Protein AF-0000000086528193 (afdb_homodimer)

Solvent-accessible surface area (backbone atoms only — not comparable to full-atom values): 53414 Å² total; per-residue (Å²): 109,70,63,57,49,51,51,51,50,57,32,63,36,64,75,67,48,91,95,41,69,65,44,85,82,47,48,53,66,41,48,42,52,74,50,74,65,59,60,66,56,52,51,40,44,51,51,52,45,49,46,26,49,51,44,26,72,72,64,67,44,66,67,31,51,53,44,34,52,50,52,52,50,41,45,52,50,52,52,48,51,39,49,53,50,52,56,36,41,74,71,69,49,80,58,42,68,64,52,46,65,60,44,49,60,51,51,39,48,45,27,30,51,52,9,46,49,34,13,52,31,52,51,40,87,51,59,58,52,22,32,47,32,44,30,52,49,33,42,39,42,45,49,42,24,60,62,33,10,63,28,47,50,40,22,50,49,27,41,48,42,21,49,49,38,34,48,51,21,26,64,68,25,85,54,89,60,35,56,70,50,45,64,57,51,54,51,45,53,54,49,44,50,52,50,15,52,51,49,27,45,53,52,52,48,31,54,50,37,50,50,50,39,52,51,51,51,51,52,50,49,55,58,40,51,72,34,90,49,16,39,34,29,26,40,79,82,40,25,21,74,44,64,26,56,34,32,19,62,75,61,71,41,63,53,76,70,46,47,77,28,44,48,35,61,54,50,13,54,48,40,26,90,45,98,80,37,66,48,11,58,50,44,20,50,51,43,51,50,53,70,71,42,84,63,87,64,62,47,79,42,71,39,87,87,68,46,32,35,38,36,39,74,43,81,42,96,88,53,29,33,40,35,39,37,38,80,43,41,65,58,50,50,49,51,49,47,49,52,42,62,71,30,26,30,87,82,57,61,31,32,14,52,66,40,44,52,54,51,44,48,52,56,59,68,71,52,76,81,64,97,67,66,22,45,32,34,36,29,34,37,51,41,64,49,67,57,46,26,66,73,65,28,58,68,50,37,50,51,48,49,34,50,47,46,52,49,48,61,70,68,44,64,91,88,53,48,57,25,40,66,38,90,62,33,34,39,35,42,40,76,65,38,48,74,68,58,48,50,54,48,51,53,48,46,36,57,62,61,36,44,75,43,76,44,96,89,70,52,74,48,69,39,41,31,23,28,1,29,17,68,50,81,73,76,66,51,63,63,52,38,53,45,38,2,45,53,13,21,54,50,16,48,73,74,67,42,60,37,70,30,68,49,58,96,65,88,76,74,80,75,78,81,72,83,127,109,71,62,57,50,50,50,51,49,55,32,63,35,65,74,67,46,92,94,43,69,64,44,84,80,47,48,54,66,41,49,43,51,74,49,72,67,59,60,65,56,52,52,40,45,51,51,52,45,48,47,28,49,51,45,26,73,73,65,66,44,68,67,32,50,51,44,35,52,49,53,52,49,42,46,51,50,53,53,49,52,36,48,52,49,53,57,36,39,73,71,68,49,79,57,42,66,65,52,45,64,60,44,49,60,50,51,38,48,44,27,30,49,52,9,48,49,34,13,52,30,51,50,40,87,51,59,59,52,22,31,45,34,43,30,51,48,34,43,39,42,46,48,42,25,62,63,33,10,61,28,45,49,38,23,51,48,27,40,48,43,21,50,49,39,36,48,52,22,26,63,67,26,87,54,87,60,35,54,70,50,43,63,56,51,55,52,45,54,54,48,46,50,52,50,16,52,50,49,28,44,52,51,53,49,31,54,50,37,48,50,50,40,53,51,50,50,52,52,50,50,57,58,40,51,72,34,91,49,16,38,35,30,25,41,79,82,40,24,20,74,44,64,25,56,35,32,19,62,74,61,71,39,63,52,76,69,46,46,76,28,43,48,36,62,54,51,13,55,50,40,26,88,45,98,81,37,66,48,10,59,50,44,20,52,51,43,50,51,53,70,70,44,83,64,87,66,64,45,80,43,71,38,86,86,69,47,32,34,37,38,39,73,43,83,41,95,88,52,30,34,40,33,38,36,37,80,43,41,64,59,52,48,49,50,50,49,49,50,42,61,70,33,25,31,88,81,58,62,30,31,14,52,65,38,43,51,54,50,43,47,53,56,59,68,70,52,77,82,63,98,69,66,23,46,33,32,34,28,34,37,50,40,64,49,67,58,46,26,66,72,63,29,57,68,49,38,48,50,49,50,35,49,46,46,52,50,49,60,70,69,44,63,91,89,55,47,56,24,40,66,38,89,63,33,35,38,36,41,41,76,64,37,49,74,67,58,48,50,54,50,51,52,48,48,37,57,62,60,37,44,73,42,77,43,96,89,70,50,73,45,68,38,41,32,21,28,2,29,18,68,48,81,74,77,65,50,61,62,52,39,51,44,39,2,44,53,13,21,54,51,16,47,72,74,67,43,61,36,72,28,68,48,59,95,65,89,76,77,80,78,78,79,72,85,125

Sequence (1032 aa):
MAVRASLLHSVLATPPSGNHRVTAALRPSMLVTLFEDVRPMALSGLASGFVAAVALIRLQQLWCLAWLVADVGLLIARLSIARAYTVQRNAGDDRAEYWAMRYAPVSLVACFVLGLGVMGCVQAVDVELGTLSVMVAGGVFGGIASRNSALPRLAMMQVTLGVLPIGVGALLAHRSGAWLLLPPLAIYLAAMRTVVQRHYRVLVALIAARQRNAELVARFDAALTYMPHGLCMIDGERRVIVANRRTAQLFGSPREIMLDTPLPAVVAALGANDATDPGGAILATQCELWLTCDEPAPLDVVLADGRQLELTRHRVPDGNAVIIVEDVTARRQTEQHIRHLARHDALTGLPNRHELHAELKRMLARRPRAPGPALAVMYLDLDGFKAINDRFGHQAGDDVLTQVAVRLGKTLPSGELAARIGGDEFVVAIDDTTMHACSLLAARIIRQISAPYTLSIGETVSLGISIGIALDDGHGSPDELIRQADSALYEAKSAGKGIYRFYSSGSSRVTPVIASMAVRASLLHSVLATPPSGNHRVTAALRPSMLVTLFEDVRPMALSGLASGFVAAVALIRLQQLWCLAWLVADVGLLIARLSIARAYTVQRNAGDDRAEYWAMRYAPVSLVACFVLGLGVMGCVQAVDVELGTLSVMVAGGVFGGIASRNSALPRLAMMQVTLGVLPIGVGALLAHRSGAWLLLPPLAIYLAAMRTVVQRHYRVLVALIAARQRNAELVARFDAALTYMPHGLCMIDGERRVIVANRRTAQLFGSPREIMLDTPLPAVVAALGANDATDPGGAILATQCELWLTCDEPAPLDVVLADGRQLELTRHRVPDGNAVIIVEDVTARRQTEQHIRHLARHDALTGLPNRHELHAELKRMLARRPRAPGPALAVMYLDLDGFKAINDRFGHQAGDDVLTQVAVRLGKTLPSGELAARIGGDEFVVAIDDTTMHACSLLAARIIRQISAPYTLSIGETVSLGISIGIALDDGHGSPDELIRQADSALYEAKSAGKGIYRFYSSGSSRVTPVIAS

Secondary structure (DSSP, 8-state):
-HHHHHHHHHHT----BTTB---TTTHHHHHTHHHH--HHHHHHHHHHHHHHHHHHHHH--HHHHHHHHHHHHHHHHHHHHHHHHHHHHHTT---HHHHHHHHHHHHHHHHHHHHHHHHHHHHSS-HHHHHHHHHHHHHHHHHHHHHTTTSHHHHHHHHHHHHHHHHHHHHH-SSTTGGGGHHHHHHHHHHHHHHHHHHHHHHHHHHHHHHHHHHHHHHHHHHHHT-SSEEEEE-TT-BEEEE-HHHHHHHTS-HHHHTTSBHHHHHHHHH-SSTT-HHHHHHHHHHHHHHH--S-PPEEEE-TTS-EEEEEEEE-TTS-EEEEEEE-HHHHHHHHHHHHHHHB-TTT-SB-HHHHHHHHHHHHHHS---SSPEEEEEEEEEETHHHHHHHH-HHHHHHHHHHHHHHHHHHSPTT-EEEEEETTEEEEEEEEE-HHHHHHHHHHHHHHHTS-EE-TTS-EE--EEEEEEEE--S---HHHHHHHHHHHHHHHHHTTSS-EEE--SSS---------/-HHHHHHHHHHT----BTTB---TTTHHHHHTHHHH--HHHHHHHHHHHHHHHHHHHHH--HHHHHHHHHHHHHHHHHHHHHHHHHHHHHTT---HHHHHHHHHHHHHHHHHHHHHHHHHHHHSS-HHHHHHHHHHHHHHHHHHHHHTTTSHHHHHHHHHHHHHHHHHHHHH-SSTTGGGGHHHHHHHHHHHHHHHHHHHHHHHHHHHHHHHHHHHHHHHHHHHHT-SSEEEEE-TT-BEEEE-HHHHHHHTS-HHHHTTSBHHHHHHHHH-SSTT-HHHHHHHHHHHHHHH--S-PPEEEE-TTS-EEEEEEEE-TTS-EEEEEEE-HHHHHHHHHHHHHHHB-TTT-SB-HHHHHHHHHHHHHHS---SSPEEEEEEEEEETHHHHHHHH-HHHHHHHHHHHHHHHHHHSPTT-EEEEEETTEEEEEEEEE-HHHHHHHHHHHHHHHTS-EE-TTS-EE--EEEEEEEE--S---HHHHHHHHHHHHHHHHHTTSS-EEE--SSS---------

Radius of gyration: 49.93 Å; Cα contacts (8 Å, |Δi|>4): 1621; chains: 2; bounding box: 71×151×100 Å

Organism: NCBI:txid488447

Foldseek 3Di:
DVVLVVVLCVLLDQDDFDPFDCDPVNSLVLLLLLQPDCVLVVVLLVLLLVLLVVCCVVVVDDVSVVLNVLSVVLSVVLNVLSVVQVVVVVVVDSPSVVSSSVNLVSLLVNLLSLLQVLLVQLQDPDVVSNVSSVVSNLVSLLSLLQSSLSRLSSSLSSSCSNLVSNQVSLVPRPDPCSNVVNVVSVVSSVVSSVNSSVNNNVVSVVSVVVVVVVVVVVVVLVVLAPDCWWKFKAALVQATADTHPNNCVVQVHDPVVRHRDHPLQSQLSQAPPDPPDCRSVVSSVVVVVVVVDPDQAWDWDAGPVGWIKTWTWDADPNNMIMIIIDTCRVVVVVVVVVVQVVQADPLQSAGEPVVVQVVQQVLLVPDDLDDAFWKKKKKKFKACLVVQCVVPNVLQSSQLQNVLSVQVCVLDPPPWHWYDHDDRMIMTIDHGHDPVRVQVSQLSSQVRSQDWDQTPVGDIDGIGMEMFMETDNRDDRPVRNNVQSVVQRVVRVVVPGSYYGYRDPDPDDPDDPPDD/DVVLVVVLCVQLDQCDFDPFDCDPVNSLVLLLLLQPDCPLVVVLLVLLLVLLVVCCVPVVDPVSVVLNVLSVVLSVVLNVLSVVQVVVVVVVDNPSVVSSSVNLVSLLVNLLSLLQVLLVQLQDPDVVSNVSSVVSNLVSLLSLLQSSLSR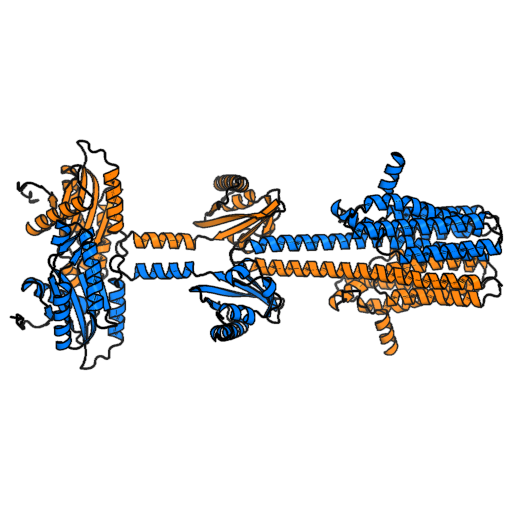LSSSLSSSCSNLVSNQVSLVPRPDPCSNVVNVVSVVSSVVSSVNSSVNNNVVSVVSVVVVVVVVVVVVVLVVLAPDCWWKFKAALVQATADTHPNNCVVQVHDPVVRHRDHPLQSQLSQAPPDPPDCRSVVSSVVVVVVVVDPDQAWDWDAGPVGWIKTWTWDADPNNMIMIIIDGCRVVVVVVVVVVQVVQADPLQSAGEPVVLQVVQQVLLVPDDLDDAFWKKKKKKFKACLVVQCVVPNVLQSSQLQNVLSVQVCVLDPPPWHWYDHDDRMIMTIDHGHDPVRVQVSQLSSQVRSQDWDQTPVGDIDGIGMEMFMETDNRDDRPVRNVVQSVVQRVVRVVVPGSYYGYRDPDPDDPDDPPPD

Nearest PDB structures (foldseek):
  7e6g-assembly1_B  TM=8.911E-01  e=1.759E-10  Pseudomonas aeruginosa
  3tvk-assembly1_A  TM=9.354E-01  e=8.241E-10  Escherichia coli K-12
  4h54-assembly1_A  TM=8.762E-01  e=2.330E-10  Escherichia coli K-12
  4zmm-assembly1_B  TM=8.679E-01  e=6.224E-10  Pseudomonas aeruginosa PAO1
  4h54-assembly1_B  TM=6.374E-01  e=1.041E-09  Escherichia coli K-12

InterPro domains:
  IPR000160 GGDEF domain [PF00990] (342-497)
  IPR000160 GGDEF domain [PS50887] (373-505)
  IPR000160 GGDEF domain [SM00267] (331-503)
  IPR000160 GGDEF domain [TIGR00254] (339-500)
  IPR000160 GGDEF domain [cd01949] (343-501)
  IPR029787 Nucleotide cyclase [SSF55073] (347-505)
  IPR035965 PAS domain superfamily [SSF55785] (208-329)
  IPR043128 Reverse transcriptase/Diguanylate cyclase domain [G3DSA:3.30.70.270] (334-505)
  IPR052155 Bacterial biofilm regulation/maintenance [PTHR44757] (161-506)

pLDDT: mean 85.88, std 11.32, range [27.41, 97.31]

Structure (mmCIF, N/CA/C/O backbone):
data_AF-0000000086528193-model_v1
#
loop_
_entity.id
_entity.type
_entity.pdbx_description
1 polymer 'Diguanylate cyclase'
#
loop_
_atom_site.group_PDB
_atom_site.id
_atom_site.type_symbol
_atom_site.label_atom_id
_atom_site.label_alt_id
_atom_site.label_comp_id
_atom_site.label_asym_id
_atom_site.label_entity_id
_atom_site.label_seq_id
_atom_site.pdbx_PDB_ins_code
_atom_site.Cartn_x
_atom_site.Cartn_y
_atom_site.Cartn_z
_atom_site.occupancy
_atom_site.B_iso_or_equiv
_atom_site.auth_seq_id
_atom_site.auth_comp_id
_atom_site.auth_asym_id
_atom_site.auth_atom_id
_atom_site.pdbx_PDB_model_num
ATOM 1 N N . MET A 1 1 ? 35.938 -32.125 -21.859 1 44.03 1 MET A N 1
ATOM 2 C CA . MET A 1 1 ? 35.375 -31.609 -20.609 1 44.03 1 MET A CA 1
ATOM 3 C C . MET A 1 1 ? 34.594 -30.328 -20.844 1 44.03 1 MET A C 1
ATOM 5 O O . MET A 1 1 ? 33.5 -30.156 -20.297 1 44.03 1 MET A O 1
ATOM 9 N N . ALA A 1 2 ? 35.25 -29.406 -21.641 1 53.34 2 ALA A N 1
ATOM 10 C CA . ALA A 1 2 ? 34.594 -28.125 -21.953 1 53.34 2 ALA A CA 1
ATOM 11 C C . ALA A 1 2 ? 33.344 -28.344 -22.812 1 53.34 2 ALA A C 1
ATOM 13 O O . ALA A 1 2 ? 32.344 -27.688 -22.594 1 53.34 2 ALA A O 1
ATOM 14 N N . VAL A 1 3 ? 33.375 -29.141 -23.656 1 47.75 3 VAL A N 1
ATOM 15 C CA . VAL A 1 3 ? 32.25 -29.438 -24.562 1 47.75 3 VAL A CA 1
ATOM 16 C C . VAL A 1 3 ? 31.125 -30.078 -23.781 1 47.75 3 VAL A C 1
ATOM 18 O O . VAL A 1 3 ? 29.953 -29.75 -23.984 1 47.75 3 VAL A O 1
ATOM 21 N N . ARG A 1 4 ? 31.469 -31.062 -23.016 1 54.28 4 ARG A N 1
ATOM 22 C CA . ARG A 1 4 ? 30.484 -31.719 -22.172 1 54.28 4 ARG A CA 1
ATOM 23 C C . ARG A 1 4 ? 29.766 -30.703 -21.281 1 54.28 4 ARG A C 1
ATOM 25 O O . ARG A 1 4 ? 28.547 -30.766 -21.109 1 54.28 4 ARG A O 1
ATOM 32 N N . ALA A 1 5 ? 30.578 -29.922 -20.844 1 59.88 5 ALA A N 1
ATOM 33 C CA . ALA A 1 5 ? 30.031 -28.891 -19.969 1 59.88 5 ALA A CA 1
ATOM 34 C C . ALA A 1 5 ? 29.062 -27.984 -20.719 1 59.88 5 ALA A C 1
ATOM 36 O O . ALA A 1 5 ? 28 -27.625 -20.172 1 59.88 5 ALA A O 1
ATOM 37 N N . SER A 1 6 ? 29.391 -27.781 -21.953 1 69.62 6 SER A N 1
ATOM 38 C CA . SER A 1 6 ? 28.531 -26.906 -22.766 1 69.62 6 SER A CA 1
ATOM 39 C C . SER A 1 6 ? 27.203 -27.594 -23.094 1 69.62 6 SER A C 1
ATOM 41 O O . SER A 1 6 ? 26.156 -26.969 -23.047 1 69.62 6 SER A O 1
ATOM 43 N N . LEU A 1 7 ? 27.266 -28.906 -23.328 1 73.88 7 LEU A N 1
ATOM 44 C CA . LEU A 1 7 ? 26.047 -29.641 -23.672 1 73.88 7 LEU A CA 1
ATOM 45 C C . LEU A 1 7 ? 25.141 -29.766 -22.453 1 73.88 7 LEU A C 1
ATOM 47 O O . LEU A 1 7 ? 23.922 -29.625 -22.578 1 73.88 7 LEU A O 1
ATOM 51 N N . LEU A 1 8 ? 25.812 -29.984 -21.438 1 80.75 8 LEU A N 1
ATOM 52 C CA . LEU A 1 8 ? 25.031 -30.141 -20.219 1 80.75 8 LEU A CA 1
ATOM 53 C C . LEU A 1 8 ? 24.359 -28.828 -19.844 1 80.75 8 LEU A C 1
ATOM 55 O O . LEU A 1 8 ? 23.219 -28.828 -19.359 1 80.75 8 LEU A O 1
ATOM 59 N N . HIS A 1 9 ? 25.078 -27.766 -20.156 1 80.75 9 HIS A N 1
ATOM 60 C CA . HIS A 1 9 ? 24.469 -26.469 -19.859 1 80.75 9 HIS A CA 1
ATOM 61 C C . HIS A 1 9 ? 23.281 -26.203 -20.781 1 80.75 9 HIS A C 1
ATOM 63 O O . HIS A 1 9 ? 22.281 -25.625 -20.344 1 80.75 9 HIS A O 1
ATOM 69 N N . SER A 1 10 ? 23.391 -26.766 -21.906 1 80.88 10 SER A N 1
ATOM 70 C CA . SER A 1 10 ? 22.297 -26.594 -22.859 1 80.88 10 SER A CA 1
ATOM 71 C C . SER A 1 10 ? 21.094 -27.453 -22.469 1 80.88 10 SER A C 1
ATOM 73 O O . SER A 1 10 ? 19.938 -27.016 -22.625 1 80.88 10 SER A O 1
ATOM 75 N N . VAL A 1 11 ? 21.344 -28.578 -21.906 1 84.94 11 VAL A N 1
ATOM 76 C CA . VAL A 1 11 ? 20.297 -29.531 -21.516 1 84.94 11 VAL A CA 1
ATOM 77 C C . VAL A 1 11 ? 19.562 -29.016 -20.281 1 84.94 11 VAL A C 1
ATOM 79 O O . VAL A 1 11 ? 18.375 -29.25 -20.125 1 84.94 11 VAL A O 1
ATOM 82 N N . LEU A 1 12 ? 20.312 -28.281 -19.578 1 82.94 12 LEU A N 1
ATOM 83 C CA . LEU A 1 12 ? 19.734 -27.781 -18.328 1 82.94 12 LEU A CA 1
ATOM 84 C C . LEU A 1 12 ? 19.219 -26.359 -18.5 1 82.94 12 LEU A C 1
ATOM 86 O O . LEU A 1 12 ? 18.859 -25.703 -17.531 1 82.94 12 LEU A O 1
ATOM 90 N N . ALA A 1 13 ? 19.219 -25.922 -19.734 1 78 13 ALA A N 1
ATOM 91 C CA . ALA A 1 13 ? 18.797 -24.547 -20 1 78 13 ALA A CA 1
ATOM 92 C C . ALA A 1 13 ? 17.297 -24.391 -19.75 1 78 13 ALA A C 1
ATOM 94 O O . ALA A 1 13 ? 16.531 -25.359 -19.828 1 78 13 ALA A O 1
ATOM 95 N N . THR A 1 14 ? 16.859 -23.266 -19.281 1 75 14 THR A N 1
ATOM 96 C CA . THR A 1 14 ? 15.469 -22.906 -19.031 1 75 14 THR A CA 1
ATOM 97 C C . THR A 1 14 ? 14.992 -21.828 -20 1 75 14 THR A C 1
ATOM 99 O O . THR A 1 14 ? 15.109 -20.641 -19.703 1 75 14 THR A O 1
ATOM 102 N N . PRO A 1 15 ? 14.414 -22.297 -21.094 1 76.31 15 PRO A N 1
ATOM 103 C CA . PRO A 1 15 ? 13.992 -21.344 -22.109 1 76.31 15 PRO A CA 1
ATOM 104 C C . PRO A 1 15 ? 12.82 -20.469 -21.641 1 76.31 15 PRO A C 1
ATOM 106 O O . PRO A 1 15 ? 12.109 -20.828 -20.703 1 76.31 15 PRO A O 1
ATOM 109 N N . PRO A 1 16 ? 12.742 -19.297 -22.234 1 75.44 16 PRO A N 1
ATOM 110 C CA . PRO A 1 16 ? 11.602 -18.438 -21.922 1 75.44 16 PRO A CA 1
ATOM 111 C C . PRO A 1 16 ? 10.266 -19.031 -22.359 1 75.44 16 PRO A C 1
ATOM 113 O O . PRO A 1 16 ? 10.227 -19.859 -23.281 1 75.44 16 PRO A O 1
ATOM 116 N N . SER A 1 17 ? 9.258 -18.828 -21.516 1 73.75 17 SER A N 1
ATOM 117 C CA . SER A 1 17 ? 7.926 -19.344 -21.828 1 73.75 17 SER A CA 1
ATOM 118 C C . SER A 1 17 ? 6.918 -18.203 -21.922 1 73.75 17 SER A C 1
ATOM 120 O O . SER A 1 17 ? 6.574 -17.578 -20.906 1 73.75 17 SER A O 1
ATOM 122 N N . GLY A 1 18 ? 6.395 -18.062 -23.156 1 65.06 18 GLY A N 1
ATOM 123 C CA . GLY A 1 18 ? 5.461 -16.969 -23.359 1 65.06 18 GLY A CA 1
ATOM 124 C C . GLY A 1 18 ? 6.051 -15.609 -23 1 65.06 18 GLY A C 1
ATOM 125 O O . GLY A 1 18 ? 7.113 -15.242 -23.5 1 65.06 18 GLY A O 1
ATOM 126 N N . ASN A 1 19 ? 5.34 -14.961 -22.062 1 66.19 19 ASN A N 1
ATOM 127 C CA . ASN A 1 19 ? 5.703 -13.602 -21.688 1 66.19 19 ASN A CA 1
ATOM 128 C C . ASN A 1 19 ? 6.57 -13.594 -20.422 1 66.19 19 ASN A C 1
ATOM 130 O O . ASN A 1 19 ? 6.922 -12.523 -19.922 1 66.19 19 ASN A O 1
ATOM 134 N N . HIS A 1 20 ? 6.891 -14.906 -20.078 1 70 20 HIS A N 1
ATOM 135 C CA . HIS A 1 20 ? 7.664 -14.938 -18.844 1 70 20 HIS A CA 1
ATOM 136 C C . HIS A 1 20 ? 9.086 -15.438 -19.094 1 70 20 HIS A C 1
ATOM 138 O O . HIS A 1 20 ? 9.289 -16.391 -19.828 1 70 20 HIS A O 1
ATOM 144 N N . ARG A 1 21 ? 9.977 -14.586 -18.672 1 65.88 21 ARG A N 1
ATOM 145 C CA . ARG A 1 21 ? 11.383 -14.984 -18.734 1 65.88 21 ARG A CA 1
ATOM 146 C C . ARG A 1 21 ? 11.875 -15.477 -17.375 1 65.88 21 ARG A C 1
ATOM 148 O O . ARG A 1 21 ? 11.562 -14.883 -16.344 1 65.88 21 ARG A O 1
ATOM 155 N N . VAL A 1 22 ? 12.438 -16.656 -17.516 1 71.06 22 VAL A N 1
ATOM 156 C CA . VAL A 1 22 ? 13.031 -17.172 -16.297 1 71.06 22 VAL A CA 1
ATOM 157 C C . VAL A 1 22 ? 14.312 -16.406 -15.969 1 71.06 22 VAL A C 1
ATOM 159 O O . VAL A 1 22 ? 15.297 -16.5 -16.703 1 71.06 22 VAL A O 1
ATOM 162 N N . THR A 1 23 ? 14.195 -15.648 -15.07 1 68.62 23 THR A N 1
ATOM 163 C CA . THR A 1 23 ? 15.359 -14.875 -14.641 1 68.62 23 THR A CA 1
ATOM 164 C C . THR A 1 23 ? 16.359 -15.766 -13.906 1 68.62 23 THR A C 1
ATOM 166 O O . THR A 1 23 ? 16.047 -16.906 -13.555 1 68.62 23 THR A O 1
ATOM 169 N N . ALA A 1 24 ? 17.578 -15.297 -13.836 1 74.25 24 ALA A N 1
ATOM 170 C CA . ALA A 1 24 ? 18.641 -16 -13.141 1 74.25 24 ALA A CA 1
ATOM 171 C C . ALA A 1 24 ? 18.25 -16.312 -11.695 1 74.25 24 ALA A C 1
ATOM 173 O O . ALA A 1 24 ? 18.656 -17.344 -11.141 1 74.25 24 ALA A O 1
ATOM 174 N N . ALA A 1 25 ? 17.281 -15.586 -11.258 1 72.88 25 ALA A N 1
ATOM 175 C CA . ALA A 1 25 ? 16.859 -15.766 -9.875 1 72.88 25 ALA A CA 1
ATOM 176 C C . ALA A 1 25 ? 15.867 -16.922 -9.75 1 72.88 25 ALA A C 1
ATOM 178 O O . ALA A 1 25 ? 15.789 -17.578 -8.703 1 72.88 25 ALA A O 1
ATOM 179 N N . LEU A 1 26 ? 15.281 -17.281 -10.859 1 76.56 26 LEU A N 1
ATOM 180 C CA . LEU A 1 26 ? 14.25 -18.297 -10.828 1 76.56 26 LEU A CA 1
ATOM 181 C C . LEU A 1 26 ? 14.82 -19.672 -11.195 1 76.56 26 LEU A C 1
ATOM 183 O O . LEU A 1 26 ? 14.203 -20.703 -10.914 1 76.56 26 LEU A O 1
ATOM 187 N N . ARG A 1 27 ? 16.031 -19.672 -11.68 1 82.38 27 ARG A N 1
ATOM 188 C CA . ARG A 1 27 ? 16.625 -20.891 -12.219 1 82.38 27 ARG A CA 1
ATOM 189 C C . ARG A 1 27 ? 16.844 -21.922 -11.133 1 82.38 27 ARG A C 1
ATOM 191 O O . ARG A 1 27 ? 16.516 -23.109 -11.312 1 82.38 27 ARG A O 1
ATOM 198 N N . PRO A 1 28 ? 17.281 -21.484 -9.961 1 81.56 28 PRO A N 1
ATOM 199 C CA . PRO A 1 28 ? 17.469 -22.5 -8.914 1 81.56 28 PRO A CA 1
ATOM 200 C C . PRO A 1 28 ? 16.172 -23.172 -8.492 1 81.56 28 PRO A C 1
ATOM 202 O O . PRO A 1 28 ? 16.156 -24.359 -8.18 1 81.56 28 PRO A O 1
ATOM 205 N N . SER A 1 29 ? 15.125 -22.5 -8.57 1 83 29 SER A N 1
ATOM 206 C CA . SER A 1 29 ? 13.828 -23.062 -8.188 1 83 29 SER A CA 1
ATOM 207 C C . SER A 1 29 ? 13.367 -24.125 -9.18 1 83 29 SER A C 1
ATOM 209 O O . SER A 1 29 ? 12.656 -25.062 -8.805 1 83 29 SER A O 1
ATOM 211 N N . MET A 1 30 ? 13.797 -23.953 -10.367 1 85.69 30 MET A N 1
ATOM 212 C CA . MET A 1 30 ? 13.461 -24.938 -11.391 1 85.69 30 MET A CA 1
ATOM 213 C C . MET A 1 30 ? 14.312 -26.188 -11.234 1 85.69 30 MET A C 1
ATOM 215 O O . MET A 1 30 ? 13.82 -27.312 -11.383 1 85.69 30 MET A O 1
ATOM 219 N N . LEU A 1 31 ? 15.547 -26 -10.859 1 87.19 31 LEU A N 1
ATOM 220 C CA . LEU A 1 31 ? 16.484 -27.109 -10.734 1 87.19 31 LEU A CA 1
ATOM 221 C C . LEU A 1 31 ? 16.156 -27.969 -9.516 1 87.19 31 LEU A C 1
ATOM 223 O O . LEU A 1 31 ? 16.328 -29.188 -9.531 1 87.19 31 LEU A O 1
ATOM 227 N N . VAL A 1 32 ? 15.578 -27.391 -8.539 1 86.62 32 VAL A N 1
ATOM 228 C CA . VAL A 1 32 ? 15.281 -28.078 -7.285 1 86.62 32 VAL A CA 1
ATOM 229 C C . VAL A 1 32 ? 14.156 -29.094 -7.508 1 86.62 32 VAL A C 1
ATOM 231 O O . VAL A 1 32 ? 14.062 -30.094 -6.789 1 86.62 32 VAL A O 1
ATOM 234 N N . THR A 1 33 ? 13.359 -28.938 -8.531 1 83 33 THR A N 1
ATOM 235 C CA . THR A 1 33 ? 12.234 -29.812 -8.812 1 83 33 THR A CA 1
ATOM 236 C C . THR A 1 33 ? 12.727 -31.219 -9.188 1 83 33 THR A C 1
ATOM 238 O O . THR A 1 33 ? 11.992 -32.188 -9.062 1 83 33 THR A O 1
ATOM 241 N N . LEU A 1 34 ? 13.945 -31.266 -9.648 1 86.06 34 LEU A N 1
ATOM 242 C CA . LEU A 1 34 ? 14.523 -32.562 -10.023 1 86.06 34 LEU A CA 1
ATOM 243 C C . LEU A 1 34 ? 14.703 -33.438 -8.797 1 86.06 34 LEU A C 1
ATOM 245 O O . LEU A 1 34 ? 14.719 -34.688 -8.922 1 86.06 34 LEU A O 1
ATOM 249 N N . PHE A 1 35 ? 14.75 -32.75 -7.594 1 87.25 35 PHE A N 1
ATOM 250 C CA . PHE A 1 35 ? 15.148 -33.5 -6.402 1 87.25 35 PHE A CA 1
ATOM 251 C C . PHE A 1 35 ? 14.008 -33.562 -5.395 1 87.25 35 PHE A C 1
ATOM 253 O O . PHE A 1 35 ? 14.102 -34.25 -4.383 1 87.25 35 PHE A O 1
ATOM 260 N N . GLU A 1 36 ? 12.953 -32.781 -5.387 1 77.62 36 GLU A N 1
ATOM 261 C CA . GLU A 1 36 ? 11.891 -32.656 -4.395 1 77.62 36 GLU A CA 1
ATOM 262 C C . GLU A 1 36 ? 11.094 -33.969 -4.262 1 77.62 36 GLU A C 1
ATOM 264 O O . GLU A 1 36 ? 10.828 -34.438 -3.15 1 77.62 36 GLU A O 1
ATOM 269 N N . ASP A 1 37 ? 10.594 -34.719 -5.258 1 76.25 37 ASP A N 1
ATOM 270 C CA . ASP A 1 37 ? 9.789 -35.938 -5.207 1 76.25 37 ASP A CA 1
ATOM 271 C C . ASP A 1 37 ? 10.461 -37.062 -5.988 1 76.25 37 ASP A C 1
ATOM 273 O O . ASP A 1 37 ? 10.453 -37.062 -7.219 1 76.25 37 ASP A O 1
ATOM 277 N N . VAL A 1 38 ? 10.984 -38.062 -5.027 1 83.56 38 VAL A N 1
ATOM 278 C CA . VAL A 1 38 ? 11.742 -39.125 -5.668 1 83.56 38 VAL A CA 1
ATOM 279 C C . VAL A 1 38 ? 10.836 -40.344 -5.895 1 83.56 38 VAL A C 1
ATOM 281 O O . VAL A 1 38 ? 11.258 -41.312 -6.5 1 83.56 38 VAL A O 1
ATOM 284 N N . ARG A 1 39 ? 9.594 -40.25 -5.496 1 80.44 39 ARG A N 1
ATOM 285 C CA . ARG A 1 39 ? 8.703 -41.406 -5.559 1 80.44 39 ARG A CA 1
ATOM 286 C C . ARG A 1 39 ? 8.461 -41.844 -7.004 1 80.44 39 ARG A C 1
ATOM 288 O O . ARG A 1 39 ? 8.586 -43 -7.336 1 80.44 39 ARG A O 1
ATOM 295 N N . PRO A 1 40 ? 8.172 -40.875 -7.809 1 81.12 40 PRO A N 1
ATOM 296 C CA . PRO A 1 40 ? 7.961 -41.281 -9.195 1 81.12 40 PRO A CA 1
ATOM 297 C C . PRO A 1 40 ? 9.211 -41.906 -9.82 1 81.12 40 PRO A C 1
ATOM 299 O O . PRO A 1 40 ? 9.117 -42.812 -10.633 1 81.12 40 PRO A O 1
ATOM 302 N N . MET A 1 41 ? 10.281 -41.406 -9.414 1 86.19 41 MET A N 1
ATOM 303 C CA . MET A 1 41 ? 11.547 -41.938 -9.914 1 86.19 41 MET A CA 1
ATOM 304 C C . MET A 1 41 ? 11.75 -43.375 -9.445 1 86.19 41 MET A C 1
ATOM 306 O O . MET A 1 41 ? 12.141 -44.25 -10.227 1 86.19 41 MET A O 1
ATOM 310 N N . ALA A 1 42 ? 11.422 -43.656 -8.227 1 87.75 42 ALA A N 1
ATOM 311 C CA . ALA A 1 42 ? 11.547 -45 -7.668 1 87.75 42 ALA A CA 1
ATOM 312 C C . ALA A 1 42 ? 10.586 -45.969 -8.344 1 87.75 42 ALA A C 1
ATOM 314 O O . ALA A 1 42 ? 10.945 -47.094 -8.648 1 87.75 42 ALA A O 1
ATOM 315 N N . LEU A 1 43 ? 9.406 -45.5 -8.602 1 86.5 43 LEU A N 1
ATOM 316 C CA . LEU A 1 43 ? 8.406 -46.344 -9.234 1 86.5 43 LEU A CA 1
ATOM 317 C C . LEU A 1 43 ? 8.805 -46.688 -10.672 1 86.5 43 LEU A C 1
ATOM 319 O O . LEU A 1 43 ? 8.617 -47.812 -11.125 1 86.5 43 LEU A O 1
ATOM 323 N N . SER A 1 44 ? 9.312 -45.719 -11.359 1 87.5 44 SER A N 1
ATOM 324 C CA . SER A 1 44 ? 9.789 -45.969 -12.719 1 87.5 44 SER A CA 1
ATOM 325 C C . SER A 1 44 ? 10.945 -46.969 -12.719 1 87.5 44 SER A C 1
ATOM 327 O O . SER A 1 44 ? 11.023 -47.812 -13.609 1 87.5 44 SER A O 1
ATOM 329 N N . GLY A 1 45 ? 11.852 -46.875 -11.727 1 88.12 45 GLY A N 1
ATOM 330 C CA . GLY A 1 45 ? 12.945 -47.812 -11.609 1 88.12 45 GLY A CA 1
ATOM 331 C C . GLY A 1 45 ? 12.477 -49.219 -11.305 1 88.12 45 GLY A C 1
ATOM 332 O O . GLY A 1 45 ? 13.016 -50.188 -11.844 1 88.12 45 GLY A O 1
ATOM 333 N N . LEU A 1 46 ? 11.453 -49.281 -10.508 1 88.06 46 LEU A N 1
ATOM 334 C CA . LEU A 1 46 ? 10.891 -50.562 -10.172 1 88.06 46 LEU A CA 1
ATOM 335 C C . LEU A 1 46 ? 10.242 -51.219 -11.391 1 88.06 46 LEU A C 1
ATOM 337 O O . LEU A 1 46 ? 10.391 -52.438 -11.609 1 88.06 46 LEU A O 1
ATOM 341 N N . ALA A 1 47 ? 9.57 -50.406 -12.133 1 90.56 47 ALA A N 1
ATOM 342 C CA . ALA A 1 47 ? 8.922 -50.906 -13.336 1 90.56 47 ALA A CA 1
ATOM 343 C C . ALA A 1 47 ? 9.953 -51.375 -14.352 1 90.56 47 ALA A C 1
ATOM 345 O O . ALA A 1 47 ? 9.82 -52.469 -14.922 1 90.56 47 ALA A O 1
ATOM 346 N N . SER A 1 48 ? 10.977 -50.562 -14.578 1 91.94 48 SER A N 1
ATOM 347 C CA . SER A 1 48 ? 12.023 -50.938 -15.523 1 91.94 48 SER A CA 1
ATOM 348 C C . SER A 1 48 ? 12.797 -52.188 -15.039 1 91.94 48 SER A C 1
ATOM 350 O O . SER A 1 48 ? 13.109 -53.062 -15.82 1 91.94 48 SER A O 1
ATOM 352 N N . GLY A 1 49 ? 13.094 -52.219 -13.742 1 92.06 49 GLY A N 1
ATOM 353 C CA . GLY A 1 49 ? 13.766 -53.375 -13.172 1 92.06 49 GLY A CA 1
ATOM 354 C C . GLY A 1 49 ? 12.961 -54.656 -13.297 1 92.06 49 GLY A C 1
ATOM 355 O O . GLY A 1 49 ? 13.516 -55.719 -13.539 1 92.06 49 GLY A O 1
ATOM 356 N N . PHE A 1 50 ? 11.664 -54.5 -13.18 1 92.19 50 PHE A N 1
ATOM 357 C CA . PHE A 1 50 ? 10.781 -55.656 -13.328 1 92.19 50 PHE A CA 1
ATOM 358 C C . PHE A 1 50 ? 10.875 -56.25 -14.734 1 92.19 50 PHE A C 1
ATOM 360 O O . PHE A 1 50 ? 11 -57.469 -14.906 1 92.19 50 PHE A O 1
ATOM 367 N N . VAL A 1 51 ? 10.828 -55.375 -15.695 1 93.38 51 VAL A N 1
ATOM 368 C CA . VAL A 1 51 ? 10.898 -55.812 -17.078 1 93.38 51 VAL A CA 1
ATOM 369 C C . VAL A 1 51 ? 12.25 -56.469 -17.344 1 93.38 51 VAL A C 1
ATOM 371 O O . VAL A 1 51 ? 12.312 -57.531 -17.984 1 93.38 51 VAL A O 1
ATOM 374 N N . ALA A 1 52 ? 13.281 -55.906 -16.812 1 95.44 52 ALA A N 1
ATOM 375 C CA . ALA A 1 52 ? 14.617 -56.469 -17 1 95.44 52 ALA A CA 1
ATOM 376 C C . ALA A 1 52 ? 14.727 -57.844 -16.344 1 95.44 52 ALA A C 1
ATOM 378 O O . ALA A 1 52 ? 15.344 -58.75 -16.906 1 95.44 52 ALA A O 1
ATOM 379 N N . ALA A 1 53 ? 14.148 -58 -15.227 1 95.38 53 ALA A N 1
ATOM 380 C CA . ALA A 1 53 ? 14.172 -59.281 -14.523 1 95.38 53 ALA A CA 1
ATOM 381 C C . ALA A 1 53 ? 13.398 -60.344 -15.305 1 95.38 53 ALA A C 1
ATOM 383 O O . ALA A 1 53 ? 13.867 -61.469 -15.445 1 95.38 53 ALA A O 1
ATOM 384 N N . VAL A 1 54 ? 12.258 -59.969 -15.758 1 94.38 54 VAL A N 1
ATOM 385 C CA . VAL A 1 54 ? 11.453 -60.875 -16.531 1 94.38 54 VAL A CA 1
ATOM 386 C C . VAL A 1 54 ? 12.195 -61.281 -17.812 1 94.38 54 VAL A C 1
ATOM 388 O O . VAL A 1 54 ? 12.172 -62.438 -18.219 1 94.38 54 VAL A O 1
ATOM 391 N N . ALA A 1 55 ? 12.852 -60.281 -18.422 1 95.56 55 ALA A N 1
ATOM 392 C CA . ALA A 1 55 ? 13.641 -60.562 -19.609 1 95.56 55 ALA A CA 1
ATOM 393 C C . ALA A 1 55 ? 14.75 -61.562 -19.312 1 95.56 55 ALA A C 1
ATOM 395 O O . ALA A 1 55 ? 15 -62.5 -20.094 1 95.56 55 ALA A O 1
ATOM 396 N N . LEU A 1 56 ? 15.398 -61.438 -18.188 1 95.69 56 LEU A N 1
ATOM 397 C CA . LEU A 1 56 ? 16.469 -62.344 -17.781 1 95.69 56 LEU A CA 1
ATOM 398 C C . LEU A 1 56 ? 15.938 -63.75 -17.547 1 95.69 56 LEU A C 1
ATOM 400 O O . LEU A 1 56 ? 16.562 -64.75 -17.969 1 95.69 56 LEU A O 1
ATOM 404 N N . ILE A 1 57 ? 14.836 -63.906 -16.969 1 94.94 57 ILE A N 1
ATOM 405 C CA . ILE A 1 57 ? 14.258 -65.188 -16.625 1 94.94 57 ILE A CA 1
ATOM 406 C C . ILE A 1 57 ? 13.781 -65.938 -17.891 1 94.94 57 ILE A C 1
ATOM 408 O O . ILE A 1 57 ? 13.969 -67.125 -18.031 1 94.94 57 ILE A O 1
ATOM 412 N N . ARG A 1 58 ? 13.281 -65.188 -18.828 1 93.12 58 ARG A N 1
ATOM 413 C CA . ARG A 1 58 ? 12.648 -65.75 -20 1 93.12 58 ARG A CA 1
ATOM 414 C C . ARG A 1 58 ? 13.672 -66 -21.109 1 93.12 58 ARG A C 1
ATOM 416 O O . ARG A 1 58 ? 13.625 -67.062 -21.781 1 93.12 58 ARG A O 1
ATOM 423 N N . LEU A 1 59 ? 14.547 -65.062 -21.266 1 94 59 LEU A N 1
ATOM 424 C CA . LEU A 1 59 ? 15.492 -65.188 -22.375 1 94 59 LEU A CA 1
ATOM 425 C C . LEU A 1 59 ? 16.781 -65.812 -21.906 1 94 59 LEU A C 1
ATOM 427 O O . LEU A 1 59 ? 17.5 -66.438 -22.703 1 94 59 LEU A O 1
ATOM 431 N N . GLN A 1 60 ? 17.156 -65.688 -20.719 1 94.88 60 GLN A N 1
ATOM 432 C CA . GLN A 1 60 ? 18.359 -66.25 -20.109 1 94.88 60 GLN A CA 1
ATOM 433 C C . GLN A 1 60 ? 19.594 -65.938 -20.922 1 94.88 60 GLN A C 1
ATOM 435 O O . GLN A 1 60 ? 20.438 -66.75 -21.188 1 94.88 60 GLN A O 1
ATOM 440 N N . GLN A 1 61 ? 19.688 -64.688 -21.344 1 94.81 61 GLN A N 1
ATOM 441 C CA . GLN A 1 61 ? 20.828 -64.188 -22.109 1 94.81 61 GLN A CA 1
ATOM 442 C C . GLN A 1 61 ? 21.656 -63.188 -21.281 1 94.81 61 GLN A C 1
ATOM 444 O O . GLN A 1 61 ? 21.156 -62.562 -20.344 1 94.81 61 GLN A O 1
ATOM 449 N N . LEU A 1 62 ? 22.859 -63 -21.656 1 95.38 62 LEU A N 1
ATOM 450 C CA . LEU A 1 62 ? 23.812 -62.219 -20.906 1 95.38 62 LEU A CA 1
ATOM 451 C C . LEU A 1 62 ? 23.453 -60.719 -20.969 1 95.38 62 LEU A C 1
ATOM 453 O O . LEU A 1 62 ? 23.672 -60 -20.016 1 95.38 62 LEU A O 1
ATOM 457 N N . TRP A 1 63 ? 23 -60.281 -22.078 1 95.25 63 TRP A N 1
ATOM 458 C CA . TRP A 1 63 ? 22.672 -58.875 -22.203 1 95.25 63 TRP A CA 1
ATOM 459 C C . TRP A 1 63 ? 21.531 -58.5 -21.25 1 95.25 63 TRP A C 1
ATOM 461 O O . TRP A 1 63 ? 21.453 -57.344 -20.797 1 95.25 63 TRP A O 1
ATOM 471 N N . CYS A 1 64 ? 20.641 -59.438 -20.906 1 96.31 64 CYS A N 1
ATOM 472 C CA . CYS A 1 64 ? 19.562 -59.188 -19.953 1 96.31 64 CYS A CA 1
ATOM 473 C C . CYS A 1 64 ? 20.125 -58.969 -18.547 1 96.31 64 CYS A C 1
ATOM 475 O O . CYS A 1 64 ? 19.625 -58.094 -17.812 1 96.31 64 CYS A O 1
ATOM 477 N N . LEU A 1 65 ? 21.078 -59.75 -18.266 1 96.56 65 LEU A N 1
ATOM 478 C CA . LEU A 1 65 ? 21.734 -59.562 -16.984 1 96.56 65 LEU A CA 1
ATOM 479 C C . LEU A 1 65 ? 22.453 -58.219 -16.906 1 96.56 65 LEU A C 1
ATOM 481 O O . LEU A 1 65 ? 22.359 -57.531 -15.906 1 96.56 65 LEU A O 1
ATOM 485 N N . ALA A 1 66 ? 23.172 -57.906 -17.953 1 97 66 ALA A N 1
ATOM 486 C CA . ALA A 1 66 ? 23.859 -56.625 -18.031 1 97 66 ALA A CA 1
ATOM 487 C C . ALA A 1 66 ? 22.875 -55.469 -17.922 1 97 66 ALA A C 1
ATOM 489 O O . ALA A 1 66 ? 23.141 -54.469 -17.25 1 97 66 ALA A O 1
ATOM 490 N N . TRP A 1 67 ? 21.75 -55.625 -18.578 1 97.19 67 TRP A N 1
ATOM 491 C CA . TRP A 1 67 ? 20.703 -54.594 -18.531 1 97.19 67 TRP A CA 1
ATOM 492 C C . TRP A 1 67 ? 20.172 -54.438 -17.109 1 97.19 67 TRP A C 1
ATOM 494 O O . TRP A 1 67 ? 20.062 -53.312 -16.609 1 97.19 67 TRP A O 1
ATOM 504 N N . LEU A 1 68 ? 19.891 -55.5 -16.438 1 97.19 68 LEU A N 1
ATOM 505 C CA . LEU A 1 68 ? 19.344 -55.438 -15.086 1 97.19 68 LEU A CA 1
ATOM 506 C C . LEU A 1 68 ? 20.328 -54.781 -14.125 1 97.19 68 LEU A C 1
ATOM 508 O O . LEU A 1 68 ? 19.938 -53.938 -13.336 1 97.19 68 LEU A O 1
ATOM 512 N N . VAL A 1 69 ? 21.562 -55.125 -14.227 1 97.19 69 VAL A N 1
ATOM 513 C CA . VAL A 1 69 ? 22.578 -54.562 -13.352 1 97.19 69 VAL A CA 1
ATOM 514 C C . VAL A 1 69 ? 22.75 -53.062 -13.633 1 97.19 69 VAL A C 1
ATOM 516 O O . VAL A 1 69 ? 22.844 -52.281 -12.703 1 97.19 69 VAL A O 1
ATOM 519 N N . ALA A 1 70 ? 22.781 -52.688 -14.867 1 97.12 70 ALA A N 1
ATOM 520 C CA . ALA A 1 70 ? 22.938 -51.312 -15.25 1 97.12 70 ALA A CA 1
ATOM 521 C C . ALA A 1 70 ? 21.734 -50.469 -14.781 1 97.12 70 ALA A C 1
ATOM 523 O O . ALA A 1 70 ? 21.906 -49.344 -14.281 1 97.12 70 ALA A O 1
ATOM 524 N N . ASP A 1 71 ? 20.562 -51 -14.984 1 95.94 71 ASP A N 1
ATOM 525 C CA . ASP A 1 71 ? 19.344 -50.312 -14.609 1 95.94 71 ASP A CA 1
ATOM 526 C C . ASP A 1 71 ? 19.281 -50.062 -13.109 1 95.94 71 ASP A C 1
ATOM 528 O O . ASP A 1 71 ? 18.984 -48.938 -12.656 1 95.94 71 ASP A O 1
ATOM 532 N N . VAL A 1 72 ? 19.516 -51.062 -12.344 1 95.12 72 VAL A N 1
ATOM 533 C CA . VAL A 1 72 ? 19.484 -50.938 -10.891 1 95.12 72 VAL A CA 1
ATOM 534 C C . VAL A 1 72 ? 20.609 -50.031 -10.414 1 95.12 72 VAL A C 1
ATOM 536 O O . VAL A 1 72 ? 20.406 -49.188 -9.523 1 95.12 72 VAL A O 1
ATOM 539 N N . GLY A 1 73 ? 21.781 -50.188 -11 1 96.25 73 GLY A N 1
ATOM 540 C CA . GLY A 1 73 ? 22.891 -49.312 -10.664 1 96.25 73 GLY A CA 1
ATOM 541 C C . GLY A 1 73 ? 22.609 -47.844 -10.922 1 96.25 73 GLY A C 1
ATOM 542 O O . GLY A 1 73 ? 22.906 -46.969 -10.094 1 96.25 73 GLY A O 1
ATOM 543 N N . LEU A 1 74 ? 22.047 -47.562 -12.023 1 95.88 74 LEU A N 1
ATOM 544 C CA . LEU A 1 74 ? 21.734 -46.188 -12.391 1 95.88 74 LEU A CA 1
ATOM 545 C C . LEU A 1 74 ? 20.641 -45.625 -11.492 1 95.88 74 LEU A C 1
ATOM 547 O O . LEU A 1 74 ? 20.641 -44.438 -11.188 1 95.88 74 LEU A O 1
ATOM 551 N N . LEU A 1 75 ? 19.672 -46.469 -11.094 1 94.75 75 LEU A N 1
ATOM 552 C CA . LEU A 1 75 ? 18.641 -46.031 -10.164 1 94.75 75 LEU A CA 1
ATOM 553 C C . LEU A 1 75 ? 19.25 -45.688 -8.812 1 94.75 75 LEU A C 1
ATOM 555 O O . LEU A 1 75 ? 18.922 -44.625 -8.234 1 94.75 75 LEU A O 1
ATOM 559 N N . ILE A 1 76 ? 20.094 -46.531 -8.359 1 95.56 76 ILE A N 1
ATOM 560 C CA . ILE A 1 76 ? 20.766 -46.281 -7.086 1 95.56 76 ILE A CA 1
ATOM 561 C C . ILE A 1 76 ? 21.562 -44.969 -7.18 1 95.56 76 ILE A C 1
ATOM 563 O O . ILE A 1 76 ? 21.562 -44.156 -6.246 1 95.56 76 ILE A O 1
ATOM 567 N N . ALA A 1 77 ? 22.234 -44.781 -8.289 1 95.62 77 ALA A N 1
ATOM 568 C CA . ALA A 1 77 ? 23.016 -43.562 -8.484 1 95.62 77 ALA A CA 1
ATOM 569 C C . ALA A 1 77 ? 22.125 -42.344 -8.445 1 95.62 77 ALA A C 1
ATOM 571 O O . ALA A 1 77 ? 22.469 -41.344 -7.793 1 95.62 77 ALA A O 1
ATOM 572 N N . ARG A 1 78 ? 21.047 -42.344 -9.102 1 93.75 78 ARG A N 1
ATOM 573 C CA . ARG A 1 78 ? 20.125 -41.219 -9.148 1 93.75 78 ARG A CA 1
ATOM 574 C C . ARG A 1 78 ? 19.547 -40.938 -7.77 1 93.75 78 ARG A C 1
ATOM 576 O O . ARG A 1 78 ? 19.484 -39.75 -7.352 1 93.75 78 ARG A O 1
ATOM 583 N N . LEU A 1 79 ? 19.172 -41.969 -7.051 1 93.56 79 LEU A N 1
ATOM 584 C CA . LEU A 1 79 ? 18.609 -41.781 -5.715 1 93.56 79 LEU A CA 1
ATOM 585 C C . LEU A 1 79 ? 19.672 -41.281 -4.746 1 93.56 79 LEU A C 1
ATOM 587 O O . LEU A 1 79 ? 19.359 -40.469 -3.863 1 93.56 79 LEU A O 1
ATOM 591 N N . SER A 1 80 ? 20.875 -41.75 -4.949 1 94.69 80 SER A N 1
ATOM 592 C CA . SER A 1 80 ? 21.969 -41.281 -4.098 1 94.69 80 SER A CA 1
ATOM 593 C C . SER A 1 80 ? 22.25 -39.812 -4.316 1 94.69 80 SER A C 1
ATOM 595 O O . SER A 1 80 ? 22.5 -39.062 -3.361 1 94.69 80 SER A O 1
ATOM 597 N N . ILE A 1 81 ? 22.219 -39.344 -5.531 1 94.38 81 ILE A N 1
ATOM 598 C CA . ILE A 1 81 ? 22.453 -37.938 -5.844 1 94.38 81 ILE A CA 1
ATOM 599 C C . ILE A 1 81 ? 21.344 -37.094 -5.25 1 94.38 81 ILE A C 1
ATOM 601 O O . ILE A 1 81 ? 21.609 -36.062 -4.648 1 94.38 81 ILE A O 1
ATOM 605 N N . ALA A 1 82 ? 20.109 -37.5 -5.367 1 92.31 82 ALA A N 1
ATOM 606 C CA . ALA A 1 82 ? 18.969 -36.781 -4.816 1 92.31 82 ALA A CA 1
ATOM 607 C C . ALA A 1 82 ? 19.047 -36.688 -3.297 1 92.31 82 ALA A C 1
ATOM 609 O O . ALA A 1 82 ? 18.766 -35.625 -2.715 1 92.31 82 ALA A O 1
ATOM 610 N N . ARG A 1 83 ? 19.484 -37.75 -2.709 1 92.38 83 ARG A N 1
ATOM 611 C CA . ARG A 1 83 ? 19.625 -37.75 -1.257 1 92.38 83 ARG A CA 1
ATOM 612 C C . ARG A 1 83 ? 20.781 -36.875 -0.813 1 92.38 83 ARG A C 1
ATOM 614 O O . ARG A 1 83 ? 20.672 -36.156 0.199 1 92.38 83 ARG A O 1
ATOM 621 N N . ALA A 1 84 ? 21.844 -36.906 -1.528 1 93.19 84 ALA A N 1
ATOM 622 C CA . ALA A 1 84 ? 22.984 -36.062 -1.209 1 93.19 84 ALA A CA 1
ATOM 623 C C . ALA A 1 84 ? 22.594 -34.594 -1.277 1 93.19 84 ALA A C 1
ATOM 625 O O . ALA A 1 84 ? 23 -33.781 -0.426 1 93.19 84 ALA A O 1
ATOM 626 N N . TYR A 1 85 ? 21.844 -34.188 -2.229 1 92.5 85 TYR A N 1
ATOM 627 C CA . TYR A 1 85 ? 21.391 -32.812 -2.357 1 92.5 85 TYR A CA 1
ATOM 628 C C . TYR A 1 85 ? 20.5 -32.438 -1.18 1 92.5 85 TYR A C 1
ATOM 630 O O . TYR A 1 85 ? 20.656 -31.344 -0.615 1 92.5 85 TYR A O 1
ATOM 638 N N . THR A 1 86 ? 19.562 -33.312 -0.802 1 89.44 86 THR A N 1
ATOM 639 C CA . THR A 1 86 ? 18.641 -33.031 0.287 1 89.44 86 THR A CA 1
ATOM 640 C C . THR A 1 86 ? 19.391 -32.844 1.6 1 89.44 86 THR A C 1
ATOM 642 O O . THR A 1 86 ? 19.047 -31.953 2.398 1 89.44 86 THR A O 1
ATOM 645 N N . VAL A 1 87 ? 20.391 -33.594 1.806 1 91.38 87 VAL A N 1
ATOM 646 C CA . VAL A 1 87 ? 21.188 -33.5 3.023 1 91.38 87 VAL A CA 1
ATOM 647 C C . VAL A 1 87 ? 21.969 -32.188 3.035 1 91.38 87 VAL A C 1
ATOM 649 O O . VAL A 1 87 ? 22.031 -31.516 4.059 1 91.38 87 VAL A O 1
ATOM 652 N N . GLN A 1 88 ? 22.484 -31.828 1.945 1 91.44 88 GLN A N 1
ATOM 653 C CA . GLN A 1 88 ? 23.266 -30.594 1.86 1 91.44 88 GLN A CA 1
ATOM 654 C C . GLN A 1 88 ? 22.359 -29.359 1.954 1 91.44 88 GLN A C 1
ATOM 656 O O . GLN A 1 88 ? 22.75 -28.359 2.549 1 91.44 88 GLN A O 1
ATOM 661 N N . ARG A 1 89 ? 21.188 -29.484 1.312 1 88.88 89 ARG A N 1
ATOM 662 C CA . ARG A 1 89 ? 20.234 -28.375 1.381 1 88.88 89 ARG A CA 1
ATOM 663 C C . ARG A 1 89 ? 19.781 -28.125 2.818 1 88.88 89 ARG A C 1
ATOM 665 O O . ARG A 1 89 ? 19.688 -26.984 3.246 1 88.88 89 ARG A O 1
ATOM 672 N N . ASN A 1 90 ? 19.594 -29.156 3.482 1 87.56 90 ASN A N 1
ATOM 673 C CA . ASN A 1 90 ? 19.188 -29.047 4.879 1 87.56 90 ASN A CA 1
ATOM 674 C C . ASN A 1 90 ? 20.297 -28.469 5.742 1 87.56 90 ASN A C 1
ATOM 676 O O . ASN A 1 90 ? 20.031 -27.875 6.789 1 87.56 90 ASN A O 1
ATOM 680 N N . ALA A 1 91 ? 21.547 -28.547 5.293 1 89.62 91 ALA A N 1
ATOM 681 C CA . ALA A 1 91 ? 22.703 -28 6.004 1 89.62 91 ALA A CA 1
ATOM 682 C C . ALA A 1 91 ? 22.938 -26.547 5.621 1 89.62 91 ALA A C 1
ATOM 684 O O . ALA A 1 91 ? 23.859 -25.906 6.125 1 89.62 91 ALA A O 1
ATOM 685 N N . GLY A 1 92 ? 22.172 -26.125 4.715 1 84.81 92 GLY A N 1
ATOM 686 C CA . GLY A 1 92 ? 22.219 -24.703 4.383 1 84.81 92 GLY A CA 1
ATOM 687 C C . GLY A 1 92 ? 22.953 -24.422 3.084 1 84.81 92 GLY A C 1
ATOM 688 O O . GLY A 1 92 ? 23.141 -23.266 2.715 1 84.81 92 GLY A O 1
ATOM 689 N N . ASP A 1 93 ? 23.406 -25.453 2.406 1 83.44 93 ASP A N 1
ATOM 690 C CA . ASP A 1 93 ? 24.141 -25.297 1.147 1 83.44 93 ASP A CA 1
ATOM 691 C C . ASP A 1 93 ? 23.25 -25.625 -0.045 1 83.44 93 ASP A C 1
ATOM 693 O O . ASP A 1 93 ? 23.094 -26.797 -0.412 1 83.44 93 ASP A O 1
ATOM 697 N N . ASP A 1 94 ? 22.656 -24.609 -0.605 1 82.75 94 ASP A N 1
ATOM 698 C CA . ASP A 1 94 ? 21.75 -24.844 -1.715 1 82.75 94 ASP A CA 1
ATOM 699 C C . ASP A 1 94 ? 22.453 -24.703 -3.057 1 82.75 94 ASP A C 1
ATOM 701 O O . ASP A 1 94 ? 22.406 -23.625 -3.676 1 82.75 94 ASP A O 1
ATOM 705 N N . ARG A 1 95 ? 23.234 -25.734 -3.422 1 85 95 ARG A N 1
ATOM 706 C CA . ARG A 1 95 ? 23.922 -25.766 -4.707 1 85 95 ARG A CA 1
ATOM 707 C C . ARG A 1 95 ? 23.172 -26.625 -5.719 1 85 95 ARG A C 1
ATOM 709 O O . ARG A 1 95 ? 23.688 -27.641 -6.176 1 85 95 ARG A O 1
ATOM 716 N N . ALA A 1 96 ? 22.016 -26.219 -6.129 1 87.19 96 ALA A N 1
ATOM 717 C CA . ALA A 1 96 ? 21.125 -26.984 -7 1 87.19 96 ALA A CA 1
ATOM 718 C C . ALA A 1 96 ? 21.75 -27.188 -8.375 1 87.19 96 ALA A C 1
ATOM 720 O O . ALA A 1 96 ? 21.609 -28.266 -8.969 1 87.19 96 ALA A O 1
ATOM 721 N N . GLU A 1 97 ? 22.5 -26.266 -8.922 1 88.31 97 GLU A N 1
ATOM 722 C CA . GLU A 1 97 ? 23.094 -26.359 -10.242 1 88.31 97 GLU A CA 1
ATOM 723 C C . GLU A 1 97 ? 24.203 -27.422 -10.266 1 88.31 97 GLU A C 1
ATOM 725 O O . GLU A 1 97 ? 24.312 -28.188 -11.227 1 88.31 97 GLU A O 1
ATOM 730 N N . TYR A 1 98 ? 24.984 -27.453 -9.195 1 88.88 98 TYR A N 1
ATOM 731 C CA . TYR A 1 98 ? 26.062 -28.438 -9.094 1 88.88 98 TYR A CA 1
ATOM 732 C C . TYR A 1 98 ? 25.516 -29.859 -9.125 1 88.88 98 TYR A C 1
ATOM 734 O O . TYR A 1 98 ? 26.016 -30.703 -9.867 1 88.88 98 TYR A O 1
ATOM 742 N N . TRP A 1 99 ? 24.547 -30.141 -8.43 1 90.81 99 TRP A N 1
ATOM 743 C CA . TRP A 1 99 ? 23.984 -31.484 -8.344 1 90.81 99 TRP A CA 1
ATOM 744 C C . TRP A 1 99 ? 23.172 -31.812 -9.594 1 90.81 99 TRP A C 1
ATOM 746 O O . TRP A 1 99 ? 23.109 -32.969 -10.008 1 90.81 99 TRP A O 1
ATOM 756 N N . ALA A 1 100 ? 22.594 -30.781 -10.164 1 91 100 ALA A N 1
ATOM 757 C CA . ALA A 1 100 ? 21.859 -31 -11.414 1 91 100 ALA A CA 1
ATOM 758 C C . ALA A 1 100 ? 22.812 -31.422 -12.531 1 91 100 ALA A C 1
ATOM 760 O O . ALA A 1 100 ? 22.469 -32.281 -13.359 1 91 100 ALA A O 1
ATOM 761 N N . MET A 1 101 ? 23.984 -30.922 -12.562 1 91.25 101 MET A N 1
ATOM 762 C CA . MET A 1 101 ? 24.984 -31.25 -13.578 1 91.25 101 MET A CA 1
ATOM 763 C C . MET A 1 101 ? 25.469 -32.688 -13.414 1 91.25 101 MET A C 1
ATOM 765 O O . MET A 1 101 ? 25.875 -33.312 -14.383 1 91.25 101 MET A O 1
ATOM 769 N N . ARG A 1 102 ? 25.375 -33.156 -12.211 1 91.5 102 ARG A N 1
ATOM 770 C CA . ARG A 1 102 ? 25.797 -34.531 -11.945 1 91.5 102 ARG A CA 1
ATOM 771 C C . ARG A 1 102 ? 24.641 -35.5 -12.18 1 91.5 102 ARG A C 1
ATOM 773 O O . ARG A 1 102 ? 24.859 -36.625 -12.586 1 91.5 102 ARG A O 1
ATOM 780 N N . TYR A 1 103 ? 23.5 -35 -11.93 1 93.5 103 TYR A N 1
ATOM 781 C CA . TYR A 1 103 ? 22.312 -35.812 -12.062 1 93.5 103 TYR A CA 1
ATOM 782 C C . TYR A 1 103 ? 21.938 -36 -13.531 1 93.5 103 TYR A C 1
ATOM 784 O O . TYR A 1 103 ? 21.547 -37.125 -13.945 1 93.5 103 TYR A O 1
ATOM 792 N N . ALA A 1 104 ? 22.078 -35 -14.375 1 93.5 104 ALA A N 1
ATOM 793 C CA . ALA A 1 104 ? 21.578 -34.969 -15.742 1 93.5 104 ALA A CA 1
ATOM 794 C C . ALA A 1 104 ? 22.203 -36.094 -16.578 1 93.5 104 ALA A C 1
ATOM 796 O O . ALA A 1 104 ? 21.484 -36.875 -17.234 1 93.5 104 ALA A O 1
ATOM 797 N N . PRO A 1 105 ? 23.531 -36.281 -16.547 1 94.25 105 PRO A N 1
ATOM 798 C CA . PRO A 1 105 ? 24.109 -37.344 -17.375 1 94.25 105 PRO A CA 1
ATOM 799 C C . PRO A 1 105 ? 23.672 -38.719 -16.922 1 94.25 105 PRO A C 1
ATOM 801 O O . PRO A 1 105 ? 23.438 -39.594 -17.766 1 94.25 105 PRO A O 1
ATOM 804 N N . VAL A 1 106 ? 23.516 -38.906 -15.656 1 94.81 106 VAL A N 1
ATOM 805 C CA . VAL A 1 106 ? 23.094 -40.219 -15.141 1 94.81 106 VAL A CA 1
ATOM 806 C C . VAL A 1 106 ? 21.672 -40.531 -15.578 1 94.81 106 VAL A C 1
ATOM 808 O O . VAL A 1 106 ? 21.359 -41.656 -15.953 1 94.81 106 VAL A O 1
ATOM 811 N N . SER A 1 107 ? 20.891 -39.5 -15.523 1 94.31 107 SER A N 1
ATOM 812 C CA . SER A 1 107 ? 19.5 -39.688 -15.914 1 94.31 107 SER A CA 1
ATOM 813 C C . SER A 1 107 ? 19.375 -39.938 -17.422 1 94.31 107 SER A C 1
ATOM 815 O O . SER A 1 107 ? 18.531 -40.719 -17.844 1 94.31 107 SER A O 1
ATOM 817 N N . LEU A 1 108 ? 20.172 -39.312 -18.219 1 95.88 108 LEU A N 1
ATOM 818 C CA . LEU A 1 108 ? 20.156 -39.531 -19.672 1 95.88 108 LEU A CA 1
ATOM 819 C C . LEU A 1 108 ? 20.609 -40.938 -20 1 95.88 108 LEU A C 1
ATOM 821 O O . LEU A 1 108 ? 19.984 -41.625 -20.828 1 95.88 108 LEU A O 1
ATOM 825 N N . VAL A 1 109 ? 21.609 -41.375 -19.312 1 96.5 109 VAL A N 1
ATOM 826 C CA . VAL A 1 109 ? 22.125 -42.719 -19.547 1 96.5 109 VAL A CA 1
ATOM 827 C C . VAL A 1 109 ? 21.078 -43.75 -19.125 1 96.5 109 VAL A C 1
ATOM 829 O O . VAL A 1 109 ? 20.906 -44.781 -19.781 1 96.5 109 VAL A O 1
ATOM 832 N N . ALA A 1 110 ? 20.438 -43.438 -18.062 1 96 110 ALA A N 1
ATOM 833 C CA . ALA A 1 110 ? 19.391 -44.375 -17.578 1 96 110 ALA A CA 1
ATOM 834 C C . ALA A 1 110 ? 18.297 -44.562 -18.625 1 96 110 ALA A C 1
ATOM 836 O O . ALA A 1 110 ? 17.844 -45.656 -18.859 1 96 110 ALA A O 1
ATOM 837 N N . CYS A 1 111 ? 17.875 -43.438 -19.234 1 96.12 111 CYS A N 1
ATOM 838 C CA . CYS A 1 111 ? 16.828 -43.5 -20.25 1 96.12 111 CYS A CA 1
ATOM 839 C C . CYS A 1 111 ? 17.328 -44.25 -21.5 1 96.12 111 CYS A C 1
ATOM 841 O O . CYS A 1 111 ? 16.594 -45 -22.109 1 96.12 111 CYS A O 1
ATOM 843 N N . PHE A 1 112 ? 18.562 -44.062 -21.766 1 97 112 PHE A N 1
ATOM 844 C CA . PHE A 1 112 ? 19.156 -44.719 -22.922 1 97 112 PHE A CA 1
ATOM 845 C C . PHE A 1 112 ? 19.266 -46.219 -22.688 1 97 112 PHE A C 1
ATOM 847 O O . PHE A 1 112 ? 18.953 -47.031 -23.578 1 97 112 PHE A O 1
ATOM 854 N N . VAL A 1 113 ? 19.672 -46.562 -21.516 1 97 113 VAL A N 1
ATOM 855 C CA . VAL A 1 113 ? 19.797 -47.969 -21.156 1 97 113 VAL A CA 1
ATOM 856 C C . VAL A 1 113 ? 18.438 -48.656 -21.203 1 97 113 VAL A C 1
ATOM 858 O O . VAL A 1 113 ? 18.312 -49.781 -21.688 1 97 113 VAL A O 1
ATOM 861 N N . LEU A 1 114 ? 17.453 -48 -20.672 1 96.38 114 LEU A N 1
ATOM 862 C CA . LEU A 1 114 ? 16.094 -48.562 -20.75 1 96.38 114 LEU A CA 1
ATOM 863 C C . LEU A 1 114 ? 15.672 -48.719 -22.203 1 96.38 114 LEU A C 1
ATOM 865 O O . LEU A 1 114 ? 15.125 -49.781 -22.578 1 96.38 114 LEU A O 1
ATOM 869 N N . GLY A 1 115 ? 15.984 -47.75 -23.047 1 96.69 115 GLY A N 1
ATOM 870 C CA . GLY A 1 115 ? 15.672 -47.844 -24.469 1 96.69 115 GLY A CA 1
ATOM 871 C C . GLY A 1 115 ? 16.344 -49.031 -25.141 1 96.69 115 GLY A C 1
ATOM 872 O O . GLY A 1 115 ? 15.719 -49.75 -25.906 1 96.69 115 GLY A O 1
ATOM 873 N N . LEU A 1 116 ? 17.578 -49.219 -24.797 1 96.56 116 LEU A N 1
ATOM 874 C CA . LEU A 1 116 ? 18.328 -50.344 -25.359 1 96.56 116 LEU A CA 1
ATOM 875 C C . LEU A 1 116 ? 17.75 -51.688 -24.891 1 96.56 116 LEU A C 1
ATOM 877 O O . LEU A 1 116 ? 17.688 -52.625 -25.672 1 96.56 116 LEU A O 1
ATOM 881 N N . GLY A 1 117 ? 17.469 -51.719 -23.641 1 96.44 117 GLY A N 1
ATOM 882 C CA . GLY A 1 117 ? 16.844 -52.938 -23.125 1 96.44 117 GLY A CA 1
ATOM 883 C C . GLY A 1 117 ? 15.547 -53.281 -23.828 1 96.44 117 GLY A C 1
ATOM 884 O O . GLY A 1 117 ? 15.328 -54.438 -24.203 1 96.44 117 GLY A O 1
ATOM 885 N N . VAL A 1 118 ? 14.711 -52.281 -24.031 1 95.25 118 VAL A N 1
ATOM 886 C CA . VAL A 1 118 ? 13.438 -52.5 -24.703 1 95.25 118 VAL A CA 1
ATOM 887 C C . VAL A 1 118 ? 13.672 -52.875 -26.172 1 95.25 118 VAL A C 1
ATOM 889 O O . VAL A 1 118 ? 12.945 -53.719 -26.719 1 95.25 118 VAL A O 1
ATOM 892 N N . MET A 1 119 ? 14.672 -52.281 -26.766 1 95.31 119 MET A N 1
ATOM 893 C CA . MET A 1 119 ? 15.062 -52.656 -28.125 1 95.31 119 MET A CA 1
ATOM 894 C C . MET A 1 119 ? 15.352 -54.125 -28.203 1 95.31 119 MET A C 1
ATOM 896 O O . MET A 1 119 ? 14.867 -54.812 -29.109 1 95.31 119 MET A O 1
ATOM 900 N N . GLY A 1 120 ? 16.109 -54.625 -27.281 1 93.94 120 GLY A N 1
ATOM 901 C CA . GLY A 1 120 ? 16.422 -56.031 -27.25 1 93.94 120 GLY A CA 1
ATOM 902 C C . GLY A 1 120 ? 15.188 -56.906 -27.078 1 93.94 120 GLY A C 1
ATOM 903 O O . GLY A 1 120 ? 15.086 -57.969 -27.703 1 93.94 120 GLY A O 1
ATOM 904 N N . CYS A 1 121 ? 14.281 -56.469 -26.297 1 92.38 121 CYS A N 1
ATOM 905 C CA . CYS A 1 121 ? 13.062 -57.25 -26.047 1 92.38 121 CYS A CA 1
ATOM 906 C C . CYS A 1 121 ? 12.188 -57.281 -27.297 1 92.38 121 CYS A C 1
ATOM 908 O O . CYS A 1 121 ? 11.57 -58.312 -27.594 1 92.38 121 CYS A O 1
ATOM 910 N N . VAL A 1 122 ? 12.133 -56.156 -28 1 89.69 122 VAL A N 1
ATOM 911 C CA . VAL A 1 122 ? 11.328 -56.062 -29.219 1 89.69 122 VAL A CA 1
ATOM 912 C C . VAL A 1 122 ? 11.914 -56.938 -30.312 1 89.69 122 VAL A C 1
ATOM 914 O O . VAL A 1 122 ? 11.18 -57.531 -31.109 1 89.69 122 VAL A O 1
ATOM 917 N N . GLN A 1 123 ? 13.203 -57.125 -30.297 1 90.5 123 GLN A N 1
ATOM 918 C CA . GLN A 1 123 ? 13.875 -57.938 -31.312 1 90.5 123 GLN A CA 1
ATOM 919 C C . GLN A 1 123 ? 13.859 -59.406 -30.938 1 90.5 123 GLN A C 1
ATOM 921 O O . GLN A 1 123 ? 14.078 -60.281 -31.781 1 90.5 123 GLN A O 1
ATOM 926 N N . ALA A 1 124 ? 13.594 -59.625 -29.688 1 87.81 124 ALA A N 1
ATOM 927 C CA . ALA A 1 124 ? 13.578 -61 -29.234 1 87.81 124 ALA A CA 1
ATOM 928 C C . ALA A 1 124 ? 12.375 -61.781 -29.797 1 87.81 124 ALA A C 1
ATOM 930 O O . ALA A 1 124 ? 11.406 -61.156 -30.25 1 87.81 124 ALA A O 1
ATOM 931 N N . VAL A 1 125 ? 12.359 -63.094 -29.766 1 81.69 125 VAL A N 1
ATOM 932 C CA . VAL A 1 125 ? 11.32 -63.969 -30.312 1 81.69 125 VAL A CA 1
ATOM 933 C C . VAL A 1 125 ? 10.109 -63.969 -29.391 1 81.69 125 VAL A C 1
ATOM 935 O O . VAL A 1 125 ? 8.969 -64.125 -29.844 1 81.69 125 VAL A O 1
ATOM 938 N N . ASP A 1 126 ? 10.414 -63.656 -28.125 1 85.75 126 ASP A N 1
ATOM 939 C CA . ASP A 1 126 ? 9.336 -63.625 -27.125 1 85.75 126 ASP A CA 1
ATOM 940 C C . ASP A 1 126 ? 8.461 -62.406 -27.297 1 85.75 126 ASP A C 1
ATOM 942 O O . ASP A 1 126 ? 8.836 -61.312 -26.859 1 85.75 126 ASP A O 1
ATOM 946 N N . VAL A 1 127 ? 7.312 -62.594 -27.781 1 79.81 127 VAL A N 1
ATOM 947 C CA . VAL A 1 127 ? 6.43 -61.469 -28.141 1 79.81 127 VAL A CA 1
ATOM 948 C C . VAL A 1 127 ? 5.828 -60.875 -26.875 1 79.81 127 VAL A C 1
ATOM 950 O O . VAL A 1 127 ? 5.578 -59.656 -26.812 1 79.81 127 VAL A O 1
ATOM 953 N N . GLU A 1 128 ? 5.566 -61.656 -25.875 1 83.69 128 GLU A N 1
ATOM 954 C CA . GLU A 1 128 ? 5.012 -61.125 -24.625 1 83.69 128 GLU A CA 1
ATOM 955 C C . GLU A 1 128 ? 5.992 -60.188 -23.938 1 83.69 128 GLU A C 1
ATOM 957 O O . GLU A 1 128 ? 5.59 -59.188 -23.375 1 83.69 128 GLU A O 1
ATOM 962 N N . LEU A 1 129 ? 7.18 -60.625 -24.062 1 87.81 129 LEU A N 1
ATOM 963 C CA . LEU A 1 129 ? 8.219 -59.781 -23.484 1 87.81 129 LEU A CA 1
ATOM 964 C C . LEU A 1 129 ? 8.305 -58.438 -24.219 1 87.81 129 LEU A C 1
ATOM 966 O O . LEU A 1 129 ? 8.484 -57.406 -23.594 1 87.81 129 LEU A O 1
ATOM 970 N N . GLY A 1 130 ? 8.172 -58.5 -25.484 1 87.12 130 GLY A N 1
ATOM 971 C CA . GLY A 1 130 ? 8.164 -57.25 -26.266 1 87.12 130 GLY A CA 1
ATOM 972 C C . GLY A 1 130 ? 7.02 -56.344 -25.891 1 87.12 130 GLY A C 1
ATOM 973 O O . GLY A 1 130 ? 7.223 -55.125 -25.719 1 87.12 130 GLY A O 1
ATOM 974 N N . THR A 1 131 ? 5.867 -56.875 -25.75 1 85 131 THR A N 1
ATOM 975 C CA . THR A 1 131 ? 4.688 -56.094 -25.391 1 85 131 THR A CA 1
ATOM 976 C C . THR A 1 131 ? 4.844 -55.469 -23.984 1 85 131 THR A C 1
ATOM 978 O O . THR A 1 131 ? 4.574 -54.281 -23.781 1 85 131 THR A O 1
ATOM 981 N N . LEU A 1 132 ? 5.316 -56.312 -23.109 1 87.62 132 LEU A N 1
ATOM 982 C CA . LEU A 1 132 ? 5.531 -55.875 -21.734 1 87.62 132 LEU A CA 1
ATOM 983 C C . LEU A 1 132 ? 6.527 -54.719 -21.688 1 87.62 132 LEU A C 1
ATOM 985 O O . LEU A 1 132 ? 6.285 -53.719 -21.016 1 87.62 132 LEU A O 1
ATOM 989 N N . SER A 1 133 ? 7.613 -54.875 -22.375 1 91.94 133 SER A N 1
ATOM 990 C CA . SER A 1 133 ? 8.688 -53.906 -22.312 1 91.94 133 SER A CA 1
ATOM 991 C C . SER A 1 133 ? 8.258 -52.562 -22.922 1 91.94 133 SER A C 1
ATOM 993 O O . SER A 1 133 ? 8.555 -51.5 -22.375 1 91.94 133 SER A O 1
ATOM 995 N N . VAL A 1 134 ? 7.516 -52.531 -23.953 1 89.19 134 VAL A N 1
ATOM 996 C CA . VAL A 1 134 ? 7.082 -51.312 -24.609 1 89.19 134 VAL A CA 1
ATOM 997 C C . VAL A 1 134 ? 6.035 -50.594 -23.75 1 89.19 134 VAL A C 1
ATOM 999 O O . VAL A 1 134 ? 6.039 -49.375 -23.656 1 89.19 134 VAL A O 1
ATOM 1002 N N . MET A 1 135 ? 5.191 -51.344 -23.156 1 87.62 135 MET A N 1
ATOM 1003 C CA . MET A 1 135 ? 4.184 -50.781 -22.266 1 87.62 135 MET A CA 1
ATOM 1004 C C . MET A 1 135 ? 4.84 -50.031 -21.109 1 87.62 135 MET A C 1
ATOM 1006 O O . MET A 1 135 ? 4.488 -48.906 -20.828 1 87.62 135 MET A O 1
ATOM 1010 N N . VAL A 1 136 ? 5.734 -50.688 -20.531 1 90.56 136 VAL A N 1
ATOM 1011 C CA . VAL A 1 136 ? 6.398 -50.094 -19.359 1 90.56 136 VAL A CA 1
ATOM 1012 C C . VAL A 1 136 ? 7.219 -48.906 -19.781 1 90.56 136 VAL A C 1
ATOM 1014 O O . VAL A 1 136 ? 7.219 -47.875 -19.094 1 90.56 136 VAL A O 1
ATOM 1017 N N . ALA A 1 137 ? 7.902 -49.031 -20.922 1 92.25 137 ALA A N 1
ATOM 1018 C CA . ALA A 1 137 ? 8.688 -47.906 -21.422 1 92.25 137 ALA A CA 1
ATOM 1019 C C . ALA A 1 137 ? 7.809 -46.688 -21.656 1 92.25 137 ALA A C 1
ATOM 1021 O O . ALA A 1 137 ? 8.18 -45.562 -21.297 1 92.25 137 ALA A O 1
ATOM 1022 N N . GLY A 1 138 ? 6.648 -46.875 -22.266 1 87.38 138 GLY A N 1
ATOM 1023 C CA . GLY A 1 138 ? 5.73 -45.781 -22.484 1 87.38 138 GLY A CA 1
ATOM 1024 C C . GLY A 1 138 ? 5.309 -45.094 -21.203 1 87.38 138 GLY A C 1
ATOM 1025 O O . GLY A 1 138 ? 5.25 -43.875 -21.156 1 87.38 138 GLY A O 1
ATOM 1026 N N . GLY A 1 139 ? 5.012 -45.875 -20.234 1 86.75 139 GLY A N 1
ATOM 1027 C CA . GLY A 1 139 ? 4.652 -45.312 -18.938 1 86.75 139 GLY A CA 1
ATOM 1028 C C . GLY A 1 139 ? 5.793 -44.562 -18.281 1 86.75 139 GLY A C 1
ATOM 1029 O O . GLY A 1 139 ? 5.594 -43.469 -17.719 1 86.75 139 GLY A O 1
ATOM 1030 N N . VAL A 1 140 ? 6.953 -45.125 -18.297 1 90.69 140 VAL A N 1
ATOM 1031 C CA . VAL A 1 140 ? 8.117 -44.562 -17.641 1 90.69 140 VAL A CA 1
ATOM 1032 C C . VAL A 1 140 ? 8.469 -43.219 -18.312 1 90.69 140 VAL A C 1
ATOM 1034 O O . VAL A 1 140 ? 8.672 -42.219 -17.625 1 90.69 140 VAL A O 1
ATOM 1037 N N . PHE A 1 141 ? 8.492 -43.219 -19.641 1 91.75 141 PHE A N 1
ATOM 1038 C CA . PHE A 1 141 ? 8.867 -42 -20.344 1 91.75 141 PHE A CA 1
ATOM 1039 C C . PHE A 1 141 ? 7.785 -40.938 -20.172 1 91.75 141 PHE A C 1
ATOM 1041 O O . PHE A 1 141 ? 8.086 -39.75 -20.109 1 91.75 141 PHE A O 1
ATOM 1048 N N . GLY A 1 142 ? 6.559 -41.344 -20.078 1 86.38 142 GLY A N 1
ATOM 1049 C CA . GLY A 1 142 ? 5.508 -40.406 -19.766 1 86.38 142 GLY A CA 1
ATOM 1050 C C . GLY A 1 142 ? 5.668 -39.781 -18.391 1 86.38 142 GLY A C 1
ATOM 1051 O O . GLY A 1 142 ? 5.453 -38.594 -18.219 1 86.38 142 GLY A O 1
ATOM 1052 N N . GLY A 1 143 ? 6.027 -40.594 -17.469 1 85.56 143 GLY A N 1
ATOM 1053 C CA . GLY A 1 143 ? 6.301 -40.094 -16.141 1 85.56 143 GLY A CA 1
ATOM 1054 C C . GLY A 1 143 ? 7.477 -39.125 -16.078 1 85.56 143 GLY A C 1
ATOM 1055 O O . GLY A 1 143 ? 7.426 -38.125 -15.391 1 85.56 143 GLY A O 1
ATOM 1056 N N . ILE A 1 144 ? 8.5 -39.469 -16.828 1 89.81 144 ILE A N 1
ATOM 1057 C CA . ILE A 1 144 ? 9.695 -38.625 -16.875 1 89.81 144 ILE A CA 1
ATOM 1058 C C . ILE A 1 144 ? 9.359 -37.281 -17.516 1 89.81 144 ILE A C 1
ATOM 1060 O O . ILE A 1 144 ? 9.797 -36.219 -17.031 1 89.81 144 ILE A O 1
ATOM 1064 N N . ALA A 1 145 ? 8.578 -37.281 -18.531 1 89.25 145 ALA A N 1
ATOM 1065 C CA . ALA A 1 145 ? 8.164 -36.062 -19.203 1 89.25 145 ALA A CA 1
ATOM 1066 C C . ALA A 1 145 ? 7.398 -35.156 -18.25 1 89.25 145 ALA A C 1
ATOM 1068 O O . ALA A 1 145 ? 7.57 -33.938 -18.281 1 89.25 145 ALA A O 1
ATOM 1069 N N . SER A 1 146 ? 6.648 -35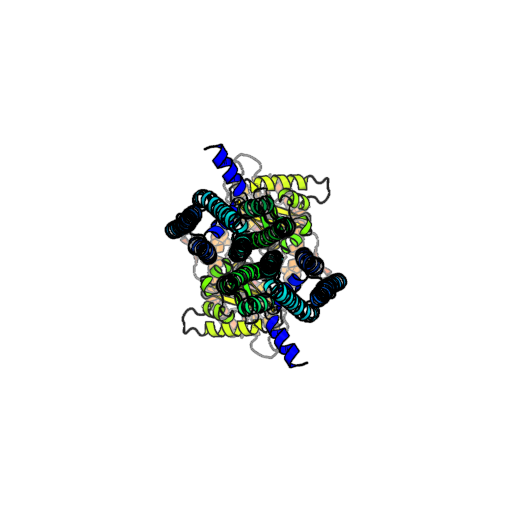.75 -17.406 1 85.06 146 SER A N 1
ATOM 1070 C CA . SER A 1 146 ? 5.84 -34.969 -16.469 1 85.06 146 SER A CA 1
ATOM 1071 C C . SER A 1 146 ? 6.684 -34.5 -15.297 1 85.06 146 SER A C 1
ATOM 1073 O O . SER A 1 146 ? 6.617 -33.312 -14.93 1 85.06 146 SER A O 1
ATOM 1075 N N . ARG A 1 147 ? 7.457 -35.312 -14.789 1 85.88 147 ARG A N 1
ATOM 1076 C CA . ARG A 1 147 ? 8.234 -35.031 -13.594 1 85.88 147 ARG A CA 1
ATOM 1077 C C . ARG A 1 147 ? 9.312 -34 -13.898 1 85.88 147 ARG A C 1
ATOM 1079 O O . ARG A 1 147 ? 9.57 -33.094 -13.086 1 85.88 147 ARG A O 1
ATOM 1086 N N . ASN A 1 148 ? 9.977 -34.156 -15.031 1 90.5 148 ASN A N 1
ATOM 1087 C CA . ASN A 1 148 ? 11.133 -33.312 -15.336 1 90.5 148 ASN A CA 1
ATOM 1088 C C . ASN A 1 148 ? 10.758 -32.156 -16.266 1 90.5 148 ASN A C 1
ATOM 1090 O O . ASN A 1 148 ? 11.617 -31.625 -16.969 1 90.5 148 ASN A O 1
ATOM 1094 N N . SER A 1 149 ? 9.492 -31.781 -16.25 1 88.88 149 SER A N 1
ATOM 1095 C CA . SER A 1 149 ? 8.992 -30.766 -17.172 1 88.88 149 SER A CA 1
ATOM 1096 C C . SER A 1 149 ? 9.578 -29.391 -16.844 1 88.88 149 SER A C 1
ATOM 1098 O O . SER A 1 149 ? 9.531 -28.484 -17.672 1 88.88 149 SER A O 1
ATOM 1100 N N . ALA A 1 150 ? 10.133 -29.281 -15.625 1 88.88 150 ALA A N 1
ATOM 1101 C CA . ALA A 1 150 ? 10.75 -28.016 -15.25 1 88.88 150 ALA A CA 1
ATOM 1102 C C . ALA A 1 150 ? 11.984 -27.734 -16.109 1 88.88 150 ALA A C 1
ATOM 1104 O O . ALA A 1 150 ? 12.406 -26.578 -16.234 1 88.88 150 ALA A O 1
ATOM 1105 N N . LEU A 1 151 ? 12.586 -28.75 -16.562 1 92.12 151 LEU A N 1
ATOM 1106 C CA . LEU A 1 151 ? 13.711 -28.688 -17.484 1 92.12 151 LEU A CA 1
ATOM 1107 C C . LEU A 1 151 ? 13.352 -29.344 -18.812 1 92.12 151 LEU A C 1
ATOM 1109 O O . LEU A 1 151 ? 13.703 -30.5 -19.047 1 92.12 151 LEU A O 1
ATOM 1113 N N . PRO A 1 152 ? 12.711 -28.531 -19.688 1 92.19 152 PRO A N 1
ATOM 1114 C CA . PRO A 1 152 ? 12.102 -29.109 -20.891 1 92.19 152 PRO A CA 1
ATOM 1115 C C . PRO A 1 152 ? 13.125 -29.766 -21.812 1 92.19 152 PRO A C 1
ATOM 1117 O O . PRO A 1 152 ? 12.852 -30.812 -22.391 1 92.19 152 PRO A O 1
ATOM 1120 N N . ARG A 1 153 ? 14.289 -29.266 -21.969 1 93.75 153 ARG A N 1
ATOM 1121 C CA . ARG A 1 153 ? 15.297 -29.859 -22.844 1 93.75 153 ARG A CA 1
ATOM 1122 C C . ARG A 1 153 ? 15.812 -31.172 -22.266 1 93.75 153 ARG A C 1
ATOM 1124 O O . ARG A 1 153 ? 16.031 -32.125 -23.016 1 93.75 153 ARG A O 1
ATOM 1131 N N . LEU A 1 154 ? 16.016 -31.156 -20.969 1 93.88 154 LEU A N 1
ATOM 1132 C CA . LEU A 1 154 ? 16.422 -32.406 -20.328 1 93.88 154 LEU A CA 1
ATOM 1133 C C . LEU A 1 154 ? 15.352 -33.469 -20.484 1 93.88 154 LEU A C 1
ATOM 1135 O O . LEU A 1 154 ? 15.641 -34.625 -20.859 1 93.88 154 LEU A O 1
ATOM 1139 N N . ALA A 1 155 ? 14.133 -33.125 -20.203 1 94.31 155 ALA A N 1
ATOM 1140 C CA . ALA A 1 155 ? 13.016 -34.062 -20.281 1 94.31 155 ALA A CA 1
ATOM 1141 C C . ALA A 1 155 ? 12.867 -34.625 -21.688 1 94.31 155 ALA A C 1
ATOM 1143 O O . ALA A 1 155 ? 12.758 -35.844 -21.875 1 94.31 155 ALA A O 1
ATOM 1144 N N . MET A 1 156 ? 12.93 -33.75 -22.656 1 94.12 156 MET A N 1
ATOM 1145 C CA . MET A 1 156 ? 12.75 -34.219 -24.047 1 94.12 156 MET A CA 1
ATOM 1146 C C . MET A 1 156 ? 13.922 -35.062 -24.5 1 94.12 156 MET A C 1
ATOM 1148 O O . MET A 1 156 ? 13.742 -36.031 -25.25 1 94.12 156 MET A O 1
ATOM 1152 N N . MET A 1 157 ? 15.07 -34.688 -24.078 1 95.5 157 MET A N 1
ATOM 1153 C CA . MET A 1 157 ? 16.234 -35.5 -24.406 1 95.5 157 MET A CA 1
ATOM 1154 C C . MET A 1 157 ? 16.141 -36.906 -23.781 1 95.5 157 MET A C 1
ATOM 1156 O O . MET A 1 157 ? 16.5 -37.906 -24.406 1 95.5 157 MET A O 1
ATOM 1160 N N . GLN A 1 158 ? 15.742 -36.875 -22.578 1 95.69 158 GLN A N 1
ATOM 1161 C CA . GLN A 1 158 ? 15.555 -38.156 -21.906 1 95.69 158 GLN A CA 1
ATOM 1162 C C . GLN A 1 158 ? 14.555 -39.031 -22.656 1 95.69 158 GLN A C 1
ATOM 1164 O O . GLN A 1 158 ? 14.836 -40.219 -22.953 1 95.69 158 GLN A O 1
ATOM 1169 N N . VAL A 1 159 ? 13.445 -38.5 -23 1 95.25 159 VAL A N 1
ATOM 1170 C CA . VAL A 1 159 ? 12.398 -39.25 -23.688 1 95.25 159 VAL A CA 1
ATOM 1171 C C . VAL A 1 159 ? 12.906 -39.688 -25.062 1 95.25 159 VAL A C 1
ATOM 1173 O O . VAL A 1 159 ? 12.734 -40.844 -25.453 1 95.25 159 VAL A O 1
ATOM 1176 N N . THR A 1 160 ? 13.594 -38.844 -25.781 1 96.06 160 THR A N 1
ATOM 1177 C CA . THR A 1 160 ? 14.094 -39.125 -27.109 1 96.06 160 THR A CA 1
ATOM 1178 C C . THR A 1 160 ? 15.148 -40.25 -27.062 1 96.06 160 THR A C 1
ATOM 1180 O O . THR A 1 160 ? 15.125 -41.156 -27.875 1 96.06 160 THR A O 1
ATOM 1183 N N . LEU A 1 161 ? 16 -40.188 -26.062 1 95.75 161 LEU A N 1
ATOM 1184 C CA . LEU A 1 161 ? 17.062 -41.156 -25.906 1 95.75 161 LEU A CA 1
ATOM 1185 C C . LEU A 1 161 ? 16.469 -42.531 -25.562 1 95.75 161 LEU A C 1
ATOM 1187 O O . LEU A 1 161 ? 17.062 -43.562 -25.875 1 95.75 161 LEU A O 1
ATOM 1191 N N . GLY A 1 162 ? 15.383 -42.5 -24.922 1 95.81 162 GLY A N 1
ATOM 1192 C CA . GLY A 1 162 ? 14.711 -43.75 -24.609 1 95.81 162 GLY A CA 1
ATOM 1193 C C . GLY A 1 162 ? 13.914 -44.344 -25.766 1 95.81 162 GLY A C 1
ATOM 1194 O O . GLY A 1 162 ? 13.93 -45.531 -26 1 95.81 162 GLY A O 1
ATOM 1195 N N . VAL A 1 163 ? 13.266 -43.469 -26.531 1 94.94 163 VAL A N 1
ATOM 1196 C CA . VAL A 1 163 ? 12.305 -43.906 -27.547 1 94.94 163 VAL A CA 1
ATOM 1197 C C . VAL A 1 163 ? 13.047 -44.281 -28.844 1 94.94 163 VAL A C 1
ATOM 1199 O O . VAL A 1 163 ? 12.656 -45.219 -29.531 1 94.94 163 VAL A O 1
ATOM 1202 N N . LEU A 1 164 ? 14.148 -43.656 -29.156 1 95.62 164 LEU A N 1
ATOM 1203 C CA . LEU A 1 164 ? 14.844 -43.844 -30.422 1 95.62 164 LEU A CA 1
ATOM 1204 C C . LEU A 1 164 ? 15.336 -45.281 -30.578 1 95.62 164 LEU A C 1
ATOM 1206 O O . LEU A 1 164 ? 15.109 -45.938 -31.609 1 95.62 164 LEU A O 1
ATOM 1210 N N . PRO A 1 165 ? 16.016 -45.844 -29.531 1 96.25 165 PRO A N 1
ATOM 1211 C CA . PRO A 1 165 ? 16.438 -47.25 -29.672 1 96.25 165 PRO A CA 1
ATOM 1212 C C . PRO A 1 165 ? 15.273 -48.219 -29.906 1 96.25 165 PRO A C 1
ATOM 1214 O O . PRO A 1 165 ? 15.422 -49.219 -30.609 1 96.25 165 PRO A O 1
ATOM 1217 N N . ILE A 1 166 ? 14.164 -47.906 -29.312 1 93.69 166 ILE A N 1
ATOM 1218 C CA . ILE A 1 166 ? 12.992 -48.75 -29.5 1 93.69 166 ILE A CA 1
ATOM 1219 C C . ILE A 1 166 ? 12.562 -48.719 -30.969 1 93.69 166 ILE A C 1
ATOM 1221 O O . ILE A 1 166 ? 12.258 -49.781 -31.547 1 93.69 166 ILE A O 1
ATOM 1225 N N . GLY A 1 167 ? 12.578 -47.562 -31.578 1 93.06 167 GLY A N 1
ATOM 1226 C CA . GLY A 1 167 ? 12.266 -47.438 -33 1 93.06 167 GLY A CA 1
ATOM 1227 C C . GLY A 1 167 ? 13.234 -48.188 -33.875 1 93.06 167 GLY A C 1
ATOM 1228 O O . GLY A 1 167 ? 12.82 -48.844 -34.844 1 93.06 167 GLY A O 1
ATOM 1229 N N . VAL A 1 168 ? 14.484 -48.062 -33.531 1 93.75 168 VAL A N 1
ATOM 1230 C CA . VAL A 1 168 ? 15.516 -48.75 -34.312 1 93.75 168 VAL A CA 1
ATOM 1231 C C . VAL A 1 168 ? 15.328 -50.25 -34.188 1 93.75 168 VAL A C 1
ATOM 1233 O O . VAL A 1 168 ? 15.461 -51 -35.156 1 93.75 168 VAL A O 1
ATOM 1236 N N . GLY A 1 169 ? 15.047 -50.656 -32.969 1 91.75 169 GLY A N 1
ATOM 1237 C CA . GLY A 1 169 ? 14.773 -52.062 -32.75 1 91.75 169 GLY A CA 1
ATOM 1238 C C . GLY A 1 169 ? 13.602 -52.594 -33.562 1 91.75 169 GLY A C 1
ATOM 1239 O O . GLY A 1 169 ? 13.648 -53.688 -34.094 1 91.75 169 GLY A O 1
ATOM 1240 N N . ALA A 1 170 ? 12.562 -51.812 -33.656 1 90.25 170 ALA A N 1
ATOM 1241 C CA . ALA A 1 170 ? 11.383 -52.188 -34.438 1 90.25 170 ALA A CA 1
ATOM 1242 C C . ALA A 1 170 ? 11.711 -52.312 -35.938 1 90.25 170 ALA A C 1
ATOM 1244 O O . ALA A 1 170 ? 11.195 -53.188 -36.625 1 90.25 170 ALA A O 1
ATOM 1245 N N . LEU A 1 171 ? 12.586 -51.5 -36.438 1 90.12 171 LEU A N 1
ATOM 1246 C CA . LEU A 1 171 ? 12.977 -51.5 -37.844 1 90.12 171 LEU A CA 1
ATOM 1247 C C . LEU A 1 171 ? 13.852 -52.688 -38.188 1 90.12 171 LEU A C 1
ATOM 1249 O O . LEU A 1 171 ? 13.75 -53.25 -39.25 1 90.12 171 LEU A O 1
ATOM 1253 N N . LEU A 1 172 ? 14.664 -53.062 -37.188 1 89.88 172 LEU A N 1
ATOM 1254 C CA . LEU A 1 172 ? 15.633 -54.125 -37.438 1 89.88 172 LEU A CA 1
ATOM 1255 C C . LEU A 1 172 ? 15.047 -55.5 -37.094 1 89.88 172 LEU A C 1
ATOM 1257 O O . LEU A 1 172 ? 15.672 -56.531 -37.344 1 89.88 172 LEU A O 1
ATOM 1261 N N . ALA A 1 173 ? 13.938 -55.406 -36.469 1 87.12 173 ALA A N 1
ATOM 1262 C CA . ALA A 1 173 ? 13.336 -56.656 -36.062 1 87.12 173 ALA A CA 1
ATOM 1263 C C . ALA A 1 173 ? 12.992 -57.5 -37.281 1 87.12 173 ALA A C 1
ATOM 1265 O O . ALA A 1 173 ? 12.609 -56.969 -38.344 1 87.12 173 ALA A O 1
ATOM 1266 N N . HIS A 1 174 ? 13.18 -58.844 -37.25 1 80 174 HIS A N 1
ATOM 1267 C CA . HIS A 1 174 ? 12.961 -59.781 -38.375 1 80 174 HIS A CA 1
ATOM 1268 C C . HIS A 1 174 ? 11.477 -60.062 -38.562 1 80 174 HIS A C 1
ATOM 1270 O O . HIS A 1 174 ? 11.078 -60.562 -39.594 1 80 174 HIS A O 1
ATOM 1276 N N . ARG A 1 175 ? 10.797 -59.656 -37.625 1 77.75 175 ARG A N 1
ATOM 1277 C CA . ARG A 1 175 ? 9.367 -59.938 -37.719 1 77.75 175 ARG A CA 1
ATOM 1278 C C . ARG A 1 175 ? 8.688 -58.938 -38.656 1 77.75 175 ARG A C 1
ATOM 1280 O O . ARG A 1 175 ? 8.992 -57.75 -38.656 1 77.75 175 ARG A O 1
ATOM 1287 N N . SER A 1 176 ? 7.914 -59.375 -39.625 1 72.5 176 SER A N 1
ATOM 1288 C CA . SER A 1 176 ? 7.305 -58.594 -40.688 1 72.5 176 SER A CA 1
ATOM 1289 C C . SER A 1 176 ? 6.445 -57.469 -40.156 1 72.5 176 SER A C 1
ATOM 1291 O O . SER A 1 176 ? 6.352 -56.375 -40.75 1 72.5 176 SER A O 1
ATOM 1293 N N . GLY A 1 177 ? 5.922 -57.469 -39 1 81.31 177 GLY A N 1
ATOM 1294 C CA . GLY A 1 177 ? 4.965 -56.469 -38.562 1 81.31 177 GLY A CA 1
ATOM 1295 C C . GLY A 1 177 ? 5.531 -55.5 -37.531 1 81.31 177 GLY A C 1
ATOM 1296 O O . GLY A 1 177 ? 4.824 -54.625 -37.062 1 81.31 177 GLY A O 1
ATOM 1297 N N . ALA A 1 178 ? 6.867 -55.531 -37.312 1 83.62 178 ALA A N 1
ATOM 1298 C CA . ALA A 1 178 ? 7.43 -54.75 -36.219 1 83.62 178 ALA A CA 1
ATOM 1299 C C . ALA A 1 178 ? 7.527 -53.281 -36.625 1 83.62 178 ALA A C 1
ATOM 1301 O O . ALA A 1 178 ? 7.527 -52.406 -35.75 1 83.62 178 ALA A O 1
ATOM 1302 N N . TRP A 1 179 ? 7.52 -53 -37.938 1 84.31 179 TRP A N 1
ATOM 1303 C CA . TRP A 1 179 ? 7.633 -51.625 -38.406 1 84.31 179 TRP A CA 1
ATOM 1304 C C . TRP A 1 179 ? 6.371 -50.844 -38.062 1 84.31 179 TRP A C 1
ATOM 1306 O O . TRP A 1 179 ? 6.387 -49.594 -38.062 1 84.31 179 TRP A O 1
ATOM 1316 N N . LEU A 1 180 ? 5.289 -51.438 -37.781 1 87.5 180 LEU A N 1
ATOM 1317 C CA . LEU A 1 180 ? 4.016 -50.812 -37.438 1 87.5 180 LEU A CA 1
ATOM 1318 C C . LEU A 1 180 ? 4.121 -50 -36.125 1 87.5 180 LEU A C 1
ATOM 1320 O O . LEU A 1 180 ? 3.271 -49.156 -35.844 1 87.5 180 LEU A O 1
ATOM 1324 N N . LEU A 1 181 ? 5.207 -50.219 -35.375 1 88.56 181 LEU A N 1
ATOM 1325 C CA . LEU A 1 181 ? 5.391 -49.531 -34.094 1 88.56 181 LEU A CA 1
ATOM 1326 C C . LEU A 1 181 ? 5.945 -48.125 -34.312 1 88.56 181 LEU A C 1
ATOM 1328 O O . LEU A 1 181 ? 5.914 -47.281 -33.406 1 88.56 181 LEU A O 1
ATOM 1332 N N . LEU A 1 182 ? 6.352 -47.75 -35.5 1 90.5 182 LEU A N 1
ATOM 1333 C CA . LEU A 1 182 ? 7.098 -46.531 -35.75 1 90.5 182 LEU A CA 1
ATOM 1334 C C . LEU A 1 182 ? 6.164 -45.312 -35.75 1 90.5 182 LEU A C 1
ATOM 1336 O O . LEU A 1 182 ? 6.434 -44.312 -35.094 1 90.5 182 LEU A O 1
ATOM 1340 N N . PRO A 1 183 ? 5.031 -45.344 -36.406 1 88.56 183 PRO A N 1
ATOM 1341 C CA . PRO A 1 183 ? 4.188 -44.156 -36.438 1 88.56 183 PRO A CA 1
ATOM 1342 C C . PRO A 1 183 ? 3.693 -43.75 -35.062 1 88.56 183 PRO A C 1
ATOM 1344 O O . PRO A 1 183 ? 3.811 -42.594 -34.656 1 88.56 183 PRO A O 1
ATOM 1347 N N . PRO A 1 184 ? 3.258 -44.656 -34.25 1 87.75 184 PRO A N 1
ATOM 1348 C CA . PRO A 1 184 ? 2.822 -44.25 -32.906 1 87.75 184 PRO A CA 1
ATOM 1349 C C . PRO A 1 184 ? 3.971 -43.719 -32.062 1 87.75 184 PRO A C 1
ATOM 1351 O O . PRO A 1 184 ? 3.756 -42.906 -31.156 1 87.75 184 PRO A O 1
ATOM 1354 N N . LEU A 1 185 ? 5.16 -44.281 -32.281 1 90.81 185 LEU A N 1
ATOM 1355 C CA . LEU A 1 185 ? 6.309 -43.75 -31.547 1 90.81 185 LEU A CA 1
ATOM 1356 C C . LEU A 1 185 ? 6.566 -42.281 -31.891 1 90.81 185 LEU A C 1
ATOM 1358 O O . LEU A 1 185 ? 6.898 -41.5 -31.016 1 90.81 185 LEU A O 1
ATOM 1362 N N . ALA A 1 186 ? 6.359 -41.969 -33.125 1 91.75 186 ALA A N 1
ATOM 1363 C CA . ALA A 1 186 ? 6.5 -40.562 -33.531 1 91.75 186 ALA A CA 1
ATOM 1364 C C . ALA A 1 186 ? 5.414 -39.688 -32.906 1 91.75 186 ALA A C 1
ATOM 1366 O O . ALA A 1 186 ? 5.691 -38.594 -32.438 1 91.75 186 ALA A O 1
ATOM 1367 N N . ILE A 1 187 ? 4.219 -40.156 -32.875 1 87.75 187 ILE A N 1
ATOM 1368 C CA . ILE A 1 187 ? 3.109 -39.438 -32.281 1 87.75 187 ILE A CA 1
ATOM 1369 C C . ILE A 1 187 ? 3.355 -39.281 -30.781 1 87.75 187 ILE A C 1
ATOM 1371 O O . ILE A 1 187 ? 3.059 -38.219 -30.203 1 87.75 187 ILE A O 1
ATOM 1375 N N . TYR A 1 188 ? 3.922 -40.312 -30.203 1 88.69 188 TYR A N 1
ATOM 1376 C CA . TYR A 1 188 ? 4.234 -40.281 -28.781 1 88.69 188 TYR A CA 1
ATOM 1377 C C . TYR A 1 188 ? 5.238 -39.188 -28.453 1 88.69 188 TYR A C 1
ATOM 1379 O O . TYR A 1 188 ? 5.051 -38.438 -27.516 1 88.69 188 TYR A O 1
ATOM 1387 N N . LEU A 1 189 ? 6.223 -39.125 -29.281 1 91.5 189 LEU A N 1
ATOM 1388 C CA . LEU A 1 189 ? 7.238 -38.094 -29.062 1 91.5 189 LEU A CA 1
ATOM 1389 C C . LEU A 1 189 ? 6.637 -36.688 -29.188 1 91.5 189 LEU A C 1
ATOM 1391 O O . LEU A 1 189 ? 6.934 -35.812 -28.391 1 91.5 189 LEU A O 1
ATOM 1395 N N . ALA A 1 190 ? 5.793 -36.531 -30.109 1 90.44 190 ALA A N 1
ATOM 1396 C CA . ALA A 1 190 ? 5.125 -35.25 -30.297 1 90.44 190 ALA A CA 1
ATOM 1397 C C . ALA A 1 190 ? 4.211 -34.938 -29.109 1 90.44 190 ALA A C 1
ATOM 1399 O O . ALA A 1 190 ? 4.16 -33.781 -28.641 1 90.44 190 ALA A O 1
ATOM 1400 N N . ALA A 1 191 ? 3.518 -35.906 -28.656 1 86.31 191 ALA A N 1
ATOM 1401 C CA . ALA A 1 191 ? 2.621 -35.719 -27.516 1 86.31 191 ALA A CA 1
ATOM 1402 C C . ALA A 1 191 ? 3.398 -35.375 -26.25 1 86.31 191 ALA A C 1
ATOM 1404 O O . ALA A 1 191 ? 2.973 -34.5 -25.484 1 86.31 191 ALA A O 1
ATOM 1405 N N . MET A 1 192 ? 4.504 -36.062 -26.062 1 88.94 192 MET A N 1
ATOM 1406 C CA . MET A 1 192 ? 5.32 -35.812 -24.875 1 88.94 192 MET A CA 1
ATOM 1407 C C . MET A 1 192 ? 5.871 -34.375 -24.906 1 88.94 192 MET A C 1
ATOM 1409 O O . MET A 1 192 ? 5.984 -33.719 -23.859 1 88.94 192 MET A O 1
ATOM 1413 N N . ARG A 1 193 ? 6.148 -33.938 -26.078 1 90.38 193 ARG A N 1
ATOM 1414 C CA . ARG A 1 193 ? 6.609 -32.562 -26.203 1 90.38 193 ARG A CA 1
ATOM 1415 C C . ARG A 1 193 ? 5.535 -31.562 -25.75 1 90.38 193 ARG A C 1
ATOM 1417 O O . ARG A 1 193 ? 5.82 -30.609 -25.031 1 90.38 193 ARG A O 1
ATOM 1424 N N . THR A 1 194 ? 4.383 -31.828 -26.109 1 86.81 194 THR A N 1
ATOM 1425 C CA . THR A 1 194 ? 3.279 -30.953 -25.734 1 86.81 194 THR A CA 1
ATOM 1426 C C . THR A 1 194 ? 3.041 -31 -24.234 1 86.81 194 THR A C 1
ATOM 1428 O O . THR A 1 194 ? 2.75 -29.984 -23.609 1 86.81 194 THR A O 1
ATOM 1431 N N . VAL A 1 195 ? 3.168 -32.156 -23.719 1 84.69 195 VAL A N 1
ATOM 1432 C CA . VAL A 1 195 ? 2.975 -32.344 -22.281 1 84.69 195 VAL A CA 1
ATOM 1433 C C . VAL A 1 195 ? 4.039 -31.547 -21.516 1 84.69 195 VAL A C 1
ATOM 1435 O O . VAL A 1 195 ? 3.723 -30.797 -20.578 1 84.69 195 VAL A O 1
ATOM 1438 N N . VAL A 1 196 ? 5.238 -31.734 -21.938 1 90 196 VAL A N 1
ATOM 1439 C CA . VAL A 1 196 ? 6.355 -31.078 -21.281 1 90 196 VAL A CA 1
ATOM 1440 C C . VAL A 1 196 ? 6.195 -29.562 -21.375 1 90 196 VAL A C 1
ATOM 1442 O O . VAL A 1 196 ? 6.352 -28.844 -20.375 1 90 196 VAL A O 1
ATOM 1445 N N . GLN A 1 197 ? 5.855 -29.078 -22.516 1 89.94 197 GLN A N 1
ATOM 1446 C CA . GLN A 1 197 ? 5.719 -27.641 -22.719 1 89.94 197 GLN A CA 1
ATOM 1447 C C . GLN A 1 197 ? 4.578 -27.078 -21.875 1 89.94 197 GLN A C 1
ATOM 1449 O O . GLN A 1 197 ? 4.695 -26 -21.297 1 89.94 197 GLN A O 1
ATOM 1454 N N . ARG A 1 198 ? 3.584 -27.766 -21.781 1 86.38 198 ARG A N 1
ATOM 1455 C CA . ARG A 1 198 ? 2.436 -27.312 -21 1 86.38 198 ARG A CA 1
ATOM 1456 C C . ARG A 1 198 ? 2.777 -27.234 -19.516 1 86.38 198 ARG A C 1
ATOM 1458 O O . ARG A 1 198 ? 2.48 -26.234 -18.859 1 86.38 198 ARG A O 1
ATOM 1465 N N . HIS A 1 199 ? 3.322 -28.219 -19.047 1 87.44 199 HIS A N 1
ATOM 1466 C CA . HIS A 1 199 ? 3.68 -28.234 -17.625 1 87.44 199 HIS A CA 1
ATOM 1467 C C . HIS A 1 199 ? 4.742 -27.188 -17.312 1 87.44 199 HIS A C 1
ATOM 1469 O O . HIS A 1 199 ? 4.711 -26.562 -16.25 1 87.44 199 HIS A O 1
ATOM 1475 N N . TYR A 1 200 ? 5.633 -27.094 -18.25 1 90.5 200 TYR A N 1
ATOM 1476 C CA . TYR A 1 200 ? 6.656 -26.062 -18.094 1 90.5 200 TYR A CA 1
ATOM 1477 C C . TYR A 1 200 ? 6.031 -24.672 -17.984 1 90.5 200 TYR A C 1
ATOM 1479 O O . TYR A 1 200 ? 6.398 -23.891 -17.109 1 90.5 200 TYR A O 1
ATOM 1487 N N . ARG A 1 201 ? 5.117 -24.422 -18.766 1 88 201 ARG A N 1
ATOM 1488 C CA . ARG A 1 201 ? 4.453 -23.125 -18.766 1 88 201 ARG A CA 1
ATOM 1489 C C . ARG A 1 201 ? 3.76 -22.859 -17.438 1 88 201 ARG A C 1
ATOM 1491 O O . ARG A 1 201 ? 3.828 -21.75 -16.906 1 88 201 ARG A O 1
ATOM 1498 N N . VAL A 1 202 ? 3.143 -23.828 -16.922 1 87.19 202 VAL A N 1
ATOM 1499 C CA . VAL A 1 202 ? 2.406 -23.672 -15.664 1 87.19 202 VAL A CA 1
ATOM 1500 C C . VAL A 1 202 ? 3.383 -23.438 -14.516 1 87.19 202 VAL A C 1
ATOM 1502 O O . VAL A 1 202 ? 3.133 -22.594 -13.648 1 87.19 202 VAL A O 1
ATOM 1505 N N . LEU A 1 203 ? 4.406 -24.141 -14.578 1 87.88 203 LEU A N 1
ATOM 1506 C CA . LEU A 1 203 ? 5.387 -24 -13.508 1 87.88 203 LEU A CA 1
ATOM 1507 C C . LEU A 1 203 ? 6.035 -22.625 -13.539 1 87.88 203 LEU A C 1
ATOM 1509 O O . LEU A 1 203 ? 6.207 -21.984 -12.5 1 87.88 203 LEU A O 1
ATOM 1513 N N . VAL A 1 204 ? 6.426 -22.203 -14.711 1 87.81 204 VAL A N 1
ATOM 1514 C CA . VAL A 1 204 ? 7.035 -20.891 -14.859 1 87.81 204 VAL A CA 1
ATOM 1515 C C . VAL A 1 204 ? 6.051 -19.812 -14.406 1 87.81 204 VAL A C 1
ATOM 1517 O O . VAL A 1 204 ? 6.43 -18.875 -13.711 1 87.81 204 VAL A O 1
ATOM 1520 N N . ALA A 1 205 ? 4.852 -20.031 -14.727 1 87.75 205 ALA A N 1
ATOM 1521 C CA . ALA A 1 205 ? 3.82 -19.078 -14.328 1 87.75 205 ALA A CA 1
ATOM 1522 C C . ALA A 1 205 ? 3.672 -19.031 -12.805 1 87.75 205 ALA A C 1
ATOM 1524 O O . ALA A 1 205 ? 3.465 -17.969 -12.227 1 87.75 205 ALA A O 1
ATOM 1525 N N . LEU A 1 206 ? 3.752 -20.156 -12.227 1 87.81 206 LEU A N 1
ATOM 1526 C CA . LEU A 1 206 ? 3.631 -20.234 -10.773 1 87.81 206 LEU A CA 1
ATOM 1527 C C . LEU A 1 206 ? 4.785 -19.484 -10.094 1 87.81 206 LEU A C 1
ATOM 1529 O O . LEU A 1 206 ? 4.57 -18.719 -9.164 1 87.81 206 LEU A O 1
ATOM 1533 N N . ILE A 1 207 ? 5.941 -19.703 -10.523 1 86.5 207 ILE A N 1
ATOM 1534 C CA . ILE A 1 207 ? 7.125 -19.078 -9.945 1 86.5 207 ILE A CA 1
ATOM 1535 C C . ILE A 1 207 ? 7.074 -17.578 -10.156 1 86.5 207 ILE A C 1
ATOM 1537 O O . ILE A 1 207 ? 7.367 -16.797 -9.242 1 86.5 207 ILE A O 1
ATOM 1541 N N . ALA A 1 208 ? 6.672 -17.234 -11.344 1 85.88 208 ALA A N 1
ATOM 1542 C CA . ALA A 1 208 ? 6.535 -15.82 -11.648 1 85.88 208 ALA A CA 1
ATOM 1543 C C . ALA A 1 208 ? 5.48 -15.164 -10.758 1 85.88 208 ALA A C 1
ATOM 1545 O O . ALA A 1 208 ? 5.672 -14.047 -10.273 1 85.88 208 ALA A O 1
ATOM 1546 N N . ALA A 1 209 ? 4.418 -15.828 -10.539 1 88.12 209 ALA A N 1
ATOM 1547 C CA . ALA A 1 209 ? 3.346 -15.297 -9.695 1 88.12 209 ALA A CA 1
ATOM 1548 C C . ALA A 1 209 ? 3.812 -15.133 -8.25 1 88.12 209 ALA A C 1
ATOM 1550 O O . ALA A 1 209 ? 3.465 -14.156 -7.586 1 88.12 209 ALA A O 1
ATOM 1551 N N . ARG A 1 210 ? 4.512 -16.016 -7.805 1 87.88 210 ARG A N 1
ATOM 1552 C CA . ARG A 1 210 ? 5.043 -15.938 -6.449 1 87.88 210 ARG A CA 1
ATOM 1553 C C . ARG A 1 210 ? 6.023 -14.781 -6.305 1 87.88 210 ARG A C 1
ATOM 1555 O O . ARG A 1 210 ? 6.016 -14.078 -5.293 1 87.88 210 ARG A O 1
ATOM 1562 N N . GLN A 1 211 ? 6.832 -14.656 -7.281 1 85.81 211 GLN A N 1
ATOM 1563 C CA . GLN A 1 211 ? 7.781 -13.555 -7.266 1 85.81 211 GLN A CA 1
ATOM 1564 C C . GLN A 1 211 ? 7.062 -12.203 -7.301 1 85.81 211 GLN A C 1
ATOM 1566 O O . GLN A 1 211 ? 7.441 -11.273 -6.59 1 85.81 211 GLN A O 1
ATOM 1571 N N . ARG A 1 212 ? 6.137 -12.156 -8.125 1 86.44 212 ARG A N 1
ATOM 1572 C CA . ARG A 1 212 ? 5.352 -10.93 -8.203 1 86.44 212 ARG A CA 1
ATOM 1573 C C . ARG A 1 212 ? 4.672 -10.625 -6.875 1 86.44 212 ARG A C 1
ATOM 1575 O O . ARG A 1 212 ? 4.609 -9.469 -6.457 1 86.44 212 ARG A O 1
ATOM 1582 N N . ASN A 1 213 ? 4.156 -11.617 -6.289 1 90.19 213 ASN A N 1
ATOM 1583 C CA . ASN A 1 213 ? 3.547 -11.445 -4.973 1 90.19 213 ASN A CA 1
ATOM 1584 C C . ASN A 1 213 ? 4.551 -10.898 -3.959 1 90.19 213 ASN A C 1
ATOM 1586 O O . ASN A 1 213 ? 4.234 -9.984 -3.197 1 90.19 213 ASN A O 1
ATOM 1590 N N . ALA A 1 214 ? 5.676 -11.445 -3.984 1 86.56 214 ALA A N 1
ATOM 1591 C CA . ALA A 1 214 ? 6.723 -11.023 -3.055 1 86.56 214 ALA A CA 1
ATOM 1592 C C . ALA A 1 214 ? 7.121 -9.57 -3.301 1 86.56 214 ALA A C 1
ATOM 1594 O O . ALA A 1 214 ? 7.332 -8.812 -2.352 1 86.56 214 ALA A O 1
ATOM 1595 N N . GLU A 1 215 ? 7.234 -9.25 -4.496 1 83.62 215 GLU A N 1
ATOM 1596 C CA . GLU A 1 215 ? 7.594 -7.883 -4.863 1 83.62 215 GLU A CA 1
ATOM 1597 C C . GLU A 1 215 ? 6.508 -6.895 -4.441 1 83.62 215 GLU A C 1
ATOM 1599 O O . GLU A 1 215 ? 6.812 -5.805 -3.949 1 83.62 215 GLU A O 1
ATOM 1604 N N . LEU A 1 216 ? 5.305 -7.254 -4.672 1 83.94 216 LEU A N 1
ATOM 1605 C CA . LEU A 1 216 ? 4.184 -6.395 -4.309 1 83.94 216 LEU A CA 1
ATOM 1606 C C . LEU A 1 216 ? 4.133 -6.176 -2.801 1 83.94 216 LEU A C 1
ATOM 1608 O O . LEU A 1 216 ? 3.9 -5.055 -2.34 1 83.94 216 LEU A O 1
ATOM 1612 N N . VAL A 1 217 ? 4.371 -7.168 -2.125 1 84.62 217 VAL A N 1
ATOM 1613 C CA . VAL A 1 217 ? 4.355 -7.086 -0.667 1 84.62 217 VAL A CA 1
ATOM 1614 C C . VAL A 1 217 ? 5.48 -6.172 -0.19 1 84.62 217 VAL A C 1
ATOM 1616 O O . VAL A 1 217 ? 5.277 -5.34 0.699 1 84.62 217 VAL A O 1
ATOM 1619 N N . ALA A 1 218 ? 6.59 -6.285 -0.792 1 83.19 218 ALA A N 1
ATOM 1620 C CA . ALA A 1 218 ? 7.734 -5.453 -0.429 1 83.19 218 ALA A CA 1
ATOM 1621 C C . ALA A 1 218 ? 7.465 -3.984 -0.738 1 83.19 218 ALA A C 1
ATOM 1623 O O . ALA A 1 218 ? 7.797 -3.104 0.059 1 83.19 218 ALA A O 1
ATOM 1624 N N . ARG A 1 219 ? 6.875 -3.744 -1.837 1 79.31 219 ARG A N 1
ATOM 1625 C CA . ARG A 1 219 ? 6.543 -2.379 -2.234 1 79.31 219 ARG A CA 1
ATOM 1626 C C . ARG A 1 219 ? 5.477 -1.788 -1.32 1 79.31 219 ARG A C 1
ATOM 1628 O O . ARG A 1 219 ? 5.555 -0.617 -0.943 1 79.31 219 ARG A O 1
ATOM 1635 N N . PHE A 1 220 ? 4.551 -2.531 -0.947 1 81.38 220 PHE A N 1
ATOM 1636 C CA . PHE A 1 220 ? 3.48 -2.129 -0.044 1 81.38 220 PHE A CA 1
ATOM 1637 C C . PHE A 1 220 ? 4.031 -1.797 1.337 1 81.38 220 PHE A C 1
ATOM 1639 O O . PHE A 1 220 ? 3.666 -0.779 1.929 1 81.38 220 PHE A O 1
ATOM 1646 N N . ASP A 1 221 ? 4.867 -2.602 1.71 1 81.56 221 ASP A N 1
ATOM 1647 C CA . ASP A 1 221 ? 5.461 -2.396 3.027 1 81.56 221 ASP A CA 1
ATOM 1648 C C . ASP A 1 221 ? 6.312 -1.13 3.057 1 81.56 221 ASP A C 1
ATOM 1650 O O . ASP A 1 221 ? 6.27 -0.368 4.023 1 81.56 221 ASP A O 1
ATOM 1654 N N . ALA A 1 222 ? 7 -0.906 2.049 1 82.19 222 ALA A N 1
ATOM 1655 C CA . ALA A 1 222 ? 7.836 0.288 1.949 1 82.19 222 ALA A CA 1
ATOM 1656 C C . ALA A 1 222 ? 6.984 1.554 1.92 1 82.19 222 ALA A C 1
ATOM 1658 O O . ALA A 1 222 ? 7.297 2.537 2.594 1 82.19 222 ALA A O 1
ATOM 1659 N N . ALA A 1 223 ? 5.918 1.534 1.177 1 82.38 223 ALA A N 1
ATOM 1660 C CA . ALA A 1 223 ? 5.023 2.684 1.043 1 82.38 223 ALA A CA 1
ATOM 1661 C C . ALA A 1 223 ? 4.352 3.014 2.373 1 82.38 223 ALA A C 1
ATOM 1663 O O . ALA A 1 223 ? 4.262 4.184 2.754 1 82.38 223 ALA A O 1
ATOM 1664 N N . LEU A 1 224 ? 3.979 1.979 3.078 1 84.06 224 LEU A N 1
ATOM 1665 C CA . LEU A 1 224 ? 3.221 2.182 4.309 1 84.06 224 LEU A CA 1
ATOM 1666 C C . LEU A 1 224 ? 4.145 2.559 5.461 1 84.06 224 LEU A C 1
ATOM 1668 O O . LEU A 1 224 ? 3.74 3.283 6.375 1 84.06 224 LEU A O 1
ATOM 1672 N N . THR A 1 225 ? 5.348 2.129 5.395 1 83.56 225 THR A N 1
ATOM 1673 C CA . THR A 1 225 ? 6.305 2.355 6.469 1 83.56 225 THR A CA 1
ATOM 1674 C C . THR A 1 225 ? 6.633 3.84 6.602 1 83.56 225 THR A C 1
ATOM 1676 O O . THR A 1 225 ? 6.816 4.344 7.711 1 83.56 225 THR A O 1
ATOM 1679 N N . TYR A 1 226 ? 6.645 4.566 5.543 1 82.31 226 TYR A N 1
ATOM 1680 C CA . TYR A 1 226 ? 7.145 5.934 5.59 1 82.31 226 TYR A CA 1
ATOM 1681 C C . TYR A 1 226 ? 5.996 6.934 5.52 1 82.31 226 TYR A C 1
ATOM 1683 O O . TYR A 1 226 ? 6.223 8.141 5.383 1 82.31 226 TYR A O 1
ATOM 1691 N N . MET A 1 227 ? 4.867 6.422 5.77 1 84.19 227 MET A N 1
ATOM 1692 C CA . MET A 1 227 ? 3.715 7.316 5.836 1 84.19 227 MET A CA 1
ATOM 1693 C C . MET A 1 227 ? 3.682 8.062 7.164 1 84.19 227 MET A C 1
ATOM 1695 O O . MET A 1 227 ? 3.922 7.477 8.219 1 84.19 227 MET A O 1
ATOM 1699 N N . PRO A 1 228 ? 3.449 9.328 7.02 1 83.81 228 PRO A N 1
ATOM 1700 C CA . PRO A 1 228 ? 3.416 10.109 8.258 1 83.81 228 PRO A CA 1
ATOM 1701 C C . PRO A 1 228 ? 2.193 9.805 9.117 1 83.81 228 PRO A C 1
ATOM 1703 O O . PRO A 1 228 ? 2.23 9.992 10.336 1 83.81 228 PRO A O 1
ATOM 1706 N N . HIS A 1 229 ? 1.118 9.328 8.508 1 89.44 229 HIS A N 1
ATOM 1707 C CA . HIS A 1 229 ? -0.107 8.992 9.227 1 89.44 229 HIS A CA 1
ATOM 1708 C C . HIS A 1 229 ? -0.214 7.488 9.461 1 89.44 229 HIS A C 1
ATOM 1710 O O . HIS A 1 229 ? 0.345 6.695 8.695 1 89.44 229 HIS A O 1
ATOM 1716 N N . GLY A 1 230 ? -0.869 7.27 10.617 1 91.69 230 GLY A N 1
ATOM 1717 C CA . GLY A 1 230 ? -1.181 5.867 10.852 1 91.69 230 GLY A CA 1
ATOM 1718 C C . GLY A 1 230 ? -2.268 5.34 9.93 1 91.69 230 GLY A C 1
ATOM 1719 O O . GLY A 1 230 ? -3.201 6.066 9.586 1 91.69 230 GLY A O 1
ATOM 1720 N N . LEU A 1 231 ? -2.074 4.141 9.539 1 91.56 231 LEU A N 1
ATOM 1721 C CA . LEU A 1 231 ? -3.064 3.498 8.688 1 91.56 231 LEU A CA 1
ATOM 1722 C C . LEU A 1 231 ? -3.404 2.102 9.203 1 91.56 231 LEU A C 1
ATOM 1724 O O . LEU A 1 231 ? -2.506 1.309 9.492 1 91.56 231 LEU A O 1
ATOM 1728 N N . CYS A 1 232 ? -4.684 1.845 9.305 1 91.69 232 CYS A N 1
ATOM 1729 C CA . CYS A 1 232 ? -5.199 0.537 9.695 1 91.69 232 CYS A CA 1
ATOM 1730 C C . CYS A 1 232 ? -6.371 0.125 8.812 1 91.69 232 CYS A C 1
ATOM 1732 O O . CYS A 1 232 ? -7.207 0.957 8.453 1 91.69 232 CYS A O 1
ATOM 1734 N N . MET A 1 233 ? -6.305 -1.11 8.398 1 91.5 233 MET A N 1
ATOM 1735 C CA . MET A 1 233 ? -7.438 -1.657 7.656 1 91.5 233 MET A CA 1
ATOM 1736 C C . MET A 1 233 ? -8.156 -2.73 8.469 1 91.5 233 MET A C 1
ATOM 1738 O O . MET A 1 233 ? -7.512 -3.559 9.117 1 91.5 233 MET A O 1
ATOM 1742 N N . ILE A 1 234 ? -9.453 -2.691 8.414 1 92.56 234 ILE A N 1
ATOM 1743 C CA . ILE A 1 234 ? -10.234 -3.678 9.156 1 92.56 234 ILE A CA 1
ATOM 1744 C C . ILE A 1 234 ? -11.148 -4.438 8.195 1 92.56 234 ILE A C 1
ATOM 1746 O O . ILE A 1 234 ? -11.523 -3.916 7.141 1 92.56 234 ILE A O 1
ATOM 1750 N N . ASP A 1 235 ? -11.383 -5.652 8.555 1 89.31 235 ASP A N 1
ATOM 1751 C CA . ASP A 1 235 ? -12.273 -6.473 7.734 1 89.31 235 ASP A CA 1
ATOM 1752 C C . ASP A 1 235 ? -13.719 -6.34 8.188 1 89.31 235 ASP A C 1
ATOM 1754 O O . ASP A 1 235 ? -14.055 -5.445 8.969 1 89.31 235 ASP A O 1
ATOM 1758 N N . GLY A 1 236 ? -14.625 -7.168 7.559 1 86.44 236 GLY A N 1
ATOM 1759 C CA . GLY A 1 236 ? -16.047 -7.121 7.891 1 86.44 236 GLY A CA 1
ATOM 1760 C C . GLY A 1 236 ? -16.328 -7.402 9.352 1 86.44 236 GLY A C 1
ATOM 1761 O O . GLY A 1 236 ? -17.328 -6.938 9.898 1 86.44 236 GLY A O 1
ATOM 1762 N N . GLU A 1 237 ? -15.445 -8.203 9.977 1 88 237 GLU A N 1
ATOM 1763 C CA . GLU A 1 237 ? -15.586 -8.523 11.391 1 88 237 GLU A CA 1
ATOM 1764 C C . GLU A 1 237 ? -14.859 -7.512 12.266 1 88 237 GLU A C 1
ATOM 1766 O O . GLU A 1 237 ? -14.664 -7.738 13.461 1 88 237 GLU A O 1
ATOM 1771 N N . ARG A 1 238 ? -14.406 -6.395 11.75 1 91.44 238 ARG A N 1
ATOM 1772 C CA . ARG A 1 238 ? -13.75 -5.277 12.422 1 91.44 238 ARG A CA 1
ATOM 1773 C C . ARG A 1 238 ? -12.391 -5.691 12.977 1 91.44 238 ARG A C 1
ATOM 1775 O O . ARG A 1 238 ? -11.914 -5.117 13.953 1 91.44 238 ARG A O 1
ATOM 1782 N N . ARG A 1 239 ? -11.875 -6.688 12.367 1 93.25 239 ARG A N 1
ATOM 1783 C CA . ARG A 1 239 ? -10.531 -7.098 12.758 1 93.25 239 ARG A CA 1
ATOM 1784 C C . ARG A 1 239 ? -9.477 -6.375 11.93 1 93.25 239 ARG A C 1
ATOM 1786 O O . ARG A 1 239 ? -9.672 -6.133 10.734 1 93.25 239 ARG A O 1
ATOM 1793 N N . VAL A 1 240 ? -8.398 -6.125 12.602 1 93.06 240 VAL A N 1
ATOM 1794 C CA . VAL A 1 240 ? -7.32 -5.398 11.93 1 93.06 240 VAL A CA 1
ATOM 1795 C C . VAL A 1 240 ? -6.555 -6.344 11.008 1 93.06 240 VAL A C 1
ATOM 1797 O O . VAL A 1 240 ? -6 -7.348 11.461 1 93.06 240 VAL A O 1
ATOM 1800 N N . ILE A 1 241 ? -6.496 -6.051 9.75 1 88.12 241 ILE A N 1
ATOM 1801 C CA . ILE A 1 241 ? -5.836 -6.914 8.773 1 88.12 241 ILE A CA 1
ATOM 1802 C C . ILE A 1 241 ? -4.512 -6.289 8.344 1 88.12 241 ILE A C 1
ATOM 1804 O O . ILE A 1 241 ? -3.584 -6.996 7.941 1 88.12 241 ILE A O 1
ATOM 1808 N N . VAL A 1 242 ? -4.484 -5.035 8.289 1 88 242 VAL A N 1
ATOM 1809 C CA . VAL A 1 242 ? -3.264 -4.312 7.941 1 88 242 VAL A CA 1
ATOM 1810 C C . VAL A 1 242 ? -3.027 -3.182 8.938 1 88 242 VAL A C 1
ATOM 1812 O O . VAL A 1 242 ? -3.979 -2.549 9.406 1 88 242 VAL A O 1
ATOM 1815 N N . ALA A 1 243 ? -1.858 -2.99 9.336 1 90.62 243 ALA A N 1
ATOM 1816 C CA . ALA A 1 243 ? -1.439 -1.868 10.172 1 90.62 243 ALA A CA 1
ATOM 1817 C C . ALA A 1 243 ? -0.015 -1.436 9.836 1 90.62 243 ALA A C 1
ATOM 1819 O O . ALA A 1 243 ? 0.886 -2.271 9.727 1 90.62 243 ALA A O 1
ATOM 1820 N N . ASN A 1 244 ? 0.11 -0.186 9.57 1 88.75 244 ASN A N 1
ATOM 1821 C CA . ASN A 1 244 ? 1.46 0.262 9.242 1 88.75 244 ASN A CA 1
ATOM 1822 C C . ASN A 1 244 ? 2.268 0.559 10.508 1 88.75 244 ASN A C 1
ATOM 1824 O O . ASN A 1 244 ? 1.736 0.502 11.617 1 88.75 244 ASN A O 1
ATOM 1828 N N . ARG A 1 245 ? 3.516 0.807 10.367 1 86.69 245 ARG A N 1
ATOM 1829 C CA . ARG A 1 245 ? 4.438 1.043 11.469 1 86.69 245 ARG A CA 1
ATOM 1830 C C . ARG A 1 245 ? 4.039 2.283 12.266 1 86.69 245 ARG A C 1
ATOM 1832 O O . ARG A 1 245 ? 4.152 2.307 13.492 1 86.69 245 ARG A O 1
ATOM 1839 N N . ARG A 1 246 ? 3.557 3.277 11.578 1 89.12 246 ARG A N 1
ATOM 1840 C CA . ARG A 1 246 ? 3.182 4.531 12.219 1 89.12 246 ARG A CA 1
ATOM 1841 C C . ARG A 1 246 ? 2.041 4.316 13.211 1 89.12 246 ARG A C 1
ATOM 1843 O O . ARG A 1 246 ? 2.016 4.93 14.281 1 89.12 246 ARG A O 1
ATOM 1850 N N . THR A 1 247 ? 1.128 3.504 12.82 1 90.75 247 THR A N 1
ATOM 1851 C CA . THR A 1 247 ? 0.037 3.186 13.734 1 90.75 247 THR A CA 1
ATOM 1852 C C . THR A 1 247 ? 0.57 2.545 15.016 1 90.75 247 THR A C 1
ATOM 1854 O O . THR A 1 247 ? 0.128 2.881 16.109 1 90.75 247 THR A O 1
ATOM 1857 N N . ALA A 1 248 ? 1.472 1.685 14.812 1 89.5 248 ALA A N 1
ATOM 1858 C CA . ALA A 1 248 ? 2.094 1.029 15.961 1 89.5 248 ALA A CA 1
ATOM 1859 C C . ALA A 1 248 ? 2.811 2.041 16.859 1 89.5 248 ALA A C 1
ATOM 1861 O O . ALA A 1 248 ? 2.75 1.953 18.078 1 89.5 248 ALA A O 1
ATOM 1862 N N . GLN A 1 249 ? 3.404 2.953 16.312 1 88.06 249 GLN A N 1
ATOM 1863 C CA . GLN A 1 249 ? 4.113 3.998 17.047 1 88.06 249 GLN A CA 1
ATOM 1864 C C . GLN A 1 249 ? 3.139 4.914 17.781 1 88.06 249 GLN A C 1
ATOM 1866 O O . GLN A 1 249 ? 3.371 5.281 18.922 1 88.06 249 GLN A O 1
ATOM 1871 N N . LEU A 1 250 ? 2.07 5.242 17.062 1 88.94 250 LEU A N 1
ATOM 1872 C CA . LEU A 1 250 ? 1.087 6.152 17.641 1 88.94 250 LEU A CA 1
ATOM 1873 C C . LEU A 1 250 ? 0.343 5.488 18.797 1 88.94 250 LEU A C 1
ATOM 1875 O O . LEU A 1 250 ? 0.064 6.133 19.812 1 88.94 250 LEU A O 1
ATOM 1879 N N . PHE A 1 251 ? 0.072 4.215 18.594 1 86.56 251 PHE A N 1
ATOM 1880 C CA . PHE A 1 251 ? -0.689 3.49 19.594 1 86.56 251 PHE A CA 1
ATOM 1881 C C . PHE A 1 251 ? 0.228 2.979 20.703 1 86.56 251 PHE A C 1
ATOM 1883 O O . PHE A 1 251 ? -0.232 2.668 21.797 1 86.56 251 PHE A O 1
ATOM 1890 N N . GLY A 1 252 ? 1.512 2.875 20.438 1 81 252 GLY A N 1
ATOM 1891 C CA . GLY A 1 252 ? 2.463 2.385 21.422 1 81 252 GLY A CA 1
ATOM 1892 C C . GLY A 1 252 ? 2.459 0.874 21.547 1 81 252 GLY A C 1
ATOM 1893 O O . GLY A 1 252 ? 2.803 0.337 22.609 1 81 252 GLY A O 1
ATOM 1894 N N . SER A 1 253 ? 1.885 0.183 20.625 1 79.19 253 SER A N 1
ATOM 1895 C CA . SER A 1 253 ? 1.819 -1.274 20.609 1 79.19 253 SER A CA 1
ATOM 1896 C C . SER A 1 253 ? 2.443 -1.843 19.344 1 79.19 253 SER A C 1
ATOM 1898 O O . SER A 1 253 ? 2.305 -1.264 18.266 1 79.19 253 SER A O 1
ATOM 1900 N N . PRO A 1 254 ? 3.111 -2.9 19.625 1 82 254 PRO A N 1
ATOM 1901 C CA . PRO A 1 254 ? 3.701 -3.521 18.438 1 82 254 PRO A CA 1
ATOM 1902 C C . PRO A 1 254 ? 2.656 -3.928 17.406 1 82 254 PRO A C 1
ATOM 1904 O O . PRO A 1 254 ? 1.535 -4.297 17.766 1 82 254 PRO A O 1
ATOM 1907 N N . ARG A 1 255 ? 2.998 -3.887 16.156 1 82.5 255 ARG A N 1
ATOM 1908 C CA . ARG A 1 255 ? 2.127 -4.176 15.023 1 82.5 255 ARG A CA 1
ATOM 1909 C C . ARG A 1 255 ? 1.574 -5.594 15.109 1 82.5 255 ARG A C 1
ATOM 1911 O O . ARG A 1 255 ? 0.41 -5.832 14.781 1 82.5 255 ARG A O 1
ATOM 1918 N N . GLU A 1 256 ? 2.322 -6.492 15.562 1 81.94 256 GLU A N 1
ATOM 1919 C CA . GLU A 1 256 ? 1.967 -7.91 15.602 1 81.94 256 GLU A CA 1
ATOM 1920 C C . GLU A 1 256 ? 0.8 -8.156 16.562 1 81.94 256 GLU A C 1
ATOM 1922 O O . GLU A 1 256 ? -0.012 -9.055 16.328 1 81.94 256 GLU A O 1
ATOM 1927 N N . ILE A 1 257 ? 0.71 -7.352 17.531 1 79.44 257 ILE A N 1
ATOM 1928 C CA . ILE A 1 257 ? -0.349 -7.508 18.531 1 79.44 257 ILE A CA 1
ATOM 1929 C C . ILE A 1 257 ? -1.651 -6.922 17.984 1 79.44 257 ILE A C 1
ATOM 1931 O O . ILE A 1 257 ? -2.736 -7.422 18.297 1 79.44 257 ILE A O 1
ATOM 1935 N N . MET A 1 258 ? -1.489 -5.977 17.156 1 86.62 258 MET A N 1
ATOM 1936 C CA . MET A 1 258 ? -2.662 -5.281 16.625 1 86.62 258 MET A CA 1
ATOM 1937 C C . MET A 1 258 ? -3.33 -6.098 15.523 1 86.62 258 MET A C 1
ATOM 1939 O O . MET A 1 258 ? -4.551 -6.066 15.375 1 86.62 258 MET A O 1
ATOM 1943 N N . LEU A 1 259 ? -2.514 -6.996 14.883 1 89.06 259 LEU A N 1
ATOM 1944 C CA . LEU A 1 259 ? -3.035 -7.738 13.742 1 89.06 259 LEU A CA 1
ATOM 1945 C C . LEU A 1 259 ? -4.004 -8.828 14.195 1 89.06 259 LEU A C 1
ATOM 1947 O O . LEU A 1 259 ? -3.77 -9.484 15.219 1 89.06 259 LEU A O 1
ATOM 1951 N N . ASP A 1 260 ? -5.023 -8.984 13.508 1 89.81 260 ASP A N 1
ATOM 1952 C CA . ASP A 1 260 ? -6.062 -9.984 13.719 1 89.81 260 ASP A CA 1
ATOM 1953 C C . ASP A 1 260 ? -6.793 -9.742 15.039 1 89.81 260 ASP A C 1
ATOM 1955 O O . ASP A 1 260 ? -7.316 -10.68 15.648 1 89.81 260 ASP A O 1
ATOM 1959 N N . THR A 1 261 ? -6.773 -8.555 15.586 1 91.56 261 THR A N 1
ATOM 1960 C CA . THR A 1 261 ? -7.504 -8.133 16.781 1 91.56 261 THR A CA 1
ATOM 1961 C C . THR A 1 261 ? -8.578 -7.113 16.422 1 91.56 261 THR A C 1
ATOM 1963 O O . THR A 1 261 ? -8.391 -6.297 15.516 1 91.56 261 THR A O 1
ATOM 1966 N N . PRO A 1 262 ? -9.742 -7.277 17.094 1 93.31 262 PRO A N 1
ATOM 1967 C CA . PRO A 1 262 ? -10.766 -6.266 16.828 1 93.31 262 PRO A CA 1
ATOM 1968 C C . PRO A 1 262 ? -10.297 -4.848 17.156 1 93.31 262 PRO A C 1
ATOM 1970 O O . PRO A 1 262 ? -9.664 -4.629 18.188 1 93.31 262 PRO A O 1
ATOM 1973 N N . LEU A 1 263 ? -10.617 -3.912 16.281 1 92.69 263 LEU A N 1
ATOM 1974 C CA . LEU A 1 263 ? -10.148 -2.539 16.422 1 92.69 263 LEU A CA 1
ATOM 1975 C C . LEU A 1 263 ? -10.586 -1.954 17.766 1 92.69 263 LEU A C 1
ATOM 1977 O O . LEU A 1 263 ? -9.805 -1.273 18.438 1 92.69 263 LEU A O 1
ATOM 1981 N N . PRO A 1 264 ? -11.844 -2.17 18.25 1 92.06 264 PRO A N 1
ATOM 1982 C CA . PRO A 1 264 ? -12.234 -1.628 19.547 1 92.06 264 PRO A CA 1
ATOM 1983 C C . PRO A 1 264 ? -11.352 -2.123 20.703 1 92.06 264 PRO A C 1
ATOM 1985 O O . PRO A 1 264 ? -11.086 -1.379 21.641 1 92.06 264 PRO A O 1
ATOM 1988 N N . ALA A 1 265 ? -10.883 -3.363 20.562 1 89.88 265 ALA A N 1
ATOM 1989 C CA . ALA A 1 265 ? -9.992 -3.91 21.578 1 89.88 265 ALA A CA 1
ATOM 1990 C C . ALA A 1 265 ? -8.625 -3.234 21.531 1 89.88 265 ALA A C 1
ATOM 1992 O O . ALA A 1 265 ? -7.992 -3.021 22.578 1 89.88 265 ALA A O 1
ATOM 1993 N N . VAL A 1 266 ? -8.211 -2.906 20.391 1 89.38 266 VAL A N 1
ATOM 1994 C CA . VAL A 1 266 ? -6.926 -2.246 20.203 1 89.38 266 VAL A CA 1
ATOM 1995 C C . VAL A 1 266 ? -6.988 -0.829 20.781 1 89.38 266 VAL A C 1
ATOM 1997 O O . VAL A 1 266 ? -6.055 -0.377 21.438 1 89.38 266 VAL A O 1
ATOM 2000 N N . VAL A 1 267 ? -8.102 -0.147 20.516 1 88.06 267 VAL A N 1
ATOM 2001 C CA . VAL A 1 267 ? -8.289 1.226 20.969 1 88.06 267 VAL A CA 1
ATOM 2002 C C . VAL A 1 267 ? -8.445 1.246 22.484 1 88.06 267 VAL A C 1
ATOM 2004 O O . VAL A 1 267 ? -8.008 2.188 23.156 1 88.06 267 VAL A O 1
ATOM 2007 N N . ALA A 1 268 ? -9.07 0.202 23 1 86.06 268 ALA A N 1
ATOM 2008 C CA . ALA A 1 268 ? -9.25 0.107 24.438 1 86.06 268 ALA A CA 1
ATOM 2009 C C . ALA A 1 268 ? -7.91 0.027 25.156 1 86.06 268 ALA A C 1
ATOM 2011 O O . ALA A 1 268 ? -7.762 0.546 26.266 1 86.06 268 ALA A O 1
ATOM 2012 N N . ALA A 1 269 ? -7.008 -0.584 24.5 1 81.56 269 ALA A N 1
ATOM 2013 C CA . ALA A 1 269 ? -5.684 -0.755 25.094 1 81.56 269 ALA A CA 1
ATOM 2014 C C . ALA A 1 269 ? -4.949 0.578 25.188 1 81.56 269 ALA A C 1
ATOM 2016 O O . ALA A 1 269 ? -4.07 0.75 26.047 1 81.56 269 ALA A O 1
ATOM 2017 N N . LEU A 1 270 ? -5.305 1.515 24.375 1 76.94 270 LEU A N 1
ATOM 2018 C CA . LEU A 1 270 ? -4.695 2.84 24.359 1 76.94 270 LEU A CA 1
ATOM 2019 C C . LEU A 1 270 ? -5.094 3.633 25.594 1 76.94 270 LEU A C 1
ATOM 2021 O O . LEU A 1 270 ? -4.305 4.434 26.109 1 76.94 270 LEU A O 1
ATOM 2025 N N . GLY A 1 271 ? -6.395 3.506 25.922 1 66 271 GLY A N 1
ATOM 2026 C CA . GLY A 1 271 ? -6.922 4.27 27.047 1 66 271 GLY A CA 1
ATOM 2027 C C . GLY A 1 271 ? -6.609 3.646 28.391 1 66 271 GLY A C 1
ATOM 2028 O O . GLY A 1 271 ? -6.812 4.273 29.438 1 66 271 GLY A O 1
ATOM 2029 N N . ALA A 1 272 ? -6.211 2.363 28.312 1 64.19 272 ALA A N 1
ATOM 2030 C CA . ALA A 1 272 ? -6.09 1.635 29.578 1 64.19 272 ALA A CA 1
ATOM 2031 C C . ALA A 1 272 ? -4.684 1.766 30.156 1 64.19 272 ALA A C 1
ATOM 2033 O O . ALA A 1 272 ? -3.707 1.349 29.531 1 64.19 272 ALA A O 1
ATOM 2034 N N . ASN A 1 273 ? -4.367 2.863 30.891 1 58.72 273 ASN A N 1
ATOM 2035 C CA . ASN A 1 273 ? -3.104 2.889 31.609 1 58.72 273 ASN A CA 1
ATOM 2036 C C . ASN A 1 273 ? -2.875 1.597 32.406 1 58.72 273 ASN A C 1
ATOM 2038 O O . ASN A 1 273 ? -1.736 1.154 32.562 1 58.72 273 ASN A O 1
ATOM 2042 N N . ASP A 1 274 ? -3.963 0.998 33.094 1 55.31 274 ASP A N 1
ATOM 2043 C CA . ASP A 1 274 ? -3.977 -0.218 33.906 1 55.31 274 ASP A CA 1
ATOM 2044 C C . ASP A 1 274 ? -5.188 -1.087 33.562 1 55.31 274 ASP A C 1
ATOM 2046 O O . ASP A 1 274 ? -6.195 -0.588 33.062 1 55.31 274 ASP A O 1
ATOM 2050 N N . ALA A 1 275 ? -5.098 -2.354 33.562 1 53.81 275 ALA A N 1
ATOM 2051 C CA . ALA A 1 275 ? -6.129 -3.354 33.312 1 53.81 275 ALA A CA 1
ATOM 2052 C C . ALA A 1 275 ? -7.453 -2.967 33.938 1 53.81 275 ALA A C 1
ATOM 2054 O O . ALA A 1 275 ? -8.516 -3.414 33.5 1 53.81 275 ALA A O 1
ATOM 2055 N N . THR A 1 276 ? -7.375 -2.18 34.875 1 54.84 276 THR A N 1
ATOM 2056 C CA . THR A 1 276 ? -8.539 -1.861 35.688 1 54.84 276 THR A CA 1
ATOM 2057 C C . THR A 1 276 ? -9.102 -0.492 35.312 1 54.84 276 THR A C 1
ATOM 2059 O O . THR A 1 276 ? -10.07 -0.024 35.938 1 54.84 276 THR A O 1
ATOM 2062 N N . ASP A 1 277 ? -8.516 0.101 34.281 1 62.25 277 ASP A N 1
ATOM 2063 C CA . ASP A 1 277 ? -8.906 1.484 34.031 1 62.25 277 ASP A CA 1
ATOM 2064 C C . ASP A 1 277 ? -10.164 1.551 33.156 1 62.25 277 ASP A C 1
ATOM 2066 O O . ASP A 1 277 ? -10.242 0.917 32.125 1 62.25 277 ASP A O 1
ATOM 2070 N N . PRO A 1 278 ? -11.266 2.098 33.656 1 69.56 278 PRO A N 1
ATOM 2071 C CA . PRO A 1 278 ? -12.547 2.219 32.969 1 69.56 278 PRO A CA 1
ATOM 2072 C C . PRO A 1 278 ? -12.422 2.98 31.641 1 69.56 278 PRO A C 1
ATOM 2074 O O . PRO A 1 278 ? -13.312 2.893 30.797 1 69.56 278 PRO A O 1
ATOM 2077 N N . GLY A 1 279 ? -11.281 3.598 31.5 1 72.88 279 GLY A N 1
ATOM 2078 C CA . GLY A 1 279 ? -11.102 4.402 30.312 1 72.88 279 GLY A CA 1
ATOM 2079 C C . GLY A 1 279 ? -11.047 3.576 29.031 1 72.88 279 GLY A C 1
ATOM 2080 O O . GLY A 1 279 ? -11.625 3.963 28.016 1 72.88 279 GLY A O 1
ATOM 2081 N N . GLY A 1 280 ? -10.508 2.402 29.234 1 79.44 280 GLY A N 1
ATOM 2082 C CA . GLY A 1 280 ? -10.398 1.519 28.078 1 79.44 280 GLY A CA 1
ATOM 2083 C C . GLY A 1 280 ? -11.742 1.004 27.594 1 79.44 280 GLY A C 1
ATOM 2084 O O . GLY A 1 280 ? -11.984 0.952 26.391 1 79.44 280 GLY A O 1
ATOM 2085 N N . ALA A 1 281 ? -12.555 0.698 28.516 1 83.38 281 ALA A N 1
ATOM 2086 C CA . ALA A 1 281 ? -13.883 0.182 28.172 1 83.38 281 ALA A CA 1
ATOM 2087 C C . ALA A 1 281 ? -14.727 1.256 27.5 1 83.38 281 ALA A C 1
ATOM 2089 O O . ALA A 1 281 ? -15.484 0.964 26.578 1 83.38 281 ALA A O 1
ATOM 2090 N N . ILE A 1 282 ? -14.539 2.441 28 1 84.62 282 ILE A N 1
ATOM 2091 C CA . ILE A 1 282 ? -15.297 3.553 27.438 1 84.62 282 ILE A CA 1
ATOM 2092 C C . ILE A 1 282 ? -14.852 3.797 26 1 84.62 282 ILE A C 1
ATOM 2094 O O . ILE A 1 282 ? -15.68 3.994 25.109 1 84.62 282 ILE A O 1
ATOM 2098 N N . LEU A 1 283 ? -13.617 3.771 25.859 1 87.19 283 LEU A N 1
ATOM 2099 C CA . LEU A 1 283 ? -13.078 4.008 24.516 1 87.19 283 LEU A CA 1
ATOM 2100 C C . LEU A 1 283 ? -13.5 2.904 23.562 1 87.19 283 LEU A C 1
ATOM 2102 O O . LEU A 1 283 ? -13.742 3.164 22.375 1 87.19 283 LEU A O 1
ATOM 2106 N N . ALA A 1 284 ? -13.539 1.698 24.078 1 89.75 284 ALA A N 1
ATOM 2107 C CA . ALA A 1 284 ? -13.961 0.572 23.25 1 89.75 284 ALA A CA 1
ATOM 2108 C C . ALA A 1 284 ? -15.406 0.739 22.797 1 89.75 284 ALA A C 1
ATOM 2110 O O . ALA A 1 284 ? -15.742 0.457 21.641 1 89.75 284 ALA A O 1
ATOM 2111 N N . THR A 1 285 ? -16.203 1.161 23.703 1 89.75 285 THR A N 1
ATOM 2112 C CA . THR A 1 285 ? -17.609 1.374 23.391 1 89.75 285 THR A CA 1
ATOM 2113 C C . THR A 1 285 ? -17.781 2.52 22.406 1 89.75 285 THR A C 1
ATOM 2115 O O . THR A 1 285 ? -18.594 2.439 21.484 1 89.75 285 THR A O 1
ATOM 2118 N N . GLN A 1 286 ? -17.047 3.51 22.609 1 88.81 286 GLN A N 1
ATOM 2119 C CA . GLN A 1 286 ? -17.094 4.648 21.703 1 88.81 286 GLN A CA 1
ATOM 2120 C C . GLN A 1 286 ? -16.656 4.246 20.297 1 88.81 286 GLN A C 1
ATOM 2122 O O . GLN A 1 286 ? -17.25 4.688 19.312 1 88.81 286 GLN A O 1
ATOM 2127 N N . CYS A 1 287 ? -15.664 3.461 20.234 1 91.38 287 CYS A N 1
ATOM 2128 C CA . CYS A 1 287 ? -15.148 2.994 18.953 1 91.38 287 CYS A CA 1
ATOM 2129 C C . CYS A 1 287 ? -16.172 2.113 18.234 1 91.38 287 CYS A C 1
ATOM 2131 O O . CYS A 1 287 ? -16.359 2.221 17.031 1 91.38 287 CYS A O 1
ATOM 2133 N N . GLU A 1 288 ? -16.812 1.254 19 1 91.12 288 GLU A N 1
ATOM 2134 C CA . GLU A 1 288 ? -17.844 0.383 18.422 1 91.12 288 GLU A CA 1
ATOM 2135 C C . GLU A 1 288 ? -19 1.195 17.844 1 91.12 288 GLU A C 1
ATOM 2137 O O . GLU A 1 288 ? -19.516 0.877 16.781 1 91.12 288 GLU A O 1
ATOM 2142 N N . LEU A 1 289 ? -19.328 2.195 18.609 1 90.31 289 LEU A N 1
ATOM 2143 C CA . LEU A 1 289 ? -20.406 3.064 18.156 1 90.31 289 LEU A CA 1
ATOM 2144 C C . LEU A 1 289 ? -19.984 3.836 16.906 1 90.31 289 LEU A C 1
ATOM 2146 O O . LEU A 1 289 ? -20.797 4.027 15.992 1 90.31 289 LEU A O 1
ATOM 2150 N N . TRP A 1 290 ? -18.781 4.23 16.906 1 91.94 290 TRP A N 1
ATOM 2151 C CA . TRP A 1 290 ? -18.234 4.98 15.781 1 91.94 290 TRP A CA 1
ATOM 2152 C C . TRP A 1 290 ? -18.203 4.121 14.516 1 91.94 290 TRP A C 1
ATOM 2154 O O . TRP A 1 290 ? -18.531 4.602 13.43 1 91.94 290 TRP A O 1
ATOM 2164 N N . LEU A 1 291 ? -17.938 2.885 14.656 1 90.44 291 LEU A N 1
ATOM 2165 C CA . LEU A 1 291 ? -17.828 1.981 13.516 1 90.44 291 LEU A CA 1
ATOM 2166 C C . LEU A 1 291 ? -19.203 1.636 12.953 1 90.44 291 LEU A C 1
ATOM 2168 O O . LEU A 1 291 ? -19.328 1.299 11.781 1 90.44 291 LEU A O 1
ATOM 2172 N N . THR A 1 292 ? -20.156 1.702 13.789 1 86.94 292 THR A N 1
ATOM 2173 C CA . THR A 1 292 ? -21.5 1.335 13.375 1 86.94 292 THR A CA 1
ATOM 2174 C C . THR A 1 292 ? -22.234 2.545 12.812 1 86.94 292 THR A C 1
ATOM 2176 O O . THR A 1 292 ? -23.203 2.395 12.055 1 86.94 292 THR A O 1
ATOM 2179 N N . CYS A 1 293 ? -21.688 3.701 13.18 1 83.31 293 CYS A N 1
ATOM 2180 C CA . CYS A 1 293 ? -22.344 4.934 12.758 1 83.31 293 CYS A CA 1
ATOM 2181 C C . CYS A 1 293 ? -22.062 5.23 11.289 1 83.31 293 CYS A C 1
ATOM 2183 O O . CYS A 1 293 ? -20.953 4.973 10.805 1 83.31 293 CYS A O 1
ATOM 2185 N N . ASP A 1 294 ? -22.938 5.633 10.547 1 78.38 294 ASP A N 1
ATOM 2186 C CA . ASP A 1 294 ? -22.797 5.918 9.125 1 78.38 294 ASP A CA 1
ATOM 2187 C C . ASP A 1 294 ? -22.234 7.312 8.898 1 78.38 294 ASP A C 1
ATOM 2189 O O . ASP A 1 294 ? -21.734 7.621 7.809 1 78.38 294 ASP A O 1
ATOM 2193 N N . GLU A 1 295 ? -22.219 8.039 9.938 1 74.81 295 GLU A N 1
ATOM 2194 C CA . GLU A 1 295 ? -21.75 9.406 9.75 1 74.81 295 GLU A CA 1
ATOM 2195 C C . GLU A 1 295 ? -20.219 9.453 9.656 1 74.81 295 GLU A C 1
ATOM 2197 O O . GLU A 1 295 ? -19.531 8.781 10.422 1 74.81 295 GLU A O 1
ATOM 2202 N N . PRO A 1 296 ? -19.766 10.164 8.656 1 79.19 296 PRO A N 1
ATOM 2203 C CA . PRO A 1 296 ? -18.328 10.258 8.445 1 79.19 296 PRO A CA 1
ATOM 2204 C C . PRO A 1 296 ? -17.641 11.18 9.453 1 79.19 296 PRO A C 1
ATOM 2206 O O . PRO A 1 296 ? -16.828 12.031 9.07 1 79.19 296 PRO A O 1
ATOM 2209 N N . ALA A 1 297 ? -17.938 11.062 10.75 1 85.44 297 ALA A N 1
ATOM 2210 C CA . ALA A 1 297 ? -17.25 11.883 11.742 1 85.44 297 ALA A CA 1
ATOM 2211 C C . ALA A 1 297 ? -16.031 11.141 12.312 1 85.44 297 ALA A C 1
ATOM 2213 O O . ALA A 1 297 ? -16.078 9.93 12.516 1 85.44 297 ALA A O 1
ATOM 2214 N N . PRO A 1 298 ? -14.977 11.906 12.422 1 92.62 298 PRO A N 1
ATOM 2215 C CA . PRO A 1 298 ? -13.789 11.273 12.992 1 92.62 298 PRO A CA 1
ATOM 2216 C C . PRO A 1 298 ? -13.953 10.938 14.469 1 92.62 298 PRO A C 1
ATOM 2218 O O . PRO A 1 298 ? -14.828 11.492 15.141 1 92.62 298 PRO A O 1
ATOM 2221 N N . LEU A 1 299 ? -13.289 9.992 14.922 1 93.19 299 LEU A N 1
ATOM 2222 C CA . LEU A 1 299 ? -13.227 9.641 16.344 1 93.19 299 LEU A CA 1
ATOM 2223 C C . LEU A 1 299 ? -12.016 10.273 17 1 93.19 299 LEU A C 1
ATOM 2225 O O . LEU A 1 299 ? -10.883 10.086 16.562 1 93.19 299 LEU A O 1
ATOM 2229 N N . ASP A 1 300 ? -12.297 11.023 18.016 1 91.5 300 ASP A N 1
ATOM 2230 C CA . ASP A 1 300 ? -11.219 11.672 18.766 1 91.5 300 ASP A CA 1
ATOM 2231 C C . ASP A 1 300 ? -10.844 10.859 20 1 91.5 300 ASP A C 1
ATOM 2233 O O . ASP A 1 300 ? -11.719 10.477 20.797 1 91.5 300 ASP A O 1
ATOM 2237 N N . VAL A 1 301 ? -9.578 10.617 20.078 1 89.31 301 VAL A N 1
ATOM 2238 C CA . VAL A 1 301 ? -9.086 9.844 21.219 1 89.31 301 VAL A CA 1
ATOM 2239 C C . VAL A 1 301 ? -7.988 10.633 21.938 1 89.31 301 VAL A C 1
ATOM 2241 O O . VAL A 1 301 ? -7.02 11.062 21.312 1 89.31 301 VAL A O 1
ATOM 2244 N N . VAL A 1 302 ? -8.18 10.766 23.188 1 86.38 302 VAL A N 1
ATOM 2245 C CA . VAL A 1 302 ? -7.168 11.422 24 1 86.38 302 VAL A CA 1
ATOM 2246 C C . VAL A 1 302 ? -6.383 10.375 24.781 1 86.38 302 VAL A C 1
ATOM 2248 O O . VAL A 1 302 ? -6.965 9.555 25.5 1 86.38 302 VAL A O 1
ATOM 2251 N N . LEU A 1 303 ? -5.133 10.461 24.594 1 83.25 303 LEU A N 1
ATOM 2252 C CA . LEU A 1 303 ? -4.277 9.477 25.25 1 83.25 303 LEU A CA 1
ATOM 2253 C C . LEU A 1 303 ? -3.859 9.961 26.625 1 83.25 303 LEU A C 1
ATOM 2255 O O . LEU A 1 303 ? -3.988 11.148 26.953 1 83.25 303 LEU A O 1
ATOM 2259 N N . ALA A 1 304 ? -3.357 9.031 27.406 1 75.31 304 ALA A N 1
ATOM 2260 C CA . ALA A 1 304 ? -2.943 9.328 28.781 1 75.31 304 ALA A CA 1
ATOM 2261 C C . ALA A 1 304 ? -1.733 10.258 28.797 1 75.31 304 ALA A C 1
ATOM 2263 O O . ALA A 1 304 ? -1.558 11.047 29.719 1 75.31 304 ALA A O 1
ATOM 2264 N N . ASP A 1 305 ? -0.975 10.258 27.703 1 78.19 305 ASP A N 1
ATOM 2265 C CA . ASP A 1 305 ? 0.24 11.07 27.656 1 78.19 305 ASP A CA 1
ATOM 2266 C C . ASP A 1 305 ? -0.056 12.469 27.141 1 78.19 305 ASP A C 1
ATOM 2268 O O . ASP A 1 305 ? 0.853 13.297 27 1 78.19 305 ASP A O 1
ATOM 2272 N N . GLY A 1 306 ? -1.324 12.742 26.891 1 80.69 306 GLY A N 1
ATOM 2273 C CA . GLY A 1 306 ? -1.693 14.086 26.453 1 80.69 306 GLY A CA 1
ATOM 2274 C C . GLY A 1 306 ? -1.863 14.211 24.953 1 80.69 306 GLY A C 1
ATOM 2275 O O . GLY A 1 306 ? -2.414 15.195 24.469 1 80.69 306 GLY A O 1
ATOM 2276 N N . ARG A 1 307 ? -1.484 13.125 24.266 1 89.38 307 ARG A N 1
ATOM 2277 C CA . ARG A 1 307 ? -1.626 13.172 22.812 1 89.38 307 ARG A CA 1
ATOM 2278 C C . ARG A 1 307 ? -3.08 12.977 22.391 1 89.38 307 ARG A C 1
ATOM 2280 O O . ARG A 1 307 ? -3.83 12.258 23.062 1 89.38 307 ARG A O 1
ATOM 2287 N N . GLN A 1 308 ? -3.385 13.703 21.375 1 91.94 308 GLN A N 1
ATOM 2288 C CA . GLN A 1 308 ? -4.723 13.594 20.812 1 91.94 308 GLN A CA 1
ATOM 2289 C C . GLN A 1 308 ? -4.68 12.984 19.406 1 91.94 308 GLN A C 1
ATOM 2291 O O . GLN A 1 308 ? -3.998 13.5 18.531 1 91.94 308 GLN A O 1
ATOM 2296 N N . LEU A 1 309 ? -5.402 11.922 19.297 1 93.62 309 LEU A N 1
ATOM 2297 C CA . LEU A 1 309 ? -5.445 11.234 18.016 1 93.62 309 LEU A CA 1
ATOM 2298 C C . LEU A 1 309 ? -6.824 11.367 17.375 1 93.62 309 LEU A C 1
ATOM 2300 O O . LEU A 1 309 ? -7.836 11.398 18.078 1 93.62 309 LEU A O 1
ATOM 2304 N N . GLU A 1 310 ? -6.797 11.516 16.156 1 94.12 310 GLU A N 1
ATOM 2305 C CA . GLU A 1 310 ? -8.031 11.539 15.375 1 94.12 310 GLU A CA 1
ATOM 2306 C C . GLU A 1 310 ? -8.078 10.375 14.391 1 94.12 310 GLU A C 1
ATOM 2308 O O . GLU A 1 310 ? -7.152 10.172 13.609 1 94.12 310 GLU A O 1
ATOM 2313 N N . LEU A 1 311 ? -9.117 9.578 14.484 1 93.81 311 LEU A N 1
ATOM 2314 C CA . LEU A 1 311 ? -9.305 8.438 13.594 1 93.81 311 LEU A CA 1
ATOM 2315 C C . LEU A 1 311 ? -10.391 8.719 12.562 1 93.81 311 LEU A C 1
ATOM 2317 O O . LEU A 1 311 ? -11.516 9.078 12.93 1 93.81 311 LEU A O 1
ATOM 2321 N N . THR A 1 312 ? -10.039 8.586 11.336 1 93.06 312 THR A N 1
ATOM 2322 C CA . THR A 1 312 ? -10.992 8.773 10.25 1 93.06 312 THR A CA 1
ATOM 2323 C C . THR A 1 312 ? -11.242 7.461 9.516 1 93.06 312 THR A C 1
ATOM 2325 O O . THR A 1 312 ? -10.297 6.766 9.133 1 93.06 312 THR A O 1
ATOM 2328 N N . ARG A 1 313 ? -12.477 7.156 9.273 1 92.38 313 ARG A N 1
ATOM 2329 C CA . ARG A 1 313 ? -12.852 5.887 8.656 1 92.38 313 ARG A CA 1
ATOM 2330 C C . ARG A 1 313 ? -13.312 6.094 7.219 1 92.38 313 ARG A C 1
ATOM 2332 O O . ARG A 1 313 ? -14.078 7.02 6.93 1 92.38 313 ARG A O 1
ATOM 2339 N N . HIS A 1 314 ? -12.82 5.281 6.355 1 89.62 314 HIS A N 1
ATOM 2340 C CA . HIS A 1 314 ? -13.258 5.238 4.969 1 89.62 314 HIS A CA 1
ATOM 2341 C C . HIS A 1 314 ? -13.703 3.832 4.574 1 89.62 314 HIS A C 1
ATOM 2343 O O . HIS A 1 314 ? -12.938 2.877 4.695 1 89.62 314 HIS A O 1
ATOM 2349 N N . ARG A 1 315 ? -14.867 3.75 4.094 1 87 315 ARG A N 1
ATOM 2350 C CA . ARG A 1 315 ? -15.398 2.445 3.713 1 87 315 ARG A CA 1
ATOM 2351 C C . ARG A 1 315 ? -14.984 2.076 2.293 1 87 315 ARG A C 1
ATOM 2353 O O . ARG A 1 315 ? -14.922 2.938 1.414 1 87 315 ARG A O 1
ATOM 2360 N N . VAL A 1 316 ? -14.586 0.816 2.168 1 82.25 316 VAL A N 1
ATOM 2361 C CA . VAL A 1 316 ? -14.211 0.288 0.862 1 82.25 316 VAL A CA 1
ATOM 2362 C C . VAL A 1 316 ? -15.281 -0.678 0.365 1 82.25 316 VAL A C 1
ATOM 2364 O O . VAL A 1 316 ? -15.992 -1.294 1.165 1 82.25 316 VAL A O 1
ATOM 2367 N N . PRO A 1 317 ? -15.516 -0.794 -0.94 1 74.75 317 PRO A N 1
ATOM 2368 C CA . PRO A 1 317 ? -16.609 -1.582 -1.511 1 74.75 317 PRO A CA 1
ATOM 2369 C C . PRO A 1 317 ? -16.547 -3.057 -1.123 1 74.75 317 PRO A C 1
ATOM 2371 O O . PRO A 1 317 ? -17.562 -3.732 -1.06 1 74.75 317 PRO A O 1
ATOM 2374 N N . ASP A 1 318 ? -15.469 -3.607 -0.761 1 73.62 318 ASP A N 1
ATOM 2375 C CA . ASP A 1 318 ? -15.359 -5.031 -0.455 1 73.62 318 ASP A CA 1
ATOM 2376 C C . ASP A 1 318 ? -15.758 -5.316 0.991 1 73.62 318 ASP A C 1
ATOM 2378 O O . ASP A 1 318 ? -15.656 -6.453 1.454 1 73.62 318 ASP A O 1
ATOM 2382 N N . GLY A 1 319 ? -16.312 -4.305 1.701 1 77.69 319 GLY A N 1
ATOM 2383 C CA . GLY A 1 319 ? -16.734 -4.504 3.078 1 77.69 319 GLY A CA 1
ATOM 2384 C C . GLY A 1 319 ? -15.664 -4.141 4.09 1 77.69 319 GLY A C 1
ATOM 2385 O O . GLY A 1 319 ? -15.93 -4.082 5.289 1 77.69 319 GLY A O 1
ATOM 2386 N N . ASN A 1 320 ? -14.531 -3.924 3.623 1 86.25 320 ASN A N 1
ATOM 2387 C CA . ASN A 1 320 ? -13.438 -3.5 4.492 1 86.25 320 ASN A CA 1
ATOM 2388 C C . ASN A 1 320 ? -13.461 -1.992 4.723 1 86.25 320 ASN A C 1
ATOM 2390 O O . ASN A 1 320 ? -14.297 -1.284 4.156 1 86.25 320 ASN A O 1
ATOM 2394 N N . ALA A 1 321 ? -12.812 -1.572 5.711 1 90.81 321 ALA A N 1
ATOM 2395 C CA . ALA A 1 321 ? -12.688 -0.142 5.977 1 90.81 321 ALA A CA 1
ATOM 2396 C C . ALA A 1 321 ? -11.234 0.247 6.238 1 90.81 321 ALA A C 1
ATOM 2398 O O . ALA A 1 321 ? -10.461 -0.551 6.766 1 90.81 321 ALA A O 1
ATOM 2399 N N . VAL A 1 322 ? -10.93 1.374 5.762 1 91.62 322 VAL A N 1
ATOM 2400 C CA . VAL A 1 322 ? -9.609 1.929 6.008 1 91.62 322 VAL A CA 1
ATOM 2401 C C . VAL A 1 322 ? -9.688 3.01 7.086 1 91.62 322 VAL A C 1
ATOM 2403 O O . VAL A 1 322 ? -10.516 3.922 6.996 1 91.62 322 VAL A O 1
ATOM 2406 N N . ILE A 1 323 ? -8.891 2.91 8.094 1 93.31 323 ILE A N 1
ATOM 2407 C CA . ILE A 1 323 ? -8.852 3.875 9.188 1 93.31 323 ILE A CA 1
ATOM 2408 C C . ILE A 1 323 ? -7.539 4.648 9.148 1 93.31 323 ILE A C 1
ATOM 2410 O O . ILE A 1 323 ? -6.457 4.055 9.18 1 93.31 323 ILE A O 1
ATOM 2414 N N . ILE A 1 324 ? -7.68 5.93 9.078 1 93.12 324 ILE A N 1
ATOM 2415 C CA . ILE A 1 324 ? -6.512 6.797 9.125 1 93.12 324 ILE A CA 1
ATOM 2416 C C . ILE A 1 324 ? -6.352 7.367 10.531 1 93.12 324 ILE A C 1
ATOM 2418 O O . ILE A 1 324 ? -7.301 7.902 11.102 1 93.12 324 ILE A O 1
ATOM 2422 N N . VAL A 1 325 ? -5.172 7.23 11.078 1 93.56 325 VAL A N 1
ATOM 2423 C CA . VAL A 1 325 ? -4.875 7.742 12.414 1 93.56 325 VAL A CA 1
ATOM 2424 C C . VAL A 1 325 ? -3.93 8.938 12.305 1 93.56 325 VAL A C 1
ATOM 2426 O O . VAL A 1 325 ? -2.822 8.812 11.773 1 93.56 325 VAL A O 1
ATOM 2429 N N . GLU A 1 326 ? -4.352 10.016 12.773 1 91.62 326 GLU A N 1
ATOM 2430 C CA . GLU A 1 326 ? -3.547 11.227 12.719 1 91.62 326 GLU A CA 1
ATOM 2431 C C . GLU A 1 326 ? -3.271 11.773 14.117 1 91.62 326 GLU A C 1
ATOM 2433 O O . GLU A 1 326 ? -4.168 11.805 14.969 1 91.62 326 GLU A O 1
ATOM 2438 N N . ASP A 1 327 ? -2.008 12.156 14.32 1 91.81 327 ASP A N 1
ATOM 2439 C CA . ASP A 1 327 ? -1.656 12.891 15.539 1 91.81 327 ASP A CA 1
ATOM 2440 C C . ASP A 1 327 ? -1.943 14.383 15.383 1 91.81 327 ASP A C 1
ATOM 2442 O O . ASP A 1 327 ? -1.175 15.102 14.742 1 91.81 327 ASP A O 1
ATOM 2446 N N . VAL A 1 328 ? -3.035 14.797 16.016 1 89.75 328 VAL A N 1
ATOM 2447 C CA . VAL A 1 328 ? -3.479 16.172 15.82 1 89.75 328 VAL A CA 1
ATOM 2448 C C . VAL A 1 328 ? -3.07 17.016 17.031 1 89.75 328 VAL A C 1
ATOM 2450 O O . VAL A 1 328 ? -3.6 18.109 17.234 1 89.75 328 VAL A O 1
ATOM 2453 N N . THR A 1 329 ? -2.135 16.547 17.781 1 89.69 329 THR A N 1
ATOM 2454 C CA . THR A 1 329 ? -1.729 17.234 18.984 1 89.69 329 THR A CA 1
ATOM 2455 C C . THR A 1 329 ? -1.178 18.625 18.656 1 89.69 329 THR A C 1
ATOM 2457 O O . THR A 1 329 ? -1.636 19.625 19.219 1 89.69 329 THR A O 1
ATOM 2460 N N . ALA A 1 330 ? -0.269 18.656 17.781 1 83.19 330 ALA A N 1
ATOM 2461 C CA . ALA A 1 330 ? 0.368 19.922 17.422 1 83.19 330 ALA A CA 1
ATOM 2462 C C . ALA A 1 330 ? -0.629 20.875 16.766 1 83.19 330 ALA A C 1
ATOM 2464 O O . ALA A 1 330 ? -0.598 22.094 17.016 1 83.19 330 ALA A O 1
ATOM 2465 N N . ARG A 1 331 ? -1.423 20.328 15.984 1 83.5 331 ARG A N 1
ATOM 2466 C CA . ARG A 1 331 ? -2.426 21.141 15.297 1 83.5 331 ARG A CA 1
ATOM 2467 C C . ARG A 1 331 ? -3.402 21.75 16.297 1 83.5 331 ARG A C 1
ATOM 2469 O O . ARG A 1 331 ? -3.713 22.938 16.203 1 83.5 331 ARG A O 1
ATOM 2476 N N . ARG A 1 332 ? -3.809 21.016 17.188 1 85.94 332 ARG A N 1
ATOM 2477 C CA . ARG A 1 332 ? -4.762 21.5 18.188 1 85.94 332 ARG A CA 1
ATOM 2478 C C . ARG A 1 332 ? -4.113 22.516 19.125 1 85.94 332 ARG A C 1
ATOM 2480 O O . ARG A 1 332 ? -4.742 23.484 19.516 1 85.94 332 ARG A O 1
ATOM 2487 N N . GLN A 1 333 ? -2.92 22.266 19.406 1 83.12 333 GLN A N 1
ATOM 2488 C CA . GLN A 1 333 ? -2.189 23.203 20.25 1 83.12 333 GLN A CA 1
ATOM 2489 C C . GLN A 1 333 ? -1.97 24.531 19.531 1 83.12 333 GLN A C 1
ATOM 2491 O O . GLN A 1 333 ? -2.092 25.609 20.141 1 83.12 333 GLN A O 1
ATOM 2496 N N . THR A 1 334 ? -1.671 24.391 18.328 1 79.56 334 THR A N 1
ATOM 2497 C CA . THR A 1 334 ? -1.481 25.594 17.516 1 79.56 334 THR A CA 1
ATOM 2498 C C . THR A 1 334 ? -2.789 26.375 17.391 1 79.56 334 THR A C 1
ATOM 2500 O O . THR A 1 334 ? -2.803 27.609 17.484 1 79.56 334 THR A O 1
ATOM 2503 N N . GLU A 1 335 ? -3.795 25.672 17.219 1 80.94 335 GLU A N 1
ATOM 2504 C CA . GLU A 1 335 ? -5.109 26.297 17.125 1 80.94 335 GLU A CA 1
ATOM 2505 C C . GLU A 1 335 ? -5.488 26.984 18.438 1 80.94 335 GLU A C 1
ATOM 2507 O O . GLU A 1 335 ? -6.031 28.078 18.438 1 80.94 335 GLU A O 1
ATOM 2512 N N . GLN A 1 336 ? -5.156 26.359 19.469 1 79.38 336 GLN A N 1
ATOM 2513 C CA . GLN A 1 336 ? -5.414 26.938 20.781 1 79.38 336 GLN A CA 1
ATOM 2514 C C . GLN A 1 336 ? -4.543 28.172 21.031 1 79.38 336 GLN A C 1
ATOM 2516 O O . GLN A 1 336 ? -5.004 29.156 21.594 1 79.38 336 GLN A O 1
ATOM 2521 N N . HIS A 1 337 ? -3.361 28.016 20.594 1 76.5 337 HIS A N 1
ATOM 2522 C CA . HIS A 1 337 ? -2.43 29.125 20.734 1 76.5 337 HIS A CA 1
ATOM 2523 C C . HIS A 1 337 ? -2.887 30.328 19.922 1 76.5 337 HIS A C 1
ATOM 2525 O O . HIS A 1 337 ? -2.822 31.469 20.406 1 76.5 337 HIS A O 1
ATOM 2531 N N . ILE A 1 338 ? -3.34 30.125 18.797 1 74.94 338 ILE A N 1
ATOM 2532 C CA . ILE A 1 338 ? -3.855 31.188 17.938 1 74.94 338 ILE A CA 1
ATOM 2533 C C . ILE A 1 338 ? -5.082 31.828 18.594 1 74.94 338 ILE A C 1
ATOM 2535 O O . ILE A 1 338 ? -5.207 33.062 18.609 1 74.94 338 ILE A O 1
ATOM 2539 N N . ARG A 1 339 ? -5.871 31.031 19.125 1 75.12 339 ARG A N 1
ATOM 2540 C CA . ARG A 1 339 ? -7.062 31.531 19.812 1 75.12 339 ARG A CA 1
ATOM 2541 C C . ARG A 1 339 ? -6.688 32.375 21.031 1 75.12 339 ARG A C 1
ATOM 2543 O O . ARG A 1 339 ? -7.293 33.406 21.281 1 75.12 339 ARG A O 1
ATOM 2550 N N . HIS A 1 340 ? -5.672 31.922 21.672 1 75.88 340 HIS A N 1
ATOM 2551 C CA . HIS A 1 340 ? -5.203 32.656 22.859 1 75.88 340 HIS A CA 1
ATOM 2552 C C . HIS A 1 340 ? -4.598 34 22.484 1 75.88 340 HIS A C 1
ATOM 2554 O O . HIS A 1 340 ? -4.875 35 23.125 1 75.88 340 HIS A O 1
ATOM 2560 N N . LEU A 1 341 ? -3.867 33.969 21.469 1 72.44 341 LEU A N 1
ATOM 2561 C CA . LEU A 1 341 ? -3.223 35.219 21.016 1 72.44 341 LEU A CA 1
ATOM 2562 C C . LEU A 1 341 ? -4.258 36.219 20.516 1 72.44 341 LEU A C 1
ATOM 2564 O O . LEU A 1 341 ? -4.066 37.406 20.656 1 72.44 341 LEU A O 1
ATOM 2568 N N . ALA A 1 342 ? -5.324 35.656 20.094 1 71.38 342 ALA A N 1
ATOM 2569 C CA . ALA A 1 342 ? -6.371 36.531 19.562 1 71.38 342 ALA A CA 1
ATOM 2570 C C . ALA A 1 342 ? -7.258 37.062 20.672 1 71.38 342 ALA A C 1
ATOM 2572 O O . ALA A 1 342 ? -7.852 38.125 20.531 1 71.38 342 ALA A O 1
ATOM 2573 N N . ARG A 1 343 ? -7.191 36.438 21.891 1 79.31 343 ARG A N 1
ATOM 2574 C CA . ARG A 1 343 ? -8.188 36.75 22.906 1 79.31 343 ARG A CA 1
ATOM 2575 C C . ARG A 1 343 ? -7.527 37.281 24.172 1 79.31 343 ARG A C 1
ATOM 2577 O O . ARG A 1 343 ? -8.195 37.812 25.062 1 79.31 343 ARG A O 1
ATOM 2584 N N . HIS A 1 344 ? -6.215 37.188 24.266 1 83 344 HIS A N 1
ATOM 2585 C CA . HIS A 1 344 ? -5.531 37.562 25.5 1 83 344 HIS A CA 1
ATOM 2586 C C . HIS A 1 344 ? -4.375 38.5 25.203 1 83 344 HIS A C 1
ATOM 2588 O O . HIS A 1 344 ? -3.834 38.531 24.094 1 83 344 HIS A O 1
ATOM 2594 N N . ASP A 1 345 ? -4.141 39.25 26.266 1 78.94 345 ASP A N 1
ATOM 2595 C CA . ASP A 1 345 ? -2.982 40.156 26.203 1 78.94 345 ASP A CA 1
ATOM 2596 C C . ASP A 1 345 ? -1.682 39.344 26.359 1 78.94 345 ASP A C 1
ATOM 2598 O O . ASP A 1 345 ? -1.534 38.562 27.312 1 78.94 345 ASP A O 1
ATOM 2602 N N . ALA A 1 346 ? -0.788 39.562 25.453 1 73.44 346 ALA A N 1
ATOM 2603 C CA . ALA A 1 346 ? 0.422 38.75 25.375 1 73.44 346 ALA A CA 1
ATOM 2604 C C . ALA A 1 346 ? 1.332 39 26.578 1 73.44 346 ALA A C 1
ATOM 2606 O O . ALA A 1 346 ? 2.07 38.094 27 1 73.44 346 ALA A O 1
ATOM 2607 N N . LEU A 1 347 ? 1.206 40.156 27.219 1 76.56 347 LEU A N 1
ATOM 2608 C CA . LEU A 1 347 ? 2.111 40.531 28.312 1 76.56 347 LEU A CA 1
ATOM 2609 C C . LEU A 1 347 ? 1.638 39.938 29.641 1 76.56 347 LEU A C 1
ATOM 2611 O O . LEU A 1 347 ? 2.428 39.375 30.375 1 76.56 347 LEU A O 1
ATOM 2615 N N . THR A 1 348 ? 0.36 40.094 29.875 1 88.81 348 THR A N 1
ATOM 2616 C CA . THR A 1 348 ? -0.145 39.812 31.203 1 88.81 348 THR A CA 1
ATOM 2617 C C . THR A 1 348 ? -0.912 38.469 31.203 1 88.81 348 THR A C 1
ATOM 2619 O O . THR A 1 348 ? -1.152 37.906 32.25 1 88.81 348 THR A O 1
ATOM 2622 N N . GLY A 1 349 ? -1.329 38.125 30 1 86.69 349 GLY A N 1
ATOM 2623 C CA . GLY A 1 349 ? -2.135 36.906 29.906 1 86.69 349 GLY A CA 1
ATOM 2624 C C . GLY A 1 349 ? -3.605 37.156 30.188 1 86.69 349 GLY A C 1
ATOM 2625 O O . GLY A 1 349 ? -4.43 36.25 30.016 1 86.69 349 GLY A O 1
ATOM 2626 N N . LEU A 1 350 ? -3.973 38.281 30.578 1 90.75 350 LEU A N 1
ATOM 2627 C CA . LEU A 1 350 ? -5.367 38.656 30.828 1 90.75 350 LEU A CA 1
ATOM 2628 C C . LEU A 1 350 ? -6.133 38.781 29.516 1 90.75 350 LEU A C 1
ATOM 2630 O O . LEU A 1 350 ? -5.531 39 28.469 1 90.75 350 LEU A O 1
ATOM 2634 N N . PRO A 1 351 ? -7.438 38.531 29.641 1 90.38 351 PRO A N 1
ATOM 2635 C CA . PRO A 1 351 ? -8.242 38.812 28.453 1 90.38 351 PRO A CA 1
ATOM 2636 C C . PRO A 1 351 ? -7.973 40.219 27.875 1 90.38 351 PRO A C 1
ATOM 2638 O O . PRO A 1 351 ? -7.719 41.156 28.625 1 90.38 351 PRO A O 1
ATOM 2641 N N . ASN A 1 352 ? -7.949 40.188 26.562 1 83.69 352 ASN A N 1
ATOM 2642 C CA . ASN A 1 352 ? -7.766 41.469 25.906 1 83.69 352 ASN A CA 1
ATOM 2643 C C . ASN A 1 352 ? -9.094 42.188 25.703 1 83.69 352 ASN A C 1
ATOM 2645 O O . ASN A 1 352 ? -10.125 41.75 26.203 1 83.69 352 ASN A O 1
ATOM 2649 N N . ARG A 1 353 ? -9.062 43.344 25.156 1 80.5 353 ARG A N 1
ATOM 2650 C CA . ARG A 1 353 ? -10.242 44.188 24.984 1 80.5 353 ARG A CA 1
ATOM 2651 C C . ARG A 1 353 ? -11.352 43.406 24.266 1 80.5 353 ARG A C 1
ATOM 2653 O O . ARG A 1 353 ? -12.523 43.531 24.609 1 80.5 353 ARG A O 1
ATOM 2660 N N . HIS A 1 354 ? -10.875 42.688 23.281 1 77.94 354 HIS A N 1
ATOM 2661 C CA . HIS A 1 354 ? -11.844 41.938 22.5 1 77.94 354 HIS A CA 1
ATOM 2662 C C . HIS A 1 354 ? -12.586 40.906 23.359 1 77.94 354 HIS A C 1
ATOM 2664 O O . HIS A 1 354 ? -13.812 40.781 23.281 1 77.94 354 HIS A O 1
ATOM 2670 N N . GLU A 1 355 ? -11.812 40.219 24.062 1 86.81 355 GLU A N 1
ATOM 2671 C CA . GLU A 1 355 ? -12.391 39.188 24.938 1 86.81 355 GLU A CA 1
ATOM 2672 C C . GLU A 1 355 ? -13.266 39.812 26.016 1 86.81 355 GLU A C 1
ATOM 2674 O O . GLU A 1 355 ? -14.312 39.281 26.375 1 86.81 355 GLU A O 1
ATOM 2679 N N . LEU A 1 356 ? -12.867 40.938 26.5 1 89.94 356 LEU A N 1
ATOM 2680 C CA . LEU A 1 356 ? -13.656 41.656 27.484 1 89.94 356 LEU A CA 1
ATOM 2681 C C . LEU A 1 356 ? -15.023 42.031 26.922 1 89.94 356 LEU A C 1
ATOM 2683 O O . LEU A 1 356 ? -16.047 41.812 27.562 1 89.94 356 LEU A O 1
ATOM 2687 N N . HIS A 1 357 ? -14.984 42.531 25.781 1 85.19 357 HIS A N 1
ATOM 2688 C CA . HIS A 1 357 ? -16.219 42.938 25.141 1 85.19 357 HIS A CA 1
ATOM 2689 C C . HIS A 1 357 ? -17.156 41.781 24.922 1 85.19 357 HIS A C 1
ATOM 2691 O O . HIS A 1 357 ? -18.359 41.875 25.172 1 85.19 357 HIS A O 1
ATOM 2697 N N . ALA A 1 358 ? -16.609 40.719 24.422 1 87.19 358 ALA A N 1
ATOM 2698 C CA . ALA A 1 358 ? -17.391 39.531 24.156 1 87.19 358 ALA A CA 1
ATOM 2699 C C . ALA A 1 358 ? -18.016 38.969 25.453 1 87.19 358 ALA A C 1
ATOM 2701 O O . ALA A 1 358 ? -19.188 38.625 25.469 1 87.19 358 ALA A O 1
ATOM 2702 N N . GLU A 1 359 ? -17.234 38.969 26.484 1 90.88 359 GLU A N 1
ATOM 2703 C CA . GLU A 1 359 ? -17.703 38.438 27.766 1 90.88 359 GLU A CA 1
ATOM 2704 C C . GLU A 1 359 ? -18.75 39.375 28.391 1 90.88 359 GLU A C 1
ATOM 2706 O O . GLU A 1 359 ? -19.734 38.875 28.969 1 90.88 359 GLU A O 1
ATOM 2711 N N . LEU A 1 360 ? -18.578 40.688 28.312 1 90.75 360 LEU A N 1
ATOM 2712 C CA . LEU A 1 360 ? -19.562 41.625 28.828 1 90.75 360 LEU A CA 1
ATOM 2713 C C . LEU A 1 360 ? -20.891 41.5 28.109 1 90.75 360 LEU A C 1
ATOM 2715 O O . LEU A 1 360 ? -21.953 41.562 28.734 1 90.75 360 LEU A O 1
ATOM 2719 N N . LYS A 1 361 ? -20.797 41.312 26.828 1 88.38 361 LYS A N 1
ATOM 2720 C CA . LYS A 1 361 ? -22.016 41.094 26.047 1 88.38 361 LYS A CA 1
ATOM 2721 C C . LYS A 1 361 ? -22.766 39.875 26.531 1 88.38 361 LYS A C 1
ATOM 2723 O O . LYS A 1 361 ? -23.984 39.875 26.641 1 88.38 361 LYS A O 1
ATOM 2728 N N . ARG A 1 362 ? -22.062 38.875 26.797 1 88.81 362 ARG A N 1
ATOM 2729 C CA . ARG A 1 362 ? -22.656 37.625 27.281 1 88.81 362 ARG A CA 1
ATOM 2730 C C . ARG A 1 362 ? -23.281 37.812 28.656 1 88.81 362 ARG A C 1
ATOM 2732 O O . ARG A 1 362 ? -24.359 37.281 28.922 1 88.81 362 ARG A O 1
ATOM 2739 N N . MET A 1 363 ? -22.609 38.5 29.531 1 87.81 363 MET A N 1
ATOM 2740 C CA . MET A 1 363 ? -23.094 38.75 30.891 1 87.81 363 MET A CA 1
ATOM 2741 C C . MET A 1 363 ? -24.359 39.594 30.875 1 87.81 363 MET A C 1
ATOM 2743 O O . MET A 1 363 ? -25.297 39.312 31.641 1 87.81 363 MET A O 1
ATOM 2747 N N . LEU A 1 364 ? -24.422 40.531 30.031 1 87.94 364 LEU A N 1
ATOM 2748 C CA . LEU A 1 364 ? -25.562 41.438 29.922 1 87.94 364 LEU A CA 1
ATOM 2749 C C . LEU A 1 364 ? -26.766 40.719 29.328 1 87.94 364 LEU A C 1
ATOM 2751 O O . LEU A 1 364 ? -27.906 41 29.672 1 87.94 364 LEU A O 1
ATOM 2755 N N . ALA A 1 365 ? -26.469 39.812 28.422 1 85.19 365 ALA A N 1
ATOM 2756 C CA . ALA A 1 365 ? -27.547 39.062 27.766 1 85.19 365 ALA A CA 1
ATOM 2757 C C . ALA A 1 365 ? -28.203 38.094 28.734 1 85.19 365 ALA A C 1
ATOM 2759 O O . ALA A 1 365 ? -29.391 37.781 28.594 1 85.19 365 ALA A O 1
ATOM 2760 N N . ARG A 1 366 ? -27.531 37.531 29.641 1 80.25 366 ARG A N 1
ATOM 2761 C CA . ARG A 1 366 ? -28.016 36.5 30.562 1 80.25 366 ARG A CA 1
ATOM 2762 C C . ARG A 1 366 ? -28.797 37.156 31.719 1 80.25 366 ARG A C 1
ATOM 2764 O O . ARG A 1 366 ? -29.531 36.469 32.438 1 80.25 366 ARG A O 1
ATOM 2771 N N . ARG A 1 367 ? -28.734 38.375 31.984 1 72.88 367 ARG A N 1
ATOM 2772 C CA . ARG A 1 367 ? -29.266 39 33.188 1 72.88 367 ARG A CA 1
ATOM 2773 C C . ARG A 1 367 ? -30.703 39.438 32.969 1 72.88 367 ARG A C 1
ATOM 2775 O O . ARG A 1 367 ? -31.031 40.062 31.953 1 72.88 367 ARG A O 1
ATOM 2782 N N . PRO A 1 368 ? -31.641 38.812 33.875 1 64.81 368 PRO A N 1
ATOM 2783 C CA . PRO A 1 368 ? -33 39.344 33.875 1 64.81 368 PRO A CA 1
ATOM 2784 C C . PRO A 1 368 ? -33.094 40.812 34.344 1 64.81 368 PRO A C 1
ATOM 2786 O O . PRO A 1 368 ? -32.25 41.25 35.125 1 64.81 368 PRO A O 1
ATOM 2789 N N . ARG A 1 369 ? -33.75 41.719 33.625 1 57.34 369 ARG A N 1
ATOM 2790 C CA . ARG A 1 369 ? -33.906 43.156 33.844 1 57.34 369 ARG A CA 1
ATOM 2791 C C . ARG A 1 369 ? -34.469 43.438 35.25 1 57.34 369 ARG A C 1
ATOM 2793 O O . ARG A 1 369 ? -34.938 44.531 35.531 1 57.34 369 ARG A O 1
ATOM 2800 N N . ALA A 1 370 ? -34.5 42.594 36.281 1 54.81 370 ALA A N 1
ATOM 2801 C CA . ALA A 1 370 ? -35.219 42.781 37.531 1 54.81 370 ALA A CA 1
ATOM 2802 C C . ALA A 1 370 ? -34.406 43.656 38.469 1 54.81 370 ALA A C 1
ATOM 2804 O O . ALA A 1 370 ? -33.188 43.719 38.375 1 54.81 370 ALA A O 1
ATOM 2805 N N . PRO A 1 371 ? -35.188 44.219 39.438 1 56.88 371 PRO A N 1
ATOM 2806 C CA . PRO A 1 371 ? -34.719 45 40.594 1 56.88 371 PRO A CA 1
ATOM 2807 C C . PRO A 1 371 ? -33.812 44.188 41.531 1 56.88 371 PRO A C 1
ATOM 2809 O O . PRO A 1 371 ? -34.156 43.062 41.906 1 56.88 371 PRO A O 1
ATOM 2812 N N . GLY A 1 372 ? -32.375 44.188 41.5 1 59.12 372 GLY A N 1
ATOM 2813 C CA . GLY A 1 372 ? -31.469 43.438 42.344 1 59.12 372 GLY A CA 1
ATOM 2814 C C . GLY A 1 372 ? -30.016 43.719 42.031 1 59.12 372 GLY A C 1
ATOM 2815 O O . GLY A 1 372 ? -29.672 44.781 41.5 1 59.12 372 GLY A O 1
ATOM 2816 N N . PRO A 1 373 ? -29.172 42.562 42.25 1 66.88 373 PRO A N 1
ATOM 2817 C CA . PRO A 1 373 ? -27.734 42.656 42.031 1 66.88 373 PRO A CA 1
ATOM 2818 C C . PRO A 1 373 ? -27.391 43 40.562 1 66.88 373 PRO A C 1
ATOM 2820 O O . PRO A 1 373 ? -28.125 42.625 39.656 1 66.88 373 PRO A O 1
ATOM 2823 N N . ALA A 1 374 ? -26.5 44.094 40.469 1 83.12 374 ALA A N 1
ATOM 2824 C CA . ALA A 1 374 ? -26.188 44.656 39.156 1 83.12 374 ALA A CA 1
ATOM 2825 C C . ALA A 1 374 ? -24.812 44.188 38.656 1 83.12 374 ALA A C 1
ATOM 2827 O O . ALA A 1 374 ? -24 43.719 39.469 1 83.12 374 ALA A O 1
ATOM 2828 N N . LEU A 1 375 ? -24.688 44.156 37.406 1 91.19 375 LEU A N 1
ATOM 2829 C CA . LEU A 1 375 ? -23.375 44.062 36.781 1 91.19 375 LEU A CA 1
ATOM 2830 C C . LEU A 1 375 ? -22.578 45.344 37 1 91.19 375 LEU A C 1
ATOM 2832 O O . LEU A 1 375 ? -23.109 46.438 36.844 1 91.19 375 LEU A O 1
ATOM 2836 N N . ALA A 1 376 ? -21.406 45.219 37.562 1 93.31 376 ALA A N 1
ATOM 2837 C CA . ALA A 1 376 ? -20.531 46.406 37.75 1 93.31 376 ALA A CA 1
ATOM 2838 C C . ALA A 1 376 ? -19.281 46.281 36.906 1 93.31 376 ALA A C 1
ATOM 2840 O O . ALA A 1 376 ? -18.719 45.188 36.75 1 93.31 376 ALA A O 1
ATOM 2841 N N . VAL A 1 377 ? -18.922 47.344 36.375 1 95.44 377 VAL A N 1
ATOM 2842 C CA . VAL A 1 377 ? -17.656 47.469 35.625 1 95.44 377 VAL A CA 1
ATOM 2843 C C . VAL A 1 377 ? -16.734 48.469 36.344 1 95.44 377 VAL A C 1
ATOM 2845 O O . VAL A 1 377 ? -17.156 49.562 36.688 1 95.44 377 VAL A O 1
ATOM 2848 N N . MET A 1 378 ? -15.508 48.062 36.656 1 96.81 378 MET A N 1
ATOM 2849 C CA . MET A 1 378 ? -14.484 48.906 37.25 1 96.81 378 MET A CA 1
ATOM 2850 C C . MET A 1 378 ? -13.375 49.219 36.25 1 96.81 378 MET A C 1
ATOM 2852 O O . MET A 1 378 ? -12.758 48.281 35.719 1 96.81 378 MET A O 1
ATOM 2856 N N . TYR A 1 379 ? -13.203 50.375 36 1 95.94 379 TYR A N 1
ATOM 2857 C CA . TYR A 1 379 ? -12.086 50.844 35.156 1 95.94 379 TYR A CA 1
ATOM 2858 C C . TYR A 1 379 ? -10.906 51.25 36.031 1 95.94 379 TYR A C 1
ATOM 2860 O O . TYR A 1 379 ? -11.039 52.156 36.875 1 95.94 379 TYR A O 1
ATOM 2868 N N . LEU A 1 380 ? -9.797 50.594 35.875 1 96.75 380 LEU A N 1
ATOM 2869 C CA . LEU A 1 380 ? -8.633 50.812 36.719 1 96.75 380 LEU A CA 1
ATOM 2870 C C . LEU A 1 380 ? -7.496 51.438 35.938 1 96.75 380 LEU A C 1
ATOM 2872 O O . LEU A 1 380 ? -7.262 51.062 34.781 1 96.75 380 LEU A O 1
ATOM 2876 N N . ASP A 1 381 ? -6.797 52.25 36.469 1 94.06 381 ASP A N 1
ATOM 2877 C CA . ASP A 1 381 ? -5.617 52.875 35.875 1 94.06 381 ASP A CA 1
ATOM 2878 C C . ASP A 1 381 ? -4.504 53.031 36.906 1 94.06 381 ASP A C 1
ATOM 2880 O O . ASP A 1 381 ? -4.75 53.469 38.031 1 94.06 381 ASP A O 1
ATOM 2884 N N . LEU A 1 382 ? -3.363 52.719 36.562 1 94.62 382 LEU A N 1
ATOM 2885 C CA . LEU A 1 382 ? -2.221 52.812 37.469 1 94.62 382 LEU A CA 1
ATOM 2886 C C . LEU A 1 382 ? -1.683 54.219 37.531 1 94.62 382 LEU A C 1
ATOM 2888 O O . LEU A 1 382 ? -1.297 54.812 36.5 1 94.62 382 LEU A O 1
ATOM 2892 N N . ASP A 1 383 ? -1.608 54.719 38.781 1 92.56 383 ASP A N 1
ATOM 2893 C CA . ASP A 1 383 ? -1.098 56.062 39 1 92.56 383 ASP A CA 1
ATOM 2894 C C . ASP A 1 383 ? 0.429 56.094 39.031 1 92.56 383 ASP A C 1
ATOM 2896 O O . ASP A 1 383 ? 1.047 55.312 39.781 1 92.56 383 ASP A O 1
ATOM 2900 N N . GLY A 1 384 ? 1.044 56.906 38.188 1 86.94 384 GLY A N 1
ATOM 2901 C CA . GLY A 1 384 ? 2.488 57.094 38.219 1 86.94 384 GLY A CA 1
ATOM 2902 C C . GLY A 1 384 ? 3.229 56.031 37.438 1 86.94 384 GLY A C 1
ATOM 2903 O O . GLY A 1 384 ? 4.438 55.844 37.594 1 86.94 384 GLY A O 1
ATOM 2904 N N . PHE A 1 385 ? 2.545 55.25 36.719 1 89.75 385 PHE A N 1
ATOM 2905 C CA . PHE A 1 385 ? 3.162 54.156 35.938 1 89.75 385 PHE A CA 1
ATOM 2906 C C . PHE A 1 385 ? 4.168 54.719 34.938 1 89.75 385 PHE A C 1
ATOM 2908 O O . PHE A 1 385 ? 5.238 54.125 34.75 1 89.75 385 PHE A O 1
ATOM 2915 N N . LYS A 1 386 ? 3.768 55.75 34.312 1 80.62 386 LYS A N 1
ATOM 2916 C CA . LYS A 1 386 ? 4.664 56.375 33.344 1 80.62 386 LYS A CA 1
ATOM 2917 C C . LYS A 1 386 ? 5.992 56.75 34 1 80.62 386 LYS A C 1
ATOM 2919 O O . LYS A 1 386 ? 7.051 56.625 33.375 1 80.62 386 LYS A O 1
ATOM 2924 N N . ALA A 1 387 ? 5.953 57.219 35.219 1 84 387 ALA A N 1
ATOM 2925 C CA . ALA A 1 387 ? 7.156 57.594 35.969 1 84 387 ALA A CA 1
ATOM 2926 C C . ALA A 1 387 ? 8.086 56.375 36.156 1 84 387 ALA A C 1
ATOM 2928 O O . ALA A 1 387 ? 9.312 56.531 36.125 1 84 387 ALA A O 1
ATOM 2929 N N . ILE A 1 388 ? 7.531 55.344 36.375 1 88.19 388 ILE A N 1
ATOM 2930 C CA . ILE A 1 388 ? 8.305 54.094 36.531 1 88.19 388 ILE A CA 1
ATOM 2931 C C . ILE A 1 388 ? 8.992 53.75 35.219 1 88.19 388 ILE A C 1
ATOM 2933 O O . ILE A 1 388 ? 10.18 53.406 35.188 1 88.19 388 ILE A O 1
ATOM 2937 N N . ASN A 1 389 ? 8.32 53.781 34.094 1 80.62 389 ASN A N 1
ATOM 2938 C CA . ASN A 1 389 ? 8.898 53.531 32.781 1 80.62 389 ASN A CA 1
ATOM 2939 C C . ASN A 1 389 ? 10.039 54.469 32.469 1 80.62 389 ASN A C 1
ATOM 2941 O O . ASN A 1 389 ? 11.055 54.094 31.891 1 80.62 389 ASN A O 1
ATOM 2945 N N . ASP A 1 390 ? 9.797 55.719 32.875 1 74.31 390 ASP A N 1
ATOM 2946 C CA . ASP A 1 390 ? 10.766 56.75 32.594 1 74.31 390 ASP A CA 1
ATOM 2947 C C . ASP A 1 390 ? 12.047 56.562 33.375 1 74.31 390 ASP A C 1
ATOM 2949 O O . ASP A 1 390 ? 13.148 56.812 32.875 1 74.31 390 ASP A O 1
ATOM 2953 N N . ARG A 1 391 ? 11.766 56.188 34.562 1 80.44 391 ARG A N 1
ATOM 2954 C CA . ARG A 1 391 ? 12.898 56.062 35.469 1 80.44 391 ARG A CA 1
ATOM 2955 C C . ARG A 1 391 ? 13.641 54.75 35.281 1 80.44 391 ARG A C 1
ATOM 2957 O O . ARG A 1 391 ? 14.875 54.719 35.312 1 80.44 391 ARG A O 1
ATOM 2964 N N . PHE A 1 392 ? 12.906 53.688 35 1 83.94 392 PHE A N 1
ATOM 2965 C CA . PHE A 1 392 ? 13.547 52.375 35.062 1 83.94 392 PHE A CA 1
ATOM 2966 C C . PHE A 1 392 ? 13.453 51.656 33.719 1 83.94 392 PHE A C 1
ATOM 2968 O O . PHE A 1 392 ? 14 50.562 33.531 1 83.94 392 PHE A O 1
ATOM 2975 N N . GLY A 1 393 ? 12.789 52.25 32.844 1 76 393 GLY A N 1
ATOM 2976 C CA . GLY A 1 393 ? 12.648 51.625 31.531 1 76 393 GLY A CA 1
ATOM 2977 C C . GLY A 1 393 ? 11.352 50.875 31.359 1 76 393 GLY A C 1
ATOM 2978 O O . GLY A 1 393 ? 10.68 50.562 32.344 1 76 393 GLY A O 1
ATOM 2979 N N . HIS A 1 394 ? 11.039 50.438 30.109 1 75.81 394 HIS A N 1
ATOM 2980 C CA . HIS A 1 394 ? 9.773 49.781 29.781 1 75.81 394 HIS A CA 1
ATOM 2981 C C . HIS A 1 394 ? 9.758 48.344 30.25 1 75.81 394 HIS A C 1
ATOM 2983 O O . HIS A 1 394 ? 8.695 47.812 30.562 1 75.81 394 HIS A O 1
ATOM 2989 N N . GLN A 1 395 ? 10.859 47.781 30.25 1 78 395 GLN A N 1
ATOM 2990 C CA . GLN A 1 395 ? 10.914 46.406 30.766 1 78 395 GLN A CA 1
ATOM 2991 C C . GLN A 1 395 ? 10.477 46.344 32.219 1 78 395 GLN A C 1
ATOM 2993 O O . GLN A 1 395 ? 9.805 45.406 32.656 1 78 395 GLN A O 1
ATOM 2998 N N . ALA A 1 396 ? 10.945 47.344 32.938 1 85.94 396 ALA A N 1
ATOM 2999 C CA . ALA A 1 396 ? 10.516 47.438 34.312 1 85.94 396 ALA A CA 1
ATOM 3000 C C . ALA A 1 396 ? 9.008 47.656 34.406 1 85.94 396 ALA A C 1
ATOM 3002 O O . ALA A 1 396 ? 8.352 47.094 35.281 1 85.94 396 ALA A O 1
ATOM 3003 N N . GLY A 1 397 ? 8.539 48.438 33.531 1 88.5 397 GLY A N 1
ATOM 3004 C CA . GLY A 1 397 ? 7.098 48.625 33.469 1 88.5 397 GLY A CA 1
ATOM 3005 C C . GLY A 1 397 ? 6.344 47.344 33.156 1 88.5 397 GLY A C 1
ATOM 3006 O O . GLY A 1 397 ? 5.301 47.094 33.75 1 88.5 397 GLY A O 1
ATOM 3007 N N . ASP A 1 398 ? 6.887 46.594 32.281 1 86.94 398 ASP A N 1
ATOM 3008 C CA . ASP A 1 398 ? 6.273 45.312 31.938 1 86.94 398 ASP A CA 1
ATOM 3009 C C . ASP A 1 398 ? 6.23 44.406 33.156 1 86.94 398 ASP A C 1
ATOM 3011 O O . ASP A 1 398 ? 5.254 43.688 33.344 1 86.94 398 ASP A O 1
ATOM 3015 N N . ASP A 1 399 ? 7.246 44.438 33.844 1 91 399 ASP A N 1
ATOM 3016 C CA . ASP A 1 399 ? 7.312 43.656 35.062 1 91 399 ASP A CA 1
ATOM 3017 C C . ASP A 1 399 ? 6.215 44.031 36.031 1 91 399 ASP A C 1
ATOM 3019 O O . ASP A 1 399 ? 5.582 43.188 36.656 1 91 399 ASP A O 1
ATOM 3023 N N . VAL A 1 400 ? 6.051 45.312 36.156 1 94 400 VAL A N 1
ATOM 3024 C CA . VAL A 1 400 ? 5.027 45.844 37.062 1 94 400 VAL A CA 1
ATOM 3025 C C . VAL A 1 400 ? 3.645 45.406 36.562 1 94 400 VAL A C 1
ATOM 3027 O O . VAL A 1 400 ? 2.818 44.938 37.375 1 94 400 VAL A O 1
ATOM 3030 N N . LEU A 1 401 ? 3.441 45.562 35.312 1 93.81 401 LEU A N 1
ATOM 3031 C CA . LEU A 1 401 ? 2.143 45.219 34.719 1 93.81 401 LEU A CA 1
ATOM 3032 C C . LEU A 1 401 ? 1.826 43.75 34.969 1 93.81 401 LEU A C 1
ATOM 3034 O O . LEU A 1 401 ? 0.688 43.406 35.281 1 93.81 401 LEU A O 1
ATOM 3038 N N . THR A 1 402 ? 2.791 42.938 34.75 1 94.06 402 THR A N 1
ATOM 3039 C CA . THR A 1 402 ? 2.619 41.5 34.969 1 94.06 402 THR A CA 1
ATOM 3040 C C . THR A 1 402 ? 2.271 41.188 36.406 1 94.06 402 THR A C 1
ATOM 3042 O O . THR A 1 402 ? 1.374 40.406 36.688 1 94.06 402 THR A O 1
ATOM 3045 N N . GLN A 1 403 ? 2.939 41.812 37.281 1 95.12 403 GLN A N 1
ATOM 3046 C CA . GLN A 1 403 ? 2.699 41.625 38.688 1 95.12 403 GLN A CA 1
ATOM 3047 C C . GLN A 1 403 ? 1.334 42.156 39.125 1 95.12 403 GLN A C 1
ATOM 3049 O O . GLN A 1 403 ? 0.657 41.594 39.969 1 95.12 403 GLN A O 1
ATOM 3054 N N . VAL A 1 404 ? 0.961 43.312 38.594 1 95.88 404 VAL A N 1
ATOM 3055 C CA . VAL A 1 404 ? -0.355 43.875 38.844 1 95.88 404 VAL A CA 1
ATOM 3056 C C . VAL A 1 404 ? -1.442 42.906 38.438 1 95.88 404 VAL A C 1
ATOM 3058 O O . VAL A 1 404 ? -2.428 42.719 39.156 1 95.88 404 VAL A O 1
ATOM 3061 N N . ALA A 1 405 ? -1.231 42.344 37.25 1 95.25 405 ALA A N 1
ATOM 3062 C CA . ALA A 1 405 ? -2.201 41.375 36.75 1 95.25 405 ALA A CA 1
ATOM 3063 C C . ALA A 1 405 ? -2.354 40.188 37.719 1 95.25 405 ALA A C 1
ATOM 3065 O O . ALA A 1 405 ? -3.469 39.75 37.969 1 95.25 405 ALA A O 1
ATOM 3066 N N . VAL A 1 406 ? -1.287 39.75 38.219 1 94.38 406 VAL A N 1
ATOM 3067 C CA . VAL A 1 406 ? -1.291 38.625 39.156 1 94.38 406 VAL A CA 1
ATOM 3068 C C . VAL A 1 406 ? -2.02 39.031 40.438 1 94.38 406 VAL A C 1
ATOM 3070 O O . VAL A 1 406 ? -2.848 38.25 40.938 1 94.38 406 VAL A O 1
ATOM 3073 N N . ARG A 1 407 ? -1.724 40.188 40.938 1 95 407 ARG A N 1
ATOM 3074 C CA . ARG A 1 407 ? -2.346 40.688 42.156 1 95 407 ARG A CA 1
ATOM 3075 C C . ARG A 1 407 ? -3.844 40.906 41.969 1 95 407 ARG A C 1
ATOM 3077 O O . ARG A 1 407 ? -4.637 40.594 42.844 1 95 407 ARG A O 1
ATOM 3084 N N . LEU A 1 408 ? -4.125 4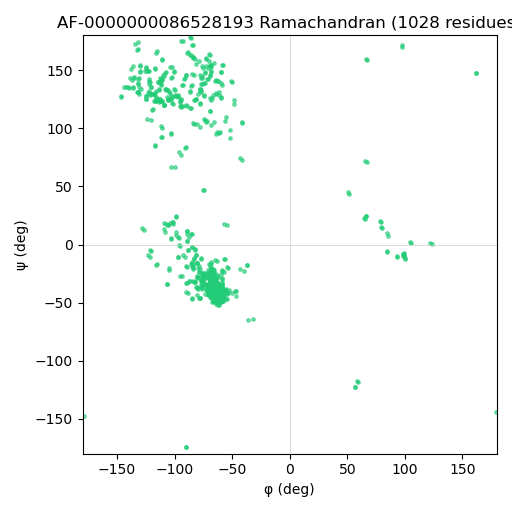1.469 40.906 1 95.12 408 LEU A N 1
ATOM 3085 C CA . LEU A 1 408 ? -5.531 41.656 40.594 1 95.12 408 LEU A CA 1
ATOM 3086 C C . LEU A 1 408 ? -6.293 40.344 40.562 1 95.12 408 LEU A C 1
ATOM 3088 O O . LEU A 1 408 ? -7.387 40.25 41.125 1 95.12 408 LEU A O 1
ATOM 3092 N N . GLY A 1 409 ? -5.742 39.312 39.906 1 93.44 409 GLY A N 1
ATOM 3093 C CA . GLY A 1 409 ? -6.348 38 39.875 1 93.44 409 GLY A CA 1
ATOM 3094 C C . GLY A 1 409 ? -6.551 37.406 41.25 1 93.44 409 GLY A C 1
ATOM 3095 O O . GLY A 1 409 ? -7.562 36.719 41.5 1 93.44 409 GLY A O 1
ATOM 3096 N N . LYS A 1 410 ? -5.637 37.625 42.094 1 92.88 410 LYS A N 1
ATOM 3097 C CA . LYS A 1 410 ? -5.703 37.094 43.469 1 92.88 410 LYS A CA 1
ATOM 3098 C C . LYS A 1 410 ? -6.711 37.875 44.312 1 92.88 410 LYS A C 1
ATOM 3100 O O . LYS A 1 410 ? -7.27 37.344 45.281 1 92.88 410 LYS A O 1
ATOM 3105 N N . THR A 1 411 ? -6.961 39.156 44.062 1 94.25 411 THR A N 1
ATOM 3106 C CA . THR A 1 411 ? -7.824 40.031 44.844 1 94.25 411 THR A CA 1
ATOM 3107 C C . THR A 1 411 ? -9.289 39.812 44.438 1 94.25 411 THR A C 1
ATOM 3109 O O . THR A 1 411 ? -10.18 39.969 45.281 1 94.25 411 THR A O 1
ATOM 3112 N N . LEU A 1 412 ? -9.461 39.5 43.25 1 93.75 412 LEU A N 1
ATOM 3113 C CA . LEU A 1 412 ? -10.828 39.344 42.75 1 93.75 412 LEU A CA 1
ATOM 3114 C C . LEU A 1 412 ? -11.406 38 43.188 1 93.75 412 LEU A C 1
ATOM 3116 O O . LEU A 1 412 ? -10.672 37.031 43.344 1 93.75 412 LEU A O 1
ATOM 3120 N N . PRO A 1 413 ? -12.695 38.031 43.438 1 88.94 413 PRO A N 1
ATOM 3121 C CA . PRO A 1 413 ? -13.344 36.75 43.656 1 88.94 413 PRO A CA 1
ATOM 3122 C C . PRO A 1 413 ? -13.195 35.781 42.5 1 88.94 413 PRO A C 1
ATOM 3124 O O . PRO A 1 413 ? -13.008 36.219 41.344 1 88.94 413 PRO A O 1
ATOM 3127 N N . SER A 1 414 ? -13.273 34.5 42.812 1 86.38 414 SER A N 1
ATOM 3128 C CA . SER A 1 414 ? -13.109 33.469 41.812 1 86.38 414 SER A CA 1
ATOM 3129 C C . SER A 1 414 ? -14.156 33.594 40.719 1 86.38 414 SER A C 1
ATOM 3131 O O . SER A 1 414 ? -15.344 33.812 41 1 86.38 414 SER A O 1
ATOM 3133 N N . GLY A 1 415 ? -13.719 33.656 39.438 1 82.5 415 GLY A N 1
ATOM 3134 C CA . GLY A 1 415 ? -14.641 33.656 38.312 1 82.5 415 GLY A CA 1
ATOM 3135 C C . GLY A 1 415 ? -14.875 35.031 37.75 1 82.5 415 GLY A C 1
ATOM 3136 O O . GLY A 1 415 ? -15.453 35.188 36.656 1 82.5 415 GLY A O 1
ATOM 3137 N N . GLU A 1 416 ? -14.438 36.156 38.469 1 87.44 416 GLU A N 1
ATOM 3138 C CA . GLU A 1 416 ? -14.633 37.5 37.938 1 87.44 416 GLU A CA 1
ATOM 3139 C C . GLU A 1 416 ? -13.641 37.781 36.812 1 87.44 416 GLU A C 1
ATOM 3141 O O . GLU A 1 416 ? -12.555 37.188 36.75 1 87.44 416 GLU A O 1
ATOM 3146 N N . LEU A 1 417 ? -14.117 38.625 36 1 92 417 LEU A N 1
ATOM 3147 C CA . LEU A 1 417 ? -13.367 38.906 34.781 1 92 417 LEU A CA 1
ATOM 3148 C C . LEU A 1 417 ? -12.453 40.125 34.969 1 92 417 LEU A C 1
ATOM 3150 O O . LEU A 1 417 ? -12.898 41.156 35.438 1 92 417 LEU A O 1
ATOM 3154 N N . ALA A 1 418 ? -11.164 40 34.719 1 95.12 418 ALA A N 1
ATOM 3155 C CA . ALA A 1 418 ? -10.188 41.094 34.625 1 95.12 418 ALA A CA 1
ATOM 3156 C C . ALA A 1 418 ? -9.523 41.125 33.25 1 95.12 418 ALA A C 1
ATOM 3158 O O . ALA A 1 418 ? -9.125 40.062 32.719 1 95.12 418 ALA A O 1
ATOM 3159 N N . ALA A 1 419 ? -9.516 42.188 32.688 1 94.75 419 ALA A N 1
ATOM 3160 C CA . ALA A 1 419 ? -8.945 42.344 31.359 1 94.75 419 ALA A CA 1
ATOM 3161 C C . ALA A 1 419 ? -7.977 43.531 31.312 1 94.75 419 ALA A C 1
ATOM 3163 O O . ALA A 1 419 ? -8.094 44.469 32.094 1 94.75 419 ALA A O 1
ATOM 3164 N N . ARG A 1 420 ? -6.984 43.438 30.484 1 91 420 ARG A N 1
ATOM 3165 C CA . ARG A 1 420 ? -6.129 44.562 30.188 1 91 420 ARG A CA 1
ATOM 3166 C C . ARG A 1 420 ? -6.484 45.188 28.828 1 91 420 ARG A C 1
ATOM 3168 O O . ARG A 1 420 ? -6.496 44.5 27.812 1 91 420 ARG A O 1
ATOM 3175 N N . ILE A 1 421 ? -6.801 46.375 28.859 1 80.69 421 ILE A N 1
ATOM 3176 C CA . ILE A 1 421 ? -7.285 47.031 27.656 1 80.69 421 ILE A CA 1
ATOM 3177 C C . ILE A 1 421 ? -6.105 47.625 26.891 1 80.69 421 ILE A C 1
ATOM 3179 O O . ILE A 1 421 ? -6.152 47.719 25.656 1 80.69 421 ILE A O 1
ATOM 3183 N N . GLY A 1 422 ? -5.113 48.062 27.578 1 74.62 422 GLY A N 1
ATOM 3184 C CA . GLY A 1 422 ? -3.92 48.625 26.984 1 74.62 422 GLY A CA 1
ATOM 3185 C C . GLY A 1 422 ? -3.096 49.469 27.953 1 74.62 422 GLY A C 1
ATOM 3186 O O . GLY A 1 422 ? -3.643 50.094 28.875 1 74.62 422 GLY A O 1
ATOM 3187 N N . GLY A 1 423 ? -1.823 49.438 27.734 1 78.56 423 GLY A N 1
ATOM 3188 C CA . GLY A 1 423 ? -0.96 50.219 28.609 1 78.56 423 GLY A CA 1
ATOM 3189 C C . GLY A 1 423 ? -1.081 49.844 30.062 1 78.56 423 GLY A C 1
ATOM 3190 O O . GLY A 1 423 ? -0.853 48.688 30.453 1 78.56 423 GLY A O 1
ATOM 3191 N N . ASP A 1 424 ? -1.562 50.906 30.828 1 88.19 424 ASP A N 1
ATOM 3192 C CA . ASP A 1 424 ? -1.705 50.75 32.281 1 88.19 424 ASP A CA 1
ATOM 3193 C C . ASP A 1 424 ? -3.176 50.688 32.688 1 88.19 424 ASP A C 1
ATOM 3195 O O . ASP A 1 424 ? -3.52 50.906 33.844 1 88.19 424 ASP A O 1
ATOM 3199 N N . GLU A 1 425 ? -3.996 50.406 31.703 1 89.75 425 GLU A N 1
ATOM 3200 C CA . GLU A 1 425 ? -5.438 50.406 31.938 1 89.75 425 GLU A CA 1
ATOM 3201 C C . GLU A 1 425 ? -5.973 48.969 32.031 1 89.75 425 GLU A C 1
ATOM 3203 O O . GLU A 1 425 ? -5.625 48.125 31.219 1 89.75 425 GLU A O 1
ATOM 3208 N N . PHE A 1 426 ? -6.762 48.656 33.094 1 95.56 426 PHE A N 1
ATOM 3209 C CA . PHE A 1 426 ? -7.418 47.375 33.344 1 95.56 426 PHE A CA 1
ATOM 3210 C C . PHE A 1 426 ? -8.914 47.562 33.531 1 95.56 426 PHE A C 1
ATOM 3212 O O . PHE A 1 426 ? -9.367 48.656 33.906 1 95.56 426 PHE A O 1
ATOM 3219 N N . VAL A 1 427 ? -9.641 46.594 33.219 1 95.69 427 VAL A N 1
ATOM 3220 C CA . VAL A 1 427 ? -11.086 46.594 33.469 1 95.69 427 VAL A CA 1
ATOM 3221 C C . VAL A 1 427 ? -11.508 45.344 34.188 1 95.69 427 VAL A C 1
ATOM 3223 O O . VAL A 1 427 ? -11.031 44.25 33.875 1 95.69 427 VAL A O 1
ATOM 3226 N N . VAL A 1 428 ? -12.297 45.469 35.188 1 96.44 428 VAL A N 1
ATOM 3227 C CA . VAL A 1 428 ? -12.852 44.344 35.969 1 96.44 428 VAL A CA 1
ATOM 3228 C C . VAL A 1 428 ? -14.375 44.344 35.844 1 96.44 428 VAL A C 1
ATOM 3230 O O . VAL A 1 428 ? -15.008 45.406 35.938 1 96.44 428 VAL A O 1
ATOM 3233 N N . ALA A 1 429 ? -14.875 43.25 35.531 1 94.88 429 ALA A N 1
ATOM 3234 C CA . ALA A 1 429 ? -16.328 43.094 35.469 1 94.88 429 ALA A CA 1
ATOM 3235 C C . ALA A 1 429 ? -16.797 42.125 36.562 1 94.88 429 ALA A C 1
ATOM 3237 O O . ALA A 1 429 ? -16.266 41.031 36.719 1 94.88 429 ALA A O 1
ATOM 3238 N N . ILE A 1 430 ? -17.703 42.562 37.375 1 91.75 430 ILE A N 1
ATOM 3239 C CA . ILE A 1 430 ? -18.266 41.75 38.469 1 91.75 430 ILE A CA 1
ATOM 3240 C C . ILE A 1 430 ? -19.75 41.531 38.219 1 91.75 430 ILE A C 1
ATOM 3242 O O . ILE A 1 430 ? -20.531 42.469 38.094 1 91.75 430 ILE A O 1
ATOM 3246 N N . ASP A 1 431 ? -19.938 40.25 38.219 1 86.75 431 ASP A N 1
ATOM 3247 C CA . ASP A 1 431 ? -21.328 39.844 38 1 86.75 431 ASP A CA 1
ATOM 3248 C C . ASP A 1 431 ? -22.094 39.812 39.344 1 86.75 431 ASP A C 1
ATOM 3250 O O . ASP A 1 431 ? -21.547 39.406 40.344 1 86.75 431 ASP A O 1
ATOM 3254 N N . ASP A 1 432 ? -23.234 40.375 39.469 1 85 432 ASP A N 1
ATOM 3255 C CA . ASP A 1 432 ? -24.156 40.281 40.594 1 85 432 ASP A CA 1
ATOM 3256 C C . ASP A 1 432 ? -23.562 40.906 41.844 1 85 432 ASP A C 1
ATOM 3258 O O . ASP A 1 432 ? -23.203 40.219 42.781 1 85 432 ASP A O 1
ATOM 3262 N N . THR A 1 433 ? -23.5 42.156 41.812 1 88.56 433 THR A N 1
ATOM 3263 C CA . THR A 1 433 ? -22.906 42.875 42.938 1 88.56 433 THR A CA 1
ATOM 3264 C C . THR A 1 433 ? -23.797 44.031 43.375 1 88.56 433 THR A C 1
ATOM 3266 O O . THR A 1 433 ? -24.844 44.281 42.75 1 88.56 433 THR A O 1
ATOM 3269 N N . THR A 1 434 ? -23.516 44.625 44.531 1 88.56 434 THR A N 1
ATOM 3270 C CA . THR A 1 434 ? -24.156 45.844 45.062 1 88.56 434 THR A CA 1
ATOM 3271 C C . THR A 1 434 ? -23.156 46.969 45.156 1 88.56 434 THR A C 1
ATOM 3273 O O . THR A 1 434 ? -21.953 46.75 45.062 1 88.56 434 THR A O 1
ATOM 3276 N N . MET A 1 435 ? -23.656 48.156 45.344 1 90.5 435 MET A N 1
ATOM 3277 C CA . MET A 1 435 ? -22.797 49.312 45.5 1 90.5 435 MET A CA 1
ATOM 3278 C C . MET A 1 435 ? -21.859 49.156 46.688 1 90.5 435 MET A C 1
ATOM 3280 O O . MET A 1 435 ? -20.688 49.531 46.625 1 90.5 435 MET A O 1
ATOM 3284 N N . HIS A 1 436 ? -22.438 48.562 47.719 1 92.06 436 HIS A N 1
ATOM 3285 C CA . HIS A 1 436 ? -21.641 48.375 48.906 1 92.06 436 HIS A CA 1
ATOM 3286 C C . HIS A 1 436 ? -20.547 47.344 48.688 1 92.06 436 HIS A C 1
ATOM 3288 O O . HIS A 1 436 ? -19.391 47.594 49.094 1 92.06 436 HIS A O 1
ATOM 3294 N N . ALA A 1 437 ? -20.906 46.281 48.094 1 92.25 437 ALA A N 1
ATOM 3295 C CA . ALA A 1 437 ? -19.922 45.25 47.844 1 92.25 437 ALA A CA 1
ATOM 3296 C C . ALA A 1 437 ? -18.844 45.719 46.875 1 92.25 437 ALA A C 1
ATOM 3298 O O . ALA A 1 437 ? -17.672 45.375 47.031 1 92.25 437 ALA A O 1
ATOM 3299 N N . CYS A 1 438 ? -19.219 46.5 45.906 1 93.25 438 CYS A N 1
ATOM 3300 C CA . CYS A 1 438 ? -18.281 47.062 44.969 1 93.25 438 CYS A CA 1
ATOM 3301 C C . CYS A 1 438 ? -17.297 48 45.656 1 93.25 438 CYS A C 1
ATOM 3303 O O . CYS A 1 438 ? -16.109 48 45.312 1 93.25 438 CYS A O 1
ATOM 3305 N N . SER A 1 439 ? -17.812 48.75 46.594 1 95.12 439 SER A N 1
ATOM 3306 C CA . SER A 1 439 ? -16.969 49.688 47.344 1 95.12 439 SER A CA 1
ATOM 3307 C C . SER A 1 439 ? -15.898 48.969 48.156 1 95.12 439 SER A C 1
ATOM 3309 O O . SER A 1 439 ? -14.734 49.375 48.156 1 95.12 439 SER A O 1
ATOM 3311 N N . LEU A 1 440 ? -16.312 47.906 48.719 1 95.44 440 LEU A N 1
ATOM 3312 C CA . LEU A 1 440 ? -15.375 47.125 49.531 1 95.44 440 LEU A CA 1
ATOM 3313 C C . LEU A 1 440 ? -14.297 46.5 48.625 1 95.44 440 LEU A C 1
ATOM 3315 O O . LEU A 1 440 ? -13.117 46.5 49 1 95.44 440 LEU A O 1
ATOM 3319 N N . LEU A 1 441 ? -14.766 46 47.562 1 95.38 441 LEU A N 1
ATOM 3320 C CA . LEU A 1 441 ? -13.828 45.375 46.656 1 95.38 441 LEU A CA 1
ATOM 3321 C C . LEU A 1 441 ? -12.852 46.406 46.062 1 95.38 441 LEU A C 1
ATOM 3323 O O . LEU A 1 441 ? -11.656 46.125 45.938 1 95.38 441 LEU A O 1
ATOM 3327 N N . ALA A 1 442 ? -13.359 47.531 45.656 1 96.75 442 ALA A N 1
ATOM 3328 C CA . ALA A 1 442 ? -12.516 48.594 45.125 1 96.75 442 ALA A CA 1
ATOM 3329 C C . ALA A 1 442 ? -11.453 49.031 46.156 1 96.75 442 ALA A C 1
ATOM 3331 O O . ALA A 1 442 ? -10.297 49.219 45.781 1 96.75 442 ALA A O 1
ATOM 3332 N N . ALA A 1 443 ? -11.883 49.156 47.375 1 96.19 443 ALA A N 1
ATOM 3333 C CA . ALA A 1 443 ? -10.945 49.531 48.438 1 96.19 443 ALA A CA 1
ATOM 3334 C C . ALA A 1 443 ? -9.867 48.469 48.594 1 96.19 443 ALA A C 1
ATOM 3336 O O . ALA A 1 443 ? -8.703 48.781 48.812 1 96.19 443 ALA A O 1
ATOM 3337 N N . ARG A 1 444 ? -10.281 47.281 48.531 1 96.44 444 ARG A N 1
ATOM 3338 C CA . ARG A 1 444 ? -9.344 46.188 48.625 1 96.44 444 ARG A CA 1
ATOM 3339 C C . ARG A 1 444 ? -8.344 46.188 47.5 1 96.44 444 ARG A C 1
ATOM 3341 O O . ARG A 1 444 ? -7.152 45.938 47.688 1 96.44 444 ARG A O 1
ATOM 3348 N N . ILE A 1 445 ? -8.805 46.375 46.25 1 96.81 445 ILE A N 1
ATOM 3349 C CA . ILE A 1 445 ? -7.945 46.438 45.062 1 96.81 445 ILE A CA 1
ATOM 3350 C C . ILE A 1 445 ? -6.922 47.562 45.219 1 96.81 445 ILE A C 1
ATOM 3352 O O . ILE A 1 445 ? -5.734 47.375 44.969 1 96.81 445 ILE A O 1
ATOM 3356 N N . ILE A 1 446 ? -7.348 48.719 45.688 1 96.75 446 ILE A N 1
ATOM 3357 C CA . ILE A 1 446 ? -6.469 49.875 45.844 1 96.75 446 ILE A CA 1
ATOM 3358 C C . ILE A 1 446 ? -5.367 49.531 46.875 1 96.75 446 ILE A C 1
ATOM 3360 O O . ILE A 1 446 ? -4.191 49.812 46.625 1 96.75 446 ILE A O 1
ATOM 3364 N N . ARG A 1 447 ? -5.773 48.875 47.938 1 95.88 447 ARG A N 1
ATOM 3365 C CA . ARG A 1 447 ? -4.812 48.531 48.969 1 95.88 447 ARG A CA 1
ATOM 3366 C C . ARG A 1 447 ? -3.791 47.531 48.469 1 95.88 447 ARG A C 1
ATOM 3368 O O . ARG A 1 447 ? -2.59 47.688 48.688 1 95.88 447 ARG A O 1
ATOM 3375 N N . GLN A 1 448 ? -4.219 46.562 47.781 1 95.88 448 GLN A N 1
ATOM 3376 C CA . GLN A 1 448 ? -3.355 45.469 47.344 1 95.88 448 GLN A CA 1
ATOM 3377 C C . GLN A 1 448 ? -2.436 45.906 46.219 1 95.88 448 GLN A C 1
ATOM 3379 O O . GLN A 1 448 ? -1.268 45.531 46.156 1 95.88 448 GLN A O 1
ATOM 3384 N N . ILE A 1 449 ? -2.932 46.656 45.25 1 95.62 449 ILE A N 1
ATOM 3385 C CA . ILE A 1 449 ? -2.16 47.094 44.094 1 95.62 449 ILE A CA 1
ATOM 3386 C C . ILE A 1 449 ? -1.184 48.188 44.5 1 95.62 449 ILE A C 1
ATOM 3388 O O . ILE A 1 449 ? -0.106 48.312 43.906 1 95.62 449 ILE A O 1
ATOM 3392 N N . SER A 1 450 ? -1.476 48.938 45.594 1 94.75 450 SER A N 1
ATOM 3393 C CA . SER A 1 450 ? -0.627 50.031 46 1 94.75 450 SER A CA 1
ATOM 3394 C C . SER A 1 450 ? 0.559 49.531 46.812 1 94.75 450 SER A C 1
ATOM 3396 O O . SER A 1 450 ? 1.447 50.312 47.188 1 94.75 450 SER A O 1
ATOM 3398 N N . ALA A 1 451 ? 0.582 48.281 47.094 1 93.69 451 ALA A N 1
ATOM 3399 C CA . ALA A 1 451 ? 1.724 47.688 47.812 1 93.69 451 ALA A CA 1
ATOM 3400 C C . ALA A 1 451 ? 2.977 47.75 46.938 1 93.69 451 ALA A C 1
ATOM 3402 O O . ALA A 1 451 ? 2.887 47.75 45.688 1 93.69 451 ALA A O 1
ATOM 3403 N N . PRO A 1 452 ? 4.137 47.719 47.5 1 94.56 452 PRO A N 1
ATOM 3404 C CA . PRO A 1 452 ? 5.387 47.844 46.781 1 94.56 452 PRO A CA 1
ATOM 3405 C C . PRO A 1 452 ? 5.66 46.625 45.875 1 94.56 452 PRO A C 1
ATOM 3407 O O . PRO A 1 452 ? 5.258 45.5 46.188 1 94.56 452 PRO A O 1
ATOM 3410 N N . TYR A 1 453 ? 6.348 46.844 44.719 1 94.56 453 TYR A N 1
ATOM 3411 C CA . TYR A 1 453 ? 6.723 45.844 43.75 1 94.56 453 TYR A CA 1
ATOM 3412 C C . TYR A 1 453 ? 8.242 45.719 43.656 1 94.56 453 TYR A C 1
ATOM 3414 O O . TYR A 1 453 ? 8.953 46.719 43.594 1 94.56 453 TYR A O 1
ATOM 3422 N N . THR A 1 454 ? 8.719 44.562 43.688 1 93.75 454 THR A N 1
ATOM 3423 C CA . THR A 1 454 ? 10.141 44.312 43.469 1 93.75 454 THR A CA 1
ATOM 3424 C C . THR A 1 454 ? 10.398 43.969 42 1 93.75 454 THR A C 1
ATOM 3426 O O . THR A 1 454 ? 9.852 43 41.469 1 93.75 454 THR A O 1
ATOM 3429 N N . LEU A 1 455 ? 11.148 44.75 41.438 1 91.5 455 LEU A N 1
ATOM 3430 C CA . LEU A 1 455 ? 11.438 44.562 40 1 91.5 455 LEU A CA 1
ATOM 3431 C C . LEU A 1 455 ? 12.586 43.594 39.812 1 91.5 455 LEU A C 1
ATOM 3433 O O . LEU A 1 455 ? 13.367 43.344 40.719 1 91.5 455 LEU A O 1
ATOM 3437 N N . SER A 1 456 ? 12.711 43.094 38.656 1 86.38 456 SER A N 1
ATOM 3438 C CA . SER A 1 456 ? 13.75 42.125 38.281 1 86.38 456 SER A CA 1
ATOM 3439 C C . SER A 1 456 ? 15.141 42.75 38.406 1 86.38 456 SER A C 1
ATOM 3441 O O . SER A 1 456 ? 16.125 42.031 38.625 1 86.38 456 SER A O 1
ATOM 3443 N N . ILE A 1 457 ? 15.195 44.094 38.281 1 82.12 457 ILE A N 1
ATOM 3444 C CA . ILE A 1 457 ? 16.469 44.781 38.312 1 82.12 457 ILE A CA 1
ATOM 3445 C C . ILE A 1 457 ? 16.859 45.031 39.781 1 82.12 457 ILE A C 1
ATOM 3447 O O . ILE A 1 457 ? 17.906 45.625 40.062 1 82.12 457 ILE A O 1
ATOM 3451 N N . GLY A 1 458 ? 16.031 44.656 40.781 1 86.31 458 GLY A N 1
ATOM 3452 C CA . GLY A 1 458 ? 16.344 44.75 42.188 1 86.31 458 GLY A CA 1
ATOM 3453 C C . GLY A 1 458 ? 15.75 45.969 42.844 1 86.31 458 GLY A C 1
ATOM 3454 O O . GLY A 1 458 ? 15.875 46.156 44.062 1 86.31 458 GLY A O 1
ATOM 3455 N N . GLU A 1 459 ? 15.18 46.906 42.156 1 89.94 459 GLU A N 1
ATOM 3456 C CA . GLU A 1 459 ? 14.57 48.125 42.688 1 89.94 459 GLU A CA 1
ATOM 3457 C C . GLU A 1 459 ? 13.141 47.844 43.156 1 89.94 459 GLU A C 1
ATOM 3459 O O . GLU A 1 459 ? 12.461 46.969 42.656 1 89.94 459 GLU A O 1
ATOM 3464 N N . THR A 1 460 ? 12.797 48.531 44.188 1 93.62 460 THR A N 1
ATOM 3465 C CA . THR A 1 460 ? 11.43 48.469 44.688 1 93.62 460 THR A CA 1
ATOM 3466 C C . THR A 1 460 ? 10.664 49.75 44.344 1 93.62 460 THR A C 1
ATOM 3468 O O . THR A 1 460 ? 11.148 50.844 44.562 1 93.62 460 THR A O 1
ATOM 3471 N N . VAL A 1 461 ? 9.539 49.562 43.688 1 93.5 461 VAL A N 1
ATOM 3472 C CA . VAL A 1 461 ? 8.727 50.719 43.281 1 93.5 461 VAL A CA 1
ATOM 3473 C C . VAL A 1 461 ? 7.312 50.562 43.844 1 93.5 461 VAL A C 1
ATOM 3475 O O . VAL A 1 461 ? 6.875 49.469 44.188 1 93.5 461 VAL A O 1
ATOM 3478 N N . SER A 1 462 ? 6.711 51.719 44.125 1 92.19 462 SER A N 1
ATOM 3479 C CA . SER A 1 462 ? 5.309 51.75 44.531 1 92.19 462 SER A CA 1
ATOM 3480 C C . SER A 1 462 ? 4.473 52.625 43.594 1 92.19 462 SER A C 1
ATOM 3482 O O . SER A 1 462 ? 4.957 53.594 43.062 1 92.19 462 SER A O 1
ATOM 3484 N N . LEU A 1 463 ? 3.326 52.156 43.281 1 92.5 463 LEU A N 1
ATOM 3485 C CA . LEU A 1 463 ? 2.408 52.938 42.469 1 92.5 463 LEU A CA 1
ATOM 3486 C C . LEU A 1 463 ? 0.99 52.875 43.031 1 92.5 463 LEU A C 1
ATOM 3488 O O . LEU A 1 463 ? 0.683 52 43.844 1 92.5 463 LEU A O 1
ATOM 3492 N N . GLY A 1 464 ? 0.186 53.875 42.781 1 92.44 464 GLY A N 1
ATOM 3493 C CA . GLY A 1 464 ? -1.22 53.875 43.156 1 92.44 464 GLY A CA 1
ATOM 3494 C C . GLY A 1 464 ? -2.133 53.406 42.031 1 92.44 464 GLY A C 1
ATOM 3495 O O . GLY A 1 464 ? -1.668 53.062 40.938 1 92.44 464 GLY A O 1
ATOM 3496 N N . ILE A 1 465 ? -3.352 53.312 42.375 1 95.62 465 ILE A N 1
ATOM 3497 C CA . ILE A 1 465 ? -4.355 52.938 41.406 1 95.62 465 ILE A CA 1
ATOM 3498 C C . ILE A 1 465 ? -5.645 53.719 41.656 1 95.62 465 ILE A C 1
ATOM 3500 O O . ILE A 1 465 ? -6.008 53.969 42.812 1 95.62 465 ILE A O 1
ATOM 3504 N N . SER A 1 466 ? -6.227 54.219 40.625 1 97.25 466 SER A N 1
ATOM 3505 C CA . SER A 1 466 ? -7.527 54.875 40.688 1 97.25 466 SER A CA 1
ATOM 3506 C C . SER A 1 466 ? -8.594 54.031 40 1 97.25 466 SER A C 1
ATOM 3508 O O . SER A 1 466 ? -8.305 53.312 39.031 1 97.25 466 SER A O 1
ATOM 3510 N N . ILE A 1 467 ? -9.828 54.094 40.562 1 97.25 467 ILE A N 1
ATOM 3511 C CA . ILE A 1 467 ? -10.867 53.219 40.062 1 97.25 467 ILE A CA 1
ATOM 3512 C C . ILE A 1 467 ? -12.141 54 39.781 1 97.25 467 ILE A C 1
ATOM 3514 O O . ILE A 1 467 ? -12.562 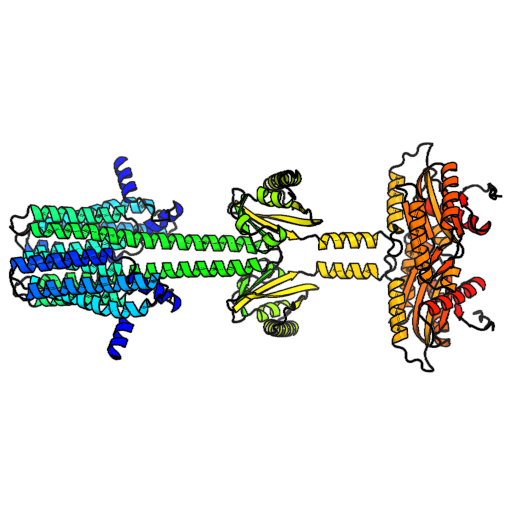54.812 40.625 1 97.25 467 ILE A O 1
ATOM 3518 N N . GLY A 1 468 ? -12.672 53.812 38.594 1 96.62 468 GLY A N 1
ATOM 3519 C CA . GLY A 1 468 ? -14.016 54.25 38.281 1 96.62 468 GLY A CA 1
ATOM 3520 C C . GLY A 1 468 ? -15.008 53.125 38.156 1 96.62 468 GLY A C 1
ATOM 3521 O O . GLY A 1 468 ? -14.719 52.094 37.531 1 96.62 468 GLY A O 1
ATOM 3522 N N . ILE A 1 469 ? -16.219 53.25 38.812 1 96.38 469 ILE A N 1
ATOM 3523 C CA . ILE A 1 469 ? -17.156 52.156 38.875 1 96.38 469 ILE A CA 1
ATOM 3524 C C . ILE A 1 469 ? -18.484 52.562 38.25 1 96.38 469 ILE A C 1
ATOM 3526 O O . ILE A 1 469 ? -19 53.656 38.5 1 96.38 469 ILE A O 1
ATOM 3530 N N . ALA A 1 470 ? -18.953 51.719 37.375 1 94.62 470 ALA A N 1
ATOM 3531 C CA . ALA A 1 470 ? -20.281 51.875 36.781 1 94.62 470 ALA A CA 1
ATOM 3532 C C . ALA A 1 470 ? -21.156 50.656 37.062 1 94.62 470 ALA A C 1
ATOM 3534 O O . ALA A 1 470 ? -20.734 49.531 36.875 1 94.62 470 ALA A O 1
ATOM 3535 N N . LEU A 1 471 ? -22.328 50.875 37.562 1 91.75 471 LEU A N 1
ATOM 3536 C CA . LEU A 1 471 ? -23.312 49.812 37.781 1 91.75 471 LEU A CA 1
ATOM 3537 C C . LEU A 1 471 ? -24.344 49.812 36.688 1 91.75 471 LEU A C 1
ATOM 3539 O O . LEU A 1 471 ? -24.797 50.875 36.219 1 91.75 471 LEU A O 1
ATOM 3543 N N . ASP A 1 472 ? -24.578 48.625 36.219 1 88.38 472 ASP A N 1
ATOM 3544 C CA . ASP A 1 472 ? -25.609 48.5 35.188 1 88.38 472 ASP A CA 1
ATOM 3545 C C . ASP A 1 472 ? -26.984 48.812 35.75 1 88.38 472 ASP A C 1
ATOM 3547 O O . ASP A 1 472 ? -27.391 48.25 36.781 1 88.38 472 ASP A O 1
ATOM 3551 N N . ASP A 1 473 ? -27.641 49.688 35.062 1 76.44 473 ASP A N 1
ATOM 3552 C CA . ASP A 1 473 ? -29 50.031 35.5 1 76.44 473 ASP A CA 1
ATOM 3553 C C . ASP A 1 473 ? -30.047 49.375 34.625 1 76.44 473 ASP A C 1
ATOM 3555 O O . ASP A 1 473 ? -31.219 49.75 34.625 1 76.44 473 ASP A O 1
ATOM 3559 N N . GLY A 1 474 ? -29.672 48.375 33.906 1 73.88 474 GLY A N 1
ATOM 3560 C CA . GLY A 1 474 ? -30.625 47.625 33.125 1 73.88 474 GLY A CA 1
ATOM 3561 C C . GLY A 1 474 ? -30.656 48 31.672 1 73.88 474 GLY A C 1
ATOM 3562 O O . GLY A 1 474 ? -31.25 47.312 30.844 1 73.88 474 GLY A O 1
ATOM 3563 N N . HIS A 1 475 ? -29.953 49.125 31.312 1 64.38 475 HIS A N 1
ATOM 3564 C CA . HIS A 1 475 ? -30.141 49.562 29.922 1 64.38 475 HIS A CA 1
ATOM 3565 C C . HIS A 1 475 ? -28.797 49.75 29.234 1 64.38 475 HIS A C 1
ATOM 3567 O O . HIS A 1 475 ? -28.734 50.25 28.109 1 64.38 475 HIS A O 1
ATOM 3573 N N . GLY A 1 476 ? -27.844 49.281 29.797 1 73.12 476 GLY A N 1
ATOM 3574 C CA . GLY A 1 476 ? -26.594 49.719 29.203 1 73.12 476 GLY A CA 1
ATOM 3575 C C . GLY A 1 476 ? -25.938 48.688 28.328 1 73.12 476 GLY A C 1
ATOM 3576 O O . GLY A 1 476 ? -26.234 47.5 28.453 1 73.12 476 GLY A O 1
ATOM 3577 N N . SER A 1 477 ? -25.328 49.094 27.25 1 84.06 477 SER A N 1
ATOM 3578 C CA . SER A 1 477 ? -24.422 48.281 26.422 1 84.06 477 SER A CA 1
ATOM 3579 C C . SER A 1 477 ? -23.047 48.188 27.047 1 84.06 477 SER A C 1
ATOM 3581 O O . SER A 1 477 ? -22.703 49 27.938 1 84.06 477 SER A O 1
ATOM 3583 N N . PRO A 1 478 ? -22.297 47.188 26.703 1 87.44 478 PRO A N 1
ATOM 3584 C CA . PRO A 1 478 ? -20.922 47.094 27.203 1 87.44 478 PRO A CA 1
ATOM 3585 C C . PRO A 1 478 ? -20.141 48.375 27 1 87.44 478 PRO A C 1
ATOM 3587 O O . PRO A 1 478 ? -19.453 48.844 27.922 1 87.44 478 PRO A O 1
ATOM 3590 N N . ASP A 1 479 ? -20.297 48.969 25.906 1 82.44 479 ASP A N 1
ATOM 3591 C CA . ASP A 1 479 ? -19.562 50.188 25.594 1 82.44 479 ASP A CA 1
ATOM 3592 C C . ASP A 1 479 ? -19.984 51.344 26.516 1 82.44 479 ASP A C 1
ATOM 3594 O O . ASP A 1 479 ? -19.156 52.125 26.953 1 82.44 479 ASP A O 1
ATOM 3598 N N . GLU A 1 480 ? -21.219 51.344 26.781 1 83.5 480 GLU A N 1
ATOM 3599 C CA . GLU A 1 480 ? -21.75 52.406 27.656 1 83.5 480 GLU A CA 1
ATOM 3600 C C . GLU A 1 480 ? -21.25 52.219 29.094 1 83.5 480 GLU A C 1
ATOM 3602 O O . GLU A 1 480 ? -20.875 53.188 29.75 1 83.5 480 GLU A O 1
ATOM 3607 N N . LEU A 1 481 ? -21.281 51.062 29.531 1 88.94 481 LEU A N 1
ATOM 3608 C CA . LEU A 1 481 ? -20.812 50.781 30.891 1 88.94 481 LEU A CA 1
ATOM 3609 C C . LEU A 1 481 ? -19.344 51.125 31.031 1 88.94 481 LEU A C 1
ATOM 3611 O O . LEU A 1 481 ? -18.938 51.688 32.062 1 88.94 481 LEU A O 1
ATOM 3615 N N . ILE A 1 482 ? -18.594 50.75 30.047 1 89.19 482 ILE A N 1
ATOM 3616 C CA . ILE A 1 482 ? -17.156 51 30.062 1 89.19 482 ILE A CA 1
ATOM 3617 C C . ILE A 1 482 ? -16.922 52.531 30.047 1 89.19 482 ILE A C 1
ATOM 3619 O O . ILE A 1 482 ? -16.062 53.031 30.766 1 89.19 482 ILE A O 1
ATOM 3623 N N . ARG A 1 483 ? -17.672 53.188 29.281 1 83.81 483 ARG A N 1
ATOM 3624 C CA . ARG A 1 483 ? -17.562 54.656 29.203 1 83.81 483 ARG A CA 1
ATOM 3625 C C . ARG A 1 483 ? -17.906 55.312 30.531 1 83.81 483 ARG A C 1
ATOM 3627 O O . ARG A 1 483 ? -17.234 56.25 30.969 1 83.81 483 ARG A O 1
ATOM 3634 N N . GLN A 1 484 ? -18.953 54.844 31.094 1 88.88 484 GLN A N 1
ATOM 3635 C CA . GLN A 1 484 ? -19.375 55.375 32.375 1 88.88 484 GLN A CA 1
ATOM 3636 C C . GLN A 1 484 ? -18.312 55.125 33.438 1 88.88 484 GLN A C 1
ATOM 3638 O O . GLN A 1 484 ? -18 56.031 34.25 1 88.88 484 GLN A O 1
ATOM 3643 N N . ALA A 1 485 ? -17.812 53.969 33.438 1 93.06 485 ALA A N 1
ATOM 3644 C CA . ALA A 1 485 ? -16.75 53.656 34.406 1 93.06 485 ALA A CA 1
ATOM 3645 C C . ALA A 1 485 ? -15.516 54.531 34.156 1 93.06 485 ALA A C 1
ATOM 3647 O O . ALA A 1 485 ? -14.859 54.969 35.125 1 93.06 485 ALA A O 1
ATOM 3648 N N . ASP A 1 486 ? -15.188 54.719 32.938 1 87.75 486 ASP A N 1
ATOM 3649 C CA . ASP A 1 486 ? -14.047 55.562 32.562 1 87.75 486 ASP A CA 1
ATOM 3650 C C . ASP A 1 486 ? -14.258 57 33.031 1 87.75 486 ASP A C 1
ATOM 3652 O O . ASP A 1 486 ? -13.312 57.656 33.469 1 87.75 486 ASP A O 1
ATOM 3656 N N . SER A 1 487 ? -15.461 57.5 32.875 1 86.44 487 SER A N 1
ATOM 3657 C CA . SER A 1 487 ? -15.797 58.812 33.344 1 86.44 487 SER A CA 1
ATOM 3658 C C . SER A 1 487 ? -15.609 58.938 34.844 1 86.44 487 SER A C 1
ATOM 3660 O O . SER A 1 487 ? -15.102 59.938 35.344 1 86.44 487 SER A O 1
ATOM 3662 N N . ALA A 1 488 ? -16.078 57.938 35.531 1 93.44 488 ALA A N 1
ATOM 3663 C CA . ALA A 1 488 ? -15.914 57.906 37 1 93.44 488 ALA A CA 1
ATOM 3664 C C . ALA A 1 488 ? -14.43 57.875 37.375 1 93.44 488 ALA A C 1
ATOM 3666 O O . ALA A 1 488 ? -14.023 58.469 38.375 1 93.44 488 ALA A O 1
ATOM 3667 N N . LEU A 1 489 ? -13.68 57.188 36.594 1 93.31 489 LEU A N 1
ATOM 3668 C CA . LEU A 1 489 ? -12.234 57.125 36.812 1 93.31 489 LEU A CA 1
ATOM 3669 C C . LEU A 1 489 ? -11.609 58.5 36.688 1 93.31 489 LEU A C 1
ATOM 3671 O O . LEU A 1 489 ? -10.727 58.875 37.469 1 93.31 489 LEU A O 1
ATOM 3675 N N . TYR A 1 490 ? -11.984 59.188 35.594 1 85.56 490 TYR A N 1
ATOM 3676 C CA . TYR A 1 490 ? -11.484 60.531 35.406 1 85.56 490 TYR A CA 1
ATOM 3677 C C . TYR A 1 490 ? -11.734 61.406 36.625 1 85.56 490 TYR A C 1
ATOM 3679 O O . TYR A 1 490 ? -10.875 62.188 37.031 1 85.56 490 TYR A O 1
ATOM 3687 N N . GLU A 1 491 ? -12.867 61.25 37.219 1 90.88 491 GLU A N 1
ATOM 3688 C CA . GLU A 1 491 ? -13.219 62 38.438 1 90.88 491 GLU A CA 1
ATOM 3689 C C . GLU A 1 491 ? -12.336 61.562 39.625 1 90.88 491 GLU A C 1
ATOM 3691 O O . GLU A 1 491 ? -11.922 62.406 40.406 1 90.88 491 GLU A O 1
ATOM 3696 N N . ALA A 1 492 ? -12.102 60.375 39.688 1 93.12 492 ALA A N 1
ATOM 3697 C CA . ALA A 1 492 ? -11.25 59.875 40.781 1 93.12 492 ALA A CA 1
ATOM 3698 C C . ALA A 1 492 ? -9.828 60.438 40.656 1 93.12 492 ALA A C 1
ATOM 3700 O O . ALA A 1 492 ? -9.227 60.781 41.656 1 93.12 492 ALA A O 1
ATOM 3701 N N . LYS A 1 493 ? -9.297 60.438 39.438 1 90 493 LYS A N 1
ATOM 3702 C CA . LYS A 1 493 ? -7.953 60.969 39.219 1 90 493 LYS A CA 1
ATOM 3703 C C . LYS A 1 493 ? -7.895 62.469 39.531 1 90 493 LYS A C 1
ATOM 3705 O O . LYS A 1 493 ? -6.91 62.938 40.094 1 90 493 LYS A O 1
ATOM 3710 N N . SER A 1 494 ? -8.953 63.188 39.188 1 87.25 494 SER A N 1
ATOM 3711 C CA . SER A 1 494 ? -9.016 64.625 39.406 1 87.25 494 SER A CA 1
ATOM 3712 C C . SER A 1 494 ? -9.164 64.938 40.906 1 87.25 494 SER A C 1
ATOM 3714 O O . SER A 1 494 ? -8.773 66 41.344 1 87.25 494 SER A O 1
ATOM 3716 N N . ALA A 1 495 ? -9.719 64 41.656 1 89 495 ALA A N 1
A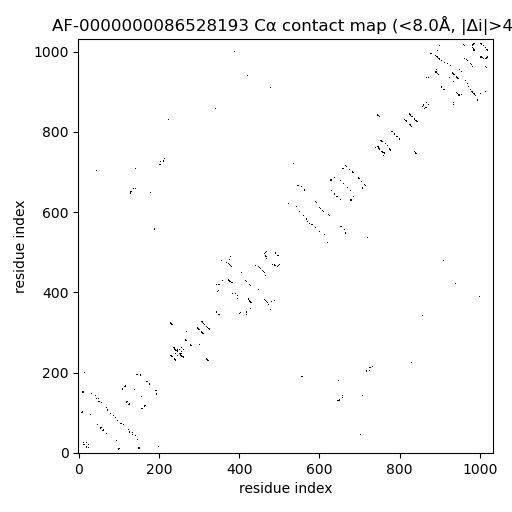TOM 3717 C CA . ALA A 1 495 ? -9.992 64.188 43.062 1 89 495 ALA A CA 1
ATOM 3718 C C . ALA A 1 495 ? -8.781 63.812 43.938 1 89 495 ALA A C 1
ATOM 3720 O O . ALA A 1 495 ? -8.852 63.844 45.156 1 89 495 ALA A O 1
ATOM 3721 N N . GLY A 1 496 ? -7.613 63.5 43.344 1 86.62 496 GLY A N 1
AT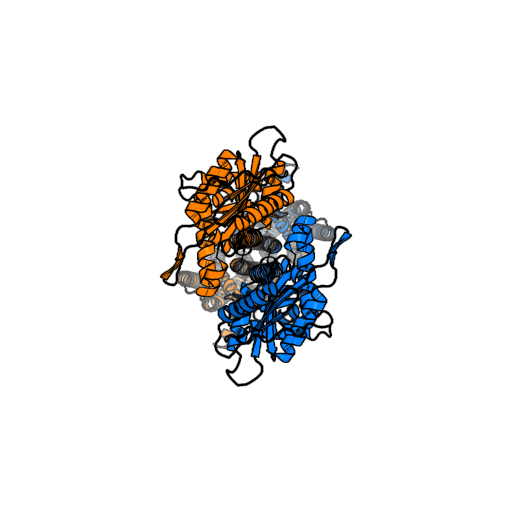OM 3722 C CA . GLY A 1 496 ? -6.418 63.25 44.125 1 86.62 496 GLY A CA 1
ATOM 3723 C C . GLY A 1 496 ? -5.789 61.906 43.875 1 86.62 496 GLY A C 1
ATOM 3724 O O . GLY A 1 496 ? -4.77 61.562 44.469 1 86.62 496 GLY A O 1
ATOM 3725 N N . LYS A 1 497 ? -6.289 61.125 43.062 1 88.44 497 LYS A N 1
ATOM 3726 C CA . LYS A 1 497 ? -5.746 59.812 42.656 1 88.44 497 LYS A CA 1
ATOM 3727 C C . LYS A 1 497 ? -5.77 58.844 43.812 1 88.44 497 LYS A C 1
ATOM 3729 O O . LYS A 1 497 ? -6.02 59.25 44.969 1 88.44 497 LYS A O 1
ATOM 3734 N N . GLY A 1 498 ? -5.73 57.594 43.656 1 92.19 498 GLY A N 1
ATOM 3735 C CA . GLY A 1 498 ? -5.66 56.594 44.688 1 92.19 498 GLY A CA 1
ATOM 3736 C C . GLY A 1 498 ? -6.996 56.312 45.344 1 92.19 498 GLY A C 1
ATOM 3737 O O . GLY A 1 498 ? -7.047 55.844 46.469 1 92.19 498 GLY A O 1
ATOM 3738 N N . ILE A 1 499 ? -8.078 56.688 44.656 1 94.62 499 ILE A N 1
ATOM 3739 C CA . ILE A 1 499 ? -9.406 56.5 45.219 1 94.62 499 ILE A CA 1
ATOM 3740 C C . ILE A 1 499 ? -10.328 55.906 44.188 1 94.62 499 ILE A C 1
ATOM 3742 O O . ILE A 1 499 ? -9.922 55.656 43.031 1 94.62 499 ILE A O 1
ATOM 3746 N N . TYR A 1 500 ? -11.539 55.531 44.594 1 96.19 500 TYR A N 1
ATOM 3747 C CA . TYR A 1 500 ? -12.555 55.062 43.656 1 96.19 500 TYR A CA 1
ATOM 3748 C C . TYR A 1 500 ? -13.75 56 43.656 1 96.19 500 TYR A C 1
ATOM 3750 O O . TYR A 1 500 ? -14 56.719 44.625 1 96.19 500 TYR A O 1
ATOM 3758 N N . ARG A 1 501 ? -14.438 56.062 42.5 1 96.06 501 ARG A N 1
ATOM 3759 C CA . ARG A 1 501 ? -15.656 56.875 42.344 1 96.06 501 ARG A CA 1
ATOM 3760 C C . ARG A 1 501 ? -16.719 56.094 41.531 1 96.06 501 ARG A C 1
ATOM 3762 O O . ARG A 1 501 ? -16.391 55.344 40.625 1 96.06 501 ARG A O 1
ATOM 3769 N N . PHE A 1 502 ? -18.016 56.281 41.938 1 95.38 502 PHE A N 1
ATOM 3770 C CA . PHE A 1 502 ? -19.125 55.688 41.188 1 95.38 502 PHE A CA 1
ATOM 3771 C C . PHE A 1 502 ? -19.625 56.688 40.156 1 95.38 502 PHE A C 1
ATOM 3773 O O . PHE A 1 502 ? -19.672 57.906 40.406 1 95.38 502 PHE A O 1
ATOM 3780 N N . TYR A 1 503 ? -19.938 56.062 39.094 1 91.31 503 TYR A N 1
ATOM 3781 C CA . TYR A 1 503 ? -20.594 56.906 38.062 1 91.31 503 TYR A CA 1
ATOM 3782 C C . TYR A 1 503 ? -21.984 57.312 38.531 1 91.31 503 TYR A C 1
ATOM 3784 O O . TYR A 1 503 ? -22.766 56.5 39 1 91.31 503 TYR A O 1
ATOM 3792 N N . SER A 1 504 ? -22.328 58.5 38.781 1 77 504 SER A N 1
ATOM 3793 C CA . SER A 1 504 ? -23.656 59.031 39.094 1 77 504 SER A CA 1
ATOM 3794 C C . SER A 1 504 ? -24.203 59.906 37.969 1 77 504 SER A C 1
ATOM 3796 O O . SER A 1 504 ? -23.5 60.781 37.469 1 77 504 SER A O 1
ATOM 3798 N N . SER A 1 505 ? -25.031 59.438 37.156 1 62.47 505 SER A N 1
ATOM 3799 C CA . SER A 1 505 ? -25.578 60.312 36.125 1 62.47 505 SER A CA 1
ATOM 3800 C C . SER A 1 505 ? -25.703 61.75 36.594 1 62.47 505 SER A C 1
ATOM 3802 O O . SER A 1 505 ? -25.531 62.688 35.844 1 62.47 505 SER A O 1
ATOM 3804 N N . GLY A 1 506 ? -26.641 62.156 37.75 1 47.25 506 GLY A N 1
ATOM 3805 C CA . GLY A 1 506 ? -26.891 63.469 38.312 1 47.25 506 GLY A CA 1
ATOM 3806 C C . GLY A 1 506 ? -25.75 63.969 39.156 1 47.25 506 GLY A C 1
ATOM 3807 O O . GLY A 1 506 ? -24.875 63.219 39.562 1 47.25 506 GLY A O 1
ATOM 3808 N N . SER A 1 507 ? -25.422 65.375 39.25 1 38.09 507 SER A N 1
ATOM 3809 C CA . SER A 1 507 ? -24.469 66.25 39.969 1 38.09 507 SER A CA 1
ATOM 3810 C C . SER A 1 507 ? -24.25 65.75 41.375 1 38.09 507 SER A C 1
ATOM 3812 O O . SER A 1 507 ? -23.75 66.5 42.219 1 38.09 507 SER A O 1
ATOM 3814 N N . SER A 1 508 ? -25.062 64.875 42.031 1 37.16 508 SER A N 1
ATOM 3815 C CA . SER A 1 508 ? -24.844 64.938 43.469 1 37.16 508 SER A CA 1
ATOM 3816 C C . SER A 1 508 ? -23.609 64.125 43.875 1 37.16 508 SER A C 1
ATOM 3818 O O . SER A 1 508 ? -23.5 62.938 43.562 1 37.16 508 SER A O 1
ATOM 3820 N N . ARG A 1 509 ? -22.531 64.812 44.156 1 39.62 509 ARG A N 1
ATOM 3821 C CA . ARG A 1 509 ? -21.188 64.625 44.719 1 39.62 509 ARG A CA 1
ATOM 3822 C C . ARG A 1 509 ? -21.219 63.719 45.906 1 39.62 509 ARG A C 1
ATOM 3824 O O . ARG A 1 509 ? -21.719 64.062 46.969 1 39.62 509 ARG A O 1
ATOM 3831 N N . VAL A 1 510 ? -21.391 62.469 45.875 1 37.69 510 VAL A N 1
ATOM 3832 C CA . VAL A 1 510 ? -21.156 61.812 47.156 1 37.69 510 VAL A CA 1
ATOM 3833 C C . VAL A 1 510 ? -19.672 61.875 47.5 1 37.69 510 VAL A C 1
ATOM 3835 O O . VAL A 1 510 ? -18.828 61.5 46.688 1 37.69 510 VAL A O 1
ATOM 3838 N N . THR A 1 511 ? -19.203 62.75 48.406 1 35.84 511 THR A N 1
ATOM 3839 C CA . THR A 1 511 ? -17.922 63.031 49.031 1 35.84 511 THR A CA 1
ATOM 3840 C C . THR A 1 511 ? -17.266 61.75 49.562 1 35.84 511 THR A C 1
ATOM 3842 O O . THR A 1 511 ? -17.906 60.969 50.25 1 35.84 511 THR A O 1
ATOM 3845 N N . PRO A 1 512 ? -16.078 61.438 49.094 1 40.09 512 PRO A N 1
ATOM 3846 C CA . PRO A 1 512 ? -15.234 60.312 49.5 1 40.09 512 PRO A CA 1
ATOM 3847 C C . PRO A 1 512 ? -14.961 60.312 51 1 40.09 512 PRO A C 1
ATOM 3849 O O . PRO A 1 512 ? -14.781 61.375 51.625 1 40.09 512 PRO A O 1
ATOM 3852 N N . VAL A 1 513 ? -15.484 59.406 51.844 1 36.38 513 VAL A N 1
ATOM 3853 C CA . VAL A 1 513 ? -14.961 59.375 53.188 1 36.38 513 VAL A CA 1
ATOM 3854 C C . VAL A 1 513 ? -13.484 59 53.156 1 36.38 513 VAL A C 1
ATOM 3856 O O . VAL A 1 513 ? -13.109 57.969 52.594 1 36.38 513 VAL A O 1
ATOM 3859 N N . ILE A 1 514 ? -12.508 59.906 53.188 1 34.28 514 ILE A N 1
ATOM 3860 C CA . ILE A 1 514 ? -11.078 59.719 53.438 1 34.28 514 ILE A CA 1
ATOM 3861 C C . ILE A 1 514 ? -10.859 58.719 54.562 1 34.28 514 ILE A C 1
ATOM 3863 O O . ILE A 1 514 ? -11.484 58.812 55.625 1 34.28 514 ILE A O 1
ATOM 3867 N N . ALA A 1 515 ? -10.477 57.562 54.281 1 33.22 515 ALA A N 1
ATOM 3868 C CA . ALA A 1 515 ? -10 56.719 55.406 1 33.22 515 ALA A CA 1
ATOM 3869 C C . ALA A 1 515 ? -8.945 57.469 56.219 1 33.22 515 ALA A C 1
ATOM 3871 O O . ALA A 1 515 ? -7.934 57.906 55.688 1 33.22 515 ALA A O 1
ATOM 3872 N N . SER A 1 516 ? -9.281 58.156 57.438 1 27.41 516 SER A N 1
ATOM 3873 C CA . SER A 1 516 ? -8.289 58.438 58.469 1 27.41 516 SER A CA 1
ATOM 3874 C C . SER A 1 516 ? -7.539 57.156 58.875 1 27.41 516 SER A C 1
ATOM 3876 O O . SER A 1 516 ? -8.117 56.094 58.906 1 27.41 516 SER A O 1
ATOM 3878 N N . MET B 1 1 ? -31.438 -40.125 -13.242 1 43.53 1 MET B N 1
ATOM 3879 C CA . MET B 1 1 ? -30.984 -38.781 -13.602 1 43.53 1 MET B CA 1
ATOM 3880 C C . MET B 1 1 ? -30.297 -38.094 -12.422 1 43.53 1 MET B C 1
ATOM 3882 O O . MET B 1 1 ? -29.234 -37.5 -12.586 1 43.53 1 MET B O 1
ATOM 3886 N N . ALA B 1 2 ? -30.984 -38.188 -11.219 1 52.28 2 ALA B N 1
ATOM 3887 C CA . ALA B 1 2 ? -30.438 -37.594 -10 1 52.28 2 ALA B CA 1
ATOM 3888 C C . ALA B 1 2 ? -29.125 -38.281 -9.594 1 52.28 2 ALA B C 1
ATOM 3890 O O . ALA B 1 2 ? -28.172 -37.625 -9.18 1 52.28 2 ALA B O 1
ATOM 3891 N N . VAL B 1 3 ? -29.062 -39.5 -9.688 1 47.44 3 VAL B N 1
ATOM 3892 C CA . VAL B 1 3 ? -27.875 -40.281 -9.312 1 47.44 3 VAL B CA 1
ATOM 3893 C C . VAL B 1 3 ? -26.719 -39.938 -10.258 1 47.44 3 VAL B C 1
ATOM 3895 O O . VAL B 1 3 ? -25.578 -39.812 -9.82 1 47.44 3 VAL B O 1
ATOM 3898 N N . ARG B 1 4 ? -27.047 -39.969 -11.523 1 55.69 4 ARG B N 1
ATOM 3899 C CA . ARG B 1 4 ? -26.031 -39.594 -12.523 1 55.69 4 ARG B CA 1
ATOM 3900 C C . ARG B 1 4 ? -25.469 -38.219 -12.25 1 55.69 4 ARG B C 1
ATOM 3902 O O . ARG B 1 4 ? -24.25 -38 -12.359 1 55.69 4 ARG B O 1
ATOM 3909 N N . ALA B 1 5 ? -26.312 -37.5 -11.906 1 60.5 5 ALA B N 1
ATOM 3910 C CA . ALA B 1 5 ? -25.906 -36.125 -11.617 1 60.5 5 ALA B CA 1
ATOM 3911 C C . ALA B 1 5 ? -24.984 -36.094 -10.398 1 60.5 5 ALA B C 1
ATOM 3913 O O . ALA B 1 5 ? -23.984 -35.344 -10.391 1 60.5 5 ALA B O 1
ATOM 3914 N N . SER B 1 6 ? -25.297 -36.969 -9.5 1 70.44 6 SER B N 1
ATOM 3915 C CA . SER B 1 6 ? -24.484 -37 -8.281 1 70.44 6 SER B CA 1
ATOM 3916 C C . SER B 1 6 ? -23.094 -37.562 -8.555 1 70.44 6 SER B C 1
ATOM 3918 O O . SER B 1 6 ? -22.109 -37.031 -8.047 1 70.44 6 SER B O 1
ATOM 3920 N N . LEU B 1 7 ? -23.031 -38.531 -9.469 1 73.56 7 LEU B N 1
ATOM 3921 C CA . LEU B 1 7 ? -21.734 -39.156 -9.797 1 73.56 7 LEU B CA 1
ATOM 3922 C C . LEU B 1 7 ? -20.875 -38.188 -10.594 1 73.56 7 LEU B C 1
ATOM 3924 O O . LEU B 1 7 ? -19.672 -38.062 -10.359 1 73.56 7 LEU B O 1
ATOM 3928 N N . LEU B 1 8 ? -21.594 -37.562 -11.406 1 80.75 8 LEU B N 1
ATOM 3929 C CA . LEU B 1 8 ? -20.844 -36.656 -12.242 1 80.75 8 LEU B CA 1
ATOM 3930 C C . LEU B 1 8 ? -20.297 -35.469 -11.414 1 80.75 8 LEU B C 1
ATOM 3932 O O . LEU B 1 8 ? -19.203 -35 -11.664 1 80.75 8 LEU B O 1
ATOM 3936 N N . HIS B 1 9 ? -21.109 -35.156 -10.398 1 80.62 9 HIS B N 1
ATOM 3937 C CA . HIS B 1 9 ? -20.625 -34.094 -9.523 1 80.62 9 HIS B CA 1
ATOM 3938 C C . HIS B 1 9 ? -19.422 -34.531 -8.711 1 80.62 9 HIS B C 1
ATOM 3940 O O . HIS B 1 9 ? -18.5 -33.75 -8.469 1 80.62 9 HIS B O 1
ATOM 3946 N N . SER B 1 10 ? -19.422 -35.781 -8.469 1 80.75 10 SER B N 1
ATOM 3947 C CA . SER B 1 10 ? -18.297 -36.344 -7.711 1 80.75 10 SER B CA 1
ATOM 3948 C C . SER B 1 10 ? -17.047 -36.438 -8.57 1 80.75 10 SER B C 1
ATOM 3950 O O . SER B 1 10 ? -15.938 -36.188 -8.102 1 80.75 10 SER B O 1
ATOM 3952 N N . VAL B 1 11 ? -17.234 -36.688 -9.836 1 85.38 11 VAL B N 1
ATOM 3953 C CA . VAL B 1 11 ? -16.125 -36.875 -10.773 1 85.38 11 VAL B CA 1
ATOM 3954 C C . VAL B 1 11 ? -15.5 -35.5 -11.086 1 85.38 11 VAL B C 1
ATOM 3956 O O . VAL B 1 11 ? -14.297 -35.406 -11.32 1 85.38 11 VAL B O 1
ATOM 3959 N N . LEU B 1 12 ? -16.344 -34.562 -10.969 1 82.94 12 LEU B N 1
ATOM 3960 C CA . LEU B 1 12 ? -15.859 -33.25 -11.305 1 82.94 12 LEU B CA 1
ATOM 3961 C C . LEU B 1 12 ? -15.477 -32.469 -10.047 1 82.94 12 LEU B C 1
ATOM 3963 O O . LEU B 1 12 ? -15.219 -31.266 -10.109 1 82.94 12 LEU B O 1
ATOM 3967 N N . ALA B 1 13 ? -15.445 -33.188 -8.969 1 78 13 ALA B N 1
ATOM 3968 C CA . ALA B 1 13 ? -15.125 -32.531 -7.707 1 78 13 ALA B CA 1
ATOM 3969 C C . ALA B 1 13 ? -13.664 -32.094 -7.672 1 78 13 ALA B C 1
ATOM 3971 O O . ALA B 1 13 ? -12.812 -32.656 -8.359 1 78 13 ALA B O 1
ATOM 3972 N N . THR B 1 14 ? -13.359 -30.969 -7.043 1 75 14 THR B N 1
ATOM 3973 C CA . THR B 1 14 ? -12.016 -30.422 -6.863 1 75 14 THR B CA 1
ATOM 3974 C C . THR B 1 14 ? -11.602 -30.484 -5.398 1 75 14 THR B C 1
ATOM 3976 O O . THR B 1 14 ? -11.836 -29.547 -4.641 1 75 14 THR B O 1
ATOM 3979 N N . PRO B 1 15 ? -10.93 -31.594 -5.078 1 76.19 15 PRO B N 1
ATOM 3980 C CA . PRO B 1 15 ? -10.555 -31.766 -3.672 1 76.19 15 PRO B CA 1
ATOM 3981 C C . PRO B 1 15 ? -9.484 -30.766 -3.217 1 76.19 15 PRO B C 1
ATOM 3983 O O . PRO B 1 15 ? -8.789 -30.188 -4.047 1 76.19 15 PRO B O 1
ATOM 3986 N N . PRO B 1 16 ? -9.484 -30.516 -1.922 1 75.19 16 PRO B N 1
ATOM 3987 C CA . PRO B 1 16 ? -8.438 -29.641 -1.388 1 75.19 16 PRO B CA 1
ATOM 3988 C C . PRO B 1 16 ? -7.035 -30.234 -1.533 1 75.19 16 PRO B C 1
ATOM 3990 O O . PRO B 1 16 ? -6.883 -31.453 -1.631 1 75.19 16 PRO B O 1
ATOM 3993 N N . SER B 1 17 ? -6.086 -29.359 -1.856 1 73.62 17 SER B N 1
ATOM 3994 C CA . SER B 1 17 ? -4.699 -29.797 -2 1 73.62 17 SER B CA 1
ATOM 3995 C C . SER B 1 17 ? -3.791 -29.078 -1 1 73.62 17 SER B C 1
ATOM 3997 O O . SER B 1 17 ? -3.557 -27.875 -1.111 1 73.62 17 SER B O 1
ATOM 3999 N N . GLY B 1 18 ? -3.227 -29.922 -0.121 1 64.81 18 GLY B N 1
ATOM 4000 C CA . GLY B 1 18 ? -2.387 -29.328 0.912 1 64.81 18 GLY B CA 1
ATOM 4001 C C . GLY B 1 18 ? -3.107 -28.281 1.741 1 64.81 18 GLY B C 1
ATOM 4002 O O . GLY B 1 18 ? -4.18 -28.547 2.287 1 64.81 18 GLY B O 1
ATOM 4003 N N . ASN B 1 19 ? -2.508 -27.094 1.72 1 66.19 19 ASN B N 1
ATOM 4004 C CA . ASN B 1 19 ? -3.012 -26 2.541 1 66.19 19 ASN B CA 1
ATOM 4005 C C . ASN B 1 19 ? -3.932 -25.078 1.744 1 66.19 19 ASN B C 1
ATOM 4007 O O . ASN B 1 19 ? -4.41 -24.062 2.266 1 66.19 19 ASN B O 1
ATOM 4011 N N . HIS B 1 20 ? -4.133 -25.625 0.478 1 69.69 20 HIS B N 1
ATOM 4012 C CA . HIS B 1 20 ? -4.957 -24.734 -0.335 1 69.69 20 HIS B CA 1
ATOM 4013 C C . HIS B 1 20 ? -6.312 -25.375 -0.634 1 69.69 20 HIS B C 1
ATOM 4015 O O . HIS B 1 20 ? -6.391 -26.562 -0.962 1 69.69 20 HIS B O 1
ATOM 4021 N N . ARG B 1 21 ? -7.305 -24.609 -0.206 1 65 21 ARG B N 1
ATOM 4022 C CA . ARG B 1 21 ? -8.664 -25.031 -0.533 1 65 21 ARG B CA 1
ATOM 4023 C C . ARG B 1 21 ? -9.18 -24.312 -1.773 1 65 21 ARG B C 1
ATOM 4025 O O . ARG B 1 21 ? -8.992 -23.094 -1.913 1 65 21 ARG B O 1
ATOM 4032 N N . VAL B 1 22 ? -9.617 -25.188 -2.676 1 70.94 22 VAL B N 1
ATOM 4033 C CA . VAL B 1 22 ? -10.227 -24.594 -3.861 1 70.94 22 VAL B CA 1
ATOM 4034 C C . VAL B 1 22 ? -11.586 -24 -3.504 1 70.94 22 VAL B C 1
ATOM 4036 O O . VAL B 1 22 ? -12.516 -24.734 -3.16 1 70.94 22 VAL B O 1
ATOM 4039 N N . THR B 1 23 ? -11.594 -22.812 -3.451 1 68.44 23 THR B N 1
ATOM 4040 C CA . THR B 1 23 ? -12.844 -22.109 -3.148 1 68.44 23 THR B CA 1
ATOM 4041 C C . THR B 1 23 ? -13.789 -22.156 -4.34 1 68.44 23 THR B C 1
ATOM 4043 O O . THR B 1 23 ? -13.391 -22.547 -5.441 1 68.44 23 THR B O 1
ATOM 4046 N N . ALA B 1 24 ? -15.039 -21.938 -4.062 1 74.31 24 ALA B N 1
ATOM 4047 C CA . ALA B 1 24 ? -16.078 -21.906 -5.094 1 74.31 24 ALA B CA 1
ATOM 4048 C C . ALA B 1 24 ? -15.711 -20.922 -6.199 1 74.31 24 ALA B C 1
ATOM 4050 O O . ALA B 1 24 ? -16.047 -21.125 -7.363 1 74.31 24 ALA B O 1
ATOM 4051 N N . ALA B 1 25 ? -14.828 -20.047 -5.844 1 73.25 25 ALA B N 1
ATOM 4052 C CA . ALA B 1 25 ? -14.453 -19.016 -6.809 1 73.25 25 ALA B CA 1
ATOM 4053 C C . ALA B 1 25 ? -13.375 -19.516 -7.762 1 73.25 25 ALA B C 1
ATOM 4055 O O . ALA B 1 25 ? -13.281 -19.062 -8.906 1 73.25 25 ALA B O 1
ATOM 4056 N N . LEU B 1 26 ? -12.711 -20.562 -7.344 1 76.88 26 LEU B N 1
ATOM 4057 C CA . LEU B 1 26 ? -11.594 -21.062 -8.133 1 76.88 26 LEU B CA 1
ATOM 4058 C C . LEU B 1 26 ? -12.023 -22.234 -9.023 1 76.88 26 LEU B C 1
ATOM 4060 O O . LEU B 1 26 ? -11.336 -22.578 -9.984 1 76.88 26 LEU B O 1
ATOM 4064 N N . ARG B 1 27 ? -13.203 -22.734 -8.781 1 82.5 27 ARG B N 1
ATOM 4065 C CA . ARG B 1 27 ? -13.664 -23.953 -9.438 1 82.5 27 ARG B CA 1
ATOM 4066 C C . ARG B 1 27 ? -13.836 -23.734 -10.938 1 82.5 27 ARG B C 1
ATOM 4068 O O . ARG B 1 27 ? -13.398 -24.562 -11.742 1 82.5 27 ARG B O 1
ATOM 4075 N N . PRO B 1 28 ? -14.367 -22.578 -11.312 1 81.56 28 PRO B N 1
ATOM 4076 C CA . PRO B 1 28 ? -14.523 -22.375 -12.758 1 81.56 28 PRO B CA 1
ATOM 4077 C C . PRO B 1 28 ? -13.188 -22.328 -13.492 1 81.56 28 PRO B C 1
ATOM 4079 O O . PRO B 1 28 ? -13.086 -22.797 -14.625 1 81.56 28 PRO B O 1
ATOM 4082 N N . SER B 1 29 ? -12.203 -21.891 -12.875 1 83.06 29 SER B N 1
ATOM 4083 C CA . SER B 1 29 ? -10.883 -21.797 -13.5 1 83.06 29 SER B CA 1
ATOM 4084 C C . SER B 1 29 ? -10.289 -23.188 -13.719 1 83.06 29 SER B C 1
ATOM 4086 O O . SER B 1 29 ? -9.516 -23.391 -14.664 1 83.06 29 SER B O 1
ATOM 4088 N N . MET B 1 30 ? -10.68 -24.078 -12.875 1 85.69 30 MET B N 1
ATOM 4089 C CA . MET B 1 30 ? -10.211 -25.453 -13.023 1 85.69 30 MET B CA 1
ATOM 4090 C C . MET B 1 30 ? -10.953 -26.172 -14.148 1 85.69 30 MET B C 1
ATOM 4092 O O . MET B 1 30 ? -10.352 -26.906 -14.922 1 85.69 30 MET B O 1
ATOM 4096 N N . LEU B 1 31 ? -12.203 -25.875 -14.281 1 87.19 31 LEU B N 1
ATOM 4097 C CA . LEU B 1 31 ? -13.039 -26.531 -15.273 1 87.19 31 LEU B CA 1
ATOM 4098 C C . LEU B 1 31 ? -12.695 -26.047 -16.688 1 87.19 31 LEU B C 1
ATOM 4100 O O . LEU B 1 31 ? -12.758 -26.828 -17.641 1 87.19 31 LEU B O 1
ATOM 4104 N N . VAL B 1 32 ? -12.234 -24.859 -16.812 1 86.75 32 VAL B N 1
ATOM 4105 C CA . VAL B 1 32 ? -11.93 -24.266 -18.094 1 86.75 32 VAL B CA 1
ATOM 4106 C C . VAL B 1 32 ? -10.711 -24.953 -18.719 1 86.75 32 VAL B C 1
ATOM 4108 O O . VAL B 1 32 ? -10.562 -24.984 -19.938 1 86.75 32 VAL B O 1
ATOM 4111 N N . THR B 1 33 ? -9.883 -25.594 -17.922 1 83.06 33 THR B N 1
ATOM 4112 C CA . THR B 1 33 ? -8.672 -26.25 -18.406 1 83.06 33 THR B CA 1
ATOM 4113 C C . THR B 1 33 ? -9.016 -27.438 -19.297 1 83.06 33 THR B C 1
ATOM 4115 O O . THR B 1 33 ? -8.203 -27.859 -20.109 1 83.06 33 THR B O 1
ATOM 4118 N N . LEU B 1 34 ? -10.195 -27.953 -19.109 1 86 34 LEU B N 1
ATOM 4119 C CA . LEU B 1 34 ? -10.633 -29.078 -19.922 1 86 34 LEU B CA 1
ATOM 4120 C C . LEU B 1 34 ? -10.789 -28.672 -21.391 1 86 34 LEU B C 1
ATOM 4122 O O . LEU B 1 34 ? -10.688 -29.516 -22.281 1 86 34 LEU B O 1
ATOM 4126 N N . PHE B 1 35 ? -10.969 -27.312 -21.594 1 87.31 35 PHE B N 1
ATOM 4127 C CA . PHE B 1 35 ? -11.352 -26.859 -22.922 1 87.31 35 PHE B CA 1
ATOM 4128 C C . PHE B 1 35 ? -10.258 -26 -23.547 1 87.31 35 PHE B C 1
ATOM 4130 O O . PHE B 1 35 ? -10.336 -25.625 -24.719 1 87.31 35 PHE B O 1
ATOM 4137 N N . GLU B 1 36 ? -9.281 -25.453 -22.891 1 77.88 36 GLU B N 1
ATOM 4138 C CA . GLU B 1 36 ? -8.281 -24.5 -23.344 1 77.88 36 GLU B CA 1
ATOM 4139 C C . GLU B 1 36 ? -7.387 -25.109 -24.422 1 77.88 36 GLU B C 1
ATOM 4141 O O . GLU B 1 36 ? -7.145 -24.484 -25.469 1 77.88 36 GLU B O 1
ATOM 4146 N N . ASP B 1 37 ? -6.738 -26.281 -24.359 1 76.56 37 ASP B N 1
ATOM 4147 C CA . ASP B 1 37 ? -5.836 -26.906 -25.328 1 76.56 37 ASP B CA 1
ATOM 4148 C C . ASP B 1 37 ? -6.363 -28.266 -25.781 1 76.56 37 ASP B C 1
ATOM 4150 O O . ASP B 1 37 ? -6.309 -29.234 -25.016 1 76.56 37 ASP B O 1
ATOM 4154 N N . VAL B 1 38 ? -6.859 -28.141 -27.172 1 83.44 38 VAL B N 1
ATOM 4155 C CA . VAL B 1 38 ? -7.484 -29.375 -27.656 1 83.44 38 VAL B CA 1
ATOM 4156 C C . VAL B 1 38 ? -6.461 -30.203 -28.438 1 83.44 38 VAL B C 1
ATOM 4158 O O . VAL B 1 38 ? -6.754 -31.312 -28.859 1 83.44 38 VAL B O 1
ATOM 4161 N N . ARG B 1 39 ? -5.258 -29.703 -28.578 1 80.69 39 ARG B N 1
ATOM 4162 C CA . ARG B 1 39 ? -4.262 -30.359 -29.406 1 80.69 39 ARG B CA 1
ATOM 4163 C C . ARG B 1 39 ? -3.914 -31.734 -28.859 1 80.69 39 ARG B C 1
ATOM 4165 O O . ARG B 1 39 ? -3.916 -32.719 -29.594 1 80.69 39 ARG B O 1
ATOM 4172 N N . PRO B 1 40 ? -3.674 -31.797 -27.578 1 80.88 40 PRO B N 1
ATOM 4173 C CA . PRO B 1 40 ? -3.359 -33.125 -27.047 1 80.88 40 PRO B CA 1
ATOM 4174 C C . PRO B 1 40 ? -4.52 -34.094 -27.203 1 80.88 40 PRO B C 1
ATOM 4176 O O . PRO B 1 40 ? -4.301 -35.312 -27.422 1 80.88 40 PRO B O 1
ATOM 4179 N N . MET B 1 41 ? -5.645 -33.594 -27.109 1 86.19 41 MET B N 1
ATOM 4180 C CA . MET B 1 41 ? -6.828 -34.438 -27.281 1 86.19 41 MET B CA 1
ATOM 4181 C C . MET B 1 41 ? -6.922 -34.938 -28.719 1 86.19 41 MET B C 1
ATOM 4183 O O . MET B 1 41 ? -7.195 -36.125 -28.938 1 86.19 41 MET B O 1
ATOM 4187 N N . ALA B 1 42 ? -6.629 -34.125 -29.672 1 87.88 42 ALA B N 1
ATOM 4188 C CA . ALA B 1 42 ? -6.66 -34.5 -31.078 1 87.88 42 ALA B CA 1
ATOM 4189 C C . ALA B 1 42 ? -5.582 -35.531 -31.391 1 87.88 42 ALA B C 1
ATOM 4191 O O . ALA B 1 42 ? -5.828 -36.5 -32.125 1 87.88 42 ALA B O 1
ATOM 4192 N N . LEU B 1 43 ? -4.438 -35.375 -30.797 1 86.56 43 LEU B N 1
ATOM 4193 C CA . LEU B 1 43 ? -3.336 -36.281 -31.031 1 86.56 43 LEU B CA 1
ATOM 4194 C C . LEU B 1 43 ? -3.639 -37.656 -30.438 1 86.56 43 LEU B C 1
ATOM 4196 O O . LEU B 1 43 ? -3.326 -38.688 -31.047 1 86.56 43 LEU B O 1
ATOM 4200 N N . SER B 1 44 ? -4.203 -37.656 -29.281 1 87.62 44 SER B N 1
ATOM 4201 C CA . SER B 1 44 ? -4.594 -38.938 -28.672 1 87.62 44 SER B CA 1
ATOM 4202 C C . SER B 1 44 ? -5.648 -39.656 -29.5 1 87.62 44 SER B C 1
ATOM 4204 O O . SER B 1 44 ? -5.613 -40.875 -29.641 1 87.62 44 SER B O 1
ATOM 4206 N N . GLY B 1 45 ? -6.594 -38.875 -30.078 1 88.44 45 GLY B N 1
ATOM 4207 C CA . GLY B 1 45 ? -7.602 -39.469 -30.953 1 88.44 45 GLY B CA 1
ATOM 4208 C C . GLY B 1 45 ? -7.023 -40.031 -32.25 1 88.44 45 GLY B C 1
ATOM 4209 O O . GLY B 1 45 ? -7.449 -41.094 -32.688 1 88.44 45 GLY B O 1
ATOM 4210 N N . LEU B 1 46 ? -6.035 -39.344 -32.719 1 88.12 46 LEU B N 1
ATOM 4211 C CA . LEU B 1 46 ? -5.371 -39.812 -33.938 1 88.12 46 LEU B CA 1
ATOM 4212 C C . LEU B 1 46 ? -4.621 -41.125 -33.656 1 88.12 46 LEU B C 1
ATOM 4214 O O . LEU B 1 46 ? -4.645 -42.031 -34.469 1 88.12 46 LEU B O 1
ATOM 4218 N N . ALA B 1 47 ? -3.994 -41.156 -32.5 1 90.62 47 ALA B N 1
ATOM 4219 C CA . ALA B 1 47 ? -3.252 -42.344 -32.156 1 90.62 47 ALA B CA 1
ATOM 4220 C C . ALA B 1 47 ? -4.191 -43.531 -31.953 1 90.62 47 ALA B C 1
ATOM 4222 O O . ALA B 1 47 ? -3.934 -44.625 -32.469 1 90.62 47 ALA B O 1
ATOM 4223 N N . SER B 1 48 ? -5.262 -43.312 -31.219 1 92 48 SER B N 1
ATOM 4224 C CA . SER B 1 48 ? -6.227 -44.406 -30.984 1 92 48 SER B CA 1
ATOM 4225 C C . SER B 1 48 ? -6.91 -44.812 -32.281 1 92 48 SER B C 1
ATOM 4227 O O . SER B 1 48 ? -7.113 -46 -32.531 1 92 48 SER B O 1
ATOM 4229 N N . GLY B 1 49 ? -7.262 -43.844 -33.125 1 92.12 49 GLY B N 1
ATOM 4230 C CA . GLY B 1 49 ? -7.848 -44.156 -34.406 1 92.12 49 GLY B CA 1
ATOM 4231 C C . GLY B 1 49 ? -6.926 -44.938 -35.312 1 92.12 49 GLY B C 1
ATOM 4232 O O . GLY B 1 49 ? -7.383 -45.844 -36.031 1 92.12 49 GLY B O 1
ATOM 4233 N N . PHE B 1 50 ? -5.66 -44.656 -35.219 1 92.25 50 PHE B N 1
ATOM 4234 C CA . PHE B 1 50 ? -4.672 -45.406 -36 1 92.25 50 PHE B CA 1
ATOM 4235 C C . PHE B 1 50 ? -4.656 -46.875 -35.594 1 92.25 50 PHE B C 1
ATOM 4237 O O . PHE B 1 50 ? -4.664 -47.75 -36.438 1 92.25 50 PHE B O 1
ATOM 4244 N N . VAL B 1 51 ? -4.645 -47.094 -34.312 1 93.56 51 VAL B N 1
ATOM 4245 C CA . VAL B 1 51 ? -4.613 -48.469 -33.812 1 93.56 51 VAL B CA 1
ATOM 4246 C C . VAL B 1 51 ? -5.887 -49.219 -34.25 1 93.56 51 VAL B C 1
ATOM 4248 O O . VAL B 1 51 ? -5.832 -50.344 -34.656 1 93.56 51 VAL B O 1
ATOM 4251 N N . ALA B 1 52 ? -6.984 -48.531 -34.156 1 95.44 52 ALA B N 1
ATOM 4252 C CA . ALA B 1 52 ? -8.258 -49.156 -34.531 1 95.44 52 ALA B CA 1
ATOM 4253 C C . ALA B 1 52 ? -8.273 -49.469 -36.031 1 95.44 52 ALA B C 1
ATOM 4255 O O . ALA B 1 52 ? -8.773 -50.531 -36.438 1 95.44 52 ALA B O 1
ATOM 4256 N N . ALA B 1 53 ? -7.738 -48.625 -36.812 1 95.38 53 ALA B N 1
ATOM 4257 C CA . ALA B 1 53 ? -7.676 -48.844 -38.25 1 95.38 53 ALA B CA 1
ATOM 4258 C C . ALA B 1 53 ? -6.781 -50.062 -38.562 1 95.38 53 ALA B C 1
ATOM 4260 O O . ALA B 1 53 ? -7.133 -50.875 -39.406 1 95.38 53 ALA B O 1
ATOM 4261 N N . VAL B 1 54 ? -5.66 -50.062 -37.938 1 94.44 54 VAL B N 1
ATOM 4262 C CA . VAL B 1 54 ? -4.738 -51.188 -38.156 1 94.44 54 VAL B CA 1
ATOM 4263 C C . VAL B 1 54 ? -5.387 -52.5 -37.75 1 94.44 54 VAL B C 1
ATOM 4265 O O . VAL B 1 54 ? -5.238 -53.531 -38.406 1 94.44 54 VAL B O 1
ATOM 4268 N N . ALA B 1 55 ? -6.094 -52.438 -36.594 1 95.62 55 ALA B N 1
ATOM 4269 C CA . ALA B 1 55 ? -6.801 -53.625 -36.125 1 95.62 55 ALA B CA 1
ATOM 4270 C C . ALA B 1 55 ? -7.832 -54.094 -37.156 1 95.62 55 ALA B C 1
ATOM 4272 O O . ALA B 1 55 ? -7.957 -55.281 -37.406 1 95.62 55 ALA B O 1
ATOM 4273 N N . LEU B 1 56 ? -8.531 -53.188 -37.781 1 95.75 56 LEU B N 1
ATOM 4274 C CA . LEU B 1 56 ? -9.539 -53.5 -38.781 1 95.75 56 LEU B CA 1
ATOM 4275 C C . LEU B 1 56 ? -8.891 -54.125 -40 1 95.75 56 LEU B C 1
ATOM 4277 O O . LEU B 1 56 ? -9.398 -55.125 -40.531 1 95.75 56 LEU B O 1
ATOM 4281 N N . ILE B 1 57 ? -7.82 -53.656 -40.438 1 94.94 57 ILE B N 1
ATOM 4282 C CA . ILE B 1 57 ? -7.145 -54.125 -41.656 1 94.94 57 ILE B CA 1
ATOM 4283 C C . ILE B 1 57 ? -6.547 -55.5 -41.406 1 94.94 57 ILE B C 1
ATOM 4285 O O . ILE B 1 57 ? -6.613 -56.375 -42.281 1 94.94 57 ILE B O 1
ATOM 4289 N N . ARG B 1 58 ? -6.066 -55.781 -40.219 1 93.19 58 ARG B N 1
ATOM 4290 C CA . ARG B 1 58 ? -5.336 -57 -39.969 1 93.19 58 ARG B CA 1
ATOM 4291 C C . ARG B 1 58 ? -6.281 -58.125 -39.531 1 93.19 58 ARG B C 1
ATOM 4293 O O . ARG B 1 58 ? -6.109 -59.281 -39.906 1 93.19 58 ARG B O 1
ATOM 4300 N N . LEU B 1 59 ? -7.23 -57.75 -38.688 1 94.06 59 LEU B N 1
ATOM 4301 C CA . LEU B 1 59 ? -8.109 -58.781 -38.156 1 94.06 59 LEU B CA 1
ATOM 4302 C C . LEU B 1 59 ? -9.359 -58.906 -39 1 94.06 59 LEU B C 1
ATOM 4304 O O . LEU B 1 59 ? -9.984 -60 -39.031 1 94.06 59 LEU B O 1
ATOM 4308 N N . GLN B 1 60 ? -9.789 -57.938 -39.656 1 94.81 60 GLN B N 1
ATOM 4309 C CA . GLN B 1 60 ? -10.961 -57.906 -40.531 1 94.81 60 GLN B CA 1
ATOM 4310 C C . GLN B 1 60 ? -12.195 -58.438 -39.812 1 94.81 60 GLN B C 1
ATOM 4312 O O . GLN B 1 60 ? -12.93 -59.281 -40.344 1 94.81 60 GLN B O 1
ATOM 4317 N N . GLN B 1 61 ? -12.383 -58.031 -38.562 1 94.81 61 GLN B N 1
ATOM 4318 C CA . GLN B 1 61 ? -13.523 -58.438 -37.75 1 94.81 61 GLN B CA 1
ATOM 4319 C C . GLN B 1 61 ? -14.477 -57.25 -37.5 1 94.81 61 GLN B C 1
ATOM 4321 O O . GLN B 1 61 ? -14.07 -56.094 -37.594 1 94.81 61 GLN B O 1
ATOM 4326 N N . LEU B 1 62 ? -15.672 -57.562 -37.188 1 95.38 62 LEU B N 1
ATOM 4327 C CA . LEU B 1 62 ? -16.734 -56.562 -37.062 1 95.38 62 LEU B CA 1
ATOM 4328 C C . LEU B 1 62 ? -16.484 -55.688 -35.844 1 95.38 62 LEU B C 1
ATOM 4330 O O . LEU B 1 62 ? -16.812 -54.5 -35.844 1 95.38 62 LEU B O 1
ATOM 4334 N N . TRP B 1 63 ? -16.031 -56.25 -34.781 1 95.19 63 TRP B N 1
ATOM 4335 C CA . TRP B 1 63 ? -15.82 -55.469 -33.594 1 95.19 63 TRP B CA 1
ATOM 4336 C C . TRP B 1 63 ? -14.773 -54.375 -33.812 1 95.19 63 TRP B C 1
ATOM 4338 O O . TRP B 1 63 ? -14.82 -53.312 -33.188 1 95.19 63 TRP B O 1
ATOM 4348 N N . CYS B 1 64 ? -13.812 -54.594 -34.75 1 96.38 64 CYS B N 1
ATOM 4349 C CA . CYS B 1 64 ? -12.812 -53.594 -35.062 1 96.38 64 CYS B CA 1
ATOM 4350 C C . CYS B 1 64 ? -13.445 -52.406 -35.781 1 96.38 64 CYS B C 1
ATOM 4352 O O . CYS B 1 64 ? -13.062 -51.25 -35.531 1 96.38 64 CYS B O 1
ATOM 4354 N N . LEU B 1 65 ? -14.352 -52.75 -36.625 1 96.56 65 LEU B N 1
ATOM 4355 C CA . LEU B 1 65 ? -15.07 -51.688 -37.312 1 96.56 65 LEU B CA 1
ATOM 4356 C C . LEU B 1 65 ? -15.906 -50.875 -36.312 1 96.56 65 LEU B C 1
ATOM 4358 O O . LEU B 1 65 ? -15.93 -49.625 -36.375 1 96.56 65 LEU B O 1
ATOM 4362 N N . ALA B 1 66 ? -16.609 -51.562 -35.438 1 97 66 ALA B N 1
ATOM 4363 C CA . ALA B 1 66 ? -17.391 -50.906 -34.406 1 97 66 ALA B CA 1
ATOM 4364 C C . ALA B 1 66 ? -16.516 -50.031 -33.531 1 97 66 ALA B C 1
ATOM 4366 O O . ALA B 1 66 ? -16.906 -48.906 -33.156 1 97 66 ALA B O 1
ATOM 4367 N N . TRP B 1 67 ? -15.359 -50.5 -33.188 1 97.19 67 TRP B N 1
ATOM 4368 C CA . TRP B 1 67 ? -14.406 -49.781 -32.375 1 97.19 67 TRP B CA 1
ATOM 4369 C C . TRP B 1 67 ? -13.953 -48.5 -33.094 1 97.19 67 TRP B C 1
ATOM 4371 O O . TRP B 1 67 ? -13.977 -47.406 -32.531 1 97.19 67 TRP B O 1
ATOM 4381 N N . LEU B 1 68 ? -13.609 -48.594 -34.344 1 97.25 68 LEU B N 1
ATOM 4382 C CA . LEU B 1 68 ? -13.133 -47.438 -35.094 1 97.25 68 LEU B CA 1
ATOM 4383 C C . LEU B 1 68 ? -14.211 -46.375 -35.219 1 97.25 68 LEU B C 1
ATOM 4385 O O . LEU B 1 68 ? -13.945 -45.188 -35 1 97.25 68 LEU B O 1
ATOM 4389 N N . VAL B 1 69 ? -15.406 -46.781 -35.469 1 97.19 69 VAL B N 1
ATOM 4390 C CA . VAL B 1 69 ? -16.516 -45.844 -35.625 1 97.19 69 VAL B CA 1
ATOM 4391 C C . VAL B 1 69 ? -16.812 -45.156 -34.281 1 97.19 69 VAL B C 1
ATOM 4393 O O . VAL B 1 69 ? -17.016 -43.938 -34.219 1 97.19 69 VAL B O 1
ATOM 4396 N N . ALA B 1 70 ? -16.812 -45.906 -33.219 1 97.19 70 ALA B N 1
ATOM 4397 C CA . ALA B 1 70 ? -17.078 -45.375 -31.891 1 97.19 70 ALA B CA 1
ATOM 4398 C C . ALA B 1 70 ? -15.984 -44.406 -31.469 1 97.19 70 ALA B C 1
ATOM 4400 O O . ALA B 1 70 ? -16.266 -43.344 -30.906 1 97.19 70 ALA B O 1
ATOM 4401 N N . ASP B 1 71 ? -14.75 -44.75 -31.703 1 95.94 71 ASP B N 1
ATOM 4402 C CA . ASP B 1 71 ? -13.617 -43.938 -31.328 1 95.94 71 ASP B CA 1
ATOM 4403 C C . ASP B 1 71 ? -13.641 -42.594 -32.062 1 95.94 71 ASP B C 1
ATOM 4405 O O . ASP B 1 71 ? -13.484 -41.531 -31.438 1 95.94 71 ASP B O 1
ATOM 4409 N N . VAL B 1 72 ? -13.828 -42.625 -33.344 1 95.19 72 VAL B N 1
ATOM 4410 C CA . VAL B 1 72 ? -13.875 -41.406 -34.125 1 95.19 72 VAL B CA 1
ATOM 4411 C C . VAL B 1 72 ? -15.094 -40.562 -33.75 1 95.19 72 VAL B C 1
ATOM 4413 O O . VAL B 1 72 ? -15 -39.344 -33.625 1 95.19 72 VAL B O 1
ATOM 4416 N N . GLY B 1 73 ? -16.219 -41.219 -33.562 1 96.31 73 GLY B N 1
ATOM 4417 C CA . GLY B 1 73 ? -17.422 -40.531 -33.125 1 96.31 73 GLY B CA 1
ATOM 4418 C C . GLY B 1 73 ? -17.25 -39.812 -31.797 1 96.31 73 GLY B C 1
ATOM 4419 O O . GLY B 1 73 ? -17.656 -38.656 -31.641 1 96.31 73 GLY B O 1
ATOM 4420 N N . LEU B 1 74 ? -16.672 -40.469 -30.891 1 95.94 74 LEU B N 1
ATOM 4421 C CA . LEU B 1 74 ? -16.469 -39.906 -29.562 1 95.94 74 LEU B CA 1
ATOM 4422 C C . LEU B 1 74 ? -15.477 -38.75 -29.609 1 95.94 74 LEU B C 1
ATOM 4424 O O . LEU B 1 74 ? -15.602 -37.781 -28.859 1 95.94 74 LEU B O 1
ATOM 4428 N N . LEU B 1 75 ? -14.453 -38.875 -30.5 1 94.81 75 LEU B N 1
ATOM 4429 C CA . LEU B 1 75 ? -13.508 -37.781 -30.672 1 94.81 75 LEU B CA 1
ATOM 4430 C C . LEU B 1 75 ? -14.211 -36.531 -31.234 1 94.81 75 LEU B C 1
ATOM 4432 O O . LEU B 1 75 ? -13.992 -35.406 -30.766 1 94.81 75 LEU B O 1
ATOM 4436 N N . ILE B 1 76 ? -14.992 -36.781 -32.219 1 95.56 76 ILE B N 1
ATOM 4437 C CA . ILE B 1 76 ? -15.734 -35.656 -32.844 1 95.56 76 ILE B CA 1
ATOM 4438 C C . ILE B 1 76 ? -16.656 -35.031 -31.781 1 95.56 76 ILE B C 1
ATOM 4440 O O . ILE B 1 76 ? -16.766 -33.812 -31.719 1 95.56 76 ILE B O 1
ATOM 4444 N N . ALA B 1 77 ? -17.266 -35.844 -30.984 1 95.69 77 ALA B N 1
ATOM 4445 C CA . ALA B 1 77 ? -18.156 -35.344 -29.938 1 95.69 77 ALA B CA 1
ATOM 4446 C C . ALA B 1 77 ? -17.375 -34.469 -28.953 1 95.69 77 ALA B C 1
ATOM 4448 O O . ALA B 1 77 ? -17.828 -33.375 -28.578 1 95.69 77 ALA B O 1
ATOM 4449 N N . ARG B 1 78 ? -16.281 -34.906 -28.516 1 93.88 78 ARG B N 1
ATOM 4450 C CA . ARG B 1 78 ? -15.469 -34.156 -27.547 1 93.88 78 ARG B CA 1
ATOM 4451 C C . ARG B 1 78 ? -14.977 -32.844 -28.125 1 93.88 78 ARG B C 1
ATOM 4453 O O . ARG B 1 78 ? -15.031 -31.812 -27.469 1 93.88 78 ARG B O 1
ATOM 4460 N N . LEU B 1 79 ? -14.539 -32.875 -29.375 1 93.62 79 LEU B N 1
ATOM 4461 C CA . LEU B 1 79 ? -14.055 -31.672 -30.031 1 93.62 79 LEU B CA 1
ATOM 4462 C C . LEU B 1 79 ? -15.195 -30.688 -30.266 1 93.62 79 LEU B C 1
ATOM 4464 O O . LEU B 1 79 ? -15.008 -29.469 -30.156 1 93.62 79 LEU B O 1
ATOM 4468 N N . SER B 1 80 ? -16.344 -31.234 -30.562 1 94.69 80 SER B N 1
ATOM 4469 C CA . SER B 1 80 ? -17.516 -30.391 -30.766 1 94.69 80 SER B CA 1
ATOM 4470 C C . SER B 1 80 ? -17.922 -29.688 -29.469 1 94.69 80 SER B C 1
ATOM 4472 O O . SER B 1 80 ? -18.281 -28.5 -29.484 1 94.69 80 SER B O 1
ATOM 4474 N N . ILE B 1 81 ? -17.875 -30.359 -28.391 1 94.5 81 ILE B N 1
ATOM 4475 C CA . ILE B 1 81 ? -18.219 -29.781 -27.094 1 94.5 81 ILE B CA 1
ATOM 4476 C C . ILE B 1 81 ? -17.219 -28.688 -26.734 1 94.5 81 ILE B C 1
ATOM 4478 O O . ILE B 1 81 ? -17.594 -27.609 -26.297 1 94.5 81 ILE B O 1
ATOM 4482 N N . ALA B 1 82 ? -15.953 -28.906 -26.922 1 92.44 82 ALA B N 1
ATOM 4483 C CA . ALA B 1 82 ? -14.906 -27.938 -26.641 1 92.44 82 ALA B CA 1
ATOM 4484 C C . ALA B 1 82 ? -15.07 -26.688 -27.5 1 92.44 82 ALA B C 1
ATOM 4486 O O . ALA B 1 82 ? -14.906 -25.562 -27.016 1 92.44 82 ALA B O 1
ATOM 4487 N N . ARG B 1 83 ? -15.43 -26.906 -28.719 1 92.38 83 ARG B N 1
ATOM 4488 C CA . ARG B 1 83 ? -15.633 -25.781 -29.625 1 92.38 83 ARG B CA 1
ATOM 4489 C C . ARG B 1 83 ? -16.875 -24.984 -29.234 1 92.38 83 ARG B C 1
ATOM 4491 O O . ARG B 1 83 ? -16.875 -23.766 -29.297 1 92.38 83 ARG B O 1
ATOM 4498 N N . ALA B 1 84 ? -17.891 -25.688 -28.891 1 93.25 84 ALA B N 1
ATOM 4499 C CA . ALA B 1 84 ? -19.125 -25.016 -28.453 1 93.25 84 ALA B CA 1
ATOM 4500 C C . ALA B 1 84 ? -18.875 -24.141 -27.234 1 93.25 84 ALA B C 1
ATOM 4502 O O . ALA B 1 84 ? -19.375 -23.016 -27.141 1 93.25 84 ALA B O 1
ATOM 4503 N N . TYR B 1 85 ? -18.125 -24.578 -26.312 1 92.56 85 TYR B N 1
ATOM 4504 C CA . TYR B 1 85 ? -17.781 -23.812 -25.125 1 92.56 85 TYR B CA 1
ATOM 4505 C C . TYR B 1 85 ? -17 -22.562 -25.5 1 92.56 85 TYR B C 1
ATOM 4507 O O . TYR B 1 85 ? -17.266 -21.469 -24.984 1 92.56 85 TYR B O 1
ATOM 4515 N N . THR B 1 86 ? -15.992 -22.719 -26.391 1 89.38 86 THR B N 1
ATOM 4516 C CA . THR B 1 86 ? -15.148 -21.578 -26.781 1 89.38 86 THR B CA 1
ATOM 4517 C C . THR B 1 86 ? -15.977 -20.5 -27.469 1 89.38 86 THR B C 1
ATOM 4519 O O . THR B 1 86 ? -15.758 -19.312 -27.25 1 89.38 86 THR B O 1
ATOM 4522 N N . VAL B 1 87 ? -16.906 -20.906 -28.234 1 91.38 87 VAL B N 1
ATOM 4523 C CA . VAL B 1 87 ? -17.766 -19.969 -28.953 1 91.38 87 VAL B CA 1
ATOM 4524 C C . VAL B 1 87 ? -18.672 -19.234 -27.953 1 91.38 87 VAL B C 1
ATOM 4526 O O . VAL B 1 87 ? -18.844 -18.016 -28.047 1 91.38 87 VAL B O 1
ATOM 4529 N N . GLN B 1 88 ? -19.172 -19.906 -27.016 1 91.56 88 GLN B N 1
ATOM 4530 C CA . GLN B 1 88 ? -20.047 -19.297 -26.031 1 91.56 88 GLN B CA 1
ATOM 4531 C C . GLN B 1 88 ? -19.266 -18.406 -25.078 1 91.56 88 GLN B C 1
ATOM 4533 O O . GLN B 1 88 ? -19.766 -17.359 -24.656 1 91.56 88 GLN B O 1
ATOM 4538 N N . ARG B 1 89 ? -18.062 -18.875 -24.719 1 89 89 ARG B N 1
ATOM 4539 C CA . ARG B 1 89 ? -17.219 -18.062 -23.859 1 89 89 ARG B CA 1
ATOM 4540 C C . ARG B 1 89 ? -16.859 -16.734 -24.516 1 89 89 ARG B C 1
ATOM 4542 O O . ARG B 1 89 ? -16.891 -15.68 -23.859 1 89 89 ARG B O 1
ATOM 4549 N N . ASN B 1 90 ? -16.609 -16.812 -25.734 1 87.75 90 ASN B N 1
ATOM 4550 C CA . ASN B 1 90 ? -16.281 -15.602 -26.469 1 87.75 90 ASN B CA 1
ATOM 4551 C C . ASN B 1 90 ? -17.484 -14.672 -26.594 1 87.75 90 ASN B C 1
ATOM 4553 O O . ASN B 1 90 ? -17.312 -13.461 -26.766 1 87.75 90 ASN B O 1
ATOM 4557 N N . ALA B 1 91 ? -18.688 -15.188 -26.438 1 89.81 91 ALA B N 1
ATOM 4558 C CA . ALA B 1 91 ? -19.906 -14.398 -26.484 1 89.81 91 ALA B CA 1
ATOM 4559 C C . ALA B 1 91 ? -20.266 -13.836 -25.109 1 89.81 91 ALA B C 1
ATOM 4561 O O . ALA B 1 91 ? -21.266 -13.133 -24.969 1 89.81 91 ALA B O 1
ATOM 4562 N N . GLY B 1 92 ? -19.5 -14.234 -24.188 1 85 92 GLY B N 1
ATOM 4563 C CA . GLY B 1 92 ? -19.672 -13.641 -22.875 1 85 92 GLY B CA 1
ATOM 4564 C C . GLY B 1 92 ? -20.359 -14.57 -21.891 1 85 92 GLY B C 1
ATOM 4565 O O . GLY B 1 92 ? -20.656 -14.172 -20.766 1 85 92 GLY B O 1
ATOM 4566 N N . ASP B 1 93 ? -20.688 -15.758 -22.312 1 83.75 93 ASP B N 1
ATOM 4567 C CA . ASP B 1 93 ? -21.375 -16.734 -21.453 1 83.75 93 ASP B CA 1
ATOM 4568 C C . ASP B 1 93 ? -20.391 -17.797 -20.953 1 83.75 93 ASP B C 1
ATOM 4570 O O . ASP B 1 93 ? -20.141 -18.781 -21.641 1 83.75 93 ASP B O 1
ATOM 4574 N N . ASP B 1 94 ? -19.891 -17.562 -19.766 1 82.94 94 ASP B N 1
ATOM 4575 C CA . ASP B 1 94 ? -18.906 -18.5 -19.25 1 82.94 94 ASP B CA 1
ATOM 4576 C C . ASP B 1 94 ? -19.562 -19.531 -18.328 1 82.94 94 ASP B C 1
ATOM 4578 O O . ASP B 1 94 ? -19.578 -19.359 -17.109 1 82.94 94 ASP B O 1
ATOM 4582 N N . ARG B 1 95 ? -20.203 -20.547 -18.969 1 85 95 ARG B N 1
ATOM 4583 C CA . ARG B 1 95 ? -20.828 -21.625 -18.219 1 85 95 ARG B CA 1
ATOM 4584 C C . ARG B 1 95 ? -19.969 -22.891 -18.25 1 85 95 ARG B C 1
ATOM 4586 O O . ARG B 1 95 ? -20.359 -23.922 -18.797 1 85 95 ARG B O 1
ATOM 4593 N N . ALA B 1 96 ? -18.828 -22.859 -17.641 1 87.25 96 ALA B N 1
ATOM 4594 C CA . ALA B 1 96 ? -17.844 -23.922 -17.672 1 87.25 96 ALA B CA 1
ATOM 4595 C C . ALA B 1 96 ? -18.375 -25.203 -17.031 1 87.25 96 ALA B C 1
ATOM 4597 O O . ALA B 1 96 ? -18.125 -26.312 -17.5 1 87.25 96 ALA B O 1
ATOM 4598 N N . GLU B 1 97 ? -19.188 -25.125 -15.992 1 88.31 97 GLU B N 1
ATOM 4599 C CA . GLU B 1 97 ? -19.719 -26.281 -15.281 1 88.31 97 GLU B CA 1
ATOM 4600 C C . GLU B 1 97 ? -20.719 -27.047 -16.156 1 88.31 97 GLU B C 1
ATOM 4602 O O . GLU B 1 97 ? -20.719 -28.281 -16.172 1 88.31 97 GLU B O 1
ATOM 4607 N N . TYR B 1 98 ? -21.547 -26.281 -16.859 1 88.81 98 TYR B N 1
ATOM 4608 C CA . TYR B 1 98 ? -22.531 -26.891 -17.75 1 88.81 98 TYR B CA 1
ATOM 4609 C C . TYR B 1 98 ? -21.859 -27.734 -18.828 1 88.81 98 TYR B C 1
ATOM 4611 O O . TYR B 1 98 ? -22.25 -28.891 -19.062 1 88.81 98 TYR B O 1
ATOM 4619 N N . TRP B 1 99 ? -20.891 -27.266 -19.438 1 90.75 99 TRP B N 1
ATOM 4620 C CA . TRP B 1 99 ? -20.219 -27.969 -20.531 1 90.75 99 TRP B CA 1
ATOM 4621 C C . TRP B 1 99 ? -19.328 -29.078 -19.984 1 90.75 99 TRP B C 1
ATOM 4623 O O . TRP B 1 99 ? -19.125 -30.109 -20.641 1 90.75 99 TRP B O 1
ATOM 4633 N N . ALA B 1 100 ? -18.812 -28.859 -18.797 1 90.94 100 ALA B N 1
ATOM 4634 C CA . ALA B 1 100 ? -18.016 -29.922 -18.172 1 90.94 100 ALA B CA 1
ATOM 4635 C C . ALA B 1 100 ? -18.875 -31.141 -17.859 1 90.94 100 ALA B C 1
ATOM 4637 O O . ALA B 1 100 ? -18.422 -32.281 -18.016 1 90.94 100 ALA B O 1
ATOM 4638 N N . MET B 1 101 ? -20.078 -30.969 -17.5 1 91.25 101 MET B N 1
ATOM 4639 C CA . MET B 1 101 ? -21 -32.062 -17.188 1 91.25 101 MET B CA 1
ATOM 4640 C C . MET B 1 101 ? -21.359 -32.844 -18.438 1 91.25 101 MET B C 1
ATOM 4642 O O . MET B 1 101 ? -21.672 -34.031 -18.359 1 91.25 101 MET B O 1
ATOM 4646 N N . ARG B 1 102 ? -21.281 -32.156 -19.531 1 91.5 102 ARG B N 1
ATOM 4647 C CA . ARG B 1 102 ? -21.578 -32.812 -20.797 1 91.5 102 ARG B CA 1
ATOM 4648 C C . ARG B 1 102 ? -20.344 -33.5 -21.375 1 91.5 102 ARG B C 1
ATOM 4650 O O . ARG B 1 102 ? -20.438 -34.531 -22.031 1 91.5 102 ARG B O 1
ATOM 4657 N N . TYR B 1 103 ? -19.25 -32.875 -21.062 1 93.5 103 TYR B N 1
ATOM 4658 C CA . TYR B 1 103 ? -17.984 -33.375 -21.594 1 93.5 103 TYR B CA 1
ATOM 4659 C C . TYR B 1 103 ? -17.531 -34.625 -20.828 1 93.5 103 TYR B C 1
ATOM 4661 O O . TYR B 1 103 ? -17.031 -35.594 -21.438 1 93.5 103 TYR B O 1
ATOM 4669 N N . ALA B 1 104 ? -17.734 -34.719 -19.547 1 93.56 104 ALA B N 1
ATOM 4670 C CA . ALA B 1 104 ? -17.172 -35.719 -18.656 1 93.56 104 ALA B CA 1
ATOM 4671 C C . ALA B 1 104 ? -17.656 -37.125 -19.047 1 93.56 104 ALA B C 1
ATOM 4673 O O . ALA B 1 104 ? -16.844 -38.031 -19.234 1 93.56 104 ALA B O 1
ATOM 4674 N N . PRO B 1 105 ? -18.953 -37.312 -19.266 1 94.25 105 PRO B N 1
ATOM 4675 C CA . PRO B 1 105 ? -19.406 -38.656 -19.625 1 94.25 105 PRO B CA 1
ATOM 4676 C C . PRO B 1 105 ? -18.859 -39.125 -20.984 1 94.25 105 PRO B C 1
ATOM 4678 O O . PRO B 1 105 ? -18.516 -40.281 -21.141 1 94.25 105 PRO B O 1
ATOM 4681 N N . VAL B 1 106 ? -18.75 -38.188 -21.891 1 94.81 106 VAL B N 1
ATOM 4682 C CA . VAL B 1 106 ? -18.25 -38.531 -23.219 1 94.81 106 VAL B CA 1
ATOM 4683 C C . VAL B 1 106 ? -16.781 -38.938 -23.125 1 94.81 106 VAL B C 1
ATOM 4685 O O . VAL B 1 106 ? -16.344 -39.906 -23.781 1 94.81 106 VAL B O 1
ATOM 4688 N N . SER B 1 107 ? -16.094 -38.219 -22.328 1 94.38 107 SER B N 1
ATOM 4689 C CA . SER B 1 107 ? -14.672 -38.531 -22.172 1 94.38 107 SER B CA 1
ATOM 4690 C C . SER B 1 107 ? -14.461 -39.844 -21.453 1 94.38 107 SER B C 1
ATOM 4692 O O . SER B 1 107 ? -13.531 -40.594 -21.766 1 94.38 107 SER B O 1
ATOM 4694 N N . LEU B 1 108 ? -15.266 -40.188 -20.484 1 95.94 108 LEU B N 1
ATOM 4695 C CA . LEU B 1 108 ? -15.172 -41.438 -19.781 1 95.94 108 LEU B CA 1
ATOM 4696 C C . LEU B 1 108 ? -15.477 -42.625 -20.703 1 95.94 108 LEU B C 1
ATOM 4698 O O . LEU B 1 108 ? -14.758 -43.625 -20.703 1 95.94 108 LEU B O 1
ATOM 4702 N N . VAL B 1 109 ? -16.469 -42.438 -21.5 1 96.56 109 VAL B N 1
ATOM 4703 C CA . VAL B 1 109 ? -16.844 -43.469 -22.453 1 96.56 109 VAL B CA 1
ATOM 4704 C C . VAL B 1 109 ? -15.734 -43.656 -23.484 1 96.56 109 VAL B C 1
ATOM 4706 O O . VAL B 1 109 ? -15.445 -44.781 -23.891 1 96.56 109 VAL B O 1
ATOM 4709 N N . ALA B 1 110 ? -15.164 -42.594 -23.875 1 96.06 110 ALA B N 1
ATOM 4710 C CA . ALA B 1 110 ? -14.078 -42.656 -24.844 1 96.06 110 ALA B CA 1
ATOM 4711 C C . ALA B 1 110 ? -12.922 -43.5 -24.297 1 96.06 110 ALA B C 1
ATOM 4713 O O . ALA B 1 110 ? -12.359 -44.344 -25.016 1 96.06 110 ALA B O 1
ATOM 4714 N N . CYS B 1 111 ? -12.57 -43.281 -23.031 1 96.25 111 CYS B N 1
ATOM 4715 C CA . CYS B 1 111 ? -11.484 -44.03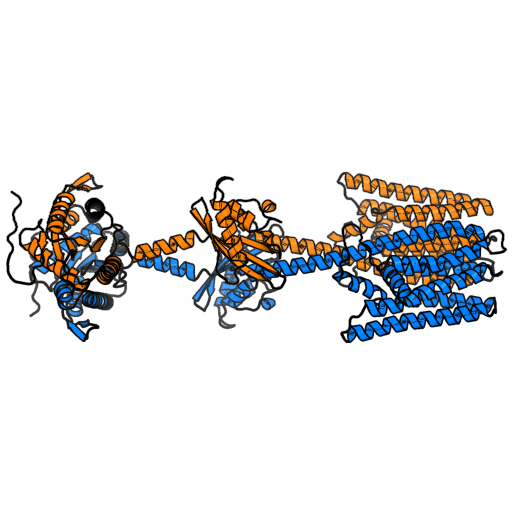1 -22.422 1 96.25 111 CYS B CA 1
ATOM 4716 C C . CYS B 1 111 ? -11.867 -45.5 -22.25 1 96.25 111 CYS B C 1
ATOM 4718 O O . CYS B 1 111 ? -11.039 -46.375 -22.453 1 96.25 111 CYS B O 1
ATOM 4720 N N . PHE B 1 112 ? -13.094 -45.719 -21.984 1 97.31 112 PHE B N 1
ATOM 4721 C CA . PHE B 1 112 ? -13.578 -47.094 -21.844 1 97.31 112 PHE B CA 1
ATOM 4722 C C . PHE B 1 112 ? -13.547 -47.812 -23.172 1 97.31 112 PHE B C 1
ATOM 4724 O O . PHE B 1 112 ? -13.125 -48.969 -23.25 1 97.31 112 PHE B O 1
ATOM 4731 N N . VAL B 1 113 ? -13.977 -47.156 -24.188 1 97.06 113 VAL B N 1
ATOM 4732 C CA . VAL B 1 113 ? -14 -47.719 -25.516 1 97.06 113 VAL B CA 1
ATOM 4733 C C . VAL B 1 113 ? -12.578 -48.062 -25.969 1 97.06 113 VAL B C 1
ATOM 4735 O O . VAL B 1 113 ? -12.328 -49.125 -26.562 1 97.06 113 VAL B O 1
ATOM 4738 N N . LEU B 1 114 ? -11.68 -47.156 -25.734 1 96.5 114 LEU B N 1
ATOM 4739 C CA . LEU B 1 114 ? -10.281 -47.438 -26.062 1 96.5 114 LEU B CA 1
ATOM 4740 C C . LEU B 1 114 ? -9.773 -48.625 -25.297 1 96.5 114 LEU B C 1
ATOM 4742 O O . LEU B 1 114 ? -9.117 -49.5 -25.875 1 96.5 114 LEU B O 1
ATOM 4746 N N . GLY B 1 115 ? -10.141 -48.75 -24 1 96.75 115 GLY B N 1
ATOM 4747 C CA . GLY B 1 115 ? -9.758 -49.906 -23.203 1 96.75 115 GLY B CA 1
ATOM 4748 C C . GLY B 1 115 ? -10.289 -51.188 -23.766 1 96.75 115 GLY B C 1
ATOM 4749 O O . GLY B 1 115 ? -9.57 -52.188 -23.828 1 96.75 115 GLY B O 1
ATOM 4750 N N . LEU B 1 116 ? -11.5 -51.156 -24.188 1 96.62 116 LEU B N 1
ATOM 4751 C CA . LEU B 1 116 ? -12.125 -52.375 -24.766 1 96.62 116 LEU B CA 1
ATOM 4752 C C . LEU B 1 116 ? -11.453 -52.75 -26.078 1 96.62 116 LEU B C 1
ATOM 4754 O O . LEU B 1 116 ? -11.258 -53.938 -26.344 1 96.62 116 LEU B O 1
ATOM 4758 N N . GLY B 1 117 ? -11.219 -51.75 -26.844 1 96.5 117 GLY B N 1
ATOM 4759 C CA . GLY B 1 117 ? -10.516 -52.031 -28.078 1 96.5 117 GLY B CA 1
ATOM 4760 C C . GLY B 1 117 ? -9.156 -52.688 -27.875 1 96.5 117 GLY B C 1
ATOM 4761 O O . GLY B 1 117 ? -8.82 -53.656 -28.547 1 96.5 117 GLY B O 1
ATOM 4762 N N . VAL B 1 118 ? -8.414 -52.156 -26.938 1 95.31 118 VAL B N 1
ATOM 4763 C CA . VAL B 1 118 ? -7.094 -52.719 -26.625 1 95.31 118 VAL B CA 1
ATOM 4764 C C . VAL B 1 118 ? -7.23 -54.125 -26.047 1 95.31 118 VAL B C 1
ATOM 4766 O O . VAL B 1 118 ? -6.41 -55 -26.328 1 95.31 118 VAL B O 1
ATOM 4769 N N . MET B 1 119 ? -8.258 -54.312 -25.234 1 95.38 119 MET B N 1
ATOM 4770 C CA . MET B 1 119 ? -8.547 -55.656 -24.719 1 95.38 119 MET B CA 1
ATOM 4771 C C . MET B 1 119 ? -8.695 -56.656 -25.859 1 95.38 119 MET B C 1
ATOM 4773 O O . MET B 1 119 ? -8.109 -57.719 -25.828 1 95.38 119 MET B O 1
ATOM 4777 N N . GLY B 1 120 ? -9.445 -56.281 -26.844 1 93.94 120 GLY B N 1
ATOM 4778 C CA . GLY B 1 120 ? -9.625 -57.156 -28 1 93.94 120 GLY B CA 1
ATOM 4779 C C . GLY B 1 120 ? -8.328 -57.438 -28.734 1 93.94 120 GLY B C 1
ATOM 4780 O O . GLY B 1 120 ? -8.102 -58.562 -29.188 1 93.94 120 GLY B O 1
ATOM 4781 N N . CYS B 1 121 ? -7.512 -56.438 -28.844 1 92.44 121 CYS B N 1
ATOM 4782 C CA . CYS B 1 121 ? -6.238 -56.625 -29.531 1 92.44 121 CYS B CA 1
ATOM 4783 C C . CYS B 1 121 ? -5.309 -57.531 -28.75 1 92.44 121 CYS B C 1
ATOM 4785 O O . CYS B 1 121 ? -4.59 -58.344 -29.344 1 92.44 121 CYS B O 1
ATOM 4787 N N . VAL B 1 122 ? -5.328 -57.406 -27.422 1 89.69 122 VAL B N 1
ATOM 4788 C CA . VAL B 1 122 ? -4.48 -58.25 -26.578 1 89.69 122 VAL B CA 1
ATOM 4789 C C . VAL B 1 122 ? -4.934 -59.688 -26.641 1 89.69 122 VAL B C 1
ATOM 4791 O O . VAL B 1 122 ? -4.113 -60.625 -26.578 1 89.69 122 VAL B O 1
ATOM 4794 N N . GLN B 1 123 ? -6.199 -59.906 -26.828 1 90.56 123 GLN B N 1
ATOM 4795 C CA . GLN B 1 123 ? -6.75 -61.281 -26.891 1 90.56 123 GLN B CA 1
ATOM 4796 C C . GLN B 1 123 ? -6.609 -61.875 -28.281 1 90.56 123 GLN B C 1
ATOM 4798 O O . GLN B 1 123 ? -6.715 -63.094 -28.453 1 90.56 123 GLN B O 1
ATOM 4803 N N . ALA B 1 124 ? -6.383 -61 -29.203 1 87.88 124 ALA B N 1
ATOM 4804 C CA . ALA B 1 124 ? -6.266 -61.469 -30.578 1 87.88 124 ALA B CA 1
ATOM 4805 C C . ALA B 1 124 ? -4.977 -62.281 -30.781 1 87.88 124 ALA B C 1
ATOM 4807 O O . ALA B 1 124 ? -4.051 -62.188 -29.969 1 87.88 124 ALA B O 1
ATOM 4808 N N . VAL B 1 125 ? -4.844 -63.062 -31.844 1 81.75 125 VAL B N 1
ATOM 4809 C CA . VAL B 1 125 ? -3.707 -63.938 -32.156 1 81.75 125 VAL B CA 1
ATOM 4810 C C . VAL B 1 125 ? -2.539 -63.094 -32.656 1 81.75 125 VAL B C 1
ATOM 4812 O O . VAL B 1 125 ? -1.376 -63.438 -32.438 1 81.75 125 VAL B O 1
ATOM 4815 N N . ASP B 1 126 ? -2.936 -61.938 -33.188 1 85.81 126 ASP B N 1
ATOM 4816 C CA . ASP B 1 126 ? -1.916 -61.031 -33.75 1 85.81 126 ASP B CA 1
ATOM 4817 C C . ASP B 1 126 ? -1.152 -60.344 -32.625 1 85.81 126 ASP B C 1
ATOM 4819 O O . ASP B 1 126 ? -1.643 -59.375 -32.031 1 85.81 126 ASP B O 1
ATOM 4823 N N . VAL B 1 127 ? 0.034 -60.719 -32.438 1 79.94 127 VAL B N 1
ATOM 4824 C CA . VAL B 1 127 ? 0.826 -60.25 -31.297 1 79.94 127 VAL B CA 1
ATOM 4825 C C . VAL B 1 127 ? 1.315 -58.812 -31.562 1 79.94 127 VAL B C 1
ATOM 4827 O O . VAL B 1 127 ? 1.45 -58.031 -30.625 1 79.94 127 VAL B O 1
ATOM 4830 N N . GLU B 1 128 ? 1.605 -58.5 -32.75 1 83.75 128 GLU B N 1
ATOM 4831 C CA . GLU B 1 128 ? 2.057 -57.156 -33.094 1 83.75 128 GLU B CA 1
ATOM 4832 C C . GLU B 1 128 ? 0.966 -56.125 -32.812 1 83.75 128 GLU B C 1
ATOM 4834 O O . GLU B 1 128 ? 1.251 -55 -32.344 1 83.75 128 GLU B O 1
ATOM 4839 N N . LEU B 1 129 ? -0.176 -56.594 -33.156 1 88.06 129 LEU B N 1
ATOM 4840 C CA . LEU B 1 129 ? -1.312 -55.719 -32.875 1 88.06 129 LEU B CA 1
ATOM 4841 C C . LEU B 1 129 ? -1.486 -55.469 -31.391 1 88.06 129 LEU B C 1
ATOM 4843 O O . LEU B 1 129 ? -1.79 -54.375 -30.953 1 88.06 129 LEU B O 1
ATOM 4847 N N . GLY B 1 130 ? -1.275 -56.469 -30.625 1 87.19 130 GLY B N 1
ATOM 4848 C CA . GLY B 1 130 ? -1.341 -56.344 -29.188 1 87.19 130 GLY B CA 1
ATOM 4849 C C . GLY B 1 130 ? -0.303 -55.375 -28.625 1 87.19 130 GLY B C 1
ATOM 4850 O O . GLY B 1 130 ? -0.622 -54.531 -27.797 1 87.19 130 GLY B O 1
ATOM 4851 N N . THR B 1 131 ? 0.871 -55.5 -29.078 1 84.88 131 THR B N 1
ATOM 4852 C CA . THR B 1 131 ? 1.96 -54.625 -28.641 1 84.88 131 THR B CA 1
ATOM 4853 C C . THR B 1 131 ? 1.684 -53.188 -29.031 1 84.88 131 THR B C 1
ATOM 4855 O O . THR B 1 131 ? 1.837 -52.25 -28.203 1 84.88 131 THR B O 1
ATOM 4858 N N . LEU B 1 132 ? 1.255 -53.031 -30.25 1 87.62 132 LEU B N 1
ATOM 4859 C CA . LEU B 1 132 ? 0.938 -51.688 -30.75 1 87.62 132 LEU B CA 1
ATOM 4860 C C . LEU B 1 132 ? -0.16 -51.062 -29.922 1 87.62 132 LEU B C 1
ATOM 4862 O O . LEU B 1 132 ? -0.04 -49.875 -29.531 1 87.62 132 LEU B O 1
ATOM 4866 N N . SER B 1 133 ? -1.193 -51.781 -29.672 1 92 133 SER B N 1
ATOM 4867 C CA . SER B 1 133 ? -2.355 -51.25 -28.984 1 92 133 SER B CA 1
ATOM 4868 C C . SER B 1 133 ? -2.018 -50.875 -27.547 1 92 133 SER B C 1
ATOM 4870 O O . SER B 1 133 ? -2.436 -49.812 -27.047 1 92 133 SER B O 1
ATOM 4872 N N . VAL B 1 134 ? -1.233 -51.594 -26.844 1 89.25 134 VAL B N 1
ATOM 4873 C CA . VAL B 1 134 ? -0.881 -51.344 -25.453 1 89.25 134 VAL B CA 1
ATOM 4874 C C . VAL B 1 134 ? 0.056 -50.125 -25.375 1 89.25 134 VAL B C 1
ATOM 4876 O O . VAL B 1 134 ? -0.06 -49.312 -24.469 1 89.25 134 VAL B O 1
ATOM 4879 N N . MET B 1 135 ? 0.938 -50.031 -26.297 1 87.56 135 MET B N 1
ATOM 4880 C CA . MET B 1 135 ? 1.848 -48.906 -26.359 1 87.56 135 MET B CA 1
ATOM 4881 C C . MET B 1 135 ? 1.075 -47.594 -26.516 1 87.56 135 MET B C 1
ATOM 4883 O O . MET B 1 135 ? 1.309 -46.625 -25.766 1 87.56 135 MET B O 1
ATOM 4887 N N . VAL B 1 136 ? 0.217 -47.594 -27.422 1 90.56 136 VAL B N 1
ATOM 4888 C CA . VAL B 1 136 ? -0.547 -46.406 -27.719 1 90.56 136 VAL B CA 1
ATOM 4889 C C . VAL B 1 136 ? -1.455 -46.062 -26.531 1 90.56 136 VAL B C 1
ATOM 4891 O O . VAL B 1 136 ? -1.577 -44.906 -26.141 1 90.56 136 VAL B O 1
ATOM 4894 N N . ALA B 1 137 ? -2.064 -47.094 -25.984 1 92.19 137 ALA B N 1
ATOM 4895 C CA . ALA B 1 137 ? -2.926 -46.875 -24.812 1 92.19 137 ALA B CA 1
ATOM 4896 C C . ALA B 1 137 ? -2.146 -46.25 -23.672 1 92.19 137 ALA B C 1
ATOM 4898 O O . ALA B 1 137 ? -2.633 -45.344 -23.016 1 92.19 137 ALA B O 1
ATOM 4899 N N . GLY B 1 138 ? -0.957 -46.75 -23.406 1 87.38 138 GLY B N 1
ATOM 4900 C CA . GLY B 1 138 ? -0.13 -46.156 -22.344 1 87.38 138 GLY B CA 1
ATOM 4901 C C . GLY B 1 138 ? 0.171 -44.688 -22.562 1 87.38 138 GLY B C 1
ATOM 4902 O O . GLY B 1 138 ? 0.117 -43.906 -21.625 1 87.38 138 GLY B O 1
ATOM 4903 N N . GLY B 1 139 ? 0.493 -44.375 -23.75 1 86.75 139 GLY B N 1
ATOM 4904 C CA . GLY B 1 139 ? 0.745 -42.969 -24.094 1 86.75 139 GLY B CA 1
ATOM 4905 C C . GLY B 1 139 ? -0.487 -42.094 -23.953 1 86.75 139 GLY B C 1
ATOM 4906 O O . GLY B 1 139 ? -0.412 -41 -23.422 1 86.75 139 GLY B O 1
ATOM 4907 N N . VAL B 1 140 ? -1.589 -42.562 -24.469 1 90.75 140 VAL B N 1
ATOM 4908 C CA . VAL B 1 140 ? -2.832 -41.812 -24.453 1 90.75 140 VAL B CA 1
ATOM 4909 C C . VAL B 1 140 ? -3.273 -41.562 -23.016 1 90.75 140 VAL B C 1
ATOM 4911 O O . VAL B 1 140 ? -3.602 -40.438 -22.641 1 90.75 140 VAL B O 1
ATOM 4914 N N . PHE B 1 141 ? -3.244 -42.625 -22.188 1 91.88 141 PHE B N 1
ATOM 4915 C CA . PHE B 1 141 ? -3.695 -42.469 -20.812 1 91.88 141 PHE B CA 1
ATOM 4916 C C . PHE B 1 141 ? -2.725 -41.594 -20.016 1 91.88 141 PHE B C 1
ATOM 4918 O O . PHE B 1 141 ? -3.137 -40.844 -19.125 1 91.88 141 PHE B O 1
ATOM 4925 N N . GLY B 1 142 ? -1.461 -41.656 -20.359 1 86.44 142 GLY B N 1
ATOM 4926 C CA . GLY B 1 142 ? -0.517 -40.75 -19.75 1 86.44 142 GLY B CA 1
ATOM 4927 C C . GLY B 1 142 ? -0.797 -39.281 -20.109 1 86.44 142 GLY B C 1
ATOM 4928 O O . GLY B 1 142 ? -0.7 -38.406 -19.25 1 86.44 142 GLY B O 1
ATOM 4929 N N . GLY B 1 143 ? -1.106 -39.094 -21.328 1 85.62 143 GLY B N 1
ATOM 4930 C CA . GLY B 1 143 ? -1.483 -37.75 -21.766 1 85.62 143 GLY B CA 1
ATOM 4931 C C . GLY B 1 143 ? -2.742 -37.25 -21.094 1 85.62 143 GLY B C 1
ATOM 4932 O O . GLY B 1 143 ? -2.816 -36.062 -20.719 1 85.62 143 GLY B O 1
ATOM 4933 N N . ILE B 1 144 ? -3.705 -38.094 -20.938 1 89.88 144 ILE B N 1
ATOM 4934 C CA . ILE B 1 144 ? -4.969 -37.75 -20.312 1 89.88 144 ILE B CA 1
ATOM 4935 C C . ILE B 1 144 ? -4.73 -37.406 -18.844 1 89.88 144 ILE B C 1
ATOM 4937 O O . ILE B 1 144 ? -5.281 -36.406 -18.328 1 89.88 144 ILE B O 1
ATOM 4941 N N . ALA B 1 145 ? -3.908 -38.156 -18.203 1 89.44 145 ALA B N 1
ATOM 4942 C CA . ALA B 1 145 ? -3.578 -37.906 -16.797 1 89.44 145 ALA B CA 1
ATOM 4943 C C . ALA B 1 145 ? -2.947 -36.531 -16.625 1 89.44 145 ALA B C 1
ATOM 4945 O O . ALA B 1 145 ? -3.232 -35.812 -15.656 1 89.44 145 ALA B O 1
ATOM 4946 N N . SER B 1 146 ? -2.178 -36.156 -17.578 1 85.19 146 SER B N 1
ATOM 4947 C CA . SER B 1 146 ? -1.489 -34.875 -17.516 1 85.19 146 SER B CA 1
ATOM 4948 C C . SER B 1 146 ? -2.426 -33.719 -17.875 1 85.19 146 SER B C 1
ATOM 4950 O O . SER B 1 146 ? -2.49 -32.719 -17.156 1 85.19 146 SER B O 1
ATOM 4952 N N . ARG B 1 147 ? -3.139 -33.906 -18.891 1 85.94 147 ARG B N 1
ATOM 4953 C CA . ARG B 1 147 ? -3.998 -32.844 -19.422 1 85.94 147 ARG B CA 1
ATOM 4954 C C . ARG B 1 147 ? -5.152 -32.562 -18.469 1 85.94 147 ARG B C 1
ATOM 4956 O O . ARG B 1 147 ? -5.527 -31.391 -18.266 1 85.94 147 ARG B O 1
ATOM 4963 N N . ASN B 1 148 ? -5.742 -33.594 -17.922 1 90.56 148 ASN B N 1
ATOM 4964 C CA . ASN B 1 148 ? -6.953 -33.438 -17.125 1 90.56 148 ASN B CA 1
ATOM 4965 C C . ASN B 1 148 ? -6.645 -33.438 -15.633 1 90.56 148 ASN B C 1
ATOM 4967 O O . ASN B 1 148 ? -7.52 -33.75 -14.812 1 90.56 148 ASN B O 1
ATOM 4971 N N . SER B 1 149 ? -5.426 -33.094 -15.289 1 89 149 SER B N 1
ATOM 4972 C CA . SER B 1 149 ? -4.984 -33.156 -13.898 1 89 149 SER B CA 1
ATOM 4973 C C . SER B 1 149 ? -5.703 -32.094 -13.039 1 89 149 SER B C 1
ATOM 4975 O O . SER B 1 149 ? -5.707 -32.188 -11.812 1 89 149 SER B O 1
ATOM 4977 N N . ALA B 1 150 ? -6.316 -31.141 -13.727 1 88.88 150 ALA B N 1
ATOM 4978 C CA . ALA B 1 150 ? -7.066 -30.125 -12.984 1 88.88 150 ALA B CA 1
ATOM 4979 C C . ALA B 1 150 ? -8.273 -30.734 -12.289 1 88.88 150 ALA B C 1
ATOM 4981 O O . ALA B 1 150 ? -8.797 -30.188 -11.32 1 88.88 150 ALA B O 1
ATOM 4982 N N . LEU B 1 151 ? -8.758 -31.766 -12.844 1 92.19 151 LEU B N 1
ATOM 4983 C CA . LEU B 1 151 ? -9.836 -32.562 -12.266 1 92.19 151 LEU B CA 1
ATOM 4984 C C . LEU B 1 151 ? -9.359 -33.969 -11.961 1 92.19 151 LEU B C 1
ATOM 4986 O O . LEU B 1 151 ? -9.594 -34.906 -12.742 1 92.19 151 LEU B O 1
ATOM 4990 N N . PRO B 1 152 ? -8.758 -34.125 -10.75 1 92.25 152 PRO B N 1
ATOM 4991 C CA . PRO B 1 152 ? -8.047 -35.375 -10.445 1 92.25 152 PRO B CA 1
ATOM 4992 C C . PRO B 1 152 ? -8.961 -36.594 -10.453 1 92.25 152 PRO B C 1
ATOM 4994 O O . PRO B 1 152 ? -8.562 -37.656 -10.906 1 92.25 152 PRO B O 1
ATOM 4997 N N . ARG B 1 153 ? -10.156 -36.5 -10.008 1 93.75 153 ARG B N 1
ATOM 4998 C CA . ARG B 1 153 ? -11.062 -37.656 -9.984 1 93.75 153 ARG B CA 1
ATOM 4999 C C . ARG B 1 153 ? -11.484 -38.031 -11.398 1 93.75 153 ARG B C 1
ATOM 5001 O O . ARG B 1 153 ? -11.586 -39.25 -11.711 1 93.75 153 ARG B O 1
ATOM 5008 N N . LEU B 1 154 ? -11.742 -37.031 -12.188 1 94 154 LEU B N 1
ATOM 5009 C CA . LEU B 1 154 ? -12.07 -37.312 -13.586 1 94 154 LEU B CA 1
ATOM 5010 C C . LEU B 1 154 ? -10.898 -38 -14.289 1 94 154 LEU B C 1
ATOM 5012 O O . LEU B 1 154 ? -11.07 -39 -14.961 1 94 154 LEU B O 1
ATOM 5016 N N . ALA B 1 155 ? -9.734 -37.438 -14.125 1 94.38 155 ALA B N 1
ATOM 5017 C CA . ALA B 1 155 ? -8.539 -37.969 -14.773 1 94.38 155 ALA B CA 1
ATOM 5018 C C . ALA B 1 155 ? -8.273 -39.406 -14.352 1 94.38 155 ALA B C 1
ATOM 5020 O O . ALA B 1 155 ? -8.047 -40.281 -15.195 1 94.38 155 ALA B O 1
ATOM 5021 N N . MET B 1 156 ? -8.367 -39.656 -13.086 1 94.25 156 MET B N 1
ATOM 5022 C CA . MET B 1 156 ? -8.086 -41 -12.578 1 94.25 156 MET B CA 1
ATOM 5023 C C . MET B 1 156 ? -9.156 -42 -13.023 1 94.25 156 MET B C 1
ATOM 5025 O O . MET B 1 156 ? -8.852 -43.156 -13.32 1 94.25 156 MET B O 1
ATOM 5029 N N . MET B 1 157 ? -10.352 -41.562 -13.055 1 95.56 157 MET B N 1
ATOM 5030 C CA . MET B 1 157 ? -11.422 -42.406 -13.539 1 95.56 157 MET B CA 1
ATOM 5031 C C . MET B 1 157 ? -11.234 -42.75 -15.016 1 95.56 157 MET B C 1
ATOM 5033 O O . MET B 1 157 ? -11.461 -43.875 -15.438 1 95.56 157 MET B O 1
ATOM 5037 N N . GLN B 1 158 ? -10.891 -41.75 -15.719 1 95.75 158 GLN B N 1
ATOM 5038 C CA . GLN B 1 158 ? -10.617 -41.969 -17.141 1 95.75 158 GLN B CA 1
ATOM 5039 C C . GLN B 1 158 ? -9.516 -43 -17.328 1 95.75 158 GLN B C 1
ATOM 5041 O O . GLN B 1 158 ? -9.68 -43.969 -18.078 1 95.75 158 GLN B O 1
ATOM 5046 N N . VAL B 1 159 ? -8.438 -42.844 -16.625 1 95.25 159 VAL B N 1
ATOM 5047 C CA . VAL B 1 159 ? -7.305 -43.75 -16.75 1 95.25 159 VAL B CA 1
ATOM 5048 C C . VAL B 1 159 ? -7.711 -45.156 -16.281 1 95.25 159 VAL B C 1
ATOM 5050 O O . VAL B 1 159 ? -7.414 -46.156 -16.938 1 95.25 159 VAL B O 1
ATOM 5053 N N . THR B 1 160 ? -8.438 -45.25 -15.211 1 96.12 160 THR B N 1
ATOM 5054 C CA . THR B 1 160 ? -8.852 -46.562 -14.656 1 96.12 160 THR B CA 1
ATOM 5055 C C . THR B 1 160 ? -9.797 -47.281 -15.609 1 96.12 160 THR B C 1
ATOM 5057 O O . THR B 1 160 ? -9.656 -48.469 -15.844 1 96.12 160 THR B O 1
ATOM 5060 N N . LEU B 1 161 ? -10.703 -46.531 -16.203 1 95.88 161 LEU B N 1
ATOM 5061 C CA . LEU B 1 161 ? -11.672 -47.094 -17.125 1 95.88 161 LEU B CA 1
ATOM 5062 C C . LEU B 1 161 ? -10.977 -47.594 -18.391 1 95.88 161 LEU B C 1
ATOM 5064 O O . LEU B 1 161 ? -11.461 -48.531 -19.047 1 95.88 161 LEU B O 1
ATOM 5068 N N . GLY B 1 162 ? -9.914 -46.969 -18.703 1 95.88 162 GLY B N 1
ATOM 5069 C CA . GLY B 1 162 ? -9.148 -47.438 -19.859 1 95.88 162 GLY B CA 1
ATOM 5070 C C . GLY B 1 162 ? -8.258 -48.625 -19.562 1 95.88 162 GLY B C 1
ATOM 5071 O O . GLY B 1 162 ? -8.164 -49.531 -20.375 1 95.88 162 GLY B O 1
ATOM 5072 N N . VAL B 1 163 ? -7.66 -48.656 -18.391 1 95.06 163 VAL B N 1
ATOM 5073 C CA . VAL B 1 163 ? -6.621 -49.625 -18.047 1 95.06 163 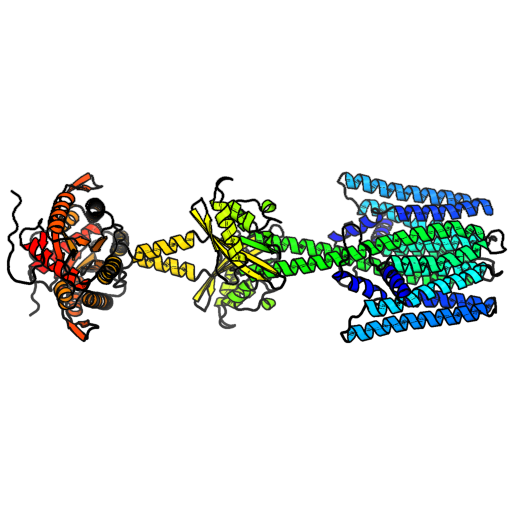VAL B CA 1
ATOM 5074 C C . VAL B 1 163 ? -7.266 -50.938 -17.594 1 95.06 163 VAL B C 1
ATOM 5076 O O . VAL B 1 163 ? -6.766 -52.031 -17.891 1 95.06 163 VAL B O 1
ATOM 5079 N N . LEU B 1 164 ? -8.414 -50.938 -16.969 1 95.69 164 LEU B N 1
ATOM 5080 C CA . LEU B 1 164 ? -9.031 -52.094 -16.375 1 95.69 164 LEU B CA 1
ATOM 5081 C C . LEU B 1 164 ? -9.383 -53.125 -17.438 1 95.69 164 LEU B C 1
ATOM 5083 O O . LEU B 1 164 ? -9.055 -54.312 -17.297 1 95.69 164 LEU B O 1
ATOM 5087 N N . PRO B 1 165 ? -10.055 -52.719 -18.547 1 96.31 165 PRO B N 1
ATOM 5088 C CA . PRO B 1 165 ? -10.344 -53.719 -19.578 1 96.31 165 PRO B CA 1
ATOM 5089 C C . PRO B 1 165 ? -9.086 -54.375 -20.141 1 96.31 165 PRO B C 1
ATOM 5091 O O . PRO B 1 165 ? -9.117 -55.562 -20.5 1 96.31 165 PRO B O 1
ATOM 5094 N N . ILE B 1 166 ? -8.039 -53.625 -20.234 1 93.75 166 ILE B N 1
ATOM 5095 C CA . ILE B 1 166 ? -6.781 -54.188 -20.734 1 93.75 166 ILE B CA 1
ATOM 5096 C C . ILE B 1 166 ? -6.293 -55.281 -19.781 1 93.75 166 ILE B C 1
ATOM 5098 O O . ILE B 1 166 ? -5.867 -56.344 -20.234 1 93.75 166 ILE B O 1
ATOM 5102 N N . GLY B 1 167 ? -6.387 -55.062 -18.484 1 93.06 167 GLY B N 1
ATOM 5103 C CA . GLY B 1 167 ? -6.023 -56.062 -17.5 1 93.06 167 GLY B CA 1
ATOM 5104 C C . GLY B 1 167 ? -6.883 -57.312 -17.578 1 93.06 167 GLY B C 1
ATOM 5105 O O . GLY B 1 167 ? -6.367 -58.438 -17.516 1 93.06 167 GLY B O 1
ATOM 5106 N N . VAL B 1 168 ? -8.156 -57.094 -17.766 1 93.75 168 VAL B N 1
ATOM 5107 C CA . VAL B 1 168 ? -9.078 -58.219 -17.891 1 93.75 168 VAL B CA 1
ATOM 5108 C C . VAL B 1 168 ? -8.758 -59.031 -19.156 1 93.75 168 VAL B C 1
ATOM 5110 O O . VAL B 1 168 ? -8.766 -60.25 -19.141 1 93.75 168 VAL B O 1
ATOM 5113 N N . GLY B 1 169 ? -8.5 -58.281 -20.203 1 91.69 169 GLY B N 1
ATOM 5114 C CA . GLY B 1 169 ? -8.102 -58.938 -21.438 1 91.69 169 GLY B CA 1
ATOM 5115 C C . GLY B 1 169 ? -6.852 -59.781 -21.297 1 91.69 169 GLY B C 1
ATOM 5116 O O . GLY B 1 169 ? -6.77 -60.875 -21.844 1 91.69 169 GLY B O 1
ATOM 5117 N N . ALA B 1 170 ? -5.879 -59.281 -20.578 1 90.25 170 ALA B N 1
ATOM 5118 C CA . ALA B 1 170 ? -4.637 -60.031 -20.344 1 90.25 170 ALA B CA 1
ATOM 5119 C C . ALA B 1 170 ? -4.887 -61.281 -19.516 1 90.25 170 ALA B C 1
ATOM 5121 O O . ALA B 1 170 ? -4.262 -62.312 -19.766 1 90.25 170 ALA B O 1
ATOM 5122 N N . LEU B 1 171 ? -5.82 -61.312 -18.625 1 90.19 171 LEU B N 1
ATOM 5123 C CA . LEU B 1 171 ? -6.145 -62.438 -17.766 1 90.19 171 LEU B CA 1
ATOM 5124 C C . LEU B 1 171 ? -6.895 -63.5 -18.547 1 90.19 171 LEU B C 1
ATOM 5126 O O . LEU B 1 171 ? -6.691 -64.688 -18.328 1 90.19 171 LEU B O 1
ATOM 5130 N N . LEU B 1 172 ? -7.711 -63.031 -19.484 1 89.88 172 LEU B N 1
ATOM 5131 C CA . LEU B 1 172 ? -8.57 -63.969 -20.203 1 89.88 172 LEU B CA 1
ATOM 5132 C C . LEU B 1 172 ? -7.879 -64.438 -21.484 1 89.88 172 LEU B C 1
ATOM 5134 O O . LEU B 1 172 ? -8.398 -65.375 -22.156 1 89.88 172 LEU B O 1
ATOM 5138 N N . ALA B 1 173 ? -6.809 -63.781 -21.734 1 87.12 173 ALA B N 1
ATOM 5139 C CA . ALA B 1 173 ? -6.109 -64.188 -22.953 1 87.12 173 ALA B CA 1
ATOM 5140 C C . ALA B 1 173 ? -5.645 -65.625 -22.844 1 87.12 173 ALA B C 1
ATOM 5142 O O . ALA B 1 173 ? -5.254 -66.125 -21.781 1 87.12 173 ALA B O 1
ATOM 5143 N N . HIS B 1 174 ? -5.73 -66.438 -23.922 1 79.81 174 HIS B N 1
ATOM 5144 C CA . HIS B 1 174 ? -5.387 -67.875 -23.969 1 79.81 174 HIS B CA 1
ATOM 5145 C C . HIS B 1 174 ? -3.877 -68.062 -24.016 1 79.81 174 HIS B C 1
ATOM 5147 O O . HIS B 1 174 ? -3.381 -69.188 -23.766 1 79.81 174 HIS B O 1
ATOM 5153 N N . ARG B 1 175 ? -3.277 -67 -24.25 1 77.5 175 ARG B N 1
ATOM 5154 C CA . ARG B 1 175 ? -1.827 -67.125 -24.359 1 77.5 175 ARG B CA 1
ATOM 5155 C C . ARG B 1 175 ? -1.183 -67.25 -22.969 1 77.5 175 ARG B C 1
ATOM 5157 O O . ARG B 1 175 ? -1.592 -66.5 -22.062 1 77.5 175 ARG B O 1
ATOM 5164 N N . SER B 1 176 ? -0.335 -68.125 -22.672 1 71.62 176 SER B N 1
ATOM 5165 C CA . SER B 1 176 ? 0.257 -68.438 -21.375 1 71.62 176 SER B CA 1
ATOM 5166 C C . SER B 1 176 ? 0.982 -67.25 -20.797 1 71.62 176 SER B C 1
ATOM 5168 O O . SER B 1 176 ? 1.003 -67.062 -19.578 1 71.62 176 SER B O 1
ATOM 5170 N N . GLY B 1 177 ? 1.466 -66.312 -21.5 1 81.12 177 GLY B N 1
ATOM 5171 C CA . GLY B 1 177 ? 2.309 -65.312 -20.922 1 81.12 177 GLY B CA 1
ATOM 5172 C C . GLY B 1 177 ? 1.615 -63.938 -20.828 1 81.12 177 GLY B C 1
ATOM 5173 O O . GLY B 1 177 ? 2.219 -62.969 -20.391 1 81.12 177 GLY B O 1
ATOM 5174 N N . ALA B 1 178 ? 0.271 -63.938 -21.016 1 83.56 178 ALA B N 1
ATOM 5175 C CA . ALA B 1 178 ? -0.406 -62.625 -21.078 1 83.56 178 ALA B CA 1
ATOM 5176 C C . ALA B 1 178 ? -0.621 -62.062 -19.688 1 83.56 178 ALA B C 1
ATOM 5178 O O . ALA B 1 178 ? -0.74 -60.844 -19.516 1 83.56 178 ALA B O 1
ATOM 5179 N N . TRP B 1 179 ? -0.581 -62.938 -18.672 1 84.25 179 TRP B N 1
ATOM 5180 C CA . TRP B 1 179 ? -0.793 -62.469 -17.312 1 84.25 179 TRP B CA 1
ATOM 5181 C C . TRP B 1 179 ? 0.378 -61.625 -16.828 1 84.25 179 TRP B C 1
ATOM 5183 O O . TRP B 1 179 ? 0.254 -60.875 -15.852 1 84.25 179 TRP B O 1
ATOM 5193 N N . LEU B 1 180 ? 1.497 -61.656 -17.438 1 87.56 180 LEU B N 1
ATOM 5194 C CA . LEU B 1 180 ? 2.691 -60.875 -17.078 1 87.56 180 LEU B CA 1
ATOM 5195 C C . LEU B 1 180 ? 2.459 -59.375 -17.25 1 87.56 180 LEU B C 1
ATOM 5197 O O . LEU B 1 180 ? 3.219 -58.562 -16.734 1 87.56 180 LEU B O 1
ATOM 5201 N N . LEU B 1 181 ? 1.362 -59 -17.938 1 88.56 181 LEU B N 1
ATOM 5202 C CA . LEU B 1 181 ? 1.062 -57.594 -18.172 1 88.56 181 LEU B CA 1
ATOM 5203 C C . LEU B 1 181 ? 0.391 -56.969 -16.953 1 88.56 181 LEU B C 1
ATOM 5205 O O . LEU B 1 181 ? 0.309 -55.75 -16.844 1 88.56 181 LEU B O 1
ATOM 5209 N N . LEU B 1 182 ? 0.003 -57.719 -15.961 1 90.5 182 LEU B N 1
ATOM 5210 C CA . LEU B 1 182 ? -0.838 -57.219 -14.875 1 90.5 182 LEU B CA 1
ATOM 5211 C C . LEU B 1 182 ? -0.02 -56.406 -13.875 1 90.5 182 LEU B C 1
ATOM 5213 O O . LEU B 1 182 ? -0.41 -55.312 -13.508 1 90.5 182 LEU B O 1
ATOM 5217 N N . PRO B 1 183 ? 1.13 -56.844 -13.445 1 88.5 183 PRO B N 1
ATOM 5218 C CA . PRO B 1 183 ? 1.86 -56.062 -12.445 1 88.5 183 PRO B CA 1
ATOM 5219 C C . PRO B 1 183 ? 2.258 -54.688 -12.961 1 88.5 183 PRO B C 1
ATOM 5221 O O . PRO B 1 183 ? 2.018 -53.688 -12.281 1 88.5 183 PRO B O 1
ATOM 5224 N N . PRO B 1 184 ? 2.744 -54.562 -14.141 1 87.69 184 PRO B N 1
ATOM 5225 C CA . PRO B 1 184 ? 3.082 -53.219 -14.633 1 87.69 184 PRO B CA 1
ATOM 5226 C C . PRO B 1 184 ? 1.854 -52.312 -14.797 1 87.69 184 PRO B C 1
ATOM 5228 O O . PRO B 1 184 ? 1.955 -51.094 -14.68 1 87.69 184 PRO B O 1
ATOM 5231 N N . LEU B 1 185 ? 0.729 -52.938 -15.141 1 90.81 185 LEU B N 1
ATOM 5232 C CA . LEU B 1 185 ? -0.492 -52.156 -15.234 1 90.81 185 LEU B CA 1
ATOM 5233 C C . LEU B 1 185 ? -0.865 -51.562 -13.875 1 90.81 185 LEU B C 1
ATOM 5235 O O . LEU B 1 185 ? -1.308 -50.406 -13.797 1 90.81 185 LEU B O 1
ATOM 5239 N N . ALA B 1 186 ? -0.63 -52.312 -12.852 1 91.81 186 ALA B N 1
ATOM 5240 C CA . ALA B 1 186 ? -0.875 -51.812 -11.5 1 91.81 186 ALA B CA 1
ATOM 5241 C C . ALA B 1 186 ? 0.097 -50.688 -11.148 1 91.81 186 ALA B C 1
ATOM 5243 O O . ALA B 1 186 ? -0.301 -49.656 -10.578 1 91.81 186 ALA B O 1
ATOM 5244 N N . ILE B 1 187 ? 1.324 -50.844 -11.492 1 87.81 187 ILE B N 1
ATOM 5245 C CA . ILE B 1 187 ? 2.338 -49.812 -11.234 1 87.81 187 ILE B CA 1
ATOM 5246 C C . ILE B 1 187 ? 2.01 -48.562 -12.039 1 87.81 187 ILE B C 1
ATOM 5248 O O . ILE B 1 187 ? 2.186 -47.438 -11.547 1 87.81 187 ILE B O 1
ATOM 5252 N N . TYR B 1 188 ? 1.521 -48.781 -13.234 1 88.75 188 TYR B N 1
ATOM 5253 C CA . TYR B 1 188 ? 1.144 -47.688 -14.102 1 88.75 188 TYR B CA 1
ATOM 5254 C C . TYR B 1 188 ? 0.03 -46.844 -13.477 1 88.75 188 TYR B C 1
ATOM 5256 O O . TYR B 1 188 ? 0.105 -45.625 -13.445 1 88.75 188 TYR B O 1
ATOM 5264 N N . LEU B 1 189 ? -0.929 -47.531 -12.953 1 91.56 189 LEU B N 1
ATOM 5265 C CA . LEU B 1 189 ? -2.039 -46.844 -12.32 1 91.56 189 LEU B CA 1
ATOM 5266 C C . LEU B 1 189 ? -1.559 -46.031 -11.117 1 91.56 189 LEU B C 1
ATOM 5268 O O . LEU B 1 189 ? -1.97 -44.875 -10.922 1 91.56 189 LEU B O 1
ATOM 5272 N N . ALA B 1 190 ? -0.689 -46.594 -10.383 1 90.56 190 ALA B N 1
ATOM 5273 C CA . ALA B 1 190 ? -0.132 -45.875 -9.227 1 90.56 190 ALA B CA 1
ATOM 5274 C C . ALA B 1 190 ? 0.695 -44.688 -9.664 1 90.56 190 ALA B C 1
ATOM 5276 O O . ALA B 1 190 ? 0.624 -43.625 -9.055 1 90.56 190 ALA B O 1
ATOM 5277 N N . ALA B 1 191 ? 1.452 -44.844 -10.688 1 86.38 191 ALA B N 1
ATOM 5278 C CA . ALA B 1 191 ? 2.277 -43.75 -11.211 1 86.38 191 ALA B CA 1
ATOM 5279 C C . ALA B 1 191 ? 1.412 -42.625 -11.734 1 86.38 191 ALA B C 1
ATOM 5281 O O . ALA B 1 191 ? 1.725 -41.438 -11.516 1 86.38 191 ALA B O 1
ATOM 5282 N N . MET B 1 192 ? 0.362 -43 -12.461 1 89 192 MET B N 1
ATOM 5283 C CA . MET B 1 192 ? -0.529 -41.969 -13.008 1 89 192 MET B CA 1
ATOM 5284 C C . MET B 1 192 ? -1.203 -41.188 -11.891 1 89 192 MET B C 1
ATOM 5286 O O . MET B 1 192 ? -1.422 -39.969 -12.023 1 89 192 MET B O 1
ATOM 5290 N N . ARG B 1 193 ? -1.457 -41.844 -10.828 1 90.5 193 ARG B N 1
ATOM 5291 C CA . ARG B 1 193 ? -2.037 -41.156 -9.68 1 90.5 193 ARG B CA 1
ATOM 5292 C C . ARG B 1 193 ? -1.074 -40.125 -9.133 1 90.5 193 ARG B C 1
ATOM 5294 O O . ARG B 1 193 ? -1.479 -39 -8.828 1 90.5 193 ARG B O 1
ATOM 5301 N N . THR B 1 194 ? 0.109 -40.438 -9.078 1 86.94 194 THR B N 1
ATOM 5302 C CA . THR B 1 194 ? 1.11 -39.5 -8.57 1 86.94 194 THR B CA 1
ATOM 5303 C C . THR B 1 194 ? 1.283 -38.344 -9.523 1 86.94 194 THR B C 1
ATOM 5305 O O . THR B 1 194 ? 1.448 -37.188 -9.094 1 86.94 194 THR B O 1
ATOM 5308 N N . VAL B 1 195 ? 1.245 -38.656 -10.766 1 84.94 195 VAL B N 1
ATOM 5309 C CA . VAL B 1 195 ? 1.384 -37.594 -11.773 1 84.94 195 VAL B CA 1
ATOM 5310 C C . VAL B 1 195 ? 0.219 -36.625 -11.664 1 84.94 195 VAL B C 1
ATOM 5312 O O . VAL B 1 195 ? 0.424 -35.406 -11.633 1 84.94 195 VAL B O 1
ATOM 5315 N N . VAL B 1 196 ? -0.935 -37.188 -11.594 1 90.25 196 VAL B N 1
ATOM 5316 C CA . VAL B 1 196 ? -2.139 -36.344 -11.531 1 90.25 196 VAL B CA 1
ATOM 5317 C C . VAL B 1 196 ? -2.107 -35.5 -10.273 1 90.25 196 VAL B C 1
ATOM 5319 O O . VAL B 1 196 ? -2.369 -34.281 -10.328 1 90.25 196 VAL B O 1
ATOM 5322 N N . GLN B 1 197 ? -1.76 -36.062 -9.18 1 89.94 197 GLN B N 1
ATOM 5323 C CA . GLN B 1 197 ? -1.744 -35.344 -7.914 1 89.94 197 GLN B CA 1
ATOM 5324 C C . GLN B 1 197 ? -0.696 -34.219 -7.938 1 89.94 197 GLN B C 1
ATOM 5326 O O . GLN B 1 197 ? -0.94 -33.125 -7.438 1 89.94 197 GLN B O 1
ATOM 5331 N N . ARG B 1 198 ? 0.349 -34.5 -8.492 1 86.44 198 ARG B N 1
ATOM 5332 C CA . ARG B 1 198 ? 1.417 -33.5 -8.562 1 86.44 198 ARG B CA 1
ATOM 5333 C C . ARG B 1 198 ? 1.001 -32.312 -9.422 1 86.44 198 ARG B C 1
ATOM 5335 O O . ARG B 1 198 ? 1.175 -31.156 -9.016 1 86.44 198 ARG B O 1
ATOM 5342 N N . HIS B 1 199 ? 0.532 -32.594 -10.508 1 87.56 199 HIS B N 1
ATOM 5343 C CA . HIS B 1 199 ? 0.117 -31.5 -11.406 1 87.56 199 HIS B CA 1
ATOM 5344 C C . HIS B 1 199 ? -1.05 -30.719 -10.82 1 87.56 199 HIS B C 1
ATOM 5346 O O . HIS B 1 199 ? -1.123 -29.5 -10.984 1 87.56 199 HIS B O 1
ATOM 5352 N N . TYR B 1 200 ? -1.905 -31.469 -10.211 1 90.69 200 TYR B N 1
ATOM 5353 C CA . TYR B 1 200 ? -3.025 -30.812 -9.547 1 90.69 200 TYR B CA 1
ATOM 5354 C C . TYR B 1 200 ? -2.531 -29.828 -8.492 1 90.69 200 TYR B C 1
ATOM 5356 O O . TYR B 1 200 ? -3.006 -28.703 -8.422 1 90.69 200 TYR B O 1
ATOM 5364 N N . ARG B 1 201 ? -1.605 -30.203 -7.77 1 88.06 201 ARG B N 1
ATOM 5365 C CA . ARG B 1 201 ? -1.062 -29.359 -6.711 1 88.06 201 ARG B CA 1
ATOM 5366 C C . ARG B 1 201 ? -0.457 -28.094 -7.289 1 88.06 201 ARG B C 1
ATOM 5368 O O . ARG B 1 201 ? -0.653 -27 -6.746 1 88.06 201 ARG B O 1
ATOM 5375 N N . VAL B 1 202 ? 0.222 -28.203 -8.352 1 87.19 202 VAL B N 1
ATOM 5376 C CA . VAL B 1 202 ? 0.882 -27.062 -8.961 1 87.19 202 VAL B CA 1
ATOM 5377 C C . VAL B 1 202 ? -0.165 -26.094 -9.516 1 87.19 202 VAL B C 1
ATOM 5379 O O . VAL B 1 202 ? -0.033 -24.875 -9.375 1 87.19 202 VAL B O 1
ATOM 5382 N N . LEU B 1 203 ? -1.111 -26.672 -10.078 1 87.94 203 LEU B N 1
ATOM 5383 C CA . LEU B 1 203 ? -2.15 -25.828 -10.664 1 87.94 203 LEU B CA 1
ATOM 5384 C C . LEU B 1 203 ? -2.92 -25.078 -9.586 1 87.94 203 LEU B C 1
ATOM 5386 O O . LEU B 1 203 ? -3.193 -23.891 -9.727 1 87.94 203 LEU B O 1
ATOM 5390 N N . VAL B 1 204 ? -3.295 -25.781 -8.555 1 87.94 204 VAL B N 1
ATOM 5391 C CA . VAL B 1 204 ? -4.012 -25.156 -7.453 1 87.94 204 VAL B CA 1
ATOM 5392 C C . VAL B 1 204 ? -3.15 -24.047 -6.844 1 87.94 204 VAL B C 1
ATOM 5394 O O . VAL B 1 204 ? -3.646 -22.969 -6.539 1 87.94 204 VAL B O 1
ATOM 5397 N N . ALA B 1 205 ? -1.925 -24.328 -6.77 1 87.69 205 ALA B N 1
ATOM 5398 C CA . ALA B 1 205 ? -1.007 -23.328 -6.215 1 87.69 205 ALA B CA 1
ATOM 5399 C C . ALA B 1 205 ? -0.934 -22.094 -7.105 1 87.69 205 ALA B C 1
ATOM 5401 O O . ALA B 1 205 ? -0.855 -20.969 -6.609 1 87.69 205 ALA B O 1
ATOM 5402 N N . LEU B 1 206 ? -0.933 -22.328 -8.352 1 87.88 206 LEU B N 1
ATOM 5403 C CA . LEU B 1 206 ? -0.875 -21.203 -9.289 1 87.88 206 LEU B CA 1
ATOM 5404 C C . LEU B 1 206 ? -2.121 -20.344 -9.172 1 87.88 206 LEU B C 1
ATOM 5406 O O . LEU B 1 206 ? -2.021 -19.109 -9.125 1 87.88 206 LEU B O 1
ATOM 5410 N N . ILE B 1 207 ? -3.238 -20.906 -9.141 1 86.5 207 ILE B N 1
ATOM 5411 C CA . ILE B 1 207 ? -4.5 -20.188 -9.062 1 86.5 207 ILE B CA 1
ATOM 5412 C C . ILE B 1 207 ? -4.582 -19.438 -7.738 1 86.5 207 ILE B C 1
ATOM 5414 O O . ILE B 1 207 ? -4.984 -18.266 -7.699 1 86.5 207 ILE B O 1
ATOM 5418 N N . ALA B 1 208 ? -4.145 -20.125 -6.727 1 86.06 208 ALA B N 1
ATOM 5419 C CA . ALA B 1 208 ? -4.133 -19.484 -5.414 1 86.06 208 ALA B CA 1
ATOM 5420 C C . ALA B 1 208 ? -3.184 -18.281 -5.395 1 86.06 208 ALA B C 1
ATOM 5422 O O . ALA B 1 208 ? -3.5 -17.25 -4.816 1 86.06 208 ALA B O 1
ATOM 5423 N N . ALA B 1 209 ? -2.074 -18.422 -6 1 88.12 209 ALA B N 1
ATOM 5424 C CA . ALA B 1 209 ? -1.097 -17.344 -6.051 1 88.12 209 ALA B CA 1
ATOM 5425 C C . ALA B 1 209 ? -1.643 -16.141 -6.828 1 88.12 209 ALA B C 1
ATOM 5427 O O . ALA B 1 209 ? -1.421 -14.992 -6.445 1 88.12 209 ALA B O 1
ATOM 5428 N N . ARG B 1 210 ? -2.275 -16.391 -7.828 1 88 210 ARG B N 1
ATOM 5429 C CA . ARG B 1 210 ? -2.871 -15.32 -8.625 1 88 210 ARG B CA 1
ATOM 5430 C C . ARG B 1 210 ? -3.963 -14.594 -7.848 1 88 210 ARG B C 1
ATOM 5432 O O . ARG B 1 210 ? -4.062 -13.367 -7.91 1 88 210 ARG B O 1
ATOM 5439 N N . GLN B 1 211 ? -4.727 -15.375 -7.184 1 86 211 GLN B N 1
ATOM 5440 C CA . GLN B 1 211 ? -5.777 -14.773 -6.367 1 86 211 GLN B CA 1
ATOM 5441 C C . GLN B 1 211 ? -5.188 -13.914 -5.25 1 86 211 GLN B C 1
ATOM 5443 O O . GLN B 1 211 ? -5.688 -12.828 -4.969 1 86 211 GLN B O 1
ATOM 5448 N N . ARG B 1 212 ? -4.23 -14.445 -4.664 1 86.62 212 ARG B N 1
ATOM 5449 C CA . ARG B 1 212 ? -3.562 -13.695 -3.609 1 86.62 212 ARG B CA 1
ATOM 5450 C C . ARG B 1 212 ? -2.979 -12.391 -4.152 1 86.62 212 ARG B C 1
ATOM 5452 O O . ARG B 1 212 ? -3.045 -11.352 -3.492 1 86.62 212 ARG B O 1
ATOM 5459 N N . ASN B 1 213 ? -2.4 -12.477 -5.262 1 90.25 213 ASN B N 1
ATOM 5460 C CA . ASN B 1 213 ? -1.874 -11.281 -5.906 1 90.25 213 ASN B CA 1
ATOM 5461 C C . ASN B 1 213 ? -2.969 -10.242 -6.145 1 90.25 213 ASN B C 1
ATOM 5463 O O . ASN B 1 213 ? -2.777 -9.055 -5.875 1 90.25 213 ASN B O 1
ATOM 5467 N N . ALA B 1 214 ? -4.035 -10.703 -6.609 1 86.69 214 ALA B N 1
ATOM 5468 C CA . ALA B 1 214 ? -5.16 -9.812 -6.898 1 86.69 214 ALA B CA 1
ATOM 5469 C C . ALA B 1 214 ? -5.684 -9.164 -5.621 1 86.69 214 ALA B C 1
ATOM 5471 O O . ALA B 1 214 ? -6.008 -7.977 -5.613 1 86.69 214 ALA B O 1
ATOM 5472 N N . GLU B 1 215 ? -5.766 -9.922 -4.641 1 83.69 215 GLU B N 1
ATOM 5473 C CA . GLU B 1 215 ? -6.238 -9.414 -3.357 1 83.69 215 GLU B CA 1
ATOM 5474 C C . GLU B 1 215 ? -5.27 -8.383 -2.781 1 83.69 215 GLU B C 1
ATOM 5476 O O . GLU B 1 215 ? -5.695 -7.363 -2.238 1 83.69 215 GLU B O 1
ATOM 5481 N N . LEU B 1 216 ? -4.031 -8.672 -2.869 1 84.06 216 LEU B N 1
ATOM 5482 C CA . LEU B 1 216 ? -3.014 -7.754 -2.359 1 84.06 216 LEU B CA 1
ATOM 5483 C C . LEU B 1 216 ? -3.053 -6.426 -3.109 1 84.06 216 LEU B C 1
ATOM 5485 O O . LEU B 1 216 ? -2.953 -5.359 -2.498 1 84.06 216 LEU B O 1
ATOM 5489 N N . VAL B 1 217 ? -3.227 -6.512 -4.324 1 84.5 217 VAL B N 1
ATOM 5490 C CA . VAL B 1 217 ? -3.285 -5.312 -5.148 1 84.5 217 VAL B CA 1
ATOM 5491 C C . VAL B 1 217 ? -4.516 -4.488 -4.77 1 84.5 217 VAL B C 1
ATOM 5493 O O . VAL B 1 217 ? -4.434 -3.262 -4.648 1 84.5 217 VAL B O 1
ATOM 5496 N N . ALA B 1 218 ? -5.582 -5.133 -4.547 1 83.19 218 ALA B N 1
ATOM 5497 C CA . ALA B 1 218 ? -6.816 -4.449 -4.168 1 83.19 218 ALA B CA 1
ATOM 5498 C C . ALA B 1 218 ? -6.672 -3.775 -2.805 1 83.19 218 ALA B C 1
ATOM 5500 O O . ALA B 1 218 ? -7.121 -2.645 -2.613 1 83.19 218 ALA B O 1
ATOM 5501 N N . ARG B 1 219 ? -6.055 -4.445 -1.915 1 79.44 219 ARG B N 1
ATOM 5502 C CA . ARG B 1 219 ? -5.836 -3.9 -0.579 1 79.44 219 ARG B CA 1
ATOM 5503 C C . ARG B 1 219 ? -4.871 -2.719 -0.622 1 79.44 219 ARG B C 1
ATOM 5505 O O . ARG B 1 219 ? -5.074 -1.719 0.07 1 79.44 219 ARG B O 1
ATOM 5512 N N . PHE B 1 220 ? -3.902 -2.793 -1.4 1 81.5 220 PHE B N 1
ATOM 5513 C CA . PHE B 1 220 ? -2.916 -1.736 -1.587 1 81.5 220 PHE B CA 1
ATOM 5514 C C . PHE B 1 220 ? -3.559 -0.495 -2.193 1 81.5 220 PHE B C 1
ATOM 5516 O O . PHE B 1 220 ? -3.32 0.623 -1.73 1 81.5 220 PHE B O 1
ATOM 5523 N N . ASP B 1 221 ? -4.328 -0.761 -3.092 1 81.56 221 ASP B N 1
ATOM 5524 C CA . ASP B 1 221 ? -5 0.348 -3.762 1 81.56 221 ASP B CA 1
ATOM 5525 C C . ASP B 1 221 ? -5.969 1.058 -2.814 1 81.56 221 ASP B C 1
ATOM 5527 O O . ASP B 1 221 ? -6.039 2.287 -2.799 1 81.56 221 ASP B O 1
ATOM 5531 N N . ALA B 1 222 ? -6.621 0.339 -2.051 1 82 222 ALA B N 1
ATOM 5532 C CA . ALA B 1 222 ? -7.559 0.903 -1.083 1 82 222 ALA B CA 1
ATOM 5533 C C . ALA B 1 222 ? -6.828 1.725 -0.025 1 82 222 ALA B C 1
ATOM 5535 O O . ALA B 1 222 ? -7.266 2.822 0.329 1 82 222 ALA B O 1
ATOM 5536 N N . ALA B 1 223 ? -5.73 1.227 0.458 1 82.31 223 ALA B N 1
ATOM 5537 C CA . ALA B 1 223 ? -4.945 1.896 1.491 1 82.31 223 ALA B CA 1
ATOM 5538 C C . ALA B 1 223 ? -4.367 3.211 0.975 1 82.31 223 ALA B C 1
ATOM 5540 O O . ALA B 1 223 ? -4.402 4.227 1.673 1 82.31 223 ALA B O 1
ATOM 5541 N N . LEU B 1 224 ? -3.93 3.184 -0.255 1 84.38 224 LEU B N 1
ATOM 5542 C CA . LEU B 1 224 ? -3.246 4.348 -0.808 1 84.38 224 LEU B CA 1
ATOM 5543 C C . LEU B 1 224 ? -4.25 5.402 -1.263 1 84.38 224 LEU B C 1
ATOM 5545 O O . LEU B 1 224 ? -3.953 6.598 -1.232 1 84.38 224 LEU B O 1
ATOM 5549 N N . THR B 1 225 ? -5.402 4.973 -1.615 1 83.56 225 THR B N 1
ATOM 5550 C CA . THR B 1 225 ? -6.422 5.875 -2.141 1 83.56 225 THR B CA 1
ATOM 5551 C C . THR B 1 225 ? -6.891 6.852 -1.065 1 83.56 225 THR B C 1
ATOM 5553 O O . THR B 1 225 ? -7.164 8.016 -1.355 1 83.56 225 THR B O 1
ATOM 5556 N N . TYR B 1 226 ? -6.922 6.461 0.151 1 82.38 226 TYR B N 1
ATOM 5557 C CA . TYR B 1 226 ? -7.543 7.289 1.178 1 82.38 226 TYR B CA 1
ATOM 5558 C C . TYR B 1 226 ? -6.492 7.945 2.061 1 82.38 226 TYR B C 1
ATOM 5560 O O . TYR B 1 226 ? -6.82 8.555 3.082 1 82.38 226 TYR B O 1
ATOM 5568 N N . MET B 1 227 ? -5.336 7.938 1.553 1 84.31 227 MET B N 1
ATOM 5569 C CA . MET B 1 227 ? -4.273 8.641 2.268 1 84.31 227 MET B CA 1
ATOM 5570 C C . MET B 1 227 ? -4.371 10.148 2.051 1 84.31 227 MET B C 1
ATOM 5572 O O . MET B 1 227 ? -4.609 10.602 0.931 1 84.31 227 MET B O 1
ATOM 5576 N N . PRO B 1 228 ? -4.242 10.812 3.156 1 83.88 228 PRO B N 1
ATOM 5577 C CA . PRO B 1 228 ? -4.34 12.266 3.023 1 83.88 228 PRO B CA 1
ATOM 5578 C C . PRO B 1 228 ? -3.139 12.875 2.305 1 83.88 228 PRO B C 1
ATOM 5580 O O . PRO B 1 228 ? -3.252 13.953 1.705 1 83.88 228 PRO B O 1
ATOM 5583 N N . HIS B 1 229 ? -1.999 12.219 2.346 1 89.56 229 HIS B N 1
ATOM 5584 C CA . HIS B 1 229 ? -0.787 12.695 1.69 1 89.56 229 HIS B CA 1
ATOM 5585 C C . HIS B 1 229 ? -0.551 11.977 0.369 1 89.56 229 HIS B C 1
ATOM 5587 O O . HIS B 1 229 ? -1.004 10.844 0.188 1 89.56 229 HIS B O 1
ATOM 5593 N N . GLY B 1 230 ? 0.074 12.797 -0.494 1 91.69 230 GLY B N 1
ATOM 5594 C CA . GLY B 1 230 ? 0.501 12.148 -1.724 1 91.69 230 GLY B CA 1
ATOM 5595 C C . GLY B 1 230 ? 1.671 11.203 -1.526 1 91.69 230 GLY B C 1
ATOM 5596 O O . GLY B 1 230 ? 2.549 11.461 -0.699 1 91.69 230 GLY B O 1
ATOM 5597 N N . LEU B 1 231 ? 1.602 10.156 -2.242 1 91.56 231 LEU B N 1
ATOM 5598 C CA . LEU B 1 231 ? 2.686 9.18 -2.178 1 91.56 231 LEU B CA 1
ATOM 5599 C C . LEU B 1 231 ? 3.123 8.758 -3.576 1 91.56 231 LEU B C 1
ATOM 5601 O O . LEU B 1 231 ? 2.287 8.422 -4.418 1 91.56 231 LEU B O 1
ATOM 5605 N N . CYS B 1 232 ? 4.426 8.797 -3.795 1 91.69 232 CYS B N 1
ATOM 5606 C CA . CYS B 1 232 ? 5.035 8.352 -5.043 1 91.69 232 CYS B CA 1
ATOM 5607 C C . CYS B 1 232 ? 6.277 7.512 -4.773 1 91.69 232 CYS B C 1
ATOM 5609 O O . CYS B 1 232 ? 7.047 7.812 -3.857 1 91.69 232 CYS B O 1
ATOM 5611 N N . MET B 1 233 ? 6.344 6.438 -5.5 1 91.5 233 MET B N 1
ATOM 5612 C CA . MET B 1 233 ? 7.551 5.621 -5.426 1 91.5 233 MET B CA 1
ATOM 5613 C C . MET B 1 233 ? 8.328 5.676 -6.738 1 91.5 233 MET B C 1
ATOM 5615 O O . MET B 1 233 ? 7.73 5.625 -7.816 1 91.5 233 MET B O 1
ATOM 5619 N N . ILE B 1 234 ? 9.609 5.789 -6.621 1 92.62 234 ILE B N 1
ATOM 5620 C CA . ILE B 1 234 ? 10.445 5.844 -7.82 1 92.62 234 ILE B CA 1
ATOM 5621 C C . ILE B 1 234 ? 11.469 4.711 -7.789 1 92.62 234 ILE B C 1
ATOM 5623 O O . ILE B 1 234 ? 11.836 4.227 -6.719 1 92.62 234 ILE B O 1
ATOM 5627 N N . ASP B 1 235 ? 11.789 4.285 -8.953 1 89.31 235 ASP B N 1
ATOM 5628 C CA . ASP B 1 235 ? 12.781 3.217 -9.062 1 89.31 235 ASP B CA 1
ATOM 5629 C C . ASP B 1 235 ? 14.195 3.785 -9.172 1 89.31 235 ASP B C 1
ATOM 5631 O O . ASP B 1 235 ? 14.414 4.973 -8.93 1 89.31 235 ASP B O 1
ATOM 5635 N N . GLY B 1 236 ? 15.195 2.861 -9.406 1 86.44 236 GLY B N 1
ATOM 5636 C CA . GLY B 1 236 ? 16.594 3.277 -9.508 1 86.44 236 GLY B CA 1
ATOM 5637 C C . GLY B 1 236 ? 16.828 4.285 -10.609 1 86.44 236 GLY B C 1
ATOM 5638 O O . GLY B 1 236 ? 17.766 5.082 -10.539 1 86.44 236 GLY B O 1
ATOM 5639 N N . GLU B 1 237 ? 16 4.207 -11.664 1 87.94 237 GLU B N 1
ATOM 5640 C CA . GLU B 1 237 ? 16.109 5.141 -12.781 1 87.94 237 GLU B CA 1
ATOM 5641 C C . GLU B 1 237 ? 15.258 6.383 -12.555 1 87.94 237 GLU B C 1
ATOM 5643 O O . GLU B 1 237 ? 15.031 7.168 -13.477 1 87.94 237 GLU B O 1
ATOM 5648 N N . ARG B 1 238 ? 14.727 6.613 -11.375 1 91.44 238 ARG B N 1
ATOM 5649 C CA . ARG B 1 238 ? 13.945 7.762 -10.938 1 91.44 238 ARG B CA 1
ATOM 5650 C C . ARG B 1 238 ? 12.602 7.82 -11.664 1 91.44 238 ARG B C 1
ATOM 5652 O O . ARG B 1 238 ? 12.031 8.898 -11.828 1 91.44 238 ARG B O 1
ATOM 5659 N N . ARG B 1 239 ? 12.211 6.691 -12.094 1 93.31 239 ARG B N 1
ATOM 5660 C CA . ARG B 1 239 ? 10.891 6.621 -12.719 1 93.31 239 ARG B CA 1
ATOM 5661 C C . ARG B 1 239 ? 9.812 6.312 -11.68 1 93.31 239 ARG B C 1
ATOM 5663 O O . ARG B 1 239 ? 10.039 5.535 -10.75 1 93.31 239 ARG B O 1
ATOM 5670 N N . VAL B 1 240 ? 8.688 6.895 -11.953 1 93.12 240 VAL B N 1
ATOM 5671 C CA . VAL B 1 240 ? 7.578 6.707 -11.016 1 93.12 240 VAL B CA 1
ATOM 5672 C C . VAL B 1 240 ? 6.945 5.336 -11.227 1 93.12 240 VAL B C 1
ATOM 5674 O O . VAL B 1 240 ? 6.461 5.027 -12.32 1 93.12 240 VAL B O 1
ATOM 5677 N N . ILE B 1 241 ? 6.922 4.516 -10.219 1 88.06 241 ILE B N 1
ATOM 5678 C CA . ILE B 1 241 ? 6.387 3.164 -10.336 1 88.06 241 ILE B CA 1
ATOM 5679 C C . ILE B 1 241 ? 5.035 3.084 -9.633 1 88.06 241 ILE B C 1
ATOM 5681 O O . ILE B 1 241 ? 4.195 2.25 -9.984 1 88.06 241 ILE B O 1
ATOM 5685 N N . VAL B 1 242 ? 4.898 3.793 -8.609 1 87.94 242 VAL B N 1
ATOM 5686 C CA . VAL B 1 242 ? 3.637 3.844 -7.879 1 87.94 242 VAL B CA 1
ATOM 5687 C C . VAL B 1 242 ? 3.254 5.297 -7.605 1 87.94 242 VAL B C 1
ATOM 5689 O O . VAL B 1 242 ? 4.121 6.137 -7.359 1 87.94 242 VAL B O 1
ATOM 5692 N N . ALA B 1 243 ? 2.051 5.617 -7.746 1 90.62 243 ALA B N 1
ATOM 5693 C CA . ALA B 1 243 ? 1.494 6.918 -7.391 1 90.62 243 ALA B CA 1
ATOM 5694 C C . ALA B 1 243 ? 0.054 6.785 -6.906 1 90.62 243 ALA B C 1
ATOM 5696 O O . ALA B 1 243 ? -0.758 6.102 -7.535 1 90.62 243 ALA B O 1
ATOM 5697 N N . ASN B 1 244 ? -0.175 7.344 -5.766 1 88.69 244 ASN B N 1
ATOM 5698 C CA . ASN B 1 244 ? -1.545 7.238 -5.277 1 88.69 244 ASN B CA 1
ATOM 5699 C C . ASN B 1 244 ? -2.432 8.336 -5.852 1 88.69 244 ASN B C 1
ATOM 5701 O O . ASN B 1 244 ? -1.949 9.227 -6.559 1 88.69 244 ASN B O 1
ATOM 5705 N N . ARG B 1 245 ? -3.695 8.258 -5.621 1 86.62 245 ARG B N 1
ATOM 5706 C CA . ARG B 1 245 ? -4.684 9.195 -6.156 1 86.62 245 ARG B CA 1
ATOM 5707 C C . ARG B 1 245 ? -4.434 10.609 -5.648 1 86.62 245 ARG B C 1
ATOM 5709 O O . ARG B 1 245 ? -4.609 11.578 -6.391 1 86.62 245 ARG B O 1
ATOM 5716 N N . ARG B 1 246 ? -4.008 10.719 -4.422 1 89.12 246 ARG B N 1
ATOM 5717 C CA . ARG B 1 246 ? -3.777 12.023 -3.814 1 89.12 246 ARG B CA 1
ATOM 5718 C C . ARG B 1 246 ? -2.666 12.781 -4.539 1 89.12 246 ARG B C 1
ATOM 5720 O O . ARG B 1 246 ? -2.746 13.992 -4.711 1 89.12 246 ARG B O 1
ATOM 5727 N N . THR B 1 247 ? -1.668 12.062 -4.91 1 90.75 247 THR B N 1
ATOM 5728 C CA . THR B 1 247 ? -0.595 12.688 -5.676 1 90.75 247 THR B CA 1
ATOM 5729 C C . THR B 1 247 ? -1.126 13.258 -6.984 1 90.75 247 THR B C 1
ATOM 5731 O O . THR B 1 247 ? -0.765 14.367 -7.379 1 90.75 247 THR B O 1
ATOM 5734 N N . ALA B 1 248 ? -1.932 12.492 -7.574 1 89.62 248 ALA B N 1
ATOM 5735 C CA . ALA B 1 248 ? -2.543 12.945 -8.82 1 89.62 248 ALA B CA 1
ATOM 5736 C C . ALA B 1 248 ? -3.389 14.195 -8.602 1 89.62 248 ALA B C 1
ATOM 5738 O O . ALA B 1 248 ? -3.373 15.117 -9.422 1 89.62 248 ALA B O 1
ATOM 5739 N N . GLN B 1 249 ? -4.051 14.266 -7.578 1 88.12 249 GLN B N 1
ATOM 5740 C CA . GLN B 1 249 ? -4.883 15.414 -7.238 1 88.12 249 GLN B CA 1
ATOM 5741 C C . GLN B 1 249 ? -4.027 16.641 -6.922 1 88.12 249 GLN B C 1
ATOM 5743 O O . GLN B 1 249 ? -4.348 17.75 -7.352 1 88.12 249 GLN B O 1
ATOM 5748 N N . LEU B 1 250 ? -2.955 16.375 -6.191 1 88.94 250 LEU B N 1
ATOM 5749 C CA . LEU B 1 250 ? -2.082 17.484 -5.781 1 88.94 250 LEU B CA 1
ATOM 5750 C C . LEU B 1 250 ? -1.335 18.047 -6.98 1 88.94 250 LEU B C 1
ATOM 5752 O O . LEU B 1 250 ? -1.165 19.266 -7.09 1 88.94 250 LEU B O 1
ATOM 5756 N N . PHE B 1 251 ? -0.937 17.141 -7.844 1 86.62 251 PHE B N 1
ATOM 5757 C CA . PHE B 1 251 ? -0.161 17.562 -9 1 86.62 251 PHE B CA 1
ATOM 5758 C C . PHE B 1 251 ? -1.077 18.047 -10.125 1 86.62 251 PHE B C 1
ATOM 5760 O O . PHE B 1 251 ? -0.644 18.766 -11.023 1 86.62 251 PHE B O 1
ATOM 5767 N N . GLY B 1 252 ? -2.334 17.641 -10.102 1 81.19 252 GLY B N 1
ATOM 5768 C CA . GLY B 1 252 ? -3.281 18.031 -11.133 1 81.19 252 GLY B CA 1
ATOM 5769 C C . GLY B 1 252 ? -3.148 17.203 -12.398 1 81.19 252 GLY B C 1
ATOM 5770 O O . GLY B 1 252 ? -3.492 17.688 -13.484 1 81.19 252 GLY B O 1
ATOM 5771 N N . SER B 1 253 ? -2.467 16.109 -12.352 1 79.5 253 SER B N 1
ATOM 5772 C CA . SER B 1 253 ? -2.27 15.211 -13.484 1 79.5 253 SER B CA 1
ATOM 5773 C C . SER B 1 253 ? -2.781 13.812 -13.18 1 79.5 253 SER B C 1
ATOM 5775 O O . SER B 1 253 ? -2.633 13.32 -12.055 1 79.5 253 SER B O 1
ATOM 5777 N N . PRO B 1 254 ? -3.363 13.336 -14.219 1 82.38 254 PRO B N 1
ATOM 5778 C CA . PRO B 1 254 ? -3.84 11.969 -14 1 82.38 254 PRO B CA 1
ATOM 5779 C C . PRO B 1 254 ? -2.715 11.008 -13.641 1 82.38 254 PRO B C 1
ATOM 5781 O O . PRO B 1 254 ? -1.584 11.164 -14.102 1 82.38 254 PRO B O 1
ATOM 5784 N N . ARG B 1 255 ? -3.004 10.016 -12.852 1 83 255 ARG B N 1
ATOM 5785 C CA . ARG B 1 255 ? -2.061 9.023 -12.352 1 83 255 ARG B CA 1
ATOM 5786 C C . ARG B 1 255 ? -1.386 8.273 -13.492 1 83 255 ARG B C 1
ATOM 5788 O O . ARG B 1 255 ? -0.19 7.98 -13.43 1 83 255 ARG B O 1
ATOM 5795 N N . GLU B 1 256 ? -2.068 8.016 -14.516 1 82.19 256 GLU B N 1
ATOM 5796 C CA . GLU B 1 256 ? -1.59 7.219 -15.641 1 82.19 256 GLU B CA 1
ATOM 5797 C C . GLU B 1 256 ? -0.45 7.922 -16.375 1 82.19 256 GLU B C 1
ATOM 5799 O O . GLU B 1 256 ? 0.453 7.27 -16.906 1 82.19 256 GLU B O 1
ATOM 5804 N N . ILE B 1 257 ? -0.488 9.195 -16.344 1 79.75 257 ILE B N 1
ATOM 5805 C CA . ILE B 1 257 ? 0.535 9.977 -17.016 1 79.75 257 ILE B CA 1
ATOM 5806 C C . ILE B 1 257 ? 1.803 10.023 -16.172 1 79.75 257 ILE B C 1
ATOM 5808 O O . ILE B 1 257 ? 2.914 10.055 -16.703 1 79.75 257 ILE B O 1
ATOM 5812 N N . MET B 1 258 ? 1.595 9.93 -14.922 1 86.75 258 MET B N 1
ATOM 5813 C CA . MET B 1 258 ? 2.723 10.047 -14 1 86.75 258 MET B CA 1
ATOM 5814 C C . MET B 1 258 ? 3.508 8.742 -13.938 1 86.75 258 MET B C 1
ATOM 5816 O O . MET B 1 258 ? 4.727 8.75 -13.773 1 86.75 258 MET B O 1
ATOM 5820 N N . LEU B 1 259 ? 2.803 7.617 -14.289 1 89.06 259 LEU B N 1
ATOM 5821 C CA . LEU B 1 259 ? 3.441 6.312 -14.156 1 89.06 259 LEU B CA 1
ATOM 5822 C C . LEU B 1 259 ? 4.48 6.098 -15.25 1 89.06 259 LEU B C 1
ATOM 5824 O O . LEU B 1 259 ? 4.262 6.484 -16.406 1 89.06 259 LEU B O 1
ATOM 5828 N N . ASP B 1 260 ? 5.543 5.547 -14.906 1 89.81 260 ASP B N 1
ATOM 5829 C CA . ASP B 1 260 ? 6.66 5.207 -15.781 1 89.81 260 ASP B CA 1
ATOM 5830 C C . ASP B 1 260 ? 7.301 6.461 -16.375 1 89.81 260 ASP B C 1
ATOM 5832 O O . ASP B 1 260 ? 7.879 6.414 -17.453 1 89.81 260 ASP B O 1
ATOM 5836 N N . THR B 1 261 ? 7.148 7.609 -15.766 1 91.56 261 THR B N 1
ATOM 5837 C CA . THR B 1 261 ? 7.781 8.875 -16.125 1 91.56 261 THR B CA 1
ATOM 5838 C C . THR B 1 261 ? 8.773 9.312 -15.055 1 91.56 261 THR B C 1
ATOM 5840 O O . THR B 1 261 ? 8.547 9.078 -13.867 1 91.56 261 THR B O 1
ATOM 5843 N N . PRO B 1 262 ? 9.914 9.859 -15.562 1 93.38 262 PRO B N 1
ATOM 5844 C CA . PRO B 1 262 ? 10.844 10.352 -14.547 1 93.38 262 PRO B CA 1
ATOM 5845 C C . PRO B 1 262 ? 10.234 11.43 -13.656 1 93.38 262 PRO B C 1
ATOM 5847 O O . PRO B 1 262 ? 9.539 12.32 -14.148 1 93.38 262 PRO B O 1
ATOM 5850 N N . LEU B 1 263 ? 10.523 11.359 -12.359 1 92.69 263 LEU B N 1
ATOM 5851 C CA . LEU B 1 263 ? 9.922 12.266 -11.383 1 92.69 263 LEU B CA 1
ATOM 5852 C C . LEU B 1 263 ? 10.242 13.719 -11.727 1 92.69 263 LEU B C 1
ATOM 5854 O O . LEU B 1 263 ? 9.367 14.586 -11.633 1 92.69 263 LEU B O 1
ATOM 5858 N N . PRO B 1 264 ? 11.492 14.078 -12.148 1 92.06 264 PRO B N 1
ATOM 5859 C CA . PRO B 1 264 ? 11.781 15.469 -12.5 1 92.06 264 PRO B CA 1
ATOM 5860 C C . PRO B 1 264 ? 10.891 15.984 -13.633 1 92.06 264 PRO B C 1
ATOM 5862 O O . PRO B 1 264 ? 10.523 17.156 -13.641 1 92.06 264 PRO B O 1
ATOM 5865 N N . ALA B 1 265 ? 10.547 15.086 -14.555 1 89.88 265 ALA B N 1
ATOM 5866 C CA . ALA B 1 265 ? 9.664 15.477 -15.648 1 89.88 265 ALA B CA 1
ATOM 5867 C C . ALA B 1 265 ? 8.242 15.734 -15.141 1 89.88 265 ALA B C 1
ATOM 5869 O O . ALA B 1 265 ? 7.551 16.625 -15.641 1 89.88 265 ALA B O 1
ATOM 5870 N N . VAL B 1 266 ? 7.859 14.984 -14.195 1 89.38 266 VAL B N 1
ATOM 5871 C CA . VAL B 1 266 ? 6.523 15.133 -13.617 1 89.38 266 VAL B CA 1
ATOM 5872 C C . VAL B 1 266 ? 6.438 16.438 -12.844 1 89.38 266 VAL B C 1
ATOM 5874 O O . VAL B 1 266 ? 5.438 17.156 -12.938 1 89.38 266 VAL B O 1
ATOM 5877 N N . VAL B 1 267 ? 7.488 16.75 -12.094 1 88.06 267 VAL B N 1
ATOM 5878 C CA . VAL B 1 267 ? 7.535 17.953 -11.281 1 88.06 267 VAL B CA 1
ATOM 5879 C C . VAL B 1 267 ? 7.617 19.188 -12.188 1 88.06 267 VAL B C 1
ATOM 5881 O O . VAL B 1 267 ? 7.062 20.234 -11.867 1 88.06 267 VAL B O 1
ATOM 5884 N N . ALA B 1 268 ? 8.32 19.016 -13.289 1 85.88 268 ALA B N 1
ATOM 5885 C CA . ALA B 1 268 ? 8.445 20.125 -14.242 1 85.88 268 ALA B CA 1
ATOM 5886 C C . ALA B 1 268 ? 7.086 20.531 -14.805 1 85.88 268 ALA B C 1
ATOM 5888 O O . ALA B 1 268 ? 6.844 21.703 -15.078 1 85.88 268 ALA B O 1
ATOM 5889 N N . ALA B 1 269 ? 6.27 19.547 -14.922 1 81.44 269 ALA B N 1
ATOM 5890 C CA . ALA B 1 269 ? 4.941 19.797 -15.477 1 81.44 269 ALA B CA 1
ATOM 5891 C C . ALA B 1 269 ? 4.09 20.625 -14.516 1 81.44 269 ALA B C 1
ATOM 5893 O O . ALA B 1 269 ? 3.162 21.312 -14.938 1 81.44 269 ALA B O 1
ATOM 5894 N N . LEU B 1 270 ? 4.395 20.578 -13.258 1 77 270 LEU B N 1
ATOM 5895 C CA . LEU B 1 270 ? 3.672 21.328 -12.227 1 77 270 LEU B CA 1
ATOM 5896 C C . LEU B 1 270 ? 3.939 22.812 -12.344 1 77 270 LEU B C 1
ATOM 5898 O O . LEU B 1 270 ? 3.062 23.641 -12.062 1 77 270 LEU B O 1
ATOM 5902 N N . GLY B 1 271 ? 5.227 23.109 -12.594 1 65.75 271 GLY B N 1
ATOM 5903 C CA . GLY B 1 271 ? 5.637 24.5 -12.656 1 65.75 271 GLY B CA 1
ATOM 5904 C C . GLY B 1 271 ? 5.32 25.156 -13.992 1 65.75 271 GLY B C 1
ATOM 5905 O O . GLY B 1 271 ? 5.41 26.375 -14.125 1 65.75 271 GLY B O 1
ATOM 5906 N N . ALA B 1 272 ? 5.039 24.297 -14.977 1 64 272 ALA B N 1
ATOM 5907 C CA . ALA B 1 272 ? 4.93 24.828 -16.328 1 64 272 ALA B CA 1
ATOM 5908 C C . ALA B 1 272 ? 3.494 25.234 -16.656 1 64 272 ALA B C 1
ATOM 5910 O O . ALA B 1 272 ? 2.59 24.406 -16.625 1 64 272 ALA B O 1
ATOM 5911 N N . ASN B 1 273 ? 3.045 26.469 -16.25 1 58.59 273 ASN B N 1
ATOM 5912 C CA . ASN B 1 273 ? 1.751 26.922 -16.75 1 58.59 273 ASN B CA 1
ATOM 5913 C C . ASN B 1 273 ? 1.612 26.719 -18.25 1 58.59 273 ASN B C 1
ATOM 5915 O O . ASN B 1 273 ? 0.512 26.484 -18.75 1 58.59 273 ASN B O 1
ATOM 5919 N N . ASP B 1 274 ? 2.734 26.984 -19.094 1 55.06 274 ASP B N 1
ATOM 5920 C CA . ASP B 1 274 ? 2.83 26.875 -20.547 1 55.06 274 ASP B CA 1
ATOM 5921 C C . ASP B 1 274 ? 4.133 26.188 -20.953 1 55.06 274 ASP B C 1
ATOM 5923 O O . ASP B 1 274 ? 5.105 26.188 -20.203 1 55.06 274 ASP B O 1
ATOM 5927 N N . ALA B 1 275 ? 4.16 25.422 -21.953 1 53.62 275 ALA B N 1
ATOM 5928 C CA . ALA B 1 275 ? 5.289 24.688 -22.516 1 53.62 275 ALA B CA 1
ATOM 5929 C C . ALA B 1 275 ? 6.543 25.562 -22.562 1 53.62 275 ALA B C 1
ATOM 5931 O O . ALA B 1 275 ? 7.664 25.047 -22.594 1 53.62 275 ALA B O 1
ATOM 5932 N N . THR B 1 276 ? 6.336 26.766 -22.531 1 54.97 276 THR B N 1
ATOM 5933 C CA . THR B 1 276 ? 7.426 27.703 -22.734 1 54.97 276 THR B CA 1
ATOM 5934 C C . THR B 1 276 ? 7.875 28.312 -21.391 1 54.97 276 THR B C 1
ATOM 5936 O O . THR B 1 276 ? 8.773 29.156 -21.359 1 54.97 276 THR B O 1
ATOM 5939 N N . ASP B 1 277 ? 7.297 27.797 -20.328 1 62.41 277 ASP B N 1
ATOM 5940 C CA . ASP B 1 277 ? 7.566 28.484 -19.062 1 62.41 277 ASP B CA 1
ATOM 5941 C C . ASP B 1 277 ? 8.852 27.969 -18.422 1 62.41 277 ASP B C 1
ATOM 5943 O O . ASP B 1 277 ? 9.031 26.75 -18.266 1 62.41 277 ASP B O 1
ATOM 5947 N N . PRO B 1 278 ? 9.867 28.797 -18.25 1 69.25 278 PRO B N 1
ATOM 5948 C CA . PRO B 1 278 ? 11.164 28.438 -17.656 1 69.25 278 PRO B CA 1
ATOM 5949 C C . PRO B 1 278 ? 11.031 27.844 -16.266 1 69.25 278 PRO B C 1
ATOM 5951 O O . PRO B 1 278 ? 11.961 27.203 -15.766 1 69.25 278 PRO B O 1
ATOM 5954 N N . GLY B 1 279 ? 9.844 28 -15.75 1 72.56 279 GLY B N 1
ATOM 5955 C CA . GLY B 1 279 ? 9.633 27.531 -14.391 1 72.56 279 GLY B CA 1
ATOM 5956 C C . GLY B 1 279 ? 9.711 26.031 -14.266 1 72.56 279 GLY B C 1
ATOM 5957 O O . GLY B 1 279 ? 10.289 25.5 -13.305 1 72.56 279 GLY B O 1
ATOM 5958 N N . GLY B 1 280 ? 9.273 25.422 -15.336 1 79.19 280 GLY B N 1
ATOM 5959 C CA . GLY B 1 280 ? 9.289 23.969 -15.328 1 79.19 280 GLY B CA 1
ATOM 5960 C C . GLY B 1 280 ? 10.695 23.391 -15.375 1 79.19 280 GLY B C 1
ATOM 5961 O O . GLY B 1 280 ? 11 22.422 -14.664 1 79.19 280 GLY B O 1
ATOM 5962 N N . ALA B 1 281 ? 11.492 24 -16.141 1 83.19 281 ALA B N 1
ATOM 5963 C CA . ALA B 1 281 ? 12.867 23.531 -16.281 1 83.19 281 ALA B CA 1
ATOM 5964 C C . ALA B 1 281 ? 13.648 23.719 -14.984 1 83.19 281 ALA B C 1
ATOM 5966 O O . ALA B 1 281 ? 14.469 22.891 -14.617 1 83.19 281 ALA B O 1
ATOM 5967 N N . ILE B 1 282 ? 13.336 24.828 -14.375 1 84.44 282 ILE B N 1
ATOM 5968 C CA . ILE B 1 282 ? 14.016 25.125 -13.117 1 84.44 282 ILE B CA 1
ATOM 5969 C C . ILE B 1 282 ? 13.609 24.109 -12.062 1 84.44 282 ILE B C 1
ATOM 5971 O O . ILE B 1 282 ? 14.461 23.594 -11.328 1 84.44 282 ILE B O 1
ATOM 5975 N N . LEU B 1 283 ? 12.398 23.859 -12.039 1 87.06 283 LEU B N 1
ATOM 5976 C CA . LEU B 1 283 ? 11.898 22.906 -11.062 1 87.06 283 LEU B CA 1
ATOM 5977 C C . LEU B 1 283 ? 12.461 21.5 -11.32 1 87.06 283 LEU B C 1
ATOM 5979 O O . LEU B 1 283 ? 12.727 20.75 -10.383 1 87.06 283 LEU B O 1
ATOM 5983 N N . ALA B 1 284 ? 12.578 21.188 -12.586 1 89.69 284 ALA B N 1
ATOM 5984 C CA . ALA B 1 284 ? 13.133 19.891 -12.953 1 89.69 284 ALA B CA 1
ATOM 5985 C C . ALA B 1 284 ? 14.578 19.766 -12.477 1 89.69 284 ALA B C 1
ATOM 5987 O O . ALA B 1 284 ? 14.984 18.719 -11.977 1 89.69 284 ALA B O 1
ATOM 5988 N N . THR B 1 285 ? 15.297 20.797 -12.672 1 89.62 285 THR B N 1
ATOM 5989 C CA . THR B 1 285 ? 16.688 20.812 -12.25 1 89.62 285 THR B CA 1
ATOM 5990 C C . THR B 1 285 ? 16.797 20.75 -10.727 1 89.62 285 THR B C 1
ATOM 5992 O O . THR B 1 285 ? 17.672 20.047 -10.195 1 89.62 285 THR B O 1
ATOM 5995 N N . GLN B 1 286 ? 15.969 21.438 -10.109 1 88.69 286 GLN B N 1
ATOM 5996 C CA . GLN B 1 286 ? 15.961 21.422 -8.648 1 88.69 286 GLN B CA 1
ATOM 5997 C C . GLN B 1 286 ? 15.633 20.031 -8.125 1 88.69 286 GLN B C 1
ATOM 5999 O O . GLN B 1 286 ? 16.219 19.578 -7.141 1 88.69 286 GLN B O 1
ATOM 6004 N N . CYS B 1 287 ? 14.711 19.406 -8.75 1 91.25 287 CYS B N 1
ATOM 6005 C CA . CYS B 1 287 ? 14.297 18.078 -8.344 1 91.25 287 CYS B CA 1
ATOM 6006 C C . CYS B 1 287 ? 15.422 17.062 -8.562 1 91.25 287 CYS B C 1
ATOM 6008 O O . CYS B 1 287 ? 15.648 16.188 -7.727 1 91.25 287 CYS B O 1
ATOM 6010 N N . GLU B 1 288 ? 16.109 17.203 -9.672 1 91 288 GLU B N 1
ATOM 6011 C CA . GLU B 1 288 ? 17.219 16.312 -9.961 1 91 288 GLU B CA 1
ATOM 6012 C C . GLU B 1 288 ? 18.328 16.453 -8.922 1 91 288 GLU B C 1
ATOM 6014 O O . GLU B 1 288 ? 18.906 15.461 -8.484 1 91 288 GLU B O 1
ATOM 6019 N N . LEU B 1 289 ? 18.547 17.688 -8.586 1 90.12 289 LEU B N 1
ATOM 6020 C CA . LEU B 1 289 ? 19.562 17.953 -7.574 1 90.12 289 LEU B CA 1
ATOM 6021 C C . LEU B 1 289 ? 19.125 17.406 -6.219 1 90.12 289 LEU B C 1
ATOM 6023 O O . LEU B 1 289 ? 19.953 16.875 -5.469 1 90.12 289 LEU B O 1
ATOM 6027 N N . TRP B 1 290 ? 17.891 17.531 -5.969 1 91.94 290 TRP B N 1
ATOM 6028 C CA . TRP B 1 290 ? 17.328 17.047 -4.711 1 91.94 290 TRP B CA 1
ATOM 6029 C C . TRP B 1 290 ? 17.438 15.531 -4.613 1 91.94 290 TRP B C 1
ATOM 6031 O O . TRP B 1 290 ? 17.766 14.992 -3.553 1 91.94 290 TRP B O 1
ATOM 6041 N N . LEU B 1 291 ? 17.266 14.859 -5.684 1 90.44 291 LEU B N 1
ATOM 6042 C CA . LEU B 1 291 ? 17.281 13.406 -5.699 1 90.44 291 LEU B CA 1
ATOM 6043 C C . LEU B 1 291 ? 18.703 12.875 -5.57 1 90.44 291 LEU B C 1
ATOM 6045 O O . LEU B 1 291 ? 18.922 11.758 -5.105 1 90.44 291 LEU B O 1
ATOM 6049 N N . THR B 1 292 ? 19.609 13.664 -5.988 1 86.75 292 THR B N 1
ATOM 6050 C CA . THR B 1 292 ? 21 13.227 -5.961 1 86.75 292 THR B CA 1
ATOM 6051 C C . THR B 1 292 ? 21.656 13.594 -4.633 1 86.75 292 THR B C 1
ATOM 6053 O O . THR B 1 292 ? 22.672 13 -4.246 1 86.75 292 THR B O 1
ATOM 6056 N N . CYS B 1 293 ? 21 14.531 -3.971 1 83.19 293 CYS B N 1
ATOM 6057 C CA . CYS B 1 293 ? 21.562 15.008 -2.711 1 83.19 293 CYS B CA 1
ATOM 6058 C C . CYS B 1 293 ? 21.312 14.008 -1.59 1 83.19 293 CYS B C 1
ATOM 6060 O O . CYS B 1 293 ? 20.25 13.367 -1.542 1 83.19 293 CYS B O 1
ATOM 6062 N N . ASP B 1 294 ? 22.172 13.75 -0.784 1 78.19 294 ASP B N 1
ATOM 6063 C CA . ASP B 1 294 ? 22.078 12.789 0.308 1 78.19 294 ASP B CA 1
ATOM 6064 C C . ASP B 1 294 ? 21.391 13.398 1.523 1 78.19 294 ASP B C 1
ATOM 6066 O O . ASP B 1 294 ? 20.906 12.68 2.402 1 78.19 294 ASP B O 1
ATOM 6070 N N . GLU B 1 295 ? 21.266 14.664 1.46 1 74.75 295 GLU B N 1
ATOM 6071 C CA . GLU B 1 295 ? 20.672 15.305 2.633 1 74.75 295 GLU B CA 1
ATOM 6072 C C . GLU B 1 295 ? 19.156 15.117 2.652 1 74.75 295 GLU B C 1
ATOM 6074 O O . GLU B 1 295 ? 18.5 15.258 1.622 1 74.75 295 GLU B O 1
ATOM 6079 N N . PRO B 1 296 ? 18.703 14.727 3.803 1 78.94 296 PRO B N 1
ATOM 6080 C CA . PRO B 1 296 ? 17.266 14.484 3.939 1 78.94 296 PRO B CA 1
ATOM 6081 C C . PRO B 1 296 ? 16.453 15.781 4.027 1 78.94 296 PRO B C 1
ATOM 6083 O O . PRO B 1 296 ? 15.594 15.914 4.898 1 78.94 296 PRO B O 1
ATOM 6086 N N . ALA B 1 297 ? 16.703 16.766 3.158 1 85.75 297 ALA B N 1
ATOM 6087 C CA . ALA B 1 297 ? 15.898 17.984 3.172 1 85.75 297 ALA B CA 1
ATOM 6088 C C . ALA B 1 297 ? 14.734 17.875 2.189 1 85.75 297 ALA B C 1
ATOM 6090 O O . ALA B 1 297 ? 14.875 17.297 1.109 1 85.75 297 ALA B O 1
ATOM 6091 N N . PRO B 1 298 ? 13.617 18.328 2.684 1 92.62 298 PRO B N 1
ATOM 6092 C CA . PRO B 1 298 ? 12.469 18.281 1.783 1 92.62 298 PRO B CA 1
ATOM 6093 C C . PRO B 1 298 ? 12.586 19.266 0.621 1 92.62 298 PRO B C 1
ATOM 6095 O O . PRO B 1 298 ? 13.383 20.219 0.685 1 92.62 298 PRO B O 1
ATOM 6098 N N . LEU B 1 299 ? 11.992 19 -0.423 1 93.19 299 LEU B N 1
ATOM 6099 C CA . LEU B 1 299 ? 11.906 19.875 -1.575 1 93.19 299 LEU B CA 1
ATOM 6100 C C . LEU B 1 299 ? 10.609 20.688 -1.536 1 93.19 299 LEU B C 1
ATOM 6102 O O . LEU B 1 299 ? 9.516 20.125 -1.465 1 93.19 299 LEU B O 1
ATOM 6106 N N . ASP B 1 300 ? 10.781 21.969 -1.556 1 91.56 300 ASP B N 1
ATOM 6107 C CA . ASP B 1 300 ? 9.617 22.844 -1.556 1 91.56 300 ASP B CA 1
ATOM 6108 C C . ASP B 1 300 ? 9.266 23.297 -2.973 1 91.56 300 ASP B C 1
ATOM 6110 O O . ASP B 1 300 ? 10.133 23.75 -3.721 1 91.56 300 ASP B O 1
ATOM 6114 N N . VAL B 1 301 ? 8.023 23.094 -3.273 1 89.38 301 VAL B N 1
ATOM 6115 C CA . VAL B 1 301 ? 7.547 23.484 -4.598 1 89.38 301 VAL B CA 1
ATOM 6116 C C . VAL B 1 301 ? 6.352 24.422 -4.469 1 89.38 301 VAL B C 1
ATOM 6118 O O . VAL B 1 301 ? 5.379 24.109 -3.781 1 89.38 301 VAL B O 1
ATOM 6121 N N . VAL B 1 302 ? 6.477 25.5 -5.125 1 86.38 302 VAL B N 1
ATOM 6122 C CA . VAL B 1 302 ? 5.371 26.453 -5.16 1 86.38 302 VAL B CA 1
ATOM 6123 C C . VAL B 1 302 ? 4.652 26.359 -6.504 1 86.38 302 VAL B C 1
ATOM 6125 O O . VAL B 1 302 ? 5.277 26.469 -7.562 1 86.38 302 VAL B O 1
ATOM 6128 N N . LEU B 1 303 ? 3.41 26.141 -6.371 1 83.12 303 LEU B N 1
ATOM 6129 C CA . LEU B 1 303 ? 2.625 25.969 -7.586 1 83.12 303 LEU B CA 1
ATOM 6130 C C . LEU B 1 303 ? 2.111 27.312 -8.086 1 83.12 303 LEU B C 1
ATOM 6132 O O . LEU B 1 303 ? 2.125 28.297 -7.352 1 83.12 303 LEU B O 1
ATOM 6136 N N . ALA B 1 304 ? 1.655 27.297 -9.328 1 74.88 304 ALA B N 1
ATOM 6137 C CA . ALA B 1 304 ? 1.159 28.516 -9.961 1 74.88 304 ALA B CA 1
ATOM 6138 C C . ALA B 1 304 ? -0.125 29 -9.289 1 74.88 304 ALA B C 1
ATOM 6140 O O . ALA B 1 304 ? -0.405 30.203 -9.258 1 74.88 304 ALA B O 1
ATOM 6141 N N . ASP B 1 305 ? -0.829 28.078 -8.648 1 78.25 305 ASP B N 1
ATOM 6142 C CA . ASP B 1 305 ? -2.105 28.438 -8.039 1 78.25 305 ASP B CA 1
ATOM 6143 C C . ASP B 1 305 ? -1.912 28.922 -6.602 1 78.25 305 ASP B C 1
ATOM 6145 O O . ASP B 1 305 ? -2.885 29.234 -5.91 1 78.25 305 ASP B O 1
ATOM 6149 N N . GLY B 1 306 ? -0.672 29 -6.176 1 80.69 306 GLY B N 1
ATOM 6150 C CA . GLY B 1 306 ? -0.405 29.516 -4.844 1 80.69 306 GLY B CA 1
ATOM 6151 C C . GLY B 1 306 ? -0.186 28.422 -3.811 1 80.69 306 GLY B C 1
ATOM 6152 O O . GLY B 1 306 ? 0.299 28.688 -2.709 1 80.69 306 GLY B O 1
ATOM 6153 N N . ARG B 1 307 ? -0.443 27.188 -4.238 1 89.5 307 ARG B N 1
ATOM 6154 C CA . ARG B 1 307 ? -0.245 26.078 -3.301 1 89.5 307 ARG B CA 1
ATOM 6155 C C . ARG B 1 307 ? 1.237 25.766 -3.137 1 89.5 307 ARG B C 1
ATOM 6157 O O . ARG B 1 307 ? 2.02 25.922 -4.078 1 89.5 307 ARG B O 1
ATOM 6164 N N . GLN B 1 308 ? 1.516 25.438 -1.918 1 92 308 GLN B N 1
ATOM 6165 C CA . GLN B 1 308 ? 2.883 25.047 -1.594 1 92 308 GLN B CA 1
ATOM 6166 C C . GLN B 1 308 ? 2.957 23.562 -1.218 1 92 308 GLN B C 1
ATOM 6168 O O . GLN B 1 308 ? 2.27 23.125 -0.299 1 92 308 GLN B O 1
ATOM 6173 N N . LEU B 1 309 ? 3.781 22.906 -1.95 1 93.62 309 LEU B N 1
ATOM 6174 C CA . LEU B 1 309 ? 3.945 21.484 -1.702 1 93.62 309 LEU B CA 1
ATOM 6175 C C . LEU B 1 309 ? 5.332 21.188 -1.142 1 93.62 309 LEU B C 1
ATOM 6177 O O . LEU B 1 309 ? 6.305 21.844 -1.498 1 93.62 309 LEU B O 1
ATOM 6181 N N . GLU B 1 310 ? 5.34 20.297 -0.28 1 94.12 310 GLU B N 1
ATOM 6182 C CA . GLU B 1 310 ? 6.598 19.812 0.276 1 94.12 310 GLU B CA 1
ATOM 6183 C C . GLU B 1 310 ? 6.797 18.328 -0.04 1 94.12 310 GLU B C 1
ATOM 6185 O O . GLU B 1 310 ? 5.926 17.5 0.242 1 94.12 310 GLU B O 1
ATOM 6190 N N . LEU B 1 311 ? 7.895 18 -0.674 1 93.81 311 LEU B N 1
ATOM 6191 C CA . LEU B 1 311 ? 8.219 16.625 -1.017 1 93.81 311 LEU B CA 1
ATOM 6192 C C . LEU B 1 311 ? 9.328 16.078 -0.112 1 93.81 311 LEU B C 1
ATOM 6194 O O . LEU B 1 311 ? 10.391 16.688 0.001 1 93.81 311 LEU B O 1
ATOM 6198 N N . THR B 1 312 ? 9.047 15 0.512 1 93 312 THR B N 1
ATOM 6199 C CA . THR B 1 312 ? 10.023 14.344 1.37 1 93 312 THR B CA 1
ATOM 6200 C C . THR B 1 312 ? 10.422 12.992 0.796 1 93 312 THR B C 1
ATOM 6202 O O . THR B 1 312 ? 9.562 12.18 0.437 1 93 312 THR B O 1
ATOM 6205 N N . ARG B 1 313 ? 11.695 12.727 0.763 1 92.38 313 ARG B N 1
ATOM 6206 C CA . ARG B 1 313 ? 12.211 11.5 0.156 1 92.38 313 ARG B CA 1
ATOM 6207 C C . ARG B 1 313 ? 12.719 10.531 1.221 1 92.38 313 ARG B C 1
ATOM 6209 O O . ARG B 1 313 ? 13.398 10.938 2.164 1 92.38 313 ARG B O 1
ATOM 6216 N N . HIS B 1 314 ? 12.336 9.312 1.087 1 89.62 314 HIS B N 1
ATOM 6217 C CA . HIS B 1 314 ? 12.844 8.234 1.922 1 89.62 314 HIS B CA 1
ATOM 6218 C C . HIS B 1 314 ? 13.43 7.109 1.072 1 89.62 314 HIS B C 1
ATOM 6220 O O . HIS B 1 314 ? 12.742 6.559 0.21 1 89.62 314 HIS B O 1
ATOM 6226 N N . ARG B 1 315 ? 14.617 6.785 1.34 1 87 315 ARG B N 1
ATOM 6227 C CA . ARG B 1 315 ? 15.281 5.738 0.566 1 87 315 ARG B CA 1
ATOM 6228 C C . ARG B 1 315 ? 14.953 4.355 1.123 1 87 315 ARG B C 1
ATOM 6230 O O . ARG B 1 315 ? 14.852 4.18 2.34 1 87 315 ARG B O 1
ATOM 6237 N N . VAL B 1 316 ? 14.688 3.447 0.18 1 82.19 316 VAL B N 1
ATOM 6238 C CA . VAL B 1 316 ? 14.414 2.061 0.542 1 82.19 316 VAL B CA 1
ATOM 6239 C C . VAL B 1 316 ? 15.602 1.181 0.143 1 82.19 316 VAL B C 1
ATOM 6241 O O . VAL B 1 316 ? 16.328 1.502 -0.797 1 82.19 316 VAL B O 1
ATOM 6244 N N . PRO B 1 317 ? 15.898 0.115 0.875 1 74.81 317 PRO B N 1
ATOM 6245 C CA . PRO B 1 317 ? 17.094 -0.711 0.659 1 74.81 317 PRO B CA 1
ATOM 6246 C C . PRO B 1 317 ? 17.141 -1.312 -0.744 1 74.81 317 PRO B C 1
ATOM 6248 O O . PRO B 1 317 ? 18.234 -1.583 -1.262 1 74.81 317 PRO B O 1
ATOM 6251 N N . ASP B 1 318 ? 16.109 -1.461 -1.454 1 73.81 318 ASP B N 1
ATOM 6252 C CA . ASP B 1 318 ? 16.125 -2.1 -2.768 1 73.81 318 ASP B CA 1
ATOM 6253 C C . ASP B 1 318 ? 16.469 -1.099 -3.863 1 73.81 318 ASP B C 1
ATOM 6255 O O . ASP B 1 318 ? 16.469 -1.438 -5.047 1 73.81 318 ASP B O 1
ATOM 6259 N N . GLY B 1 319 ? 16.891 0.139 -3.477 1 77.75 319 GLY B N 1
ATOM 6260 C CA . GLY B 1 319 ? 17.266 1.143 -4.461 1 77.75 319 GLY B CA 1
ATOM 6261 C C . GLY B 1 319 ? 16.125 2.061 -4.844 1 77.75 319 GLY B C 1
ATOM 6262 O O . GLY B 1 319 ? 16.328 3.072 -5.516 1 77.75 319 GLY B O 1
ATOM 6263 N N . ASN B 1 320 ? 15.008 1.722 -4.43 1 86.25 320 ASN B N 1
ATOM 6264 C CA . ASN B 1 320 ? 13.836 2.562 -4.676 1 86.25 320 ASN B CA 1
ATOM 6265 C C . ASN B 1 320 ? 13.711 3.666 -3.629 1 86.25 320 ASN B C 1
ATOM 6267 O O . ASN B 1 320 ? 14.5 3.725 -2.686 1 86.25 320 ASN B O 1
ATOM 6271 N N . ALA B 1 321 ? 12.977 4.637 -3.932 1 90.75 321 ALA B N 1
ATOM 6272 C CA . ALA B 1 321 ? 12.711 5.707 -2.975 1 90.75 321 ALA B CA 1
ATOM 6273 C C . ALA B 1 321 ? 11.219 6.016 -2.891 1 90.75 321 ALA B C 1
ATOM 6275 O O . ALA B 1 321 ? 10.492 5.879 -3.879 1 90.75 321 ALA B O 1
ATOM 6276 N N . VAL B 1 322 ? 10.836 6.289 -1.719 1 91.75 322 VAL B N 1
ATOM 6277 C CA . VAL B 1 322 ? 9.461 6.703 -1.492 1 91.75 322 VAL B CA 1
ATOM 6278 C C . VAL B 1 322 ? 9.391 8.211 -1.296 1 91.75 322 VAL B C 1
ATOM 6280 O O . VAL B 1 322 ? 10.133 8.773 -0.484 1 91.75 322 VAL B O 1
ATOM 6283 N N . ILE B 1 323 ? 8.562 8.891 -2.029 1 93.38 323 ILE B N 1
ATOM 6284 C CA . ILE B 1 323 ? 8.391 10.336 -1.941 1 93.38 323 ILE B CA 1
ATOM 6285 C C . ILE B 1 323 ? 7.012 10.656 -1.364 1 93.38 323 ILE B C 1
ATOM 6287 O O . ILE B 1 323 ? 5.988 10.211 -1.897 1 93.38 323 ILE B O 1
ATOM 6291 N N . ILE B 1 324 ? 7.047 11.383 -0.301 1 93.12 324 ILE B N 1
ATOM 6292 C CA . ILE B 1 324 ? 5.801 11.844 0.303 1 93.12 324 ILE B CA 1
ATOM 6293 C C . ILE B 1 324 ? 5.523 13.289 -0.119 1 93.12 324 ILE B C 1
ATOM 6295 O O . ILE B 1 324 ? 6.398 14.156 -0.006 1 93.12 324 ILE B O 1
ATOM 6299 N N . VAL B 1 325 ? 4.336 13.539 -0.625 1 93.62 325 VAL B N 1
ATOM 6300 C CA . VAL B 1 325 ? 3.934 14.875 -1.053 1 93.62 325 VAL B CA 1
ATOM 6301 C C . VAL B 1 325 ? 2.889 15.438 -0.09 1 93.62 325 VAL B C 1
ATOM 6303 O O . VAL B 1 325 ? 1.819 14.844 0.087 1 93.62 325 VAL B O 1
ATOM 6306 N N . GLU B 1 326 ? 3.188 16.5 0.489 1 91.69 326 GLU B N 1
ATOM 6307 C CA . GLU B 1 326 ? 2.281 17.125 1.446 1 91.69 326 GLU B CA 1
ATOM 6308 C C . GLU B 1 326 ? 1.895 18.531 1.003 1 91.69 326 GLU B C 1
ATOM 6310 O O . GLU B 1 326 ? 2.744 19.312 0.546 1 91.69 326 GLU B O 1
ATOM 6315 N N . ASP B 1 327 ? 0.6 18.812 1.126 1 91.88 327 ASP B N 1
ATOM 6316 C CA . ASP B 1 327 ? 0.13 20.172 0.942 1 91.88 327 ASP B CA 1
ATOM 6317 C C . ASP B 1 327 ? 0.284 20.984 2.227 1 91.88 327 ASP B C 1
ATOM 6319 O O . ASP B 1 327 ? -0.516 20.844 3.154 1 91.88 327 ASP B O 1
ATOM 6323 N N . VAL B 1 328 ? 1.307 21.844 2.217 1 89.88 328 VAL B N 1
ATOM 6324 C CA . VAL B 1 328 ? 1.63 22.562 3.438 1 89.88 328 VAL B CA 1
ATOM 6325 C C . VAL B 1 328 ? 1.092 24 3.348 1 89.88 328 VAL B C 1
ATOM 6327 O O . VAL B 1 328 ? 1.509 24.875 4.109 1 89.88 328 VAL B O 1
ATOM 6330 N N . THR B 1 329 ? 0.167 24.219 2.479 1 89.81 329 THR B N 1
ATOM 6331 C CA . THR B 1 329 ? -0.356 25.562 2.262 1 89.81 329 THR B CA 1
ATOM 6332 C C . THR B 1 329 ? -1.015 26.094 3.531 1 89.81 329 THR B C 1
ATOM 6334 O O . THR B 1 329 ? -0.674 27.188 4.004 1 89.81 329 THR B O 1
ATOM 6337 N N . ALA B 1 330 ? -1.883 25.344 4.07 1 83.31 330 ALA B N 1
ATOM 6338 C CA . ALA B 1 330 ? -2.615 25.766 5.258 1 83.31 330 ALA B CA 1
ATOM 6339 C C . ALA B 1 330 ? -1.682 25.922 6.457 1 83.31 330 ALA B C 1
ATOM 6341 O O . ALA B 1 330 ? -1.833 26.844 7.258 1 83.31 330 ALA B O 1
ATOM 6342 N N . ARG B 1 331 ? -0.808 25.031 6.539 1 83.56 331 ARG B N 1
ATOM 6343 C CA . ARG B 1 331 ? 0.147 25.078 7.641 1 83.56 331 ARG B CA 1
ATOM 6344 C C . ARG B 1 331 ? 1.018 26.328 7.57 1 83.56 331 ARG B C 1
ATOM 6346 O O . ARG B 1 331 ? 1.217 27 8.578 1 83.56 331 ARG B O 1
ATOM 6353 N N . ARG B 1 332 ? 1.449 26.625 6.457 1 86 332 ARG B N 1
ATOM 6354 C CA . ARG B 1 332 ? 2.309 27.781 6.273 1 86 332 ARG B CA 1
ATOM 6355 C C . ARG B 1 332 ? 1.528 29.078 6.469 1 86 332 ARG B C 1
ATOM 6357 O O . ARG B 1 332 ? 2.047 30.047 7.035 1 86 332 ARG B O 1
ATOM 6364 N N . GLN B 1 333 ? 0.35 29.047 6.059 1 83.25 333 GLN B N 1
ATOM 6365 C CA . GLN B 1 333 ? -0.501 30.219 6.254 1 83.25 333 GLN B CA 1
ATOM 6366 C C . GLN B 1 333 ? -0.812 30.438 7.734 1 83.25 333 GLN B C 1
ATOM 6368 O O . GLN B 1 333 ? -0.816 31.562 8.211 1 83.25 333 GLN B O 1
ATOM 6373 N N . THR B 1 334 ? -1.042 29.359 8.352 1 79.56 334 THR B N 1
ATOM 6374 C CA . THR B 1 334 ? -1.308 29.438 9.781 1 79.56 334 THR B CA 1
ATOM 6375 C C . THR B 1 334 ? -0.072 29.922 10.539 1 79.56 334 THR B C 1
ATOM 6377 O O . THR B 1 334 ? -0.178 30.734 11.453 1 79.56 334 THR B O 1
ATOM 6380 N N . GLU B 1 335 ? 1.005 29.453 10.133 1 81 335 GLU B N 1
ATOM 6381 C CA . GLU B 1 335 ? 2.258 29.875 10.75 1 81 335 GLU B CA 1
ATOM 6382 C C . GLU B 1 335 ? 2.51 31.359 10.516 1 81 335 GLU B C 1
ATOM 6384 O O . GLU B 1 335 ? 2.949 32.062 11.422 1 81 335 GLU B O 1
ATOM 6389 N N . GLN B 1 336 ? 2.193 31.781 9.375 1 79.5 336 GLN B N 1
ATOM 6390 C CA . GLN B 1 336 ? 2.342 33.188 9.047 1 79.5 336 GLN B CA 1
ATOM 6391 C C . GLN B 1 336 ? 1.349 34.031 9.828 1 79.5 336 GLN B C 1
ATOM 6393 O O . GLN B 1 336 ? 1.688 35.125 10.289 1 79.5 336 GLN B O 1
ATOM 6398 N N . HIS B 1 337 ? 0.205 33.5 9.922 1 76.5 337 HIS B N 1
ATOM 6399 C CA . HIS B 1 337 ? -0.833 34.188 10.664 1 76.5 337 HIS B CA 1
ATOM 6400 C C . HIS B 1 337 ? -0.459 34.312 12.141 1 76.5 337 HIS B C 1
ATOM 6402 O O . HIS B 1 337 ? -0.65 35.375 12.742 1 76.5 337 HIS B O 1
ATOM 6408 N N . ILE B 1 338 ? 0.053 33.344 12.688 1 74.94 338 ILE B N 1
ATOM 6409 C CA . ILE B 1 338 ? 0.506 33.344 14.078 1 74.94 338 ILE B CA 1
ATOM 6410 C C . ILE B 1 338 ? 1.634 34.375 14.25 1 74.94 338 ILE B C 1
ATOM 6412 O O . ILE B 1 338 ? 1.644 35.156 15.211 1 74.94 338 ILE B O 1
ATOM 6416 N N . ARG B 1 339 ? 2.48 34.406 13.336 1 75.19 339 ARG B N 1
ATOM 6417 C CA . ARG B 1 339 ? 3.588 35.344 13.383 1 75.19 339 ARG B CA 1
ATOM 6418 C C . ARG B 1 339 ? 3.08 36.781 13.281 1 75.19 339 ARG B C 1
ATOM 6420 O O . ARG B 1 339 ? 3.574 37.656 13.984 1 75.19 339 ARG B O 1
ATOM 6427 N N . HIS B 1 340 ? 2.072 36.938 12.5 1 75.81 340 HIS B N 1
ATOM 6428 C CA . HIS B 1 340 ? 1.486 38.25 12.328 1 75.81 340 HIS B CA 1
ATOM 6429 C C . HIS B 1 340 ? 0.771 38.719 13.594 1 75.81 340 HIS B C 1
ATOM 6431 O O . HIS B 1 340 ? 0.923 39.875 14.023 1 75.81 340 HIS B O 1
ATOM 6437 N N . LEU B 1 341 ? 0.106 37.844 14.172 1 72.5 341 LEU B N 1
ATOM 6438 C CA . LEU B 1 341 ? -0.631 38.156 15.391 1 72.5 341 LEU B CA 1
ATOM 6439 C C . LEU B 1 341 ? 0.324 38.469 16.531 1 72.5 341 LEU B C 1
ATOM 6441 O O . LEU B 1 341 ? 0.012 39.281 17.406 1 72.5 341 LEU B O 1
ATOM 6445 N N . ALA B 1 342 ? 1.449 37.906 16.406 1 71.31 342 ALA B N 1
ATOM 6446 C CA . ALA B 1 342 ? 2.436 38.094 17.469 1 71.31 342 ALA B CA 1
ATOM 6447 C C . ALA B 1 342 ? 3.209 39.375 17.266 1 71.31 342 ALA B C 1
ATOM 6449 O O . ALA B 1 342 ? 3.701 39.969 18.234 1 71.31 342 ALA B O 1
ATOM 6450 N N . ARG B 1 343 ? 3.15 39.969 16.031 1 79.44 343 ARG B N 1
ATOM 6451 C CA . ARG B 1 343 ? 4.066 41.062 15.727 1 79.44 343 ARG B CA 1
ATOM 6452 C C . ARG B 1 343 ? 3.299 42.312 15.328 1 79.44 343 ARG B C 1
ATOM 6454 O O . ARG B 1 343 ? 3.875 43.406 15.258 1 79.44 343 ARG B O 1
ATOM 6461 N N . HIS B 1 344 ? 2.008 42.188 15.141 1 83 344 HIS B N 1
ATOM 6462 C CA . HIS B 1 344 ? 1.235 43.344 14.664 1 83 344 HIS B CA 1
ATOM 6463 C C . HIS B 1 344 ? 0.008 43.562 15.539 1 83 344 HIS B C 1
ATOM 6465 O O . HIS B 1 344 ? -0.478 42.656 16.203 1 83 344 HIS B O 1
ATOM 6471 N N . ASP B 1 345 ? -0.344 44.844 15.477 1 78.88 345 ASP B N 1
ATOM 6472 C CA . ASP B 1 345 ? -1.58 45.219 16.156 1 78.88 345 ASP B CA 1
ATOM 6473 C C . ASP B 1 345 ? -2.803 44.75 15.367 1 78.88 345 ASP B C 1
ATOM 6475 O O . ASP B 1 345 ? -2.916 45 14.172 1 78.88 345 ASP B O 1
ATOM 6479 N N . ALA B 1 346 ? -3.668 44.062 16.031 1 73.31 346 ALA B N 1
ATOM 6480 C CA . ALA B 1 346 ? -4.785 43.406 15.375 1 73.31 346 ALA B CA 1
ATOM 6481 C C . ALA B 1 346 ? -5.773 44.406 14.805 1 73.31 346 ALA B C 1
ATOM 6483 O O . ALA B 1 346 ? -6.441 44.125 13.805 1 73.31 346 ALA B O 1
ATOM 6484 N N . LEU B 1 347 ? -5.797 45.625 15.336 1 76.5 347 LEU B N 1
ATOM 6485 C CA . LEU B 1 347 ? -6.789 46.625 14.93 1 76.5 347 LEU B CA 1
ATOM 6486 C C . LEU B 1 347 ? -6.324 47.375 13.688 1 76.5 347 LEU B C 1
ATOM 6488 O O . LEU B 1 347 ? -7.09 47.531 12.734 1 76.5 347 LEU B O 1
ATOM 6492 N N . THR B 1 348 ? -5.078 47.781 13.734 1 88.81 348 THR B N 1
ATOM 6493 C CA . THR B 1 348 ? -4.609 48.688 12.703 1 88.81 348 THR B CA 1
ATOM 6494 C C . THR B 1 348 ? -3.719 47.969 11.695 1 88.81 348 THR B C 1
ATOM 6496 O O . THR B 1 348 ? -3.471 48.5 10.602 1 88.81 348 THR B O 1
ATOM 6499 N N . GLY B 1 349 ? -3.209 46.844 12.156 1 86.62 349 GLY B N 1
ATOM 6500 C CA . GLY B 1 349 ? -2.287 46.125 11.289 1 86.62 349 GLY B CA 1
ATOM 6501 C C . GLY B 1 349 ? -0.861 46.625 11.383 1 86.62 349 GLY B C 1
ATOM 6502 O O . GLY B 1 349 ? 0.054 46.031 10.805 1 86.62 349 GLY B O 1
ATOM 6503 N N . LEU B 1 350 ? -0.635 47.656 12.086 1 90.75 350 LEU B N 1
ATOM 6504 C CA . LEU B 1 350 ? 0.704 48.219 12.281 1 90.75 350 LEU B CA 1
ATOM 6505 C C . LEU B 1 350 ? 1.514 47.312 13.227 1 90.75 350 LEU B C 1
ATOM 6507 O O . LEU B 1 350 ? 0.944 46.562 14.008 1 90.75 350 LEU B O 1
ATOM 6511 N N . PRO B 1 351 ? 2.832 47.406 13.016 1 90.38 351 PRO B N 1
ATOM 6512 C CA . PRO B 1 351 ? 3.666 46.688 14.008 1 90.38 351 PRO B CA 1
ATOM 6513 C C . PRO B 1 351 ? 3.285 47.062 15.445 1 90.38 351 PRO B C 1
ATOM 6515 O O . PRO B 1 351 ? 2.904 48.188 15.727 1 90.38 351 PRO B O 1
ATOM 6518 N N . ASN B 1 352 ? 3.33 46 16.219 1 83.81 352 ASN B N 1
ATOM 6519 C CA . ASN B 1 352 ? 3.057 46.219 17.641 1 83.81 352 ASN B CA 1
ATOM 6520 C C . ASN B 1 352 ? 4.32 46.625 18.391 1 83.81 352 ASN B C 1
ATOM 6522 O O . ASN B 1 352 ? 5.363 46.875 17.781 1 83.81 352 ASN B O 1
ATOM 6526 N N . ARG B 1 353 ? 4.203 46.875 19.609 1 80.56 353 ARG B N 1
ATOM 6527 C CA . ARG B 1 353 ? 5.301 47.375 20.453 1 80.56 353 ARG B CA 1
ATOM 6528 C C . ARG B 1 353 ? 6.512 46.438 20.344 1 80.56 353 ARG B C 1
ATOM 6530 O O . ARG B 1 353 ? 7.648 46.906 20.281 1 80.56 353 ARG B O 1
ATOM 6537 N N . HIS B 1 354 ? 6.152 45.188 20.344 1 77.94 354 HIS B N 1
ATOM 6538 C CA . HIS B 1 354 ? 7.23 44.219 20.266 1 77.94 354 HIS B CA 1
ATOM 6539 C C . HIS B 1 354 ? 8.016 44.344 18.969 1 77.94 354 HIS B C 1
ATOM 6541 O O . HIS B 1 354 ? 9.25 44.344 18.984 1 77.94 354 HIS B O 1
ATOM 6547 N N . GLU B 1 355 ? 7.281 44.438 17.953 1 86.81 355 GLU B N 1
ATOM 6548 C CA . GLU B 1 355 ? 7.918 44.562 16.641 1 86.81 355 GLU B CA 1
ATOM 6549 C C . GLU B 1 355 ? 8.68 45.875 16.531 1 86.81 355 GLU B C 1
ATOM 6551 O O . GLU B 1 355 ? 9.75 45.938 15.922 1 86.81 355 GLU B O 1
ATOM 6556 N N . LEU B 1 356 ? 8.148 46.875 17.094 1 90.06 356 LEU B N 1
ATOM 6557 C CA . LEU B 1 356 ? 8.812 48.188 17.125 1 90.06 356 LEU B CA 1
ATOM 6558 C C . LEU B 1 356 ? 10.164 48.094 17.828 1 90.06 356 LEU B C 1
ATOM 6560 O O . LEU B 1 356 ? 11.172 48.562 17.297 1 90.06 356 LEU B O 1
ATOM 6564 N N . HIS B 1 357 ? 10.125 47.469 18.891 1 85.25 357 HIS B N 1
ATOM 6565 C CA . HIS B 1 357 ? 11.352 47.344 19.688 1 85.25 357 HIS B CA 1
ATOM 6566 C C . HIS B 1 357 ? 12.406 46.531 18.922 1 85.25 357 HIS B C 1
ATOM 6568 O O . HIS B 1 357 ? 13.578 46.906 18.906 1 85.25 357 HIS B O 1
ATOM 6574 N N . ALA B 1 358 ? 11.984 45.469 18.359 1 87.25 358 ALA B N 1
ATOM 6575 C CA . ALA B 1 358 ? 12.891 44.625 17.594 1 87.25 358 ALA B CA 1
ATOM 6576 C C . ALA B 1 358 ? 13.5 45.375 16.422 1 87.25 358 ALA B C 1
ATOM 6578 O O . ALA B 1 358 ? 14.703 45.281 16.172 1 87.25 358 ALA B O 1
ATOM 6579 N N . GLU B 1 359 ? 12.68 46.125 15.758 1 90.88 359 GLU B N 1
ATOM 6580 C CA . GLU B 1 359 ? 13.141 46.875 14.594 1 90.88 359 GLU B CA 1
ATOM 6581 C C . GLU B 1 359 ? 14.07 48 14.992 1 90.88 359 GLU B C 1
ATOM 6583 O O . GLU B 1 359 ? 15.062 48.281 14.312 1 90.88 359 GLU B O 1
ATOM 6588 N N . LEU B 1 360 ? 13.766 48.719 16.078 1 90.81 360 LEU B N 1
ATOM 6589 C CA . LEU B 1 360 ? 14.617 49.781 16.562 1 90.81 360 LEU B CA 1
ATOM 6590 C C . LEU B 1 360 ? 15.992 49.25 16.953 1 90.81 360 LEU B C 1
ATOM 6592 O O . LEU B 1 360 ? 17 49.906 16.703 1 90.81 360 LEU B O 1
ATOM 6596 N N . LYS B 1 361 ? 15.984 48.156 17.594 1 88.44 361 LYS B N 1
ATOM 6597 C CA . LYS B 1 361 ? 17.25 47.531 17.953 1 88.44 361 LYS B CA 1
ATOM 6598 C C . LYS B 1 361 ? 18.094 47.219 16.719 1 88.44 361 LYS B C 1
ATOM 6600 O O . LYS B 1 361 ? 19.312 47.469 16.719 1 88.44 361 LYS B O 1
ATOM 6605 N N . ARG B 1 362 ? 17.484 46.781 15.727 1 88.88 362 ARG B N 1
ATOM 6606 C CA . ARG B 1 362 ? 18.172 46.469 14.477 1 88.88 362 ARG B CA 1
ATOM 6607 C C . ARG B 1 362 ? 18.703 47.719 13.82 1 88.88 362 ARG B C 1
ATOM 6609 O O . ARG B 1 362 ? 19.828 47.75 13.297 1 88.88 362 ARG B O 1
ATOM 6616 N N . MET B 1 363 ? 17.922 48.781 13.812 1 87.94 363 MET B N 1
ATOM 6617 C CA . MET B 1 363 ? 18.312 50.062 13.211 1 87.94 363 MET B CA 1
ATOM 6618 C C . MET B 1 363 ? 19.5 50.656 13.945 1 87.94 363 MET B C 1
ATOM 6620 O O . MET B 1 363 ? 20.406 51.219 13.328 1 87.94 363 MET B O 1
ATOM 6624 N N . LEU B 1 364 ? 19.5 50.562 15.227 1 88.06 364 LEU B N 1
ATOM 6625 C CA . LEU B 1 364 ? 20.562 51.125 16.047 1 88.06 364 LEU B CA 1
ATOM 6626 C C . LEU B 1 364 ? 21.859 50.344 15.906 1 88.06 364 LEU B C 1
ATOM 6628 O O . LEU B 1 364 ? 22.953 50.906 15.984 1 88.06 364 LEU B O 1
ATOM 6632 N N . ALA B 1 365 ? 21.688 49.062 15.719 1 85.38 365 ALA B N 1
ATOM 6633 C CA . ALA B 1 365 ? 22.859 48.188 15.578 1 85.38 365 ALA B CA 1
ATOM 6634 C C . ALA B 1 365 ? 23.562 48.438 14.25 1 85.38 365 ALA B C 1
ATOM 6636 O O . ALA B 1 365 ? 24.781 48.281 14.148 1 85.38 365 ALA B O 1
ATOM 6637 N N . ARG B 1 366 ? 22.922 48.75 13.195 1 80.31 366 ARG B N 1
ATOM 6638 C CA . ARG B 1 366 ? 23.469 48.938 11.852 1 80.31 366 ARG B CA 1
ATOM 6639 C C . ARG B 1 366 ? 24.125 50.281 11.703 1 80.31 366 ARG B C 1
ATOM 6641 O O . ARG B 1 366 ? 24.891 50.531 10.766 1 80.31 366 ARG B O 1
ATOM 6648 N N . ARG B 1 367 ? 23.906 51.25 12.5 1 72.69 367 ARG B N 1
ATOM 6649 C CA . ARG B 1 367 ? 24.328 52.625 12.273 1 72.69 367 ARG B CA 1
ATOM 6650 C C . ARG B 1 367 ? 25.719 52.875 12.836 1 72.69 367 ARG B C 1
ATOM 6652 O O . ARG B 1 367 ? 26.031 52.469 13.961 1 72.69 367 ARG B O 1
ATOM 6659 N N . PRO B 1 368 ? 26.688 53.281 11.859 1 64.5 368 PRO B N 1
ATOM 6660 C CA . PRO B 1 368 ? 27.984 53.75 12.344 1 64.5 368 PRO B CA 1
ATOM 6661 C C . PRO B 1 368 ? 27.875 55 13.227 1 64.5 368 PRO B C 1
ATOM 6663 O O . PRO B 1 368 ? 26.969 55.812 13.047 1 64.5 368 PRO B O 1
ATOM 6666 N N . ARG B 1 369 ? 28.5 55.062 14.414 1 57.41 369 ARG B N 1
ATOM 6667 C CA . ARG B 1 369 ? 28.5 56.094 15.43 1 57.41 369 ARG B CA 1
ATOM 6668 C C . ARG B 1 369 ? 28.969 57.438 14.844 1 57.41 369 ARG B C 1
ATOM 6670 O O . ARG B 1 369 ? 29.328 58.344 15.586 1 57.41 369 ARG B O 1
ATOM 6677 N N . ALA B 1 370 ? 29.016 57.75 13.547 1 54.62 370 ALA B N 1
ATOM 6678 C CA . ALA B 1 370 ? 29.656 58.969 13.016 1 54.62 370 ALA B CA 1
ATOM 6679 C C . ALA B 1 370 ? 28.719 60.156 13.07 1 54.62 370 ALA B C 1
ATOM 6681 O O . ALA B 1 370 ? 27.484 60 13.125 1 54.62 370 ALA B O 1
ATOM 6682 N N . PRO B 1 371 ? 29.375 61.344 12.992 1 56.59 371 PRO B N 1
ATOM 6683 C CA . PRO B 1 371 ? 28.781 62.688 12.891 1 56.59 371 PRO B CA 1
ATOM 6684 C C . PRO B 1 371 ? 27.922 62.844 11.641 1 56.59 371 PRO B C 1
ATOM 6686 O O . PRO B 1 371 ? 28.359 62.531 10.539 1 56.59 371 PRO B O 1
ATOM 6689 N N . GLY B 1 372 ? 26.484 62.688 11.594 1 59.47 372 GLY B N 1
ATOM 6690 C CA . GLY B 1 372 ? 25.594 62.875 10.453 1 59.47 372 GLY B CA 1
ATOM 6691 C C . GLY B 1 372 ? 24.141 62.594 10.781 1 59.47 372 GLY B C 1
ATOM 6692 O O . GLY B 1 372 ? 23.719 62.781 11.93 1 59.47 372 GLY B O 1
ATOM 6693 N N . PRO B 1 373 ? 23.422 61.969 9.672 1 67.19 373 PRO B N 1
ATOM 6694 C CA . PRO B 1 373 ? 21.984 61.719 9.836 1 67.19 373 PRO B CA 1
ATOM 6695 C C . PRO B 1 373 ? 21.688 60.719 10.961 1 67.19 373 PRO B C 1
ATOM 6697 O O . PRO B 1 373 ? 22.516 59.875 11.273 1 67.19 373 PRO B O 1
ATOM 6700 N N . ALA B 1 374 ? 20.703 61.188 11.844 1 83.31 374 ALA B N 1
ATOM 6701 C CA . ALA B 1 374 ? 20.406 60.438 13.07 1 83.31 374 ALA B CA 1
ATOM 6702 C C . ALA B 1 374 ? 19.094 59.656 12.93 1 83.31 374 ALA B C 1
ATOM 6704 O O . ALA B 1 374 ? 18.297 59.938 12.031 1 83.31 374 ALA B O 1
ATOM 6705 N N . LEU B 1 375 ? 19.062 58.625 13.656 1 91.25 375 LEU B N 1
ATOM 6706 C CA . LEU B 1 375 ? 17.781 57.938 13.867 1 91.25 375 LEU B CA 1
ATOM 6707 C C . LEU B 1 375 ? 16.859 58.812 14.727 1 91.25 375 LEU B C 1
ATOM 6709 O O . LEU B 1 375 ? 17.297 59.375 15.719 1 91.25 375 LEU B O 1
ATOM 6713 N N . ALA B 1 376 ? 15.664 59.062 14.234 1 93.38 376 ALA B N 1
ATOM 6714 C CA . ALA B 1 376 ? 14.688 59.812 15 1 93.38 376 ALA B CA 1
ATOM 6715 C C . ALA B 1 376 ? 13.484 58.969 15.367 1 93.38 376 ALA B C 1
ATOM 6717 O O . ALA B 1 376 ? 13.047 58.125 14.578 1 93.38 376 ALA B O 1
ATOM 6718 N N . VAL B 1 377 ? 13.055 59.156 16.531 1 95.44 377 VAL B N 1
ATOM 6719 C CA . VAL B 1 377 ? 11.828 58.5 17 1 95.44 377 VAL B CA 1
ATOM 6720 C C . VAL B 1 377 ? 10.781 59.594 17.312 1 95.44 377 VAL B C 1
ATOM 6722 O O . VAL B 1 377 ? 11.07 60.562 18 1 95.44 377 VAL B O 1
ATOM 6725 N N . MET B 1 378 ? 9.586 59.469 16.734 1 96.81 378 MET B N 1
ATOM 6726 C CA . MET B 1 378 ? 8.461 60.344 17 1 96.81 378 MET B CA 1
ATOM 6727 C C . MET B 1 378 ? 7.371 59.625 17.797 1 96.81 378 MET B C 1
ATOM 6729 O O . MET B 1 378 ? 6.871 58.594 17.359 1 96.81 378 MET B O 1
ATOM 6733 N N . TYR B 1 379 ? 7.098 60.125 18.891 1 95.88 379 TYR B N 1
ATOM 6734 C CA . TYR B 1 379 ? 5.977 59.625 19.672 1 95.88 379 TYR B CA 1
ATOM 6735 C C . TYR B 1 379 ? 4.727 60.469 19.422 1 95.88 379 TYR B C 1
ATOM 6737 O O . TYR B 1 379 ? 4.727 61.656 19.656 1 95.88 379 TYR B O 1
ATOM 6745 N N . LEU B 1 380 ? 3.699 59.812 18.922 1 96.81 380 LEU B N 1
ATOM 6746 C CA . LEU B 1 380 ? 2.475 60.5 18.516 1 96.81 380 LEU B CA 1
ATOM 6747 C C . LEU B 1 380 ? 1.324 60.156 19.453 1 96.81 380 LEU B C 1
ATOM 6749 O O . LEU B 1 380 ? 1.18 59 19.859 1 96.81 380 LEU B O 1
ATOM 6753 N N . ASP B 1 381 ? 0.523 60.969 19.766 1 94.06 381 ASP B N 1
ATOM 6754 C CA . ASP B 1 381 ? -0.683 60.781 20.562 1 94.06 381 ASP B CA 1
ATOM 6755 C C . ASP B 1 381 ? -1.854 61.594 20 1 94.06 381 ASP B C 1
ATOM 6757 O O . ASP B 1 381 ? -1.702 62.75 19.656 1 94.06 381 ASP B O 1
ATOM 6761 N N . LEU B 1 382 ? -2.947 61.031 19.906 1 94.62 382 LEU B N 1
ATOM 6762 C CA . LEU B 1 382 ? -4.133 61.656 19.359 1 94.62 382 LEU B CA 1
ATOM 6763 C C . LEU B 1 382 ? -4.812 62.531 20.422 1 94.62 382 LEU B C 1
ATOM 6765 O O . LEU B 1 382 ? -5.207 62.031 21.469 1 94.62 382 LEU B O 1
ATOM 6769 N N . ASP B 1 383 ? -5.004 63.812 20.047 1 92.62 383 ASP B N 1
ATOM 6770 C CA . ASP B 1 383 ? -5.656 64.75 20.969 1 92.62 383 ASP B CA 1
ATOM 6771 C C . ASP B 1 383 ? -7.176 64.625 20.875 1 92.62 383 ASP B C 1
ATOM 6773 O O . ASP B 1 383 ? -7.75 64.688 19.797 1 92.62 383 ASP B O 1
ATOM 6777 N N . GLY B 1 384 ? -7.828 64.375 22.031 1 87 384 GLY B N 1
ATOM 6778 C CA . GLY B 1 384 ? -9.281 64.375 22.062 1 87 384 GLY B CA 1
ATOM 6779 C C . GLY B 1 384 ? -9.875 63.031 21.672 1 87 384 GLY B C 1
ATOM 6780 O O . GLY B 1 384 ? -11.07 62.969 21.375 1 87 384 GLY B O 1
ATOM 6781 N N . PHE B 1 385 ? -9.078 62.062 21.516 1 89.88 385 PHE B N 1
ATOM 6782 C CA . PHE B 1 385 ? -9.547 60.75 21.094 1 89.88 385 PHE B CA 1
ATOM 6783 C C . PHE B 1 385 ? -10.555 60.188 22.094 1 89.88 385 PHE B C 1
ATOM 6785 O O . PHE B 1 385 ? -11.555 59.562 21.688 1 89.88 385 PHE B O 1
ATOM 6792 N N . LYS B 1 386 ? -10.242 60.344 23.312 1 80.75 386 LYS B N 1
ATOM 6793 C CA . LYS B 1 386 ? -11.148 59.875 24.344 1 80.75 386 LYS B CA 1
ATOM 6794 C C . LYS B 1 386 ? -12.539 60.469 24.188 1 80.75 386 LYS B C 1
ATOM 6796 O O . LYS B 1 386 ? -13.547 59.812 24.406 1 80.75 386 LYS B O 1
ATOM 6801 N N . ALA B 1 387 ? -12.602 61.75 23.797 1 84.06 387 ALA B N 1
ATOM 6802 C CA . ALA B 1 387 ? -13.875 62.438 23.594 1 84.06 387 ALA B CA 1
ATOM 6803 C C . ALA B 1 387 ? -14.688 61.781 22.484 1 84.06 387 ALA B C 1
ATOM 6805 O O . ALA B 1 387 ? -15.914 61.719 22.547 1 84.06 387 ALA B O 1
ATOM 6806 N N . ILE B 1 388 ? -14.039 61.344 21.531 1 88.19 388 ILE B N 1
ATOM 6807 C CA . ILE B 1 388 ? -14.688 60.688 20.422 1 88.19 388 ILE B CA 1
ATOM 6808 C C . ILE B 1 388 ? -15.273 59.344 20.906 1 88.19 388 ILE B C 1
ATOM 6810 O O . ILE B 1 388 ? -16.422 59 20.578 1 88.19 388 ILE B O 1
ATOM 6814 N N . ASN B 1 389 ? -14.562 58.562 21.641 1 80.75 389 ASN B N 1
ATOM 6815 C CA . ASN B 1 389 ? -15.047 57.312 22.203 1 80.75 389 ASN B CA 1
ATOM 6816 C C . ASN B 1 389 ? -16.266 57.531 23.109 1 80.75 389 ASN B C 1
ATOM 6818 O O . ASN B 1 389 ? -17.203 56.75 23.078 1 80.75 389 ASN B O 1
ATOM 6822 N N . ASP B 1 390 ? -16.172 58.594 23.844 1 74.38 390 ASP B N 1
ATOM 6823 C CA . ASP B 1 390 ? -17.219 58.906 24.797 1 74.38 390 ASP B CA 1
ATOM 6824 C C . ASP B 1 390 ? -18.516 59.281 24.094 1 74.38 390 ASP B C 1
ATOM 6826 O O . ASP B 1 390 ? -19.609 58.938 24.531 1 74.38 390 ASP B O 1
ATOM 6830 N N . ARG B 1 391 ? -18.25 60.031 23.078 1 80.44 391 ARG B N 1
ATOM 6831 C CA . ARG B 1 391 ? -19.406 60.562 22.391 1 80.44 391 ARG B CA 1
ATOM 6832 C C . ARG B 1 391 ? -20 59.531 21.422 1 80.44 391 ARG B C 1
ATOM 6834 O O . ARG B 1 391 ? -21.219 59.438 21.297 1 80.44 391 ARG B O 1
ATOM 6841 N N . PHE B 1 392 ? -19.156 58.75 20.781 1 84.06 392 PHE B N 1
ATOM 6842 C CA . PHE B 1 392 ? -19.656 57.938 19.672 1 84.06 392 PHE B CA 1
ATOM 6843 C C . PHE B 1 392 ? -19.422 56.469 19.938 1 84.06 392 PHE B C 1
ATOM 6845 O O . PHE B 1 392 ? -19.859 55.625 19.141 1 84.06 392 PHE B O 1
ATOM 6852 N N . GLY B 1 393 ? -18.781 56.188 20.953 1 76 393 GLY B N 1
ATOM 6853 C CA . GLY B 1 393 ? -18.516 54.812 21.281 1 76 393 GLY B CA 1
ATOM 6854 C C . GLY B 1 393 ? -17.156 54.344 20.844 1 76 393 GLY B C 1
ATOM 6855 O O . GLY B 1 393 ? -16.484 55 20.031 1 76 393 GLY B O 1
ATOM 6856 N N . HIS B 1 394 ? -16.75 53.094 21.266 1 76.06 394 HIS B N 1
ATOM 6857 C CA . HIS B 1 394 ? -15.406 52.562 21.016 1 76.06 394 HIS B CA 1
ATOM 6858 C C . HIS B 1 394 ? -15.266 52.094 19.578 1 76.06 394 HIS B C 1
ATOM 6860 O O . HIS B 1 394 ? -14.172 52.094 19.016 1 76.06 394 HIS B O 1
ATOM 6866 N N . GLN B 1 395 ? -16.312 51.656 19.078 1 78.12 395 GLN B N 1
ATOM 6867 C CA . GLN B 1 395 ? -16.25 51.219 17.672 1 78.12 395 GLN B CA 1
ATOM 6868 C C . GLN B 1 395 ? -15.875 52.406 16.766 1 78.12 395 GLN B C 1
ATOM 6870 O O . GLN B 1 395 ? -15.133 52.219 15.797 1 78.12 395 GLN B O 1
ATOM 6875 N N . ALA B 1 396 ? -16.469 53.5 17.109 1 85.94 396 ALA B N 1
ATOM 6876 C CA . ALA B 1 396 ? -16.109 54.688 16.375 1 85.94 396 ALA B CA 1
ATOM 6877 C C . ALA B 1 396 ? -14.641 55.062 16.562 1 85.94 396 ALA B C 1
ATOM 6879 O O . ALA B 1 396 ? -13.977 55.5 15.617 1 85.94 396 ALA B O 1
ATOM 6880 N N . GLY B 1 397 ? -14.211 54.875 17.75 1 88.56 397 GLY B N 1
ATOM 6881 C CA . GLY B 1 397 ? -12.797 55.062 18.016 1 88.56 397 GLY B CA 1
ATOM 6882 C C . GLY B 1 397 ? -11.898 54.156 17.203 1 88.56 397 GLY B C 1
ATOM 6883 O O . GLY B 1 397 ? -10.867 54.562 16.688 1 88.56 397 GLY B O 1
ATOM 6884 N N . ASP B 1 398 ? -12.32 52.938 17.109 1 87.06 398 ASP B N 1
ATOM 6885 C CA . ASP B 1 398 ? -11.57 51.969 16.328 1 87.06 398 ASP B CA 1
ATOM 6886 C C . ASP B 1 398 ? -11.492 52.375 14.859 1 87.06 398 ASP B C 1
ATOM 6888 O O . ASP B 1 398 ? -10.461 52.188 14.219 1 87.06 398 ASP B O 1
ATOM 6892 N N . ASP B 1 399 ? -12.539 52.844 14.438 1 91.12 399 ASP B N 1
ATOM 6893 C CA . ASP B 1 399 ? -12.586 53.312 13.062 1 91.12 399 ASP B CA 1
ATOM 6894 C C . ASP B 1 399 ? -11.578 54.438 12.844 1 91.12 399 ASP B C 1
ATOM 6896 O O . ASP B 1 399 ? -10.898 54.5 11.812 1 91.12 399 ASP B O 1
ATOM 6900 N N . VAL B 1 400 ? -11.547 55.344 13.797 1 94.12 400 VAL B N 1
ATOM 6901 C CA . VAL B 1 400 ? -10.633 56.469 13.711 1 94.12 400 VAL B CA 1
ATOM 6902 C C . VAL B 1 400 ? -9.188 55.969 13.734 1 94.12 400 VAL B C 1
ATOM 6904 O O . VAL B 1 400 ? -8.359 56.406 12.93 1 94.12 400 VAL B O 1
ATOM 6907 N N . LEU B 1 401 ? -8.938 55.062 14.633 1 93.88 401 LEU B N 1
ATOM 6908 C CA . LEU B 1 401 ? -7.586 54.531 14.766 1 93.88 401 LEU B CA 1
ATOM 6909 C C . LEU B 1 401 ? -7.137 53.844 13.477 1 93.88 401 LEU B C 1
ATOM 6911 O O . LEU B 1 401 ? -5.984 54 13.062 1 93.88 401 LEU B O 1
ATOM 6915 N N . THR B 1 402 ? -8.008 53.094 12.906 1 94.12 402 THR B N 1
ATOM 6916 C CA . THR B 1 402 ? -7.703 52.406 11.648 1 94.12 402 THR B CA 1
ATOM 6917 C C . THR B 1 402 ? -7.402 53.406 10.547 1 94.12 402 THR B C 1
ATOM 6919 O O . THR B 1 402 ? -6.445 53.25 9.789 1 94.12 402 THR B O 1
ATOM 6922 N N . GLN B 1 403 ? -8.172 54.438 10.492 1 95.19 403 GLN B N 1
ATOM 6923 C CA . GLN B 1 403 ? -7.977 55.469 9.469 1 95.19 403 GLN B CA 1
ATOM 6924 C C . GLN B 1 403 ? -6.695 56.25 9.719 1 95.19 403 GLN B C 1
ATOM 6926 O O . GLN B 1 403 ? -6.008 56.625 8.773 1 95.19 403 GLN B O 1
ATOM 6931 N N . VAL B 1 404 ? -6.414 56.562 10.969 1 95.88 404 VAL B N 1
ATOM 6932 C CA . VAL B 1 404 ? -5.176 57.219 11.328 1 95.88 404 VAL B CA 1
ATOM 6933 C C . VAL B 1 404 ? -3.977 56.406 10.859 1 95.88 404 VAL B C 1
ATOM 6935 O O . VAL B 1 404 ? -3.012 56.969 10.32 1 95.88 404 VAL B O 1
ATOM 6938 N N . ALA B 1 405 ? -4.074 55.125 11.109 1 95.31 405 ALA B N 1
ATOM 6939 C CA . ALA B 1 405 ? -2.99 54.25 10.695 1 95.31 405 ALA B CA 1
ATOM 6940 C C . ALA B 1 405 ? -2.77 54.312 9.188 1 95.31 405 ALA B C 1
ATOM 6942 O O . ALA B 1 405 ? -1.629 54.375 8.719 1 95.31 405 ALA B O 1
ATOM 6943 N N . VAL B 1 406 ? -3.812 54.344 8.469 1 94.5 406 VAL B N 1
ATOM 6944 C CA . VAL B 1 406 ? -3.746 54.406 7.012 1 94.5 406 VAL B CA 1
ATOM 6945 C C . VAL B 1 406 ? -3.121 55.75 6.586 1 94.5 406 VAL B C 1
ATOM 6947 O O . VAL B 1 406 ? -2.252 55.781 5.715 1 94.5 406 VAL B O 1
ATOM 6950 N N . ARG B 1 407 ? -3.553 56.812 7.227 1 95.06 407 ARG B N 1
ATOM 6951 C CA . ARG B 1 407 ? -3.039 58.125 6.902 1 95.06 407 ARG B CA 1
ATOM 6952 C C . ARG B 1 407 ? -1.561 58.25 7.262 1 95.06 407 ARG B C 1
ATOM 6954 O O . ARG B 1 407 ? -0.783 58.875 6.523 1 95.06 407 ARG B O 1
ATOM 6961 N N . LEU B 1 408 ? -1.279 57.75 8.352 1 95.12 408 LEU B N 1
ATOM 6962 C CA . LEU B 1 408 ? 0.114 57.781 8.789 1 95.12 408 LEU B CA 1
ATOM 6963 C C . LEU B 1 408 ? 1.001 57.062 7.781 1 95.12 408 LEU B C 1
ATOM 6965 O O . LEU B 1 408 ? 2.068 57.531 7.414 1 95.12 408 LEU B O 1
ATOM 6969 N N . GLY B 1 409 ? 0.581 55.875 7.332 1 93.44 409 GLY B N 1
ATOM 6970 C CA . GLY B 1 409 ? 1.312 55.094 6.336 1 93.44 409 GLY B CA 1
ATOM 6971 C C . GLY B 1 409 ? 1.509 55.844 5.031 1 93.44 409 GLY B C 1
ATOM 6972 O O . GLY B 1 409 ? 2.562 55.75 4.402 1 93.44 409 GLY B O 1
ATOM 6973 N N . LYS B 1 410 ? 0.531 56.594 4.652 1 92.94 410 LYS B N 1
ATOM 6974 C CA . LYS B 1 410 ? 0.586 57.344 3.41 1 92.94 410 LYS B CA 1
ATOM 6975 C C . LYS B 1 410 ? 1.472 58.594 3.561 1 92.94 410 LYS B C 1
ATOM 6977 O O . LYS B 1 410 ? 2.033 59.062 2.578 1 92.94 410 LYS B O 1
ATOM 6982 N N . THR B 1 411 ? 1.614 59.156 4.754 1 94.31 411 THR B N 1
ATOM 6983 C CA . THR B 1 411 ? 2.352 60.375 5.02 1 94.31 411 THR B CA 1
ATOM 6984 C C . THR B 1 411 ? 3.844 60.094 5.16 1 94.31 411 THR B C 1
ATOM 6986 O O . THR B 1 411 ? 4.676 60.938 4.809 1 94.31 411 THR B O 1
ATOM 6989 N N . LEU B 1 412 ? 4.105 58.969 5.645 1 93.75 412 LEU B N 1
ATOM 6990 C CA . LEU B 1 412 ? 5.496 58.594 5.887 1 93.75 412 LEU B CA 1
ATOM 6991 C C . LEU B 1 412 ? 6.188 58.219 4.586 1 93.75 412 LEU B C 1
ATOM 6993 O O . LEU B 1 412 ? 5.547 57.656 3.68 1 93.75 412 LEU B O 1
ATOM 6997 N N . PRO B 1 413 ? 7.449 58.562 4.535 1 89 413 PRO B N 1
ATOM 6998 C CA . PRO B 1 413 ? 8.211 58.031 3.395 1 89 413 PRO B CA 1
ATOM 6999 C C . PRO B 1 413 ? 8.211 56.5 3.334 1 89 413 PRO B C 1
ATOM 7001 O O . PRO B 1 413 ? 8.047 55.844 4.363 1 89 413 PRO B O 1
ATOM 7004 N N . SER B 1 414 ? 8.391 56 2.145 1 86.56 414 SER B N 1
ATOM 7005 C CA . SER B 1 414 ? 8.375 54.562 1.927 1 86.56 414 SER B CA 1
ATOM 7006 C C . SER B 1 414 ? 9.453 53.875 2.75 1 86.56 414 SER B C 1
ATOM 7008 O O . SER B 1 414 ? 10.602 54.312 2.787 1 86.56 414 SER B O 1
ATOM 7010 N N . GLY B 1 415 ? 9.07 52.875 3.521 1 82.5 415 GLY B N 1
ATOM 7011 C CA . GLY B 1 415 ? 10.039 52.062 4.25 1 82.5 415 GLY B CA 1
ATOM 7012 C C . GLY B 1 415 ? 10.164 52.469 5.707 1 82.5 415 GLY B C 1
ATOM 7013 O O . GLY B 1 415 ? 10.781 51.75 6.5 1 82.5 415 GLY B O 1
ATOM 7014 N N . GLU B 1 416 ? 9.602 53.625 6.125 1 87.5 416 GLU B N 1
ATOM 7015 C CA . GLU B 1 416 ? 9.695 54.031 7.523 1 87.5 416 GLU B CA 1
ATOM 7016 C C . GLU B 1 416 ? 8.727 53.219 8.391 1 87.5 416 GLU B C 1
ATOM 7018 O O . GLU B 1 416 ? 7.711 52.75 7.902 1 87.5 416 GLU B O 1
ATOM 7023 N N . LEU B 1 417 ? 9.164 53.156 9.578 1 92 417 LEU B N 1
ATOM 7024 C CA . LEU B 1 417 ? 8.445 52.281 10.508 1 92 417 LEU B CA 1
ATOM 7025 C C . LEU B 1 417 ? 7.406 53.062 11.297 1 92 417 LEU B C 1
ATOM 7027 O O . LEU B 1 417 ? 7.723 54.094 11.875 1 92 417 LEU B O 1
ATOM 7031 N N . ALA B 1 418 ? 6.16 52.688 11.289 1 95.19 418 ALA B N 1
ATOM 7032 C CA . ALA B 1 418 ? 5.086 53.156 12.156 1 95.19 418 ALA B CA 1
ATOM 7033 C C . ALA B 1 418 ? 4.496 52.031 12.984 1 95.19 418 ALA B C 1
ATOM 7035 O O . ALA B 1 418 ? 4.227 50.938 12.461 1 95.19 418 ALA B O 1
ATOM 7036 N N . ALA B 1 419 ? 4.395 52.219 14.18 1 94.81 419 ALA B N 1
ATOM 7037 C CA . ALA B 1 419 ? 3.879 51.219 15.086 1 94.81 419 ALA B CA 1
ATOM 7038 C C . ALA B 1 419 ? 2.803 51.781 16 1 94.81 419 ALA B C 1
ATOM 7040 O O . ALA B 1 419 ? 2.785 52.969 16.281 1 94.81 419 ALA B O 1
ATOM 7041 N N . ARG B 1 420 ? 1.869 50.969 16.375 1 91.06 420 ARG B N 1
ATOM 7042 C CA . ARG B 1 420 ? 0.916 51.312 17.422 1 91.06 420 ARG B CA 1
ATOM 7043 C C . ARG B 1 420 ? 1.275 50.656 18.75 1 91.06 420 ARG B C 1
ATOM 7045 O O . ARG B 1 420 ? 1.404 49.438 18.812 1 91.06 420 ARG B O 1
ATOM 7052 N N . ILE B 1 421 ? 1.473 51.406 19.672 1 80.81 421 ILE B N 1
ATOM 7053 C CA . ILE B 1 421 ? 1.947 50.906 20.953 1 80.81 421 ILE B CA 1
ATOM 7054 C C . ILE B 1 421 ? 0.756 50.531 21.844 1 80.81 421 ILE B C 1
ATOM 7056 O O . ILE B 1 421 ? 0.854 49.656 22.688 1 80.81 421 ILE B O 1
ATOM 7060 N N . GLY B 1 422 ? -0.32 51.25 21.719 1 74.56 422 GLY B N 1
ATOM 7061 C CA . GLY B 1 422 ? -1.532 51 22.469 1 74.56 422 GLY B CA 1
ATOM 7062 C C . GLY B 1 422 ? -2.479 52.188 22.5 1 74.56 422 GLY B C 1
ATOM 7063 O O . GLY B 1 422 ? -2.037 53.344 22.469 1 74.56 422 GLY B O 1
ATOM 7064 N N . GLY B 1 423 ? -3.721 51.875 22.531 1 78.44 423 GLY B N 1
ATOM 7065 C CA . GLY B 1 423 ? -4.699 52.969 22.594 1 78.44 423 GLY B CA 1
ATOM 7066 C C . GLY B 1 423 ? -4.617 53.906 21.438 1 78.44 423 GLY B C 1
ATOM 7067 O O . GLY B 1 423 ? -4.742 53.5 20.281 1 78.44 423 GLY B O 1
ATOM 7068 N N . ASP B 1 424 ? -4.293 55.219 21.844 1 88.19 424 ASP B N 1
ATOM 7069 C CA . ASP B 1 424 ? -4.203 56.281 20.859 1 88.19 424 ASP B CA 1
ATOM 7070 C C . ASP B 1 424 ? -2.754 56.688 20.625 1 88.19 424 ASP B C 1
ATOM 7072 O O . ASP B 1 424 ? -2.49 57.781 20.125 1 88.19 424 ASP B O 1
ATOM 7076 N N . GLU B 1 425 ? -1.854 55.812 21.031 1 89.88 425 GLU B N 1
ATOM 7077 C CA . GLU B 1 425 ? -0.435 56.156 20.938 1 89.88 425 GLU B CA 1
ATOM 7078 C C . GLU B 1 425 ? 0.236 55.438 19.781 1 89.88 425 GLU B C 1
ATOM 7080 O O . GLU B 1 425 ? 0.016 54.219 19.594 1 89.88 425 GLU B O 1
ATOM 7085 N N . PHE B 1 426 ? 1.002 56.156 18.938 1 95.62 426 PHE B N 1
ATOM 7086 C CA . PHE B 1 426 ? 1.771 55.656 17.812 1 95.62 426 PHE B CA 1
ATOM 7087 C C . PHE B 1 426 ? 3.23 56.062 17.922 1 95.62 426 PHE B C 1
ATOM 7089 O O . PHE B 1 426 ? 3.553 57.062 18.578 1 95.62 426 PHE B O 1
ATOM 7096 N N . VAL B 1 427 ? 4.07 55.281 17.344 1 95.75 427 VAL B N 1
ATOM 7097 C CA . VAL B 1 427 ? 5.484 55.656 17.297 1 95.75 427 VAL B CA 1
ATOM 7098 C C . VAL B 1 427 ? 5.996 55.5 15.859 1 95.75 427 VAL B C 1
ATOM 7100 O O . VAL B 1 427 ? 5.648 54.531 15.164 1 95.75 427 VAL B O 1
ATOM 7103 N N . VAL B 1 428 ? 6.711 56.438 15.406 1 96.44 428 VAL B N 1
ATOM 7104 C CA . VAL B 1 428 ? 7.336 56.438 14.086 1 96.44 428 VAL B CA 1
ATOM 7105 C C . VAL B 1 428 ? 8.852 56.5 14.227 1 96.44 428 VAL B C 1
ATOM 7107 O O . VAL B 1 428 ? 9.383 57.281 15.023 1 96.44 428 VAL B O 1
ATOM 7110 N N . ALA B 1 429 ? 9.477 55.625 13.555 1 94.94 429 ALA B N 1
ATOM 7111 C CA . ALA B 1 429 ? 10.938 55.625 13.523 1 94.94 429 ALA B CA 1
ATOM 7112 C C . ALA B 1 429 ? 11.461 55.969 12.133 1 94.94 429 ALA B C 1
ATOM 7114 O O . ALA B 1 429 ? 11.023 55.375 11.141 1 94.94 429 ALA B O 1
ATOM 7115 N N . ILE B 1 430 ? 12.273 56.938 12.031 1 91.75 430 ILE B N 1
ATOM 7116 C CA . ILE B 1 430 ? 12.859 57.375 10.773 1 91.75 430 ILE B CA 1
ATOM 7117 C C . ILE B 1 430 ? 14.375 57.188 10.812 1 91.75 430 ILE B C 1
ATOM 7119 O O . ILE B 1 430 ? 15.055 57.75 11.688 1 91.75 430 ILE B O 1
ATOM 7123 N N . ASP B 1 431 ? 14.672 56.438 9.805 1 86.75 431 ASP B N 1
ATOM 7124 C CA . ASP B 1 431 ? 16.109 56.188 9.688 1 86.75 431 ASP B CA 1
ATOM 7125 C C . ASP B 1 431 ? 16.797 57.281 8.906 1 86.75 431 ASP B C 1
ATOM 7127 O O . ASP B 1 431 ? 16.266 57.812 7.926 1 86.75 431 ASP B O 1
ATOM 7131 N N . ASP B 1 432 ? 17.875 57.844 9.328 1 85.06 432 ASP B N 1
ATOM 7132 C CA . ASP B 1 432 ? 18.75 58.75 8.617 1 85.06 432 ASP B CA 1
ATOM 7133 C C . ASP B 1 432 ? 18.047 60.094 8.336 1 85.06 432 ASP B C 1
ATOM 7135 O O . ASP B 1 432 ? 17.719 60.375 7.184 1 85.06 432 ASP B O 1
ATOM 7139 N N . THR B 1 433 ? 17.859 60.812 9.328 1 88.62 433 THR B N 1
ATOM 7140 C CA . THR B 1 433 ? 17.141 62.062 9.188 1 88.62 433 THR B CA 1
ATOM 7141 C C . THR B 1 433 ? 17.891 63.188 9.906 1 88.62 433 THR B C 1
ATOM 7143 O O . THR B 1 433 ? 18.938 62.938 10.516 1 88.62 433 THR B O 1
ATOM 7146 N N . THR B 1 434 ? 17.5 64.438 9.656 1 88.56 434 THR B N 1
ATOM 7147 C CA . THR B 1 434 ? 18 65.625 10.328 1 88.56 434 THR B CA 1
ATOM 7148 C C . THR B 1 434 ? 16.891 66.312 11.109 1 88.56 434 THR B C 1
ATOM 7150 O O . THR B 1 434 ? 15.711 66 10.938 1 88.56 434 THR B O 1
ATOM 7153 N N . MET B 1 435 ? 17.25 67.188 11.977 1 90.5 435 MET B N 1
ATOM 7154 C CA . MET B 1 435 ? 16.266 67.938 12.766 1 90.5 435 MET B CA 1
ATOM 7155 C C . MET B 1 435 ? 15.305 68.688 11.859 1 90.5 435 MET B C 1
ATOM 7157 O O . MET B 1 435 ? 14.102 68.75 12.141 1 90.5 435 MET B O 1
ATOM 7161 N N . HIS B 1 436 ? 15.883 69.25 10.812 1 92.06 436 HIS B N 1
ATOM 7162 C CA . HIS B 1 436 ? 15.062 70 9.883 1 92.06 436 HIS B CA 1
ATOM 7163 C C . HIS B 1 436 ? 14.07 69.062 9.148 1 92.06 436 HIS B C 1
ATOM 7165 O O . HIS B 1 436 ? 12.891 69.438 9.039 1 92.06 436 HIS B O 1
ATOM 7171 N N . ALA B 1 437 ? 14.57 68 8.688 1 92.31 437 ALA B N 1
ATOM 7172 C CA . ALA B 1 437 ? 13.719 67.062 7.961 1 92.31 437 ALA B CA 1
ATOM 7173 C C . ALA B 1 437 ? 12.633 66.5 8.867 1 92.31 437 ALA B C 1
ATOM 7175 O O . ALA B 1 437 ? 11.5 66.312 8.438 1 92.31 437 ALA B O 1
ATOM 7176 N N . CYS B 1 438 ? 12.977 66.25 10.086 1 93.31 438 CYS B N 1
ATOM 7177 C CA . CYS B 1 438 ? 12.031 65.75 11.062 1 93.31 438 CYS B CA 1
ATOM 7178 C C . CYS B 1 438 ? 10.93 66.75 11.344 1 93.31 438 CYS B C 1
ATOM 7180 O O . CYS B 1 438 ? 9.766 66.375 11.508 1 93.31 438 CYS B O 1
ATOM 7182 N N . SER B 1 439 ? 11.328 68 11.398 1 95.19 439 SER B N 1
ATOM 7183 C CA . SER B 1 439 ? 10.352 69.062 11.648 1 95.19 439 SER B CA 1
ATOM 7184 C C . SER B 1 439 ? 9.328 69.188 10.523 1 95.19 439 SER B C 1
ATOM 7186 O O . SER B 1 439 ? 8.133 69.312 10.781 1 95.19 439 SER B O 1
ATOM 7188 N N . LEU B 1 440 ? 9.812 69.062 9.352 1 95.5 440 LEU B N 1
ATOM 7189 C CA . LEU B 1 440 ? 8.922 69.125 8.195 1 95.5 440 LEU B CA 1
ATOM 7190 C C . LEU B 1 440 ? 7.957 67.938 8.195 1 95.5 440 LEU B C 1
ATOM 7192 O O . LEU B 1 440 ? 6.77 68.125 7.906 1 95.5 440 LEU B O 1
ATOM 7196 N N . LEU B 1 441 ? 8.516 66.812 8.469 1 95.44 441 LEU B N 1
ATOM 7197 C CA . LEU B 1 441 ? 7.691 65.625 8.484 1 95.44 441 LEU B CA 1
ATOM 7198 C C . LEU B 1 441 ? 6.652 65.688 9.594 1 95.44 441 LEU B C 1
ATOM 7200 O O . LEU B 1 441 ? 5.5 65.312 9.398 1 95.44 441 LEU B O 1
ATOM 7204 N N . ALA B 1 442 ? 7.062 66.125 10.766 1 96.81 442 ALA B N 1
ATOM 7205 C CA . ALA B 1 442 ? 6.148 66.25 11.891 1 96.81 442 ALA B CA 1
ATOM 7206 C C . ALA B 1 442 ? 5.004 67.188 11.562 1 96.81 442 ALA B C 1
ATOM 7208 O O . ALA B 1 442 ? 3.846 66.938 11.883 1 96.81 442 ALA B O 1
ATOM 7209 N N . ALA B 1 443 ? 5.352 68.25 10.945 1 96.25 443 ALA B N 1
ATOM 7210 C CA . ALA B 1 443 ? 4.336 69.25 10.547 1 96.25 443 ALA B CA 1
ATOM 7211 C C . ALA B 1 443 ? 3.359 68.625 9.539 1 96.25 443 ALA B C 1
ATOM 7213 O O . ALA B 1 443 ? 2.156 68.875 9.602 1 96.25 443 ALA B O 1
ATOM 7214 N N . ARG B 1 444 ? 3.898 67.938 8.695 1 96.44 444 ARG B N 1
ATOM 7215 C CA . ARG B 1 444 ? 3.064 67.25 7.695 1 96.44 444 ARG B CA 1
ATOM 7216 C C . ARG B 1 444 ? 2.129 66.25 8.352 1 96.44 444 ARG B C 1
ATOM 7218 O O . ARG B 1 444 ? 0.958 66.125 7.98 1 96.44 444 ARG B O 1
ATOM 7225 N N . ILE B 1 445 ? 2.627 65.438 9.258 1 96.88 445 ILE B N 1
ATOM 7226 C CA . ILE B 1 445 ? 1.825 64.438 9.977 1 96.88 445 ILE B CA 1
ATOM 7227 C C . ILE B 1 445 ? 0.69 65.125 10.719 1 96.88 445 ILE B C 1
ATOM 7229 O O . ILE B 1 445 ? -0.459 64.688 10.672 1 96.88 445 ILE B O 1
ATOM 7233 N N . ILE B 1 446 ? 0.973 66.25 11.398 1 96.81 446 ILE B N 1
ATOM 7234 C CA . ILE B 1 446 ? -0.026 67 12.164 1 96.81 446 ILE B CA 1
ATOM 7235 C C . ILE B 1 446 ? -1.134 67.5 11.234 1 96.81 446 ILE B C 1
ATOM 7237 O O . ILE B 1 446 ? -2.318 67.312 11.547 1 96.81 446 ILE B O 1
ATOM 7241 N N . ARG B 1 447 ? -0.715 68 10.086 1 95.94 447 ARG B N 1
ATOM 7242 C CA . ARG B 1 447 ? -1.683 68.5 9.125 1 95.94 447 ARG B CA 1
ATOM 7243 C C . ARG B 1 447 ? -2.574 67.375 8.586 1 95.94 447 ARG B C 1
ATOM 7245 O O . ARG B 1 447 ? -3.795 67.562 8.523 1 95.94 447 ARG B O 1
ATOM 7252 N N . GLN B 1 448 ? -2.016 66.312 8.242 1 95.88 448 GLN B N 1
ATOM 7253 C CA . GLN B 1 448 ? -2.746 65.188 7.602 1 95.88 448 GLN B CA 1
ATOM 7254 C C . GLN B 1 448 ? -3.652 64.5 8.602 1 95.88 448 GLN B C 1
ATOM 7256 O O . GLN B 1 448 ? -4.773 64.125 8.258 1 95.88 448 GLN B O 1
ATOM 7261 N N . ILE B 1 449 ? -3.199 64.25 9.797 1 95.62 449 ILE B N 1
ATOM 7262 C CA . ILE B 1 449 ? -3.955 63.5 10.805 1 95.62 449 ILE B CA 1
ATOM 7263 C C . ILE B 1 449 ? -5.055 64.375 11.383 1 95.62 449 ILE B C 1
ATOM 7265 O O . ILE B 1 449 ? -6.109 63.906 11.781 1 95.62 449 ILE B O 1
ATOM 7269 N N . SER B 1 450 ? -4.875 65.688 11.32 1 94.75 450 SER B N 1
ATOM 7270 C CA . SER B 1 450 ? -5.852 66.625 11.891 1 94.75 450 SER B CA 1
ATOM 7271 C C . SER B 1 450 ? -7.02 66.875 10.938 1 94.75 450 SER B C 1
ATOM 7273 O O . SER B 1 450 ? -7.996 67.5 11.297 1 94.75 450 SER B O 1
ATOM 7275 N N . ALA B 1 451 ? -6.941 66.312 9.766 1 93.75 451 ALA B N 1
ATOM 7276 C CA . ALA B 1 451 ? -8.055 66.438 8.82 1 93.75 451 ALA B CA 1
ATOM 7277 C C . ALA B 1 451 ? -9.258 65.625 9.32 1 93.75 451 ALA B C 1
ATOM 7279 O O . ALA B 1 451 ? -9.109 64.688 10.07 1 93.75 451 ALA B O 1
ATOM 7280 N N . PRO B 1 452 ? -10.422 65.938 8.898 1 94.62 452 PRO B N 1
ATOM 7281 C CA . PRO B 1 452 ? -11.641 65.312 9.391 1 94.62 452 PRO B CA 1
ATOM 7282 C C . PRO B 1 452 ? -11.75 63.844 8.969 1 94.62 452 PRO B C 1
ATOM 7284 O O . PRO B 1 452 ? -11.258 63.469 7.906 1 94.62 452 PRO B O 1
ATOM 7287 N N . TYR B 1 453 ? -12.414 63 9.805 1 94.69 453 TYR B N 1
ATOM 7288 C CA . TYR B 1 453 ? -12.641 61.594 9.578 1 94.69 453 TYR B CA 1
ATOM 7289 C C . TYR B 1 453 ? -14.125 61.281 9.453 1 94.69 453 TYR B C 1
ATOM 7291 O O . TYR B 1 453 ? -14.93 61.75 10.266 1 94.69 453 TYR B O 1
ATOM 7299 N N . THR B 1 454 ? -14.484 60.594 8.484 1 93.88 454 THR B N 1
ATOM 7300 C CA . THR B 1 454 ? -15.852 60.125 8.344 1 93.88 454 THR B CA 1
ATOM 7301 C C . THR B 1 454 ? -16.016 58.719 8.953 1 93.88 454 THR B C 1
ATOM 7303 O O . THR B 1 454 ? -15.344 57.781 8.523 1 93.88 454 THR B O 1
ATOM 7306 N N . LEU B 1 455 ? -16.812 58.656 9.859 1 91.69 455 LEU B N 1
ATOM 7307 C CA . LEU B 1 455 ? -17 57.406 10.57 1 91.69 455 LEU B CA 1
ATOM 7308 C C . LEU B 1 455 ? -18.047 56.531 9.867 1 91.69 455 LEU B C 1
ATOM 7310 O O . LEU B 1 455 ? -18.828 57.031 9.07 1 91.69 455 LEU B O 1
ATOM 7314 N N . SER B 1 456 ? -18.062 55.312 10.18 1 86.62 456 SER B N 1
ATOM 7315 C CA . SER B 1 456 ? -18.984 54.375 9.578 1 86.62 456 SER B CA 1
ATOM 7316 C C . SER B 1 456 ? -20.422 54.688 9.93 1 86.62 456 SER B C 1
ATOM 7318 O O . SER B 1 456 ? -21.344 54.344 9.172 1 86.62 456 SER B O 1
ATOM 7320 N N . ILE B 1 457 ? -20.609 55.375 11.062 1 82.44 457 ILE B N 1
ATOM 7321 C CA . ILE B 1 457 ? -21.953 55.688 11.523 1 82.44 457 ILE B CA 1
ATOM 7322 C C . ILE B 1 457 ? -22.438 56.969 10.828 1 82.44 457 ILE B C 1
ATOM 7324 O O . ILE B 1 457 ? -23.547 57.438 11.07 1 82.44 457 ILE B O 1
ATOM 7328 N N . GLY B 1 458 ? -21.625 57.625 9.977 1 86.38 458 GLY B N 1
ATOM 7329 C CA . GLY B 1 458 ? -22.016 58.781 9.172 1 86.38 458 GLY B CA 1
ATOM 7330 C C . GLY B 1 458 ? -21.578 60.094 9.773 1 86.38 458 GLY B C 1
ATOM 7331 O O . GLY B 1 458 ? -21.766 61.156 9.164 1 86.38 458 GLY B O 1
ATOM 7332 N N . GLU B 1 459 ? -21.047 60.125 10.961 1 90 459 GLU B N 1
ATOM 7333 C CA . GLU B 1 459 ? -20.594 61.344 11.617 1 90 459 GLU B CA 1
ATOM 7334 C C . GLU B 1 459 ? -19.172 61.688 11.195 1 90 459 GLU B C 1
ATOM 7336 O O . GLU B 1 459 ? -18.391 60.812 10.828 1 90 459 GLU B O 1
ATOM 7341 N N . THR B 1 460 ? -18.969 62.969 11.141 1 93.75 460 THR B N 1
ATOM 7342 C CA . THR B 1 460 ? -17.625 63.438 10.852 1 93.75 460 THR B CA 1
ATOM 7343 C C . THR B 1 460 ? -16.969 64 12.109 1 93.75 460 THR B C 1
ATOM 7345 O O . THR B 1 460 ? -17.578 64.812 12.82 1 93.75 460 THR B O 1
ATOM 7348 N N . VAL B 1 461 ? -15.789 63.5 12.406 1 93.62 461 VAL B N 1
ATOM 7349 C CA . VAL B 1 461 ? -15.078 63.969 13.602 1 93.62 461 VAL B CA 1
ATOM 7350 C C . VAL B 1 461 ? -13.688 64.438 13.219 1 93.62 461 VAL B C 1
ATOM 7352 O O . VAL B 1 461 ? -13.156 64.125 12.164 1 93.62 461 VAL B O 1
ATOM 7355 N N . SER B 1 462 ? -13.227 65.438 14.008 1 92.38 462 SER B N 1
ATOM 7356 C CA . SER B 1 462 ? -11.852 65.875 13.852 1 92.38 462 SER B CA 1
ATOM 7357 C C . SER B 1 462 ? -11.062 65.75 15.148 1 92.38 462 SER B C 1
ATOM 7359 O O . SER B 1 462 ? -11.625 65.875 16.234 1 92.38 462 SER B O 1
ATOM 7361 N N . LEU B 1 463 ? -9.859 65.375 15.031 1 92.56 463 LEU B N 1
ATOM 7362 C CA . LEU B 1 463 ? -8.984 65.25 16.203 1 92.56 463 LEU B CA 1
ATOM 7363 C C . LEU B 1 463 ? -7.598 65.812 15.875 1 92.56 463 LEU B C 1
ATOM 7365 O O . LEU B 1 463 ? -7.246 65.938 14.703 1 92.56 463 LEU B O 1
ATOM 7369 N N . GLY B 1 464 ? -6.883 66.312 16.844 1 92.56 464 GLY B N 1
ATOM 7370 C CA . GLY B 1 464 ? -5.504 66.75 16.703 1 92.56 464 GLY B CA 1
ATOM 7371 C C . GLY B 1 464 ? -4.496 65.625 17.047 1 92.56 464 GLY B C 1
ATOM 7372 O O . GLY B 1 464 ? -4.879 64.562 17.422 1 92.56 464 GLY B O 1
ATOM 7373 N N . ILE B 1 465 ? -3.291 66 16.828 1 95.62 465 ILE B N 1
ATOM 7374 C CA . ILE B 1 465 ? -2.209 65.062 17.172 1 95.62 465 ILE B CA 1
ATOM 7375 C C . ILE B 1 465 ? -1.015 65.875 17.703 1 95.62 465 ILE B C 1
ATOM 7377 O O . ILE B 1 465 ? -0.735 67 17.234 1 95.62 465 ILE B O 1
ATOM 7381 N N . SER B 1 466 ? -0.438 65.438 18.75 1 97.25 466 SER B N 1
ATOM 7382 C CA . SER B 1 466 ? 0.79 66 19.312 1 97.25 466 SER B CA 1
ATOM 7383 C C . SER B 1 466 ? 1.967 65.062 19.109 1 97.25 466 SER B C 1
ATOM 7385 O O . SER B 1 466 ? 1.794 63.812 19.125 1 97.25 466 SER B O 1
ATOM 7387 N N . ILE B 1 467 ? 3.158 65.688 18.891 1 97.25 467 ILE B N 1
ATOM 7388 C CA . ILE B 1 467 ? 4.301 64.812 18.547 1 97.25 467 ILE B CA 1
ATOM 7389 C C . ILE B 1 467 ? 5.504 65.188 19.406 1 97.25 467 ILE B C 1
ATOM 7391 O O . ILE B 1 467 ? 5.797 66.375 19.562 1 97.25 467 ILE B O 1
ATOM 7395 N N . GLY B 1 468 ? 6.102 64.188 20 1 96.62 468 GLY B N 1
ATOM 7396 C CA . GLY B 1 468 ? 7.418 64.312 20.609 1 96.62 468 GLY B CA 1
ATOM 7397 C C . GLY B 1 468 ? 8.516 63.656 19.812 1 96.62 468 GLY B C 1
ATOM 7398 O O . GLY B 1 468 ? 8.359 62.531 19.375 1 96.62 468 GLY B O 1
ATOM 7399 N N . ILE B 1 469 ? 9.672 64.375 19.609 1 96.38 469 ILE B N 1
ATOM 7400 C CA . ILE B 1 469 ? 10.719 63.844 18.734 1 96.38 469 ILE B CA 1
ATOM 7401 C C . ILE B 1 469 ? 12.023 63.719 19.516 1 96.38 469 ILE B C 1
ATOM 7403 O O . ILE B 1 469 ? 12.414 64.625 20.234 1 96.38 469 ILE B O 1
ATOM 7407 N N . ALA B 1 470 ? 12.617 62.562 19.375 1 94.62 470 ALA B N 1
ATOM 7408 C CA . ALA B 1 470 ? 13.953 62.344 19.938 1 94.62 470 ALA B CA 1
ATOM 7409 C C . ALA B 1 470 ? 14.922 61.906 18.844 1 94.62 470 ALA B C 1
ATOM 7411 O O . ALA B 1 470 ? 14.617 61.031 18.031 1 94.62 470 ALA B O 1
ATOM 7412 N N . LEU B 1 471 ? 16.031 62.531 18.766 1 91.75 471 LEU B N 1
ATOM 7413 C CA . LEU B 1 471 ? 17.109 62.188 17.844 1 91.75 471 LEU B CA 1
ATOM 7414 C C . LEU B 1 471 ? 18.188 61.375 18.562 1 91.75 471 LEU B C 1
ATOM 7416 O O . LEU B 1 471 ? 18.562 61.719 19.688 1 91.75 471 LEU B O 1
ATOM 7420 N N . ASP B 1 472 ? 18.547 60.344 17.891 1 88.38 472 ASP B N 1
ATOM 7421 C CA . ASP B 1 472 ? 19.641 59.562 18.453 1 88.38 472 ASP B CA 1
ATOM 7422 C C . ASP B 1 472 ? 20.953 60.312 18.438 1 88.38 472 ASP B C 1
ATOM 7424 O O . ASP B 1 472 ? 21.359 60.844 17.406 1 88.38 472 ASP B O 1
ATOM 7428 N N . ASP B 1 473 ? 21.547 60.375 19.609 1 76.56 473 ASP B N 1
ATOM 7429 C CA . ASP B 1 473 ? 22.828 61.062 19.703 1 76.56 473 ASP B CA 1
ATOM 7430 C C . ASP B 1 473 ? 23.984 60.062 19.75 1 76.56 473 ASP B C 1
ATOM 7432 O O . ASP B 1 473 ? 25.109 60.406 20.078 1 76.56 473 ASP B O 1
ATOM 7436 N N . GLY B 1 474 ? 23.75 58.875 19.359 1 74 474 GLY B N 1
ATOM 7437 C CA . GLY B 1 474 ? 24.812 57.875 19.266 1 74 474 GLY B CA 1
ATOM 7438 C C . GLY B 1 474 ? 24.875 56.938 20.453 1 74 474 GLY B C 1
ATOM 7439 O O . GLY B 1 474 ? 25.578 55.938 20.422 1 74 474 GLY B O 1
ATOM 7440 N N . HIS B 1 475 ? 24.094 57.25 21.531 1 64.81 475 HIS B N 1
ATOM 7441 C CA . HIS B 1 475 ? 24.297 56.438 22.719 1 64.81 475 HIS B CA 1
ATOM 7442 C C . HIS B 1 475 ? 22.969 55.844 23.219 1 64.81 475 HIS B C 1
ATOM 7444 O O . HIS B 1 475 ? 22.922 55.25 24.297 1 64.81 475 HIS B O 1
ATOM 7450 N N . GLY B 1 476 ? 22.062 55.938 22.453 1 73.12 476 GLY B N 1
ATOM 7451 C CA . GLY B 1 476 ? 20.797 55.625 23.109 1 73.12 476 GLY B CA 1
ATOM 7452 C C . GLY B 1 476 ? 20.297 54.25 22.781 1 73.12 476 GLY B C 1
ATOM 7453 O O . GLY B 1 476 ? 20.719 53.625 21.797 1 73.12 476 GLY B O 1
ATOM 7454 N N . SER B 1 477 ? 19.688 53.594 23.734 1 84.19 477 SER B N 1
ATOM 7455 C CA . SER B 1 477 ? 18.906 52.344 23.547 1 84.19 477 SER B CA 1
ATOM 7456 C C . SER B 1 477 ? 17.5 52.656 23.047 1 84.19 477 SER B C 1
ATOM 7458 O O . SER B 1 477 ? 17.047 53.812 23.109 1 84.19 477 SER B O 1
ATOM 7460 N N . PRO B 1 478 ? 16.891 51.719 22.391 1 87.44 478 PRO B N 1
ATOM 7461 C CA . PRO B 1 478 ? 15.508 51.906 21.953 1 87.44 478 PRO B CA 1
ATOM 7462 C C . PRO B 1 478 ? 14.609 52.469 23.062 1 87.44 478 PRO B C 1
ATOM 7464 O O . PRO B 1 478 ? 13.836 53.375 22.828 1 87.44 478 PRO B O 1
ATOM 7467 N N . ASP B 1 479 ? 14.758 51.938 24.203 1 82.44 479 ASP B N 1
ATOM 7468 C CA . ASP B 1 479 ? 13.93 52.375 25.328 1 82.44 479 ASP B CA 1
ATOM 7469 C C . ASP B 1 479 ? 14.195 53.844 25.688 1 82.44 479 ASP B C 1
ATOM 7471 O O . ASP B 1 479 ? 13.266 54.562 26.016 1 82.44 479 ASP B O 1
ATOM 7475 N N . GLU B 1 480 ? 15.406 54.156 25.625 1 83.5 480 GLU B N 1
ATOM 7476 C CA . GLU B 1 480 ? 15.789 55.531 25.938 1 83.5 480 GLU B CA 1
ATOM 7477 C C . GLU B 1 480 ? 15.242 56.531 24.906 1 83.5 480 GLU B C 1
ATOM 7479 O O . GLU B 1 480 ? 14.742 57.594 25.266 1 83.5 480 GLU B O 1
ATOM 7484 N N . LEU B 1 481 ? 15.359 56.188 23.703 1 89 481 LEU B N 1
ATOM 7485 C CA . LEU B 1 481 ? 14.867 57.031 22.641 1 89 481 LEU B CA 1
ATOM 7486 C C . LEU B 1 481 ? 13.359 57.219 22.75 1 89 481 LEU B C 1
ATOM 7488 O O . LEU B 1 481 ? 12.844 58.312 22.562 1 89 481 LEU B O 1
ATOM 7492 N N . ILE B 1 482 ? 12.688 56.125 23.016 1 89.19 482 ILE B N 1
ATOM 7493 C CA . ILE B 1 482 ? 11.234 56.188 23.156 1 89.19 482 ILE B CA 1
ATOM 7494 C C . ILE B 1 482 ? 10.859 57.062 24.359 1 89.19 482 ILE B C 1
ATOM 7496 O O . ILE B 1 482 ? 9.914 57.844 24.281 1 89.19 482 ILE B O 1
ATOM 7500 N N . ARG B 1 483 ? 11.562 56.906 25.375 1 83.88 483 ARG B N 1
ATOM 7501 C CA . ARG B 1 483 ? 11.328 57.719 26.578 1 83.88 483 ARG B CA 1
ATOM 7502 C C . ARG B 1 483 ? 11.539 59.188 26.312 1 83.88 483 ARG B C 1
ATOM 7504 O O . ARG B 1 483 ? 10.758 60.031 26.766 1 83.88 483 ARG B O 1
ATOM 7511 N N . GLN B 1 484 ? 12.609 59.469 25.672 1 89 484 GLN B N 1
ATOM 7512 C CA . GLN B 1 484 ? 12.914 60.844 25.328 1 89 484 GLN B CA 1
ATOM 7513 C C . GLN B 1 484 ? 11.82 61.438 24.438 1 89 484 GLN B C 1
ATOM 7515 O O . GLN B 1 484 ? 11.383 62.562 24.641 1 89 484 GLN B O 1
ATOM 7520 N N . ALA B 1 485 ? 11.43 60.688 23.5 1 93.19 485 ALA B N 1
ATOM 7521 C CA . ALA B 1 485 ? 10.367 61.156 22.625 1 93.19 485 ALA B CA 1
ATOM 7522 C C . ALA B 1 485 ? 9.07 61.375 23.391 1 93.19 485 ALA B C 1
ATOM 7524 O O . ALA B 1 485 ? 8.328 62.312 23.125 1 93.19 485 ALA B O 1
ATOM 7525 N N . ASP B 1 486 ? 8.781 60.5 24.266 1 88.06 486 ASP B N 1
ATOM 7526 C CA . ASP B 1 486 ? 7.582 60.594 25.094 1 88.06 486 ASP B CA 1
ATOM 7527 C C . ASP B 1 486 ? 7.625 61.844 25.969 1 88.06 486 ASP B C 1
ATOM 7529 O O . ASP B 1 486 ? 6.602 62.5 26.188 1 88.06 486 ASP B O 1
ATOM 7533 N N . SER B 1 487 ? 8.773 62.125 26.516 1 86.56 487 SER B N 1
ATOM 7534 C CA . SER B 1 487 ? 8.953 63.344 27.312 1 86.56 487 SER B CA 1
ATOM 7535 C C . SER B 1 487 ? 8.688 64.562 26.469 1 86.56 487 SER B C 1
ATOM 7537 O O . SER B 1 487 ? 8.055 65.5 26.953 1 86.56 487 SER B O 1
ATOM 7539 N N . ALA B 1 488 ? 9.234 64.562 25.297 1 93.56 488 ALA B N 1
ATOM 7540 C CA . ALA B 1 488 ? 8.992 65.688 24.391 1 93.56 488 ALA B CA 1
ATOM 7541 C C . ALA B 1 488 ? 7.512 65.812 24.062 1 93.56 488 ALA B C 1
ATOM 7543 O O . ALA B 1 488 ? 7 66.938 23.891 1 93.56 488 ALA B O 1
ATOM 7544 N N . LEU B 1 489 ? 6.863 64.688 23.938 1 93.44 489 LEU B N 1
ATOM 7545 C CA . LEU B 1 489 ? 5.426 64.75 23.688 1 93.44 489 LEU B CA 1
ATOM 7546 C C . LEU B 1 489 ? 4.672 65.375 24.844 1 93.44 489 LEU B C 1
ATOM 7548 O O . LEU B 1 489 ? 3.725 66.125 24.609 1 93.44 489 LEU B O 1
ATOM 7552 N N . TYR B 1 490 ? 5.039 65 26.031 1 85.69 490 TYR B N 1
ATOM 7553 C CA . TYR B 1 490 ? 4.414 65.562 27.203 1 85.69 490 TYR B CA 1
ATOM 7554 C C . TYR B 1 490 ? 4.523 67.062 27.172 1 85.69 490 TYR B C 1
ATOM 7556 O O . TYR B 1 490 ? 3.57 67.812 27.516 1 85.69 490 TYR B O 1
ATOM 7564 N N . GLU B 1 491 ? 5.629 67.625 26.75 1 90.94 491 GLU B N 1
ATOM 7565 C CA . GLU B 1 491 ? 5.844 69.062 26.625 1 90.94 491 GLU B CA 1
ATOM 7566 C C . GLU B 1 491 ? 4.957 69.625 25.531 1 90.94 491 GLU B C 1
ATOM 7568 O O . GLU B 1 491 ? 4.426 70.75 25.688 1 90.94 491 GLU B O 1
ATOM 7573 N N . ALA B 1 492 ? 4.836 68.938 24.516 1 93.12 492 ALA B N 1
ATOM 7574 C CA . ALA B 1 492 ? 3.99 69.438 23.422 1 93.12 492 ALA B CA 1
ATOM 7575 C C . ALA B 1 492 ? 2.533 69.5 23.859 1 93.12 492 ALA B C 1
ATOM 7577 O O . ALA B 1 492 ? 1.849 70.5 23.5 1 93.12 492 ALA B O 1
ATOM 7578 N N . LYS B 1 493 ? 2.053 68.5 24.594 1 90 493 LYS B N 1
ATOM 7579 C CA . LYS B 1 493 ? 0.678 68.562 25.078 1 90 493 LYS B CA 1
ATOM 7580 C C . LYS B 1 493 ? 0.458 69.688 26.078 1 90 493 LYS B C 1
ATOM 7582 O O . LYS B 1 493 ? -0.591 70.312 26.062 1 90 493 LYS B O 1
ATOM 7587 N N . SER B 1 494 ? 1.45 69.938 26.906 1 87.5 494 SER B N 1
ATOM 7588 C CA . SER B 1 494 ? 1.357 71 27.922 1 87.5 494 SER B CA 1
ATOM 7589 C C . SER B 1 494 ? 1.405 72.375 27.281 1 87.5 494 SER B C 1
ATOM 7591 O O . SER B 1 494 ? 0.888 73.312 27.844 1 87.5 494 SER B O 1
ATOM 7593 N N . ALA B 1 495 ? 2.008 72.438 26.109 1 89.19 495 ALA B N 1
ATOM 7594 C CA . ALA B 1 495 ? 2.189 73.75 25.422 1 89.19 495 ALA B CA 1
ATOM 7595 C C . ALA B 1 495 ? 0.989 74.062 24.531 1 89.19 495 ALA B C 1
ATOM 7597 O O . ALA B 1 495 ? 0.996 75.062 23.812 1 89.19 495 ALA B O 1
ATOM 7598 N N . GLY B 1 496 ? -0.12 73.312 24.578 1 86.69 496 GLY B N 1
ATOM 7599 C CA . GLY B 1 496 ? -1.325 73.625 23.859 1 86.69 496 GLY B CA 1
ATOM 7600 C C . GLY B 1 496 ? -1.802 72.562 22.906 1 86.69 496 GLY B C 1
ATOM 7601 O O . GLY B 1 496 ? -2.803 72.75 22.203 1 86.69 496 GLY B O 1
ATOM 7602 N N . LYS B 1 497 ? -1.184 71.5 22.797 1 88.56 497 LYS B N 1
ATOM 7603 C CA . LYS B 1 497 ? -1.572 70.375 21.969 1 88.56 497 LYS B CA 1
ATOM 7604 C C . LYS B 1 497 ? -1.504 70.688 20.484 1 88.56 497 LYS B C 1
ATOM 7606 O O . LYS B 1 497 ? -1.345 71.875 20.125 1 88.56 497 LYS B O 1
ATOM 7611 N N . GLY B 1 498 ? -1.412 69.812 19.609 1 92.19 498 GLY B N 1
ATOM 7612 C CA . GLY B 1 498 ? -1.426 70 18.172 1 92.19 498 GLY B CA 1
ATOM 7613 C C . GLY B 1 498 ? -0.099 70.5 17.625 1 92.19 498 GLY B C 1
ATOM 7614 O O . GLY B 1 498 ? -0.053 71.125 16.562 1 92.19 498 GLY B O 1
ATOM 7615 N N . ILE B 1 499 ? 0.96 70.312 18.391 1 94.69 499 ILE B N 1
ATOM 7616 C CA . ILE B 1 499 ? 2.273 70.75 17.953 1 94.69 499 ILE B CA 1
ATOM 7617 C C . ILE B 1 499 ? 3.305 69.625 18.156 1 94.69 499 ILE B C 1
ATOM 7619 O O . ILE B 1 499 ? 2.971 68.562 18.641 1 94.69 499 ILE B O 1
ATOM 7623 N N . TYR B 1 500 ? 4.516 69.875 17.672 1 96.19 500 TYR B N 1
ATOM 7624 C CA . TYR B 1 500 ? 5.617 68.938 17.922 1 96.19 500 TYR B CA 1
ATOM 7625 C C . TYR B 1 500 ? 6.715 69.625 18.734 1 96.19 500 TYR B C 1
ATOM 7627 O O . TYR B 1 500 ? 6.844 70.875 18.734 1 96.19 500 TYR B O 1
ATOM 7635 N N . ARG B 1 501 ? 7.457 68.812 19.516 1 96.06 501 ARG B N 1
ATOM 7636 C CA . ARG B 1 501 ? 8.602 69.25 20.297 1 96.06 501 ARG B CA 1
ATOM 7637 C C . ARG B 1 501 ? 9.758 68.312 20.219 1 96.06 501 ARG B C 1
ATOM 7639 O O . ARG B 1 501 ? 9.547 67.062 20.172 1 96.06 501 ARG B O 1
ATOM 7646 N N . PHE B 1 502 ? 11.008 68.875 20.172 1 95.44 502 PHE B N 1
ATOM 7647 C CA . PHE B 1 502 ? 12.203 68 20.234 1 95.44 502 PHE B CA 1
ATOM 7648 C C . PHE B 1 502 ? 12.656 67.812 21.688 1 95.44 502 PHE B C 1
ATOM 7650 O O . PHE B 1 502 ? 12.555 68.75 22.5 1 95.44 502 PHE B O 1
ATOM 7657 N N . TYR B 1 503 ? 13.086 66.625 21.859 1 91.38 503 TYR B N 1
ATOM 7658 C CA . TYR B 1 503 ? 13.688 66.375 23.156 1 91.38 503 TYR B CA 1
ATOM 7659 C C . TYR B 1 503 ? 15.008 67.125 23.297 1 91.38 503 TYR B C 1
ATOM 7661 O O . TYR B 1 503 ? 15.844 67.125 22.391 1 91.38 503 TYR B O 1
ATOM 7669 N N . SER B 1 504 ? 15.227 68.062 24.125 1 77.19 504 SER B N 1
ATOM 7670 C CA . SER B 1 504 ? 16.484 68.75 24.422 1 77.19 504 SER B CA 1
ATOM 7671 C C . SER B 1 504 ? 16.984 68.438 25.812 1 77.19 504 SER B C 1
ATOM 7673 O O . SER B 1 504 ? 16.234 68.5 26.797 1 77.19 504 SER B O 1
ATOM 7675 N N . SER B 1 505 ? 17.906 67.625 26 1 62.53 505 SER B N 1
ATOM 7676 C CA . SER B 1 505 ? 18.422 67.312 27.328 1 62.53 505 SER B CA 1
ATOM 7677 C C . SER B 1 505 ? 18.406 68.625 28.188 1 62.53 505 SER B C 1
ATOM 7679 O O . SER B 1 505 ? 18.188 68.5 29.406 1 62.53 505 SER B O 1
ATOM 7681 N N . GLY B 1 506 ? 19.25 69.812 27.875 1 47.72 506 GLY B N 1
ATOM 7682 C CA . GLY B 1 506 ? 19.359 71.062 28.609 1 47.72 506 GLY B CA 1
ATOM 7683 C C . GLY B 1 506 ? 18.141 72 28.453 1 47.72 506 GLY B C 1
ATOM 7684 O O . GLY B 1 506 ? 17.312 71.75 27.578 1 47.72 506 GLY B O 1
ATOM 7685 N N . SER B 1 507 ? 17.734 72.875 29.516 1 38.47 507 SER B N 1
ATOM 7686 C CA . SER B 1 507 ? 16.688 73.875 29.734 1 38.47 507 SER B CA 1
ATOM 7687 C C . SER B 1 507 ? 16.406 74.688 28.469 1 38.47 507 SER B C 1
ATOM 7689 O O . SER B 1 507 ? 15.789 75.75 28.531 1 38.47 507 SER B O 1
ATOM 7691 N N . SER B 1 508 ? 17.25 74.75 27.438 1 37.38 508 SER B N 1
ATOM 7692 C CA . SER B 1 508 ? 16.938 75.875 26.578 1 37.38 508 SER B CA 1
ATOM 7693 C C . SER B 1 508 ? 15.758 75.625 25.672 1 37.38 508 SER B C 1
ATOM 7695 O O . SER B 1 508 ? 15.789 74.625 24.891 1 37.38 508 SER B O 1
ATOM 7697 N N . ARG B 1 509 ? 14.617 76.125 26 1 40.22 509 ARG B N 1
ATOM 7698 C CA . ARG B 1 509 ? 13.266 76.312 25.484 1 40.22 509 ARG B CA 1
ATOM 7699 C C . ARG B 1 509 ? 13.297 76.75 24.031 1 40.22 509 ARG B C 1
ATOM 7701 O O . ARG B 1 509 ? 13.688 77.875 23.719 1 40.22 509 ARG B O 1
ATOM 7708 N N . VAL B 1 510 ? 13.562 76 23.062 1 38.06 510 VAL B N 1
ATOM 7709 C CA . VAL B 1 510 ? 13.32 76.562 21.75 1 38.06 510 VAL B CA 1
ATOM 7710 C C . VAL B 1 510 ? 11.82 76.812 21.547 1 38.06 510 VAL B C 1
ATOM 7712 O O . VAL B 1 510 ? 11.031 75.875 21.734 1 38.06 510 VAL B O 1
ATOM 7715 N N . THR B 1 511 ? 11.258 78 21.578 1 35.88 511 THR B N 1
ATOM 7716 C CA . THR B 1 511 ? 9.945 78.625 21.391 1 35.88 511 THR B CA 1
ATOM 7717 C C . THR B 1 511 ? 9.305 78.125 20.094 1 35.88 511 THR B C 1
ATOM 7719 O O . THR B 1 511 ? 9.945 78.125 19.047 1 35.88 511 THR B O 1
ATOM 7722 N N . PRO B 1 512 ? 8.094 77.562 20.141 1 39.97 512 PRO B N 1
ATOM 7723 C CA . PRO B 1 512 ? 7.238 77.062 19.062 1 39.97 512 PRO B CA 1
ATOM 7724 C C . PRO B 1 512 ? 6.949 78.125 18 1 39.97 512 PRO B C 1
ATOM 7726 O O . PRO B 1 512 ? 6.719 79.25 18.328 1 39.97 512 PRO B O 1
ATOM 7729 N N . VAL B 1 513 ? 7.492 78.125 16.812 1 36.59 513 VAL B N 1
ATOM 7730 C CA . VAL B 1 513 ? 6.938 79.062 15.852 1 36.59 513 VAL B CA 1
ATOM 7731 C C . VAL B 1 513 ? 5.484 78.688 15.555 1 36.59 513 VAL B C 1
ATOM 7733 O O . VAL B 1 513 ? 5.184 77.562 15.172 1 36.59 513 VAL B O 1
ATOM 7736 N N . ILE B 1 514 ? 4.473 79.25 16.188 1 33.81 514 ILE B N 1
ATOM 7737 C CA . ILE B 1 514 ? 3.049 79.25 15.875 1 33.81 514 ILE B CA 1
ATOM 7738 C C . ILE B 1 514 ? 2.854 79.438 14.375 1 33.81 514 ILE B C 1
ATOM 7740 O O . ILE B 1 514 ? 3.445 80.312 13.773 1 33.81 514 ILE B O 1
ATOM 7744 N N . ALA B 1 515 ? 2.514 78.438 13.656 1 33.59 515 ALA B N 1
ATOM 7745 C CA . ALA B 1 515 ? 2.074 78.688 12.289 1 33.59 515 ALA B CA 1
ATOM 7746 C C . ALA B 1 515 ? 0.977 79.75 12.25 1 33.59 515 ALA B C 1
ATOM 7748 O O . ALA B 1 515 ? -0.063 79.625 12.898 1 33.59 515 ALA B O 1
ATOM 7749 N N . SER B 1 516 ? 1.255 81.188 12.07 1 27.56 516 SER B N 1
ATOM 7750 C CA . SER B 1 516 ? 0.242 82.125 11.57 1 27.56 516 SER B CA 1
ATOM 7751 C C . SER B 1 516 ? -0.393 81.625 10.281 1 27.56 516 SER B C 1
ATOM 7753 O O . SER B 1 516 ? 0.28 81 9.461 1 27.56 516 SER B O 1
#